Protein 3AJ1 (pdb70)

Radius of gyration: 32.39 Å; Cα contacts (8 Å, |Δi|>4): 2130; chains: 8; bounding box: 97×93×86 Å

Foldseek 3Di:
DPDDCLQVLLVVLVVVCVPPHDPVLLVVLLVLLLCLPVFADADLAQVVLQVRVQVVCVVVVQFHWHWDCDPDVQKIKIKGPRGQFRAQDDVRGRCSNVSSVLNNCQSSVVVYPWDDGSPDDDWDDVVCVVVVNDPRITMMHIHDHSD/DPPPPPDDCLQVLLVVLVVVCVPPHDPVLLVVLLVVLLCLPPFAPAAQAQVVLQVRVQVVCVVVVQFHWHWDDDVVVAKIKIKGARGQFRAQDDVRGRCSNVSSVQNNCLSSVANHNPDHAADGRDWDPVVCVVVVHDPRITMIHHDDDDD/DPDDCLVVLLVVLVVVCVPPHDPVLLVVLLVLLLCLVVAADQDPDQVRLQVRVQVVCVVVVQFHWDWDDPVVVQKIKIKGPRGDFRAQDDVRGRPSNVSSNQNNCQPSQCPHVNVPAADHGDWDSPCCVVPVDDPRITIIHGDDDDD/DPDDCLQVLLVVLVVCCVVPNDPVLLVVLLVLLQCLVVPADQDQALVVLQVRVQVVCVVVVQFHWDWDQDPVLSKIKIKGPRGDFRAQDDVRGRCSNVSSNLNNCQNSVVNNVQADGSPGDDWDDCCVPVVVDDPRITIIHGHPGHD/DDDDDDDDCLQVLLVVLVVCCVVDPPVVLLVVLLVVLLCLPVFADADPDQVVLQVRVQVRCVVVVQFHWHWACDDVAQKIKIKGPRGDFRAQDDVRGRCSNVSSVQNNCQSSVVVHAPPPAADGGDWDPCVCVVDDDDPRITIIHGDHYDD/DPDDCLQVLLVVLVVVCVPPNDPVLLVVLLVLLLCLVVPADADPDQVRLQVRVQVRCVVVVQFHWDWDDDDPLFKIKIKGPRGQFRAQDDVRGRCSNVSSVQNNCQSSCCPHVVVPAQDHGDWDNVVCPVVDHDPRITMMGHDHDDD/DPDDCLVVLLVVLVVVPVPDPPVVLLVVLLVVLLCLPVAADAAQAPVVLQVRVQVVCVVVVQAHWDWDDDVVVAKIKIKGARGQFRAQDDVRGRCSNVSSVQNNVLSRPCRHNPRDDHDGRDWPVVVCVVVVHDPRMTMIHDDDDDD/DDPDDDDDCLVVQLVVLVVVCVVDNDVVLLVVLLVVLLCLVVFADQDDDQVVLQVRVQVRCVVVVQFHWHWDQDVVVRKIKIKGARGQFRAQDDVRGRCSNVSSVQNNVQSSVVVHQPPDADDHGDWDPCVCPVVVDDPRMTMIHGDDPDD

Structure (mmCIF, N/CA/C/O backbone):
data_3AJ1
#
_entry.id   3AJ1
#
_cell.length_a   77.700
_cell.length_b   77.700
_cell.length_c   213.924
_cell.angle_alpha   90.00
_cell.angle_beta   90.00
_cell.angle_gamma   120.00
#
_symmetry.space_group_name_H-M   'P 32'
#
loop_
_entity.id
_entity.type
_entity.pdbx_description
1 polymer 'Cellulose synthase operon protein D'
2 water water
#
loop_
_atom_site.group_PDB
_atom_site.id
_atom_site.type_symbol
_atom_site.label_atom_id
_atom_site.label_alt_id
_atom_site.label_comp_id
_atom_site.label_asym_id
_atom_site.label_entity_id
_atom_site.label_seq_id
_atom_site.pdbx_PDB_ins_code
_atom_site.Cartn_x
_atom_site.Cartn_y
_atom_site.Cartn_z
_atom_site.occupancy
_atom_site.B_iso_or_equiv
_atom_site.auth_seq_id
_atom_site.auth_comp_id
_atom_site.auth_asym_id
_atom_site.auth_atom_id
_atom_site.pdbx_PDB_model_num
ATOM 1 N N . LYS A 1 17 ? 10.937 39.941 104.231 1.00 69.41 6 LYS A N 1
ATOM 2 C CA . LYS A 1 17 ? 10.007 39.152 105.094 1.00 68.88 6 LYS A CA 1
ATOM 3 C C . LYS A 1 17 ? 9.478 39.946 106.280 1.00 67.87 6 LYS A C 1
ATOM 4 O O . LYS A 1 17 ? 8.384 39.660 106.784 1.00 68.22 6 LYS A O 1
ATOM 10 N N . LYS A 1 18 ? 10.239 40.941 106.728 1.00 66.05 7 LYS A N 1
ATOM 11 C CA . LYS A 1 18 ? 9.793 41.735 107.865 1.00 64.26 7 LYS A CA 1
ATOM 12 C C . LYS A 1 18 ? 8.747 42.798 107.505 1.00 62.37 7 LYS A C 1
ATOM 13 O O . LYS A 1 18 ? 7.703 42.859 108.159 1.00 62.51 7 LYS A O 1
ATOM 19 N N . PRO A 1 19 ? 9.016 43.650 106.491 1.00 60.50 8 PRO A N 1
ATOM 20 C CA . PRO A 1 19 ? 7.941 44.578 106.126 1.00 58.82 8 PRO A CA 1
ATOM 21 C C . PRO A 1 19 ? 6.696 43.827 105.713 1.00 57.44 8 PRO A C 1
ATOM 22 O O . PRO A 1 19 ? 6.783 42.808 105.043 1.00 56.85 8 PRO A O 1
ATOM 26 N N . ASP A 1 20 ? 5.546 44.317 106.142 1.00 56.59 9 ASP A N 1
ATOM 27 C CA . ASP A 1 20 ? 4.282 43.766 105.704 1.00 56.32 9 ASP A CA 1
ATOM 28 C C . ASP A 1 20 ? 3.644 44.744 104.703 1.00 55.50 9 ASP A C 1
ATOM 29 O O . ASP A 1 20 ? 3.674 45.961 104.907 1.00 55.16 9 ASP A O 1
ATOM 34 N N . PHE A 1 21 ? 3.088 44.216 103.615 1.00 54.37 10 PHE A N 1
ATOM 35 C CA . PHE A 1 21 ? 2.489 45.078 102.600 1.00 52.83 10 PHE A CA 1
ATOM 36 C C . PHE A 1 21 ? 0.966 44.967 102.491 1.00 53.10 10 PHE A C 1
ATOM 37 O O . PHE A 1 21 ? 0.358 45.637 101.659 1.00 53.11 10 PHE A O 1
ATOM 45 N N . THR A 1 22 ? 0.358 44.152 103.352 1.00 53.45 11 THR A N 1
ATOM 46 C CA . THR A 1 22 ? -1.086 43.887 103.305 1.00 53.83 11 THR A CA 1
ATOM 47 C C . THR A 1 22 ? -1.916 45.164 103.409 1.00 53.70 11 THR A C 1
ATOM 48 O O . THR A 1 22 ? -2.863 45.359 102.631 1.00 53.86 11 THR A O 1
ATOM 52 N N . LEU A 1 23 ? -1.551 46.022 104.362 1.00 53.03 12 LEU A N 1
ATOM 53 C CA . LEU A 1 23 ? -2.265 47.272 104.622 1.00 52.54 12 LEU A CA 1
ATOM 54 C C . LEU A 1 23 ? -2.051 48.239 103.476 1.00 51.50 12 LEU A C 1
ATOM 55 O O . LEU A 1 23 ? -2.983 48.917 103.048 1.00 51.22 12 LEU A O 1
ATOM 60 N N . PHE A 1 24 ? -0.815 48.309 102.995 1.00 50.97 13 PHE A N 1
ATOM 61 C CA . PHE A 1 24 ? -0.499 49.096 101.808 1.00 50.53 13 PHE A CA 1
ATOM 62 C C . PHE A 1 24 ? -1.354 48.662 100.612 1.00 49.99 13 PHE A C 1
ATOM 63 O O . PHE A 1 24 ? -2.028 49.480 100.008 1.00 49.74 13 PHE A O 1
ATOM 71 N N . LEU A 1 25 ? -1.359 47.368 100.309 1.00 49.53 14 LEU A N 1
ATOM 72 C CA . LEU A 1 25 ? -2.135 46.851 99.187 1.00 49.12 14 LEU A CA 1
ATOM 73 C C . LEU A 1 25 ? -3.620 47.102 99.370 1.00 49.16 14 LEU A C 1
ATOM 74 O O . LEU A 1 25 ? -4.336 47.391 98.408 1.00 49.70 14 LEU A O 1
ATOM 79 N N . GLN A 1 26 ? -4.080 47.025 100.610 1.00 48.87 15 GLN A N 1
ATOM 80 C CA . GLN A 1 26 ? -5.481 47.255 100.893 1.00 48.72 15 GLN A CA 1
ATOM 81 C C . GLN A 1 26 ? -5.885 48.643 100.488 1.00 48.61 15 GLN A C 1
ATOM 82 O O . GLN A 1 26 ? -6.908 48.827 99.840 1.00 48.26 15 GLN A O 1
ATOM 88 N N . THR A 1 27 ? -5.072 49.624 100.847 1.00 49.05 16 THR A N 1
ATOM 89 C CA . THR A 1 27 ? -5.442 50.994 100.557 1.00 49.76 16 THR A CA 1
ATOM 90 C C . THR A 1 27 ? -5.036 51.346 99.130 1.00 49.70 16 THR A C 1
ATOM 91 O O . THR A 1 27 ? -5.638 52.222 98.519 1.00 49.93 16 THR A O 1
ATOM 95 N N . LEU A 1 28 ? -4.020 50.663 98.601 1.00 50.10 17 LEU A N 1
ATOM 96 C CA . LEU A 1 28 ? -3.662 50.822 97.194 1.00 49.93 17 LEU A CA 1
ATOM 97 C C . LEU A 1 28 ? -4.824 50.323 96.319 1.00 49.86 17 LEU A C 1
ATOM 98 O O . LEU A 1 28 ? -5.263 51.019 95.405 1.00 49.27 17 LEU A O 1
ATOM 103 N N . SER A 1 29 ? -5.355 49.144 96.623 1.00 49.44 18 SER A N 1
ATOM 104 C CA . SER A 1 29 ? -6.492 48.656 95.847 1.00 49.61 18 SER A CA 1
ATOM 105 C C . SER A 1 29 ? -7.667 49.658 95.817 1.00 49.85 18 SER A C 1
ATOM 106 O O . SER A 1 29 ? -8.312 49.818 94.769 1.00 49.60 18 SER A O 1
ATOM 109 N N . TRP A 1 30 ? -7.936 50.337 96.937 1.00 49.94 19 TRP A N 1
ATOM 110 C CA . TRP A 1 30 ? -9.062 51.281 96.992 1.00 51.10 19 TRP A CA 1
ATOM 111 C C . TRP A 1 30 ? -8.798 52.535 96.177 1.00 50.95 19 TRP A C 1
ATOM 112 O O . TRP A 1 30 ? -9.677 53.020 95.467 1.00 50.22 19 TRP A O 1
ATOM 123 N N . GLU A 1 31 ? -7.586 53.061 96.297 1.00 51.70 20 GLU A N 1
ATOM 124 C CA . GLU A 1 31 ? -7.223 54.263 95.573 1.00 53.08 20 GLU A CA 1
ATOM 125 C C . GLU A 1 31 ? -7.211 54.044 94.052 1.00 53.22 20 GLU A C 1
ATOM 126 O O . GLU A 1 31 ? -7.746 54.874 93.306 1.00 52.93 20 GLU A O 1
ATOM 132 N N . ILE A 1 32 ? -6.625 52.928 93.607 1.00 53.26 21 ILE A N 1
ATOM 133 C CA . ILE A 1 32 ? -6.540 52.624 92.177 1.00 53.97 21 ILE A CA 1
ATOM 134 C C . ILE A 1 32 ? -7.939 52.429 91.581 1.00 54.40 21 ILE A C 1
ATOM 135 O O . ILE A 1 32 ? -8.237 52.985 90.510 1.00 53.85 21 ILE A O 1
ATOM 140 N N . ASP A 1 33 ? -8.782 51.655 92.280 1.00 54.62 22 ASP A N 1
ATOM 141 C CA . ASP A 1 33 ? -10.145 51.395 91.818 1.00 55.66 22 ASP A CA 1
ATOM 142 C C . ASP A 1 33 ? -10.908 52.683 91.599 1.00 56.05 22 ASP A C 1
ATOM 143 O O . ASP A 1 33 ? -11.624 52.824 90.603 1.00 56.75 22 ASP A O 1
ATOM 148 N N . ASP A 1 34 ? -10.744 53.623 92.519 1.00 56.18 23 ASP A N 1
ATOM 149 C CA . ASP A 1 34 ? -11.502 54.855 92.473 1.00 56.87 23 ASP A CA 1
ATOM 150 C C . ASP A 1 34 ? -11.048 55.815 91.372 1.00 56.27 23 ASP A C 1
ATOM 151 O O . ASP A 1 34 ? -11.852 56.572 90.857 1.00 56.45 23 ASP A O 1
ATOM 156 N N . GLN A 1 35 ? -9.765 55.798 91.027 1.00 55.75 24 GLN A N 1
ATOM 157 C CA . GLN A 1 35 ? -9.243 56.694 89.991 1.00 55.15 24 GLN A CA 1
ATOM 158 C C . GLN A 1 35 ? -9.483 56.205 88.560 1.00 54.14 24 GLN A C 1
ATOM 159 O O . GLN A 1 35 ? -9.734 57.017 87.677 1.00 54.50 24 GLN A O 1
ATOM 165 N N . VAL A 1 36 ? -9.420 54.889 88.344 1.00 52.41 25 VAL A N 1
ATOM 166 C CA . VAL A 1 36 ? -9.386 54.334 86.993 1.00 50.71 25 VAL A CA 1
ATOM 167 C C . VAL A 1 36 ? -10.462 53.320 86.654 1.00 49.94 25 VAL A C 1
ATOM 168 O O . VAL A 1 36 ? -10.636 52.976 85.486 1.00 50.06 25 VAL A O 1
ATOM 172 N N . GLY A 1 37 ? -11.175 52.821 87.650 1.00 49.06 26 GLY A N 1
ATOM 173 C CA . GLY A 1 37 ? -12.239 51.853 87.393 1.00 47.94 26 GLY A CA 1
ATOM 174 C C . GLY A 1 37 ? -11.785 50.415 87.205 1.00 47.75 26 GLY A C 1
ATOM 175 O O . GLY A 1 37 ? -10.615 50.136 86.904 1.00 47.24 26 GLY A O 1
ATOM 176 N N . ILE A 1 38 ? -12.733 49.498 87.368 1.00 47.99 27 ILE A N 1
ATOM 177 C CA . ILE A 1 38 ? -12.475 48.063 87.275 1.00 48.78 27 ILE A CA 1
ATOM 178 C C . ILE A 1 38 ? -11.650 47.656 86.043 1.00 49.21 27 ILE A C 1
ATOM 179 O O . ILE A 1 38 ? -10.703 46.862 86.162 1.00 49.47 27 ILE A O 1
ATOM 184 N N . GLU A 1 39 ? -11.982 48.220 84.876 1.00 49.30 28 GLU A N 1
ATOM 185 C CA . GLU A 1 39 ? -11.423 47.739 83.607 1.00 49.32 28 GLU A CA 1
ATOM 186 C C . GLU A 1 39 ? -9.939 48.079 83.427 1.00 48.10 28 GLU A C 1
ATOM 187 O O . GLU A 1 39 ? -9.128 47.193 83.198 1.00 47.79 28 GLU A O 1
ATOM 193 N N . VAL A 1 40 ? -9.576 49.347 83.551 1.00 47.35 29 VAL A N 1
ATOM 194 C CA . VAL A 1 40 ? -8.159 49.726 83.528 1.00 46.96 29 VAL A CA 1
ATOM 195 C C . VAL A 1 40 ? -7.343 48.963 84.586 1.00 46.98 29 VAL A C 1
ATOM 196 O O . VAL A 1 40 ? -6.251 48.466 84.303 1.00 47.33 29 VAL A O 1
ATOM 200 N N . ARG A 1 41 ? -7.904 48.839 85.789 1.00 46.96 30 ARG A N 1
ATOM 201 C CA . ARG A 1 41 ? -7.296 48.083 86.883 1.00 46.53 30 ARG A CA 1
ATOM 202 C C . ARG A 1 41 ? -7.002 46.628 86.532 1.00 45.90 30 ARG A C 1
ATOM 203 O O . ARG A 1 41 ? -5.905 46.139 86.789 1.00 45.16 30 ARG A O 1
ATOM 211 N N . ASN A 1 42 ? -7.973 45.926 85.960 1.00 45.98 31 ASN A N 1
ATOM 212 C CA . ASN A 1 42 ? -7.692 44.572 85.460 1.00 46.00 31 ASN A CA 1
ATOM 213 C C . ASN A 1 42 ? -6.553 44.477 84.435 1.00 45.77 31 ASN A C 1
ATOM 214 O O . ASN A 1 42 ? -5.713 43.580 84.512 1.00 45.81 31 ASN A O 1
ATOM 219 N N . GLU A 1 43 ? -6.494 45.435 83.522 1.00 45.91 32 GLU A N 1
ATOM 220 C CA . GLU A 1 43 ? -5.401 45.528 82.557 1.00 46.64 32 GLU A CA 1
ATOM 221 C C . GLU A 1 43 ? -4.047 45.856 83.201 1.00 45.88 32 GLU A C 1
ATOM 222 O O . GLU A 1 43 ? -3.046 45.240 82.879 1.00 45.07 32 GLU A O 1
ATOM 228 N N . LEU A 1 44 ? -4.012 46.821 84.113 1.00 45.94 33 LEU A N 1
ATOM 229 C CA . LEU A 1 44 ? -2.790 47.070 84.882 1.00 46.73 33 LEU A CA 1
ATOM 230 C C . LEU A 1 44 ? -2.307 45.795 85.609 1.00 46.83 33 LEU A C 1
ATOM 231 O O . LEU A 1 44 ? -1.129 45.416 85.520 1.00 46.81 33 LEU A O 1
ATOM 236 N N . LEU A 1 45 ? -3.234 45.119 86.284 1.00 46.49 34 LEU A N 1
ATOM 237 C CA . LEU A 1 45 ? -2.921 43.904 87.010 1.00 46.93 34 LEU A CA 1
ATOM 238 C C . LEU A 1 45 ? -2.424 42.740 86.151 1.00 47.48 34 LEU A C 1
ATOM 239 O O . LEU A 1 45 ? -1.545 41.973 86.587 1.00 47.63 34 LEU A O 1
ATOM 244 N N . ARG A 1 46 ? -2.972 42.605 84.940 1.00 47.65 35 ARG A N 1
ATOM 245 C CA . ARG A 1 46 ? -2.584 41.503 84.036 1.00 47.57 35 ARG A CA 1
ATOM 246 C C . ARG A 1 46 ? -1.175 41.721 83.542 1.00 47.16 35 ARG A C 1
ATOM 247 O O . ARG A 1 46 ? -0.370 40.791 83.466 1.00 47.20 35 ARG A O 1
ATOM 255 N N . GLU A 1 47 ? -0.894 42.979 83.248 1.00 46.84 36 GLU A N 1
ATOM 256 C CA . GLU A 1 47 ? 0.390 43.411 82.768 1.00 47.38 36 GLU A CA 1
ATOM 257 C C . GLU A 1 47 ? 1.442 43.237 83.859 1.00 46.42 36 GLU A C 1
ATOM 258 O O . GLU A 1 47 ? 2.572 42.852 83.569 1.00 46.86 36 GLU A O 1
ATOM 264 N N . VAL A 1 48 ? 1.069 43.483 85.116 1.00 45.42 37 VAL A N 1
ATOM 265 C CA . VAL A 1 48 ? 1.955 43.185 86.253 1.00 44.14 37 VAL A CA 1
ATOM 266 C C . VAL A 1 48 ? 2.252 41.656 86.361 1.00 43.92 37 VAL A C 1
ATOM 267 O O . VAL A 1 48 ? 3.395 41.248 86.596 1.00 43.40 37 VAL A O 1
ATOM 271 N N . GLY A 1 49 ? 1.231 40.821 86.179 1.00 43.54 38 GLY A N 1
ATOM 272 C CA . GLY A 1 49 ? 1.431 39.375 86.159 1.00 43.75 38 GLY A CA 1
ATOM 273 C C . GLY A 1 49 ? 2.423 38.914 85.094 1.00 44.11 38 GLY A C 1
ATOM 274 O O . GLY A 1 49 ? 3.282 38.036 85.344 1.00 43.53 38 GLY A O 1
ATOM 275 N N . ARG A 1 50 ? 2.313 39.514 83.906 1.00 44.32 39 ARG A N 1
ATOM 276 C CA . ARG A 1 50 ? 3.204 39.197 82.791 1.00 44.52 39 ARG A CA 1
ATOM 277 C C . ARG A 1 50 ? 4.606 39.651 83.128 1.00 45.03 39 ARG A C 1
ATOM 278 O O . ARG A 1 50 ? 5.572 38.961 82.813 1.00 45.35 39 ARG A O 1
ATOM 286 N N . GLY A 1 51 ? 4.724 40.798 83.792 1.00 45.04 40 GLY A N 1
ATOM 287 C CA . GLY A 1 51 ? 6.030 41.259 84.260 1.00 46.10 40 GLY A CA 1
ATOM 288 C C . GLY A 1 51 ? 6.654 40.356 85.322 1.00 46.87 40 GLY A C 1
ATOM 289 O O . GLY A 1 51 ? 7.851 40.073 85.290 1.00 47.56 40 GLY A O 1
ATOM 298 N N . GLY A 1 53 ? 6.149 37.290 85.482 1.00 48.55 42 GLY A N 1
ATOM 299 C CA . GLY A 1 53 ? 6.490 36.096 84.695 1.00 49.50 42 GLY A CA 1
ATOM 300 C C . GLY A 1 53 ? 7.789 36.176 83.895 1.00 50.16 42 GLY A C 1
ATOM 301 O O . GLY A 1 53 ? 8.280 35.158 83.415 1.00 50.85 42 GLY A O 1
ATOM 302 N N . THR A 1 54 ? 8.351 37.374 83.748 1.00 50.49 43 THR A N 1
ATOM 303 C CA . THR A 1 54 ? 9.629 37.543 83.059 1.00 51.23 43 THR A CA 1
ATOM 304 C C . THR A 1 54 ? 10.802 37.667 84.035 1.00 51.14 43 THR A C 1
ATOM 305 O O . THR A 1 54 ? 11.961 37.763 83.612 1.00 51.14 43 THR A O 1
ATOM 309 N N . ARG A 1 55 ? 10.486 37.678 85.333 1.00 50.94 44 ARG A N 1
ATOM 310 C CA . ARG A 1 55 ? 11.486 37.781 86.405 1.00 50.20 44 ARG A CA 1
ATOM 311 C C . ARG A 1 55 ? 11.699 36.460 87.150 1.00 50.30 44 ARG A C 1
ATOM 312 O O . ARG A 1 55 ? 12.820 36.173 87.560 1.00 50.11 44 ARG A O 1
ATOM 320 N N . ILE A 1 56 ? 10.627 35.680 87.339 1.00 50.56 45 ILE A N 1
ATOM 321 C CA . ILE A 1 56 ? 10.725 34.284 87.805 1.00 51.00 45 ILE A CA 1
ATOM 322 C C . ILE A 1 56 ? 10.011 33.333 86.826 1.00 51.51 45 ILE A C 1
ATOM 323 O O . ILE A 1 56 ? 8.859 33.565 86.439 1.00 51.16 45 ILE A O 1
ATOM 336 N N . PRO A 1 58 ? 9.512 29.009 85.066 1.00 53.91 47 PRO A N 1
ATOM 337 C CA . PRO A 1 58 ? 9.795 27.569 85.065 1.00 54.41 47 PRO A CA 1
ATOM 338 C C . PRO A 1 58 ? 10.833 27.229 83.991 1.00 55.41 47 PRO A C 1
ATOM 339 O O . PRO A 1 58 ? 11.023 28.024 83.067 1.00 55.43 47 PRO A O 1
ATOM 343 N N . PRO A 1 59 ? 11.509 26.066 84.102 1.00 56.53 48 PRO A N 1
ATOM 344 C CA . PRO A 1 59 ? 12.294 25.588 82.951 1.00 57.77 48 PRO A CA 1
ATOM 345 C C . PRO A 1 59 ? 11.338 25.096 81.850 1.00 59.09 48 PRO A C 1
ATOM 346 O O . PRO A 1 59 ? 10.123 25.044 82.091 1.00 59.11 48 PRO A O 1
ATOM 350 N N . PRO A 1 60 ? 11.857 24.736 80.654 1.00 60.67 49 PRO A N 1
ATOM 351 C CA . PRO A 1 60 ? 10.908 24.173 79.678 1.00 61.80 49 PRO A CA 1
ATOM 352 C C . PRO A 1 60 ? 10.514 22.742 80.037 1.00 62.91 49 PRO A C 1
ATOM 353 O O . PRO A 1 60 ? 11.377 21.883 80.142 1.00 63.35 49 PRO A O 1
ATOM 357 N N . CYS A 1 61 ? 9.220 22.504 80.231 1.00 64.52 50 CYS A N 1
ATOM 358 C CA . CYS A 1 61 ? 8.718 21.191 80.638 1.00 66.23 50 CYS A CA 1
ATOM 359 C C . CYS A 1 61 ? 8.010 20.451 79.512 1.00 67.06 50 CYS A C 1
ATOM 360 O O . CYS A 1 61 ? 7.276 21.054 78.721 1.00 67.10 50 CYS A O 1
ATOM 363 N N . GLN A 1 62 ? 8.232 19.135 79.475 1.00 68.06 51 GLN A N 1
ATOM 364 C CA . GLN A 1 62 ? 7.666 18.253 78.458 1.00 68.95 51 GLN A CA 1
ATOM 365 C C . GLN A 1 62 ? 6.175 18.029 78.697 1.00 68.60 51 GLN A C 1
ATOM 366 O O . GLN A 1 62 ? 5.394 17.992 77.751 1.00 69.15 51 GLN A O 1
ATOM 372 N N . THR A 1 63 ? 5.785 17.871 79.962 1.00 68.00 52 THR A N 1
ATOM 373 C CA . THR A 1 63 ? 4.409 17.510 80.289 1.00 66.85 52 THR A CA 1
ATOM 374 C C . THR A 1 63 ? 3.719 18.519 81.206 1.00 66.06 52 THR A C 1
ATOM 375 O O . THR A 1 63 ? 4.369 19.312 81.889 1.00 65.60 52 THR A O 1
ATOM 379 N N . VAL A 1 64 ? 2.391 18.474 81.203 1.00 65.08 53 VAL A N 1
ATOM 380 C CA . VAL A 1 64 ? 1.571 19.317 82.061 1.00 64.46 53 VAL A CA 1
ATOM 381 C C . VAL A 1 64 ? 1.771 18.959 83.543 1.00 63.54 53 VAL A C 1
ATOM 382 O O . VAL A 1 64 ? 1.870 19.846 84.379 1.00 63.49 53 VAL A O 1
ATOM 386 N N . ASP A 1 65 ? 1.862 17.666 83.842 1.00 62.47 54 ASP A N 1
ATOM 387 C CA . ASP A 1 65 ? 2.152 17.173 85.188 1.00 61.52 54 ASP A CA 1
ATOM 388 C C . ASP A 1 65 ? 3.458 17.759 85.767 1.00 60.30 54 ASP A C 1
ATOM 389 O O . ASP A 1 65 ? 3.493 18.181 86.925 1.00 59.84 54 ASP A O 1
ATOM 394 N N . LYS A 1 66 ? 4.514 17.787 84.952 1.00 58.62 55 LYS A N 1
ATOM 395 C CA . LYS A 1 66 ? 5.805 18.334 85.348 1.00 56.79 55 LYS A CA 1
ATOM 396 C C . LYS A 1 66 ? 5.749 19.861 85.419 1.00 55.66 55 LYS A C 1
ATOM 397 O O . LYS A 1 66 ? 6.443 20.473 86.226 1.00 55.00 55 LYS A O 1
ATOM 403 N N . LEU A 1 67 ? 4.940 20.481 84.567 1.00 54.55 56 LEU A N 1
ATOM 404 C CA . LEU A 1 67 ? 4.802 21.935 84.623 1.00 53.89 56 LEU A CA 1
ATOM 405 C C . LEU A 1 67 ? 4.062 22.309 85.910 1.00 53.48 56 LEU A C 1
ATOM 406 O O . LEU A 1 67 ? 4.418 23.279 86.565 1.00 53.13 56 LEU A O 1
ATOM 411 N N . GLN A 1 68 ? 3.051 21.524 86.267 1.00 53.15 57 GLN A N 1
ATOM 412 C CA . GLN A 1 68 ? 2.353 21.703 87.524 1.00 53.44 57 GLN A CA 1
ATOM 413 C C . GLN A 1 68 ? 3.327 21.794 88.708 1.00 53.91 57 GLN A C 1
ATOM 414 O O . GLN A 1 68 ? 3.280 22.765 89.472 1.00 54.57 57 GLN A O 1
ATOM 420 N N . ILE A 1 69 ? 4.212 20.807 88.837 1.00 53.63 58 ILE A N 1
ATOM 421 C CA . ILE A 1 69 ? 5.252 20.800 89.872 1.00 53.42 58 ILE A CA 1
ATOM 422 C C . ILE A 1 69 ? 6.153 22.045 89.835 1.00 53.55 58 ILE A C 1
ATOM 423 O O . ILE A 1 69 ? 6.453 22.638 90.888 1.00 53.91 58 ILE A O 1
ATOM 428 N N . GLU A 1 70 ? 6.590 22.440 88.639 1.00 52.73 59 GLU A N 1
ATOM 429 C CA . GLU A 1 70 ? 7.443 23.611 88.525 1.00 52.33 59 GLU A CA 1
ATOM 430 C C . GLU A 1 70 ? 6.716 24.898 88.956 1.00 51.39 59 GLU A C 1
ATOM 431 O O . GLU A 1 70 ? 7.284 25.728 89.658 1.00 51.05 59 GLU A O 1
ATOM 437 N N . LEU A 1 71 ? 5.456 25.035 88.558 1.00 50.33 60 LEU A N 1
ATOM 438 C CA . LEU A 1 71 ? 4.657 26.204 88.890 1.00 49.49 60 LEU A CA 1
ATOM 439 C C . LEU A 1 71 ? 4.398 26.291 90.412 1.00 49.02 60 LEU A C 1
ATOM 440 O O . LEU A 1 71 ? 4.498 27.361 91.000 1.00 48.76 60 LEU A O 1
ATOM 445 N N . ASN A 1 72 ? 4.119 25.166 91.055 1.00 48.11 61 ASN A N 1
ATOM 446 C CA . ASN A 1 72 ? 3.960 25.180 92.499 1.00 47.61 61 ASN A CA 1
ATOM 447 C C . ASN A 1 72 ? 5.223 25.524 93.290 1.00 47.40 61 ASN A C 1
ATOM 448 O O . ASN A 1 72 ? 5.138 26.125 94.354 1.00 47.59 61 ASN A O 1
ATOM 453 N N . ALA A 1 73 ? 6.391 25.203 92.752 1.00 47.17 62 ALA A N 1
ATOM 454 C CA . ALA A 1 73 ? 7.637 25.562 93.411 1.00 46.93 62 ALA A CA 1
ATOM 455 C C . ALA A 1 73 ? 7.875 27.064 93.330 1.00 47.14 62 ALA A C 1
ATOM 456 O O . ALA A 1 73 ? 8.315 27.680 94.313 1.00 47.75 62 ALA A O 1
ATOM 458 N N . LEU A 1 74 ? 7.581 27.638 92.165 1.00 46.80 63 LEU A N 1
ATOM 459 C CA . LEU A 1 74 ? 7.615 29.082 91.957 1.00 46.39 63 LEU A CA 1
ATOM 460 C C . LEU A 1 74 ? 6.650 29.801 92.887 1.00 46.56 63 LEU A C 1
ATOM 461 O O . LEU A 1 74 ? 6.995 30.839 93.457 1.00 46.93 63 LEU A O 1
ATOM 466 N N . LEU A 1 75 ? 5.447 29.264 93.046 1.00 46.35 64 LEU A N 1
ATOM 467 C CA . LEU A 1 75 ? 4.475 29.938 93.886 1.00 47.23 64 LEU A CA 1
ATOM 468 C C . LEU A 1 75 ? 4.849 29.834 95.381 1.00 48.40 64 LEU A C 1
ATOM 469 O O . LEU A 1 75 ? 4.521 30.723 96.174 1.00 48.56 64 LEU A O 1
ATOM 474 N N . ALA A 1 76 ? 5.550 28.758 95.744 1.00 48.99 65 ALA A N 1
ATOM 475 C CA . ALA A 1 76 ? 5.892 28.484 97.129 1.00 49.81 65 ALA A CA 1
ATOM 476 C C . ALA A 1 76 ? 6.936 29.493 97.564 1.00 50.24 65 ALA A C 1
ATOM 477 O O . ALA A 1 76 ? 6.973 29.918 98.711 1.00 50.06 65 ALA A O 1
ATOM 479 N N . LEU A 1 77 ? 7.761 29.889 96.606 1.00 50.78 66 LEU A N 1
ATOM 480 C CA . LEU A 1 77 ? 8.831 30.828 96.831 1.00 51.03 66 LEU A CA 1
ATOM 481 C C . LEU A 1 77 ? 8.282 32.197 97.302 1.00 50.88 66 LEU A C 1
ATOM 482 O O . LEU A 1 77 ? 8.885 32.849 98.164 1.00 51.46 66 LEU A O 1
ATOM 487 N N . ILE A 1 78 ? 7.126 32.602 96.762 1.00 49.86 67 ILE A N 1
ATOM 488 C CA . ILE A 1 78 ? 6.460 33.847 97.163 1.00 48.58 67 ILE A CA 1
ATOM 489 C C . ILE A 1 78 ? 5.209 33.674 98.051 1.00 48.28 67 ILE A C 1
ATOM 490 O O . ILE A 1 78 ? 4.615 34.658 98.483 1.00 48.45 67 ILE A O 1
ATOM 495 N N . GLY A 1 79 ? 4.799 32.443 98.314 1.00 47.43 68 GLY A N 1
ATOM 496 C CA . GLY A 1 79 ? 3.631 32.225 99.154 1.00 46.75 68 GLY A CA 1
ATOM 497 C C . GLY A 1 79 ? 2.312 32.616 98.509 1.00 46.70 68 GLY A C 1
ATOM 498 O O . GLY A 1 79 ? 1.430 33.143 99.181 1.00 46.44 68 GLY A O 1
ATOM 499 N N . TRP A 1 80 ? 2.144 32.333 97.218 1.00 46.54 69 TRP A N 1
ATOM 500 C CA . TRP A 1 80 ? 0.908 32.736 96.532 1.00 46.66 69 TRP A CA 1
ATOM 501 C C . TRP A 1 80 ? -0.115 31.627 96.339 1.00 46.83 69 TRP A C 1
ATOM 502 O O . TRP A 1 80 ? -1.090 31.804 95.607 1.00 47.43 69 TRP A O 1
ATOM 513 N N . GLY A 1 81 ? 0.088 30.502 97.010 1.00 46.51 70 GLY A N 1
ATOM 514 C CA . GLY A 1 81 ? -0.848 29.398 96.922 1.00 46.47 70 GLY A CA 1
ATOM 515 C C . GLY A 1 81 ? -0.347 28.234 96.095 1.00 46.88 70 GLY A C 1
ATOM 516 O O . GLY A 1 81 ? 0.856 28.045 95.917 1.00 45.77 70 GLY A O 1
ATOM 517 N N . THR A 1 82 ? -1.291 27.438 95.605 1.00 47.71 71 THR A N 1
ATOM 518 C CA . THR A 1 82 ? -0.979 26.224 94.861 1.00 48.96 71 THR A CA 1
ATOM 519 C C . THR A 1 82 ? -1.864 26.213 93.638 1.00 49.02 71 THR A C 1
ATOM 520 O O . THR A 1 82 ? -2.890 26.880 93.616 1.00 49.10 71 THR A O 1
ATOM 524 N N . VAL A 1 83 ? -1.459 25.476 92.615 1.00 49.51 72 VAL A N 1
ATOM 525 C CA . VAL A 1 83 ? -2.246 25.391 91.393 1.00 50.27 72 VAL A CA 1
ATOM 526 C C . VAL A 1 83 ? -2.304 23.949 90.932 1.00 51.12 72 VAL A C 1
ATOM 527 O O . VAL A 1 83 ? -1.338 23.195 91.113 1.00 50.68 72 VAL A O 1
ATOM 531 N N . THR A 1 84 ? -3.449 23.562 90.377 1.00 52.42 73 THR A N 1
ATOM 532 C CA . THR A 1 84 ? -3.521 22.338 89.587 1.00 54.30 73 THR A CA 1
ATOM 533 C C . THR A 1 84 ? -3.799 22.703 88.126 1.00 55.54 73 THR A C 1
ATOM 534 O O . THR A 1 84 ? -4.619 23.588 87.850 1.00 55.26 73 THR A O 1
ATOM 538 N N . LEU A 1 85 ? -3.093 22.028 87.213 1.00 57.46 74 LEU A N 1
ATOM 539 C CA . LEU A 1 85 ? -3.302 22.150 85.761 1.00 59.01 74 LEU A CA 1
ATOM 540 C C . LEU A 1 85 ? -4.020 20.913 85.214 1.00 60.64 74 LEU A C 1
ATOM 541 O O . LEU A 1 85 ? -3.756 19.785 85.635 1.00 60.90 74 LEU A O 1
ATOM 546 N N . GLU A 1 86 ? -4.938 21.136 84.281 1.00 62.84 75 GLU A N 1
ATOM 547 C CA . GLU A 1 86 ? -5.706 20.051 83.680 1.00 65.19 75 GLU A CA 1
ATOM 548 C C . GLU A 1 86 ? -5.906 20.310 82.188 1.00 66.13 75 GLU A C 1
ATOM 549 O O . GLU A 1 86 ? -6.562 21.275 81.780 1.00 65.83 75 GLU A O 1
ATOM 555 N N . LEU A 1 87 ? -5.309 19.448 81.380 1.00 67.97 76 LEU A N 1
ATOM 556 C CA . LEU A 1 87 ? -5.442 19.537 79.943 1.00 69.68 76 LEU A CA 1
ATOM 557 C C . LEU A 1 87 ? -6.749 18.855 79.618 1.00 71.19 76 LEU A C 1
ATOM 558 O O . LEU A 1 87 ? -6.874 17.637 79.760 1.00 71.10 76 LEU A O 1
ATOM 563 N N . LEU A 1 88 ? -7.738 19.668 79.248 1.00 73.23 77 LEU A N 1
ATOM 564 C CA . LEU A 1 88 ? -9.088 19.188 79.025 1.00 75.27 77 LEU A CA 1
ATOM 565 C C . LEU A 1 88 ? -9.075 18.310 77.787 1.00 76.53 77 LEU A C 1
ATOM 566 O O . LEU A 1 88 ? -8.703 18.772 76.699 1.00 76.74 77 LEU A O 1
ATOM 571 N N . SER A 1 89 ? -9.469 17.043 77.984 1.00 78.01 78 SER A N 1
ATOM 572 C CA . SER A 1 89 ? -9.275 15.954 77.012 1.00 79.07 78 SER A CA 1
ATOM 573 C C . SER A 1 89 ? -9.376 16.445 75.568 1.00 79.44 78 SER A C 1
ATOM 574 O O . SER A 1 89 ? -8.490 16.143 74.775 1.00 79.66 78 SER A O 1
ATOM 577 N N . GLU A 1 90 ? -10.447 17.186 75.246 1.00 79.77 79 GLU A N 1
ATOM 578 C CA . GLU A 1 90 ? -10.462 18.125 74.100 1.00 80.00 79 GLU A CA 1
ATOM 579 C C . GLU A 1 90 ? -11.571 19.198 74.093 1.00 79.54 79 GLU A C 1
ATOM 580 O O . GLU A 1 90 ? -12.664 18.985 73.552 1.00 79.79 79 GLU A O 1
ATOM 586 N N . ASP A 1 91 ? -11.271 20.329 74.730 1.00 78.73 80 ASP A N 1
ATOM 587 C CA . ASP A 1 91 ? -11.857 21.623 74.381 1.00 77.96 80 ASP A CA 1
ATOM 588 C C . ASP A 1 91 ? -10.738 22.383 73.664 1.00 76.69 80 ASP A C 1
ATOM 589 O O . ASP A 1 91 ? -10.917 23.514 73.219 1.00 76.58 80 ASP A O 1
ATOM 594 N N . GLN A 1 92 ? -9.583 21.722 73.565 1.00 75.33 81 GLN A N 1
ATOM 595 C CA . GLN A 1 92 ? -8.293 22.334 73.206 1.00 74.03 81 GLN A CA 1
ATOM 596 C C . GLN A 1 92 ? -7.873 23.415 74.226 1.00 72.29 81 GLN A C 1
ATOM 597 O O . GLN A 1 92 ? -7.237 24.417 73.879 1.00 71.95 81 GLN A O 1
ATOM 603 N N . SER A 1 93 ? -8.227 23.181 75.491 1.00 69.99 82 SER A N 1
ATOM 604 C CA . SER A 1 93 ? -8.013 24.157 76.544 1.00 67.79 82 SER A CA 1
ATOM 605 C C . SER A 1 93 ? -7.263 23.595 77.756 1.00 65.83 82 SER A C 1
ATOM 606 O O . SER A 1 93 ? -7.081 22.380 77.889 1.00 65.94 82 SER A O 1
ATOM 609 N N . LEU A 1 94 ? -6.809 24.486 78.628 1.00 63.11 83 LEU A N 1
ATOM 610 C CA . LEU A 1 94 ? -6.127 24.085 79.857 1.00 60.45 83 LEU A CA 1
ATOM 611 C C . LEU A 1 94 ? -6.848 24.707 81.053 1.00 59.21 83 LEU A C 1
ATOM 612 O O . LEU A 1 94 ? -6.962 25.936 81.131 1.00 58.57 83 LEU A O 1
ATOM 617 N N . ARG A 1 95 ? -7.370 23.866 81.951 1.00 57.44 84 ARG A N 1
ATOM 618 C CA . ARG A 1 95 ? -8.027 24.365 83.169 1.00 56.16 84 ARG A CA 1
ATOM 619 C C . ARG A 1 95 ? -7.012 24.634 84.294 1.00 54.58 84 ARG A C 1
ATOM 620 O O . ARG A 1 95 ? -6.264 23.740 84.708 1.00 53.97 84 ARG A O 1
ATOM 628 N N . ILE A 1 96 ? -6.986 25.883 84.756 1.00 52.65 85 ILE A N 1
ATOM 629 C CA . ILE A 1 96 ? -6.107 26.300 85.848 1.00 51.16 85 ILE A CA 1
ATOM 630 C C . ILE A 1 96 ? -6.941 26.604 87.098 1.00 49.69 85 ILE A C 1
ATOM 631 O O . ILE A 1 96 ? -7.800 27.488 87.085 1.00 48.52 85 ILE A O 1
ATOM 636 N N . VAL A 1 97 ? -6.702 25.830 88.154 1.00 48.43 86 VAL A N 1
ATOM 637 C CA . VAL A 1 97 ? -7.385 26.022 89.433 1.00 47.72 86 VAL A CA 1
ATOM 638 C C . VAL A 1 97 ? -6.318 26.426 90.425 1.00 47.37 86 VAL A C 1
ATOM 639 O O . VAL A 1 97 ? -5.417 25.650 90.746 1.00 47.11 86 VAL A O 1
ATOM 643 N N . HIS A 1 98 ? -6.404 27.669 90.863 1.00 47.12 87 HIS A N 1
ATOM 644 C CA . HIS A 1 98 ? -5.417 28.240 91.762 1.00 46.62 87 HIS A CA 1
ATOM 645 C C . HIS A 1 98 ? -6.026 28.411 93.142 1.00 46.93 87 HIS A C 1
ATOM 646 O O . HIS A 1 98 ? -7.028 29.115 93.313 1.00 46.26 87 HIS A O 1
ATOM 653 N N . GLU A 1 99 ? -5.403 27.792 94.127 1.00 47.27 88 GLU A N 1
ATOM 654 C CA . GLU A 1 99 ? -5.913 27.870 95.480 1.00 48.50 88 GLU A CA 1
ATOM 655 C C . GLU A 1 99 ? -5.147 28.848 96.354 1.00 47.73 88 GLU A C 1
ATOM 656 O O . GLU A 1 99 ? -3.929 28.990 96.243 1.00 47.45 88 GLU A O 1
ATOM 662 N N . ASN A 1 100 ? -5.888 29.537 97.214 1.00 47.47 89 ASN A N 1
ATOM 663 C CA . ASN A 1 100 ? -5.299 30.451 98.180 1.00 47.31 89 ASN A CA 1
ATOM 664 C C . ASN A 1 100 ? -4.609 31.624 97.542 1.00 47.03 89 ASN A C 1
ATOM 665 O O . ASN A 1 100 ? -3.457 31.891 97.856 1.00 47.14 89 ASN A O 1
ATOM 670 N N . LEU A 1 101 ? -5.303 32.310 96.638 1.00 46.99 90 LEU A N 1
ATOM 671 C CA . LEU A 1 101 ? -4.881 33.615 96.175 1.00 46.67 90 LEU A CA 1
ATOM 672 C C . LEU A 1 101 ? -4.769 34.533 97.405 1.00 47.46 90 LEU A C 1
ATOM 673 O O . LEU A 1 101 ? -5.696 34.575 98.216 1.00 47.61 90 LEU A O 1
ATOM 678 N N . PRO A 1 102 ? -3.640 35.254 97.563 1.00 47.96 91 PRO A N 1
ATOM 679 C CA . PRO A 1 102 ? -3.518 36.204 98.694 1.00 48.47 91 PRO A CA 1
ATOM 680 C C . PRO A 1 102 ? -4.654 37.235 98.713 1.00 48.96 91 PRO A C 1
ATOM 681 O O . PRO A 1 102 ? -5.000 37.794 97.666 1.00 49.76 91 PRO A O 1
ATOM 685 N N . GLN A 1 103 ? -5.253 37.449 99.882 1.00 49.12 92 GLN A N 1
ATOM 686 C CA . GLN A 1 103 ? -6.373 38.368 100.029 1.00 49.41 92 GLN A CA 1
ATOM 687 C C . GLN A 1 103 ? -5.874 39.746 100.413 1.00 49.68 92 GLN A C 1
ATOM 688 O O . GLN A 1 103 ? -4.946 39.879 101.215 1.00 50.25 92 GLN A O 1
ATOM 694 N N . VAL A 1 104 ? -6.491 40.771 99.830 1.00 49.73 93 VAL A N 1
ATOM 695 C CA . VAL A 1 104 ? -6.007 42.146 99.920 1.00 49.52 93 VAL A CA 1
ATOM 696 C C . VAL A 1 104 ? -7.167 43.045 100.320 1.00 49.42 93 VAL A C 1
ATOM 697 O O . VAL A 1 104 ? -7.428 44.073 99.684 1.00 49.99 93 VAL A O 1
ATOM 701 N N . GLY A 1 105 ? -7.874 42.665 101.372 1.00 48.74 94 GLY A N 1
ATOM 702 C CA . GLY A 1 105 ? -9.025 43.420 101.788 1.00 47.84 94 GLY A CA 1
ATOM 703 C C . GLY A 1 105 ? -10.160 42.974 100.911 1.00 47.68 94 GLY A C 1
ATOM 704 O O . GLY A 1 105 ? -10.104 41.904 100.312 1.00 47.67 94 GLY A O 1
ATOM 705 N N . SER A 1 106 ? -11.174 43.820 100.805 1.00 47.36 95 SER A N 1
ATOM 706 C CA . SER A 1 106 ? -12.461 43.404 100.268 1.00 46.56 95 SER A CA 1
ATOM 707 C C . SER A 1 106 ? -12.690 43.783 98.807 1.00 46.64 95 SER A C 1
ATOM 708 O O . SER A 1 106 ? -13.720 43.420 98.250 1.00 46.55 95 SER A O 1
ATOM 711 N N . ALA A 1 107 ? -11.764 44.530 98.200 1.00 46.43 96 ALA A N 1
ATOM 712 C CA . ALA A 1 107 ? -11.865 44.877 96.763 1.00 46.89 96 ALA A CA 1
ATOM 713 C C . ALA A 1 107 ? -11.853 43.631 95.844 1.00 46.65 96 ALA A C 1
ATOM 714 O O . ALA A 1 107 ? -11.470 42.540 96.272 1.00 46.08 96 ALA A O 1
ATOM 716 N N . GLY A 1 108 ? -12.289 43.800 94.598 1.00 46.97 97 GLY A N 1
ATOM 717 C CA . GLY A 1 108 ? -12.256 42.704 93.614 1.00 47.74 97 GLY A CA 1
ATOM 718 C C . GLY A 1 108 ? -13.614 42.090 93.363 1.00 48.20 97 GLY A C 1
ATOM 719 O O . GLY A 1 108 ? -14.586 42.425 94.027 1.00 48.85 97 GLY A O 1
ATOM 720 N N . GLU A 1 109 ? -13.698 41.198 92.390 1.00 48.89 98 GLU A N 1
ATOM 721 C CA . GLU A 1 109 ? -14.984 40.603 92.036 1.00 49.57 98 GLU A CA 1
ATOM 722 C C . GLU A 1 109 ? -14.783 39.129 91.859 1.00 49.42 98 GLU A C 1
ATOM 723 O O . GLU A 1 109 ? -14.161 38.714 90.899 1.00 51.03 98 GLU A O 1
ATOM 729 N N . PRO A 1 110 ? -15.258 38.325 92.815 1.00 49.06 99 PRO A N 1
ATOM 730 C CA . PRO A 1 110 ? -15.909 38.751 94.062 1.00 48.20 99 PRO A CA 1
ATOM 731 C C . PRO A 1 110 ? -14.919 39.353 95.054 1.00 47.19 99 PRO A C 1
ATOM 732 O O . PRO A 1 110 ? -13.694 39.232 94.873 1.00 46.82 99 PRO A O 1
ATOM 736 N N . SER A 1 111 ? -15.456 39.982 96.098 1.00 46.32 100 SER A N 1
ATOM 737 C CA . SER A 1 111 ? -14.649 40.632 97.152 1.00 45.20 100 SER A CA 1
ATOM 738 C C . SER A 1 111 ? -13.547 39.740 97.718 1.00 44.60 100 SER A C 1
ATOM 739 O O . SER A 1 111 ? -13.776 38.569 98.011 1.00 44.91 100 SER A O 1
ATOM 742 N N . GLY A 1 112 ? -12.348 40.293 97.839 1.00 44.24 101 GLY A N 1
ATOM 743 C CA . GLY A 1 112 ? -11.199 39.548 98.325 1.00 43.36 101 GLY A CA 1
ATOM 744 C C . GLY A 1 112 ? -10.290 39.046 97.225 1.00 43.70 101 GLY A C 1
ATOM 745 O O . GLY A 1 112 ? -9.180 38.574 97.499 1.00 44.41 101 GLY A O 1
ATOM 746 N N . THR A 1 113 ? -10.742 39.127 95.972 1.00 43.39 102 THR A N 1
ATOM 747 C CA . THR A 1 113 ? -9.962 38.583 94.846 1.00 42.61 102 THR A CA 1
ATOM 748 C C . THR A 1 113 ? -9.337 39.658 93.975 1.00 42.24 102 THR A C 1
ATOM 749 O O . THR A 1 113 ? -9.095 39.426 92.795 1.00 42.39 102 THR A O 1
ATOM 753 N N . TRP A 1 114 ? -9.069 40.826 94.548 1.00 41.34 103 TRP A N 1
ATOM 754 C CA . TRP A 1 114 ? -8.448 41.909 93.806 1.00 40.56 103 TRP A CA 1
ATOM 755 C C . TRP A 1 114 ? -7.244 41.488 92.972 1.00 41.12 103 TRP A C 1
ATOM 756 O O . TRP A 1 114 ? -7.067 41.978 91.860 1.00 40.69 103 TRP A O 1
ATOM 767 N N . LEU A 1 115 ? -6.404 40.612 93.521 1.00 41.70 104 LEU A N 1
ATOM 768 C CA . LEU A 1 115 ? -5.162 40.223 92.862 1.00 41.71 104 LEU A CA 1
ATOM 769 C C . LEU A 1 115 ? -5.376 39.169 91.768 1.00 41.54 104 LEU A C 1
ATOM 770 O O . LEU A 1 115 ? -4.417 38.745 91.134 1.00 41.76 104 LEU A O 1
ATOM 775 N N . ALA A 1 116 ? -6.612 38.747 91.546 1.00 41.29 105 ALA A N 1
ATOM 776 C CA . ALA A 1 116 ? -6.872 37.662 90.577 1.00 41.93 105 ALA A CA 1
ATOM 777 C C . ALA A 1 116 ? -6.392 37.912 89.100 1.00 42.00 105 ALA A C 1
ATOM 778 O O . ALA A 1 116 ? -5.819 37.024 88.496 1.00 40.96 105 ALA A O 1
ATOM 780 N N . PRO A 1 117 ? -6.583 39.136 88.547 1.00 42.65 106 PRO A N 1
ATOM 781 C CA . PRO A 1 117 ? -6.059 39.398 87.197 1.00 42.85 106 PRO A CA 1
ATOM 782 C C . PRO A 1 117 ? -4.531 39.282 87.033 1.00 43.26 106 PRO A C 1
ATOM 783 O O . PRO A 1 117 ? -4.062 39.090 85.894 1.00 43.63 106 PRO A O 1
ATOM 787 N N . VAL A 1 118 ? -3.766 39.420 88.128 1.00 42.86 107 VAL A N 1
ATOM 788 C CA . VAL A 1 118 ? -2.303 39.245 88.102 1.00 42.55 107 VAL A CA 1
ATOM 789 C C . VAL A 1 118 ? -1.976 37.819 87.689 1.00 43.36 107 VAL A C 1
ATOM 790 O O . VAL A 1 118 ? -1.084 37.574 86.878 1.00 43.24 107 VAL A O 1
ATOM 794 N N . LEU A 1 119 ? -2.711 36.885 88.282 1.00 44.50 108 LEU A N 1
ATOM 795 C CA . LEU A 1 119 ? -2.657 35.485 87.935 1.00 45.97 108 LEU A CA 1
ATOM 796 C C . LEU A 1 119 ? -2.899 35.206 86.437 1.00 46.96 108 LEU A C 1
ATOM 797 O O . LEU A 1 119 ? -2.194 34.390 85.835 1.00 47.61 108 LEU A O 1
ATOM 802 N N . GLU A 1 120 ? -3.871 35.892 85.841 1.00 47.50 109 GLU A N 1
ATOM 803 C CA . GLU A 1 120 ? -4.140 35.753 84.411 1.00 49.10 109 GLU A CA 1
ATOM 804 C C . GLU A 1 120 ? -2.894 36.037 83.584 1.00 48.63 109 GLU A C 1
ATOM 805 O O . GLU A 1 120 ? -2.590 35.298 82.655 1.00 48.89 109 GLU A O 1
ATOM 811 N N . GLY A 1 121 ? -2.171 37.092 83.949 1.00 48.07 110 GLY A N 1
ATOM 812 C CA . GLY A 1 121 ? -0.971 37.477 83.228 1.00 47.84 110 GLY A CA 1
ATOM 813 C C . GLY A 1 121 ? 0.214 36.629 83.604 1.00 47.94 110 GLY A C 1
ATOM 814 O O . GLY A 1 121 ? 1.140 36.430 82.816 1.00 48.12 110 GLY A O 1
ATOM 815 N N . LEU A 1 122 ? 0.196 36.128 84.827 1.00 48.10 111 LEU A N 1
ATOM 816 C CA . LEU A 1 122 ? 1.283 35.307 85.289 1.00 48.15 111 LEU A CA 1
ATOM 817 C C . LEU A 1 122 ? 1.260 33.953 84.577 1.00 47.61 111 LEU A C 1
ATOM 818 O O . LEU A 1 122 ? 2.288 33.516 84.077 1.00 47.37 111 LEU A O 1
ATOM 823 N N . TYR A 1 123 ? 0.099 33.310 84.522 1.00 47.55 112 TYR A N 1
ATOM 824 C CA . TYR A 1 123 ? -0.029 32.009 83.844 1.00 48.54 112 TYR A CA 1
ATOM 825 C C . TYR A 1 123 ? 0.025 32.090 82.321 1.00 49.23 112 TYR A C 1
ATOM 826 O O . TYR A 1 123 ? 0.388 31.116 81.664 1.00 49.40 112 TYR A O 1
ATOM 835 N N . GLY A 1 124 ? -0.367 33.241 81.779 1.00 50.07 113 GLY A N 1
ATOM 836 C CA . GLY A 1 124 ? -0.243 33.515 80.368 1.00 51.43 113 GLY A CA 1
ATOM 837 C C . GLY A 1 124 ? 1.224 33.540 80.005 1.00 52.77 113 GLY A C 1
ATOM 838 O O . GLY A 1 124 ? 1.618 32.983 78.981 1.00 52.99 113 GLY A O 1
ATOM 839 N N . ARG A 1 125 ? 2.039 34.168 80.853 1.00 53.50 114 ARG A N 1
ATOM 840 C CA . ARG A 1 125 ? 3.471 34.237 80.605 1.00 54.52 114 ARG A CA 1
ATOM 841 C C . ARG A 1 125 ? 4.137 32.904 80.880 1.00 55.47 114 ARG A C 1
ATOM 842 O O . ARG A 1 125 ? 4.924 32.436 80.072 1.00 56.41 114 ARG A O 1
ATOM 850 N N . TRP A 1 126 ? 3.818 32.289 82.011 1.00 56.24 115 TRP A N 1
ATOM 851 C CA . TRP A 1 126 ? 4.429 31.023 82.406 1.00 57.08 115 TRP A CA 1
ATOM 852 C C . TRP A 1 126 ? 4.124 29.859 81.449 1.00 58.08 115 TRP A C 1
ATOM 853 O O . TRP A 1 126 ? 5.003 29.090 81.091 1.00 58.22 115 TRP A O 1
ATOM 864 N N . VAL A 1 127 ? 2.868 29.728 81.056 1.00 59.67 116 VAL A N 1
ATOM 865 C CA . VAL A 1 127 ? 2.459 28.663 80.151 1.00 61.32 116 VAL A CA 1
ATOM 866 C C . VAL A 1 127 ? 2.945 28.913 78.712 1.00 63.07 116 VAL A C 1
ATOM 867 O O . VAL A 1 127 ? 3.479 28.005 78.083 1.00 63.42 116 VAL A O 1
ATOM 871 N N . THR A 1 128 ? 2.780 30.145 78.214 1.00 64.82 117 THR A N 1
ATOM 872 C CA . THR A 1 128 ? 3.191 30.504 76.853 1.00 66.66 117 THR A CA 1
ATOM 873 C C . THR A 1 128 ? 4.652 30.167 76.604 1.00 67.70 117 THR A C 1
ATOM 874 O O . THR A 1 128 ? 5.024 29.729 75.512 1.00 67.60 117 THR A O 1
ATOM 878 N N . SER A 1 129 ? 5.464 30.382 77.633 1.00 68.95 118 SER A N 1
ATOM 879 C CA . SER A 1 129 ? 6.884 30.085 77.592 1.00 70.18 118 SER A CA 1
ATOM 880 C C . SER A 1 129 ? 7.184 28.602 77.381 1.00 70.67 118 SER A C 1
ATOM 881 O O . SER A 1 129 ? 8.331 28.228 77.163 1.00 70.83 118 SER A O 1
ATOM 884 N N . GLN A 1 130 ? 6.153 27.767 77.461 1.00 71.55 119 GLN A N 1
ATOM 885 C CA . GLN A 1 130 ? 6.281 26.341 77.181 1.00 72.62 119 GLN A CA 1
ATOM 886 C C . GLN A 1 130 ? 5.741 26.063 75.790 1.00 73.47 119 GLN A C 1
ATOM 887 O O . GLN A 1 130 ? 4.983 26.869 75.233 1.00 73.74 119 GLN A O 1
ATOM 893 N N . ALA A 1 131 ? 6.119 24.921 75.225 1.00 74.26 120 ALA A N 1
ATOM 894 C CA . ALA A 1 131 ? 5.579 24.519 73.929 1.00 74.91 120 ALA A CA 1
ATOM 895 C C . ALA A 1 131 ? 4.080 24.236 74.083 1.00 75.09 120 ALA A C 1
ATOM 896 O O . ALA A 1 131 ? 3.695 23.300 74.814 1.00 75.51 120 ALA A O 1
ATOM 898 N N . GLY A 1 132 ? 3.241 25.068 73.448 1.00 74.85 121 GLY A N 1
ATOM 899 C CA . GLY A 1 132 ? 1.804 24.777 73.388 1.00 74.26 121 GLY A CA 1
ATOM 900 C C . GLY A 1 132 ? 0.757 25.873 73.540 1.00 73.95 121 GLY A C 1
ATOM 901 O O . GLY A 1 132 ? -0.437 25.564 73.518 1.00 73.97 121 GLY A O 1
ATOM 902 N N . ALA A 1 133 ? 1.172 27.137 73.700 1.00 73.58 122 ALA A N 1
ATOM 903 C CA . ALA A 1 133 ? 0.205 28.251 73.807 1.00 73.21 122 ALA A CA 1
ATOM 904 C C . ALA A 1 133 ? 0.340 29.327 72.703 1.00 72.93 122 ALA A C 1
ATOM 905 O O . ALA A 1 133 ? 1.289 29.309 71.914 1.00 73.01 122 ALA A O 1
ATOM 907 N N . PHE A 1 134 ? -0.614 30.257 72.656 1.00 72.36 123 PHE A N 1
ATOM 908 C CA . PHE A 1 134 ? -0.656 31.280 71.605 1.00 71.81 123 PHE A CA 1
ATOM 909 C C . PHE A 1 134 ? -0.211 32.673 72.069 1.00 71.04 123 PHE A C 1
ATOM 910 O O . PHE A 1 134 ? -0.377 33.652 71.349 1.00 71.22 123 PHE A O 1
ATOM 918 N N . GLY A 1 135 ? 0.356 32.767 73.266 1.00 70.12 124 GLY A N 1
ATOM 919 C CA . GLY A 1 135 ? 0.766 34.064 73.805 1.00 68.82 124 GLY A CA 1
ATOM 920 C C . GLY A 1 135 ? 0.105 34.379 75.131 1.00 67.91 124 GLY A C 1
ATOM 921 O O . GLY A 1 135 ? -0.849 33.711 75.539 1.00 68.02 124 GLY A O 1
ATOM 922 N N . ASP A 1 136 ? 0.618 35.394 75.814 1.00 66.93 125 ASP A N 1
ATOM 923 C CA . ASP A 1 136 ? 0.126 35.745 77.146 1.00 65.73 125 ASP A CA 1
ATOM 924 C C . ASP A 1 136 ? -1.098 36.658 77.092 1.00 65.04 125 ASP A C 1
ATOM 925 O O . ASP A 1 136 ? -1.435 37.310 78.078 1.00 65.25 125 ASP A O 1
ATOM 930 N N . TYR A 1 137 ? -1.772 36.683 75.938 1.00 64.44 126 TYR A N 1
ATOM 931 C CA . TYR A 1 137 ? -2.834 37.670 75.647 1.00 63.21 126 TYR A CA 1
ATOM 932 C C . TYR A 1 137 ? -4.161 37.392 76.339 1.00 62.41 126 TYR A C 1
ATOM 933 O O . TYR A 1 137 ? -4.740 38.289 76.931 1.00 61.68 126 TYR A O 1
ATOM 942 N N . VAL A 1 138 ? -4.641 36.154 76.241 1.00 61.81 127 VAL A N 1
ATOM 943 C CA . VAL A 1 138 ? -5.974 35.811 76.724 1.00 61.56 127 VAL A CA 1
ATOM 944 C C . VAL A 1 138 ? -5.972 34.603 77.669 1.00 61.42 127 VAL A C 1
ATOM 945 O O . VAL A 1 138 ? -5.806 33.446 77.246 1.00 61.77 127 VAL A O 1
ATOM 949 N N . VAL A 1 139 ? -6.131 34.889 78.954 1.00 61.03 128 VAL A N 1
ATOM 950 C CA . VAL A 1 139 ? -6.484 33.871 79.943 1.00 60.91 128 VAL A CA 1
ATOM 951 C C . VAL A 1 139 ? -7.788 34.367 80.550 1.00 61.24 128 VAL A C 1
ATOM 952 O O . VAL A 1 139 ? -7.816 35.409 81.196 1.00 61.51 128 VAL A O 1
ATOM 956 N N . THR A 1 140 ? -8.876 33.647 80.311 1.00 62.04 129 THR A N 1
ATOM 957 C CA . THR A 1 140 ? -10.157 34.055 80.870 1.00 63.45 129 THR A CA 1
ATOM 958 C C . THR A 1 140 ? -10.471 33.311 82.169 1.00 64.17 129 THR A C 1
ATOM 959 O O . THR A 1 140 ? -10.313 32.098 82.260 1.00 63.66 129 THR A O 1
ATOM 963 N N . ARG A 1 141 ? -10.880 34.051 83.187 1.00 66.10 130 ARG A N 1
ATOM 964 C CA . ARG A 1 141 ? -11.290 33.408 84.421 1.00 68.27 130 ARG A CA 1
ATOM 965 C C . ARG A 1 141 ? -12.761 33.073 84.319 1.00 69.85 130 ARG A C 1
ATOM 966 O O . ARG A 1 141 ? -13.544 33.832 83.753 1.00 69.78 130 ARG A O 1
ATOM 974 N N . ASP A 1 142 ? -13.110 31.898 84.820 1.00 72.42 131 ASP A N 1
ATOM 975 C CA . ASP A 1 142 ? -14.461 31.403 84.718 1.00 75.40 131 ASP A CA 1
ATOM 976 C C . ASP A 1 142 ? -15.251 31.896 85.904 1.00 77.04 131 ASP A C 1
ATOM 977 O O . ASP A 1 142 ? -14.897 31.624 87.053 1.00 77.73 131 ASP A O 1
ATOM 982 N N . VAL A 1 143 ? -16.315 32.637 85.620 1.00 79.17 132 VAL A N 1
ATOM 983 C CA . VAL A 1 143 ? -17.160 33.197 86.670 1.00 81.25 132 VAL A CA 1
ATOM 984 C C . VAL A 1 143 ? -18.226 32.181 87.091 1.00 82.60 132 VAL A C 1
ATOM 985 O O . VAL A 1 143 ? -18.316 31.829 88.264 1.00 82.94 132 VAL A O 1
ATOM 989 N N . ASP A 1 144 ? -19.000 31.695 86.121 1.00 84.47 133 ASP A N 1
ATOM 990 C CA . ASP A 1 144 ? -20.038 30.682 86.357 1.00 86.25 133 ASP A CA 1
ATOM 991 C C . ASP A 1 144 ? -19.528 29.383 86.996 1.00 87.17 133 ASP A C 1
ATOM 992 O O . ASP A 1 144 ? -20.252 28.739 87.766 1.00 87.55 133 ASP A O 1
ATOM 997 N N . ALA A 1 145 ? -18.290 29.006 86.679 1.00 88.27 134 ALA A N 1
ATOM 998 C CA . ALA A 1 145 ? -17.662 27.820 87.274 1.00 89.12 134 ALA A CA 1
ATOM 999 C C . ALA A 1 145 ? -17.432 28.010 88.768 1.00 89.68 134 ALA A C 1
ATOM 1000 O O . ALA A 1 145 ? -17.746 27.117 89.567 1.00 89.83 134 ALA A O 1
ATOM 1002 N N . GLU A 1 146 ? -16.889 29.178 89.130 1.00 90.25 135 GLU A N 1
ATOM 1003 C CA . GLU A 1 146 ? -16.673 29.554 90.531 1.00 90.75 135 GLU A CA 1
ATOM 1004 C C . GLU A 1 146 ? -17.977 29.523 91.335 1.00 90.90 135 GLU A C 1
ATOM 1005 O O . GLU A 1 146 ? -17.953 29.484 92.571 1.00 90.97 135 GLU A O 1
ATOM 1011 N N . ASP A 1 147 ? -19.108 29.510 90.624 1.00 91.02 136 ASP A N 1
ATOM 1012 C CA . ASP A 1 147 ? -20.419 29.343 91.255 1.00 91.09 136 ASP A CA 1
ATOM 1013 C C . ASP A 1 147 ? -21.145 28.046 90.862 1.00 90.63 136 ASP A C 1
ATOM 1014 O O . ASP A 1 147 ? -22.300 27.837 91.248 1.00 90.77 136 ASP A O 1
ATOM 1019 N N . LEU A 1 148 ? -20.472 27.181 90.103 1.00 89.97 137 LEU A N 1
ATOM 1020 C CA . LEU A 1 148 ? -21.006 25.841 89.832 1.00 89.24 137 LEU A CA 1
ATOM 1021 C C . LEU A 1 148 ? -20.551 24.869 90.920 1.00 88.32 137 LEU A C 1
ATOM 1022 O O . LEU A 1 148 ? -21.374 24.189 91.533 1.00 88.48 137 LEU A O 1
ATOM 1027 N N . ASN A 1 149 ? -19.240 24.814 91.149 1.00 87.07 138 ASN A N 1
ATOM 1028 C CA . ASN A 1 149 ? -18.663 24.007 92.221 1.00 85.74 138 ASN A CA 1
ATOM 1029 C C . ASN A 1 149 ? -19.031 24.503 93.618 1.00 84.24 138 ASN A C 1
ATOM 1030 O O . ASN A 1 149 ? -19.010 23.721 94.573 1.00 84.45 138 ASN A O 1
ATOM 1035 N N . ALA A 1 150 ? -19.390 25.786 93.724 1.00 82.12 139 ALA A N 1
ATOM 1036 C CA . ALA A 1 150 ? -19.378 26.519 95.000 1.00 79.82 139 ALA A CA 1
ATOM 1037 C C . ALA A 1 150 ? -17.934 26.498 95.502 1.00 77.97 139 ALA A C 1
ATOM 1038 O O . ALA A 1 150 ? -17.535 25.678 96.341 1.00 77.93 139 ALA A O 1
ATOM 1040 N N . VAL A 1 151 ? -17.157 27.402 94.918 1.00 75.33 140 VAL A N 1
ATOM 1041 C CA . VAL A 1 151 ? -15.710 27.461 95.054 1.00 72.40 140 VAL A CA 1
ATOM 1042 C C . VAL A 1 151 ? -15.375 28.431 96.184 1.00 69.94 140 VAL A C 1
ATOM 1043 O O . VAL A 1 151 ? -15.997 29.489 96.283 1.00 69.70 140 VAL A O 1
ATOM 1047 N N . PRO A 1 152 ? -14.409 28.070 97.054 1.00 67.53 141 PRO A N 1
ATOM 1048 C CA . PRO A 1 152 ? -14.008 29.024 98.100 1.00 65.39 141 PRO A CA 1
ATOM 1049 C C . PRO A 1 152 ? -13.607 30.370 97.502 1.00 63.22 141 PRO A C 1
ATOM 1050 O O . PRO A 1 152 ? -13.255 30.450 96.326 1.00 63.20 141 PRO A O 1
ATOM 1054 N N . ARG A 1 153 ? -13.657 31.409 98.324 1.00 60.66 142 ARG A N 1
ATOM 1055 C CA . ARG A 1 153 ? -13.430 32.788 97.906 1.00 57.99 142 ARG A CA 1
ATOM 1056 C C . ARG A 1 153 ? -12.091 33.039 97.195 1.00 56.04 142 ARG A C 1
ATOM 1057 O O . ARG A 1 153 ? -12.036 33.842 96.264 1.00 55.61 142 ARG A O 1
ATOM 1065 N N . GLN A 1 154 ? -11.034 32.361 97.642 1.00 53.25 143 GLN A N 1
ATOM 1066 C CA . GLN A 1 154 ? -9.694 32.577 97.127 1.00 51.08 143 GLN A CA 1
ATOM 1067 C C . GLN A 1 154 ? -9.229 31.514 96.119 1.00 50.60 143 GLN A C 1
ATOM 1068 O O . GLN A 1 154 ? -8.052 31.493 95.739 1.00 49.86 143 GLN A O 1
ATOM 1074 N N . THR A 1 155 ? -10.126 30.622 95.708 1.00 50.02 144 THR A N 1
ATOM 1075 C CA . THR A 1 155 ? -9.827 29.738 94.603 1.00 50.21 144 THR A CA 1
ATOM 1076 C C . THR A 1 155 ? -10.212 30.456 93.308 1.00 50.28 144 THR A C 1
ATOM 1077 O O . THR A 1 155 ? -11.345 30.889 93.150 1.00 50.57 144 THR A O 1
ATOM 1081 N N . ILE A 1 156 ? -9.237 30.602 92.410 1.00 50.03 145 ILE A N 1
ATOM 1082 C CA . ILE A 1 156 ? -9.426 31.263 91.124 1.00 49.47 145 ILE A CA 1
ATOM 1083 C C . ILE A 1 156 ? -9.340 30.218 90.011 1.00 49.41 145 ILE A C 1
ATOM 1084 O O . ILE A 1 156 ? -8.323 29.525 89.876 1.00 48.52 145 ILE A O 1
ATOM 1089 N N . ILE A 1 157 ? -10.423 30.092 89.243 1.00 49.62 146 ILE A N 1
ATOM 1090 C CA . ILE A 1 157 ? -10.457 29.168 88.111 1.00 50.20 146 ILE A CA 1
ATOM 1091 C C . ILE A 1 157 ? -10.358 29.892 86.782 1.00 50.32 146 ILE A C 1
ATOM 1092 O O . ILE A 1 157 ? -11.057 30.885 86.539 1.00 50.12 146 ILE A O 1
ATOM 1105 N N . TYR A 1 159 ? -9.143 29.459 82.308 1.00 53.78 148 TYR A N 1
ATOM 1106 C CA . TYR A 1 159 ? -9.065 28.657 81.102 1.00 56.25 148 TYR A CA 1
ATOM 1107 C C . TYR A 1 159 ? -8.167 29.329 80.077 1.00 58.22 148 TYR A C 1
ATOM 1108 O O . TYR A 1 159 ? -8.210 30.550 79.896 1.00 58.05 148 TYR A O 1
ATOM 1125 N N . ARG A 1 161 ? -6.915 28.717 75.971 1.00 66.78 150 ARG A N 1
ATOM 1126 C CA . ARG A 1 161 ? -6.823 28.000 74.703 1.00 68.48 150 ARG A CA 1
ATOM 1127 C C . ARG A 1 161 ? -5.381 27.528 74.550 1.00 68.78 150 ARG A C 1
ATOM 1128 O O . ARG A 1 161 ? -4.443 28.276 74.779 1.00 68.95 150 ARG A O 1
ATOM 1136 N N . VAL A 1 162 ? -5.227 26.266 74.195 1.00 69.66 151 VAL A N 1
ATOM 1137 C CA . VAL A 1 162 ? -3.916 25.616 74.077 1.00 71.05 151 VAL A CA 1
ATOM 1138 C C . VAL A 1 162 ? -3.777 24.973 72.677 1.00 72.38 151 VAL A C 1
ATOM 1139 O O . VAL A 1 162 ? -4.781 24.648 72.045 1.00 72.48 151 VAL A O 1
ATOM 1143 N N . ARG A 1 163 ? -2.549 24.818 72.189 1.00 74.30 152 ARG A N 1
ATOM 1144 C CA . ARG A 1 163 ? -2.310 24.251 70.853 1.00 76.38 152 ARG A CA 1
ATOM 1145 C C . ARG A 1 163 ? -2.687 22.774 70.778 1.00 77.79 152 ARG A C 1
ATOM 1146 O O . ARG A 1 163 ? -3.748 22.403 70.268 1.00 77.92 152 ARG A O 1
ATOM 1154 N N . SER A 1 164 ? -1.777 21.947 71.273 1.00 79.79 153 SER A N 1
ATOM 1155 C CA . SER A 1 164 ? -1.977 20.514 71.381 1.00 81.76 153 SER A CA 1
ATOM 1156 C C . SER A 1 164 ? -1.491 20.091 72.768 1.00 82.97 153 SER A C 1
ATOM 1157 O O . SER A 1 164 ? -0.907 20.896 73.509 1.00 83.15 153 SER A O 1
ATOM 1160 N N . SER A 1 165 ? -1.724 18.827 73.105 1.00 84.31 154 SER A N 1
ATOM 1161 C CA . SER A 1 165 ? -1.627 18.366 74.483 1.00 85.41 154 SER A CA 1
ATOM 1162 C C . SER A 1 165 ? -0.220 17.955 74.932 1.00 85.94 154 SER A C 1
ATOM 1163 O O . SER A 1 165 ? 0.446 17.147 74.282 1.00 86.17 154 SER A O 1
ATOM 1166 N N . ALA A 1 166 ? 0.220 18.526 76.050 1.00 86.55 155 ALA A N 1
ATOM 1167 C CA . ALA A 1 166 ? 1.440 18.086 76.725 1.00 87.23 155 ALA A CA 1
ATOM 1168 C C . ALA A 1 166 ? 1.115 17.057 77.822 1.00 87.57 155 ALA A C 1
ATOM 1169 O O . ALA A 1 166 ? 1.366 17.283 79.006 1.00 87.66 155 ALA A O 1
ATOM 1171 N N . THR A 1 167 ? 0.544 15.928 77.399 1.00 88.05 156 THR A N 1
ATOM 1172 C CA . THR A 1 167 ? 0.184 14.803 78.278 1.00 88.15 156 THR A CA 1
ATOM 1173 C C . THR A 1 167 ? -0.768 15.214 79.402 1.00 88.20 156 THR A C 1
ATOM 1174 O O . THR A 1 167 ? -1.950 14.864 79.389 1.00 88.26 156 THR A O 1
ATOM 1186 N N . THR B 1 13 ? 3.412 20.617 106.249 1.00 102.49 2 THR B N 1
ATOM 1187 C CA . THR B 1 13 ? 3.762 21.865 105.570 1.00 102.04 2 THR B CA 1
ATOM 1188 C C . THR B 1 13 ? 3.082 23.125 106.130 1.00 101.48 2 THR B C 1
ATOM 1189 O O . THR B 1 13 ? 1.864 23.139 106.359 1.00 101.58 2 THR B O 1
ATOM 1193 N N . ILE B 1 14 ? 3.888 24.170 106.353 1.00 100.50 3 ILE B N 1
ATOM 1194 C CA . ILE B 1 14 ? 3.370 25.530 106.486 1.00 99.43 3 ILE B CA 1
ATOM 1195 C C . ILE B 1 14 ? 2.902 25.934 105.090 1.00 98.48 3 ILE B C 1
ATOM 1196 O O . ILE B 1 14 ? 3.728 26.139 104.188 1.00 98.28 3 ILE B O 1
ATOM 1201 N N . PHE B 1 15 ? 1.588 26.030 104.896 1.00 97.22 4 PHE B N 1
ATOM 1202 C CA . PHE B 1 15 ? 1.068 26.605 103.657 1.00 95.93 4 PHE B CA 1
ATOM 1203 C C . PHE B 1 15 ? 1.354 28.108 103.761 1.00 94.51 4 PHE B C 1
ATOM 1204 O O . PHE B 1 15 ? 0.592 28.865 104.369 1.00 94.29 4 PHE B O 1
ATOM 1212 N N . GLU B 1 16 ? 2.501 28.504 103.199 1.00 92.77 5 GLU B N 1
ATOM 1213 C CA . GLU B 1 16 ? 3.155 29.786 103.513 1.00 90.76 5 GLU B CA 1
ATOM 1214 C C . GLU B 1 16 ? 2.178 30.959 103.632 1.00 89.22 5 GLU B C 1
ATOM 1215 O O . GLU B 1 16 ? 1.834 31.616 102.643 1.00 89.01 5 GLU B O 1
ATOM 1221 N N . LYS B 1 17 ? 1.710 31.174 104.864 1.00 87.13 6 LYS B N 1
ATOM 1222 C CA . LYS B 1 17 ? 0.948 32.366 105.217 1.00 84.73 6 LYS B CA 1
ATOM 1223 C C . LYS B 1 17 ? 1.948 33.497 105.476 1.00 82.52 6 LYS B C 1
ATOM 1224 O O . LYS B 1 17 ? 1.749 34.378 106.322 1.00 82.65 6 LYS B O 1
ATOM 1230 N N . LYS B 1 18 ? 3.057 33.428 104.755 1.00 79.35 7 LYS B N 1
ATOM 1231 C CA . LYS B 1 18 ? 3.803 34.617 104.434 1.00 76.47 7 LYS B CA 1
ATOM 1232 C C . LYS B 1 18 ? 3.712 34.725 102.919 1.00 73.19 7 LYS B C 1
ATOM 1233 O O . LYS B 1 18 ? 4.616 34.268 102.214 1.00 73.18 7 LYS B O 1
ATOM 1239 N N . PRO B 1 19 ? 2.586 35.267 102.409 1.00 69.82 8 PRO B N 1
ATOM 1240 C CA . PRO B 1 19 ? 2.632 35.735 101.034 1.00 67.25 8 PRO B CA 1
ATOM 1241 C C . PRO B 1 19 ? 3.622 36.885 100.973 1.00 64.79 8 PRO B C 1
ATOM 1242 O O . PRO B 1 19 ? 3.554 37.811 101.771 1.00 63.58 8 PRO B O 1
ATOM 1246 N N . ASP B 1 20 ? 4.561 36.779 100.051 1.00 62.66 9 ASP B N 1
ATOM 1247 C CA . ASP B 1 20 ? 5.528 37.816 99.792 1.00 61.04 9 ASP B CA 1
ATOM 1248 C C . ASP B 1 20 ? 4.985 38.715 98.683 1.00 59.24 9 ASP B C 1
ATOM 1249 O O . ASP B 1 20 ? 4.614 38.228 97.617 1.00 59.43 9 ASP B O 1
ATOM 1254 N N . PHE B 1 21 ? 4.909 40.018 98.942 1.00 57.42 10 PHE B N 1
ATOM 1255 C CA . PHE B 1 21 ? 4.468 40.990 97.941 1.00 55.19 10 PHE B CA 1
ATOM 1256 C C . PHE B 1 21 ? 5.606 41.808 97.362 1.00 54.16 10 PHE B C 1
ATOM 1257 O O . PHE B 1 21 ? 5.377 42.678 96.523 1.00 54.26 10 PHE B O 1
ATOM 1265 N N . THR B 1 22 ? 6.831 41.545 97.804 1.00 52.53 11 THR B N 1
ATOM 1266 C CA . THR B 1 22 ? 7.983 42.251 97.246 1.00 51.27 11 THR B CA 1
ATOM 1267 C C . THR B 1 22 ? 8.123 42.136 95.714 1.00 49.82 11 THR B C 1
ATOM 1268 O O . THR B 1 22 ? 8.323 43.147 95.066 1.00 49.66 11 THR B O 1
ATOM 1272 N N . LEU B 1 23 ? 8.032 40.934 95.140 1.00 48.87 12 LEU B N 1
ATOM 1273 C CA . LEU B 1 23 ? 8.176 40.789 93.675 1.00 48.89 12 LEU B CA 1
ATOM 1274 C C . LEU B 1 23 ? 7.037 41.490 92.925 1.00 48.39 12 LEU B C 1
ATOM 1275 O O . LEU B 1 23 ? 7.276 42.142 91.901 1.00 47.90 12 LEU B O 1
ATOM 1280 N N . PHE B 1 24 ? 5.819 41.378 93.468 1.00 47.50 13 PHE B N 1
ATOM 1281 C CA . PHE B 1 24 ? 4.660 42.003 92.871 1.00 46.62 13 PHE B CA 1
ATOM 1282 C C . PHE B 1 24 ? 4.844 43.527 92.855 1.00 47.23 13 PHE B C 1
ATOM 1283 O O . PHE B 1 24 ? 4.592 44.171 91.838 1.00 47.18 13 PHE B O 1
ATOM 1291 N N . LEU B 1 25 ? 5.312 44.088 93.971 1.00 47.26 14 LEU B N 1
ATOM 1292 C CA . LEU B 1 25 ? 5.551 45.523 94.095 1.00 47.47 14 LEU B CA 1
ATOM 1293 C C . LEU B 1 25 ? 6.710 46.044 93.227 1.00 47.21 14 LEU B C 1
ATOM 1294 O O . LEU B 1 25 ? 6.671 47.173 92.725 1.00 46.61 14 LEU B O 1
ATOM 1299 N N . GLN B 1 26 ? 7.750 45.233 93.069 1.00 47.27 15 GLN B N 1
ATOM 1300 C CA . GLN B 1 26 ? 8.834 45.576 92.152 1.00 47.61 15 GLN B CA 1
ATOM 1301 C C . GLN B 1 26 ? 8.320 45.790 90.728 1.00 47.76 15 GLN B C 1
ATOM 1302 O O . GLN B 1 26 ? 8.650 46.790 90.080 1.00 47.29 15 GLN B O 1
ATOM 1308 N N . THR B 1 27 ? 7.474 44.864 90.280 1.00 47.73 16 THR B N 1
ATOM 1309 C CA . THR B 1 27 ? 6.974 44.874 88.933 1.00 48.01 16 THR B CA 1
ATOM 1310 C C . THR B 1 27 ? 5.887 45.935 88.803 1.00 47.80 16 THR B C 1
ATOM 1311 O O . THR B 1 27 ? 5.857 46.666 87.799 1.00 47.75 16 THR B O 1
ATOM 1315 N N . LEU B 1 28 ? 5.022 46.058 89.817 1.00 47.63 17 LEU B N 1
ATOM 1316 C CA . LEU B 1 28 ? 4.047 47.158 89.828 1.00 47.40 17 LEU B CA 1
ATOM 1317 C C . LEU B 1 28 ? 4.757 48.502 89.685 1.00 47.57 17 LEU B C 1
ATOM 1318 O O . LEU B 1 28 ? 4.354 49.324 88.859 1.00 47.46 17 LEU B O 1
ATOM 1323 N N . SER B 1 29 ? 5.823 48.717 90.458 1.00 47.56 18 SER B N 1
ATOM 1324 C CA . SER B 1 29 ? 6.525 50.003 90.426 1.00 47.99 18 SER B CA 1
ATOM 1325 C C . SER B 1 29 ? 7.118 50.325 89.062 1.00 48.41 18 SER B C 1
ATOM 1326 O O . SER B 1 29 ? 7.007 51.454 88.606 1.00 48.37 18 SER B O 1
ATOM 1329 N N . TRP B 1 30 ? 7.773 49.341 88.441 1.00 49.38 19 TRP B N 1
ATOM 1330 C CA . TRP B 1 30 ? 8.296 49.475 87.081 1.00 50.30 19 TRP B CA 1
ATOM 1331 C C . TRP B 1 30 ? 7.175 49.783 86.071 1.00 50.88 19 TRP B C 1
ATOM 1332 O O . TRP B 1 30 ? 7.327 50.670 85.235 1.00 50.85 19 TRP B O 1
ATOM 1343 N N . GLU B 1 31 ? 6.046 49.087 86.213 1.00 51.27 20 GLU B N 1
ATOM 1344 C CA . GLU B 1 31 ? 4.892 49.223 85.334 1.00 52.43 20 GLU B CA 1
ATOM 1345 C C . GLU B 1 31 ? 4.206 50.595 85.382 1.00 53.48 20 GLU B C 1
ATOM 1346 O O . GLU B 1 31 ? 3.904 51.168 84.324 1.00 54.03 20 GLU B O 1
ATOM 1352 N N . ILE B 1 32 ? 3.977 51.128 86.587 1.00 54.26 21 ILE B N 1
ATOM 1353 C CA . ILE B 1 32 ? 3.377 52.465 86.762 1.00 54.67 21 ILE B CA 1
ATOM 1354 C C . ILE B 1 32 ? 4.311 53.577 86.254 1.00 55.44 21 ILE B C 1
ATOM 1355 O O . ILE B 1 32 ? 3.881 54.504 85.564 1.00 54.97 21 ILE B O 1
ATOM 1360 N N . ASP B 1 33 ? 5.589 53.475 86.595 1.00 56.65 22 ASP B N 1
ATOM 1361 C CA . ASP B 1 33 ? 6.576 54.450 86.140 1.00 58.15 22 ASP B CA 1
ATOM 1362 C C . ASP B 1 33 ? 6.679 54.523 84.609 1.00 59.22 22 ASP B C 1
ATOM 1363 O O . ASP B 1 33 ? 6.920 55.590 84.051 1.00 59.77 22 ASP B O 1
ATOM 1368 N N . ASP B 1 34 ? 6.453 53.393 83.943 1.00 60.44 23 ASP B N 1
ATOM 1369 C CA . ASP B 1 34 ? 6.398 53.345 82.487 1.00 61.46 23 ASP B CA 1
ATOM 1370 C C . ASP B 1 34 ? 5.169 54.030 81.899 1.00 61.01 23 ASP B C 1
ATOM 1371 O O . ASP B 1 34 ? 5.247 54.657 80.848 1.00 61.55 23 ASP B O 1
ATOM 1376 N N . GLN B 1 35 ? 4.043 53.911 82.585 1.00 60.21 24 GLN B N 1
ATOM 1377 C CA . GLN B 1 35 ? 2.776 54.408 82.080 1.00 59.65 24 GLN B CA 1
ATOM 1378 C C . GLN B 1 35 ? 2.444 55.879 82.374 1.00 59.56 24 GLN B C 1
ATOM 1379 O O . GLN B 1 35 ? 1.781 56.526 81.556 1.00 60.07 24 GLN B O 1
ATOM 1385 N N . VAL B 1 36 ? 2.871 56.407 83.525 1.00 58.82 25 VAL B N 1
ATOM 1386 C CA . VAL B 1 36 ? 2.413 57.740 83.963 1.00 57.81 25 VAL B CA 1
ATOM 1387 C C . VAL B 1 36 ? 3.481 58.719 84.441 1.00 57.47 25 VAL B C 1
ATOM 1388 O O . VAL B 1 36 ? 3.217 59.908 84.539 1.00 58.07 25 VAL B O 1
ATOM 1392 N N . GLY B 1 37 ? 4.675 58.251 84.763 1.00 57.19 26 GLY B N 1
ATOM 1393 C CA . GLY B 1 37 ? 5.716 59.193 85.183 1.00 57.20 26 GLY B CA 1
ATOM 1394 C C . GLY B 1 37 ? 5.687 59.633 86.647 1.00 57.08 26 GLY B C 1
ATOM 1395 O O . GLY B 1 37 ? 4.726 59.356 87.390 1.00 57.26 26 GLY B O 1
ATOM 1396 N N . ILE B 1 38 ? 6.739 60.355 87.032 1.00 56.51 27 ILE B N 1
ATOM 1397 C CA . ILE B 1 38 ? 7.091 60.592 88.427 1.00 55.85 27 ILE B CA 1
ATOM 1398 C C . ILE B 1 38 ? 6.049 61.387 89.219 1.00 55.51 27 ILE B C 1
ATOM 1399 O O . ILE B 1 38 ? 5.654 60.969 90.299 1.00 55.14 27 ILE B O 1
ATOM 1404 N N . GLU B 1 39 ? 5.596 62.510 88.676 1.00 55.19 28 GLU B N 1
ATOM 1405 C CA . GLU B 1 39 ? 4.707 63.398 89.411 1.00 55.15 28 GLU B CA 1
ATOM 1406 C C . GLU B 1 39 ? 3.397 62.737 89.784 1.00 53.96 28 GLU B C 1
ATOM 1407 O O . GLU B 1 39 ? 2.872 62.958 90.874 1.00 54.81 28 GLU B O 1
ATOM 1413 N N . VAL B 1 40 ? 2.874 61.928 88.879 1.00 52.38 29 VAL B N 1
ATOM 1414 C CA . VAL B 1 40 ? 1.562 61.331 89.048 1.00 50.70 29 VAL B CA 1
ATOM 1415 C C . VAL B 1 40 ? 1.660 60.079 89.916 1.00 49.77 29 VAL B C 1
ATOM 1416 O O . VAL B 1 40 ? 0.783 59.804 90.713 1.00 49.36 29 VAL B O 1
ATOM 1420 N N . ARG B 1 41 ? 2.743 59.333 89.753 1.00 49.13 30 ARG B N 1
ATOM 1421 C CA . ARG B 1 41 ? 3.064 58.239 90.649 1.00 48.06 30 ARG B CA 1
ATOM 1422 C C . ARG B 1 41 ? 3.139 58.733 92.086 1.00 48.05 30 ARG B C 1
ATOM 1423 O O . ARG B 1 41 ? 2.631 58.064 92.986 1.00 47.51 30 ARG B O 1
ATOM 1431 N N . ASN B 1 42 ? 3.793 59.883 92.281 1.00 47.91 31 ASN B N 1
ATOM 1432 C CA . ASN B 1 42 ? 3.973 60.473 93.596 1.00 47.94 31 ASN B CA 1
ATOM 1433 C C . ASN B 1 42 ? 2.660 60.945 94.212 1.00 48.61 31 ASN B C 1
ATOM 1434 O O . ASN B 1 42 ? 2.466 60.803 95.416 1.00 48.76 31 ASN B O 1
ATOM 1439 N N . GLU B 1 43 ? 1.746 61.482 93.406 1.00 48.89 32 GLU B N 1
ATOM 1440 C CA . GLU B 1 43 ? 0.484 61.914 93.987 1.00 49.22 32 GLU B CA 1
ATOM 1441 C C . GLU B 1 43 ? -0.340 60.731 94.408 1.00 48.22 32 GLU B C 1
ATOM 1442 O O . GLU B 1 43 ? -0.934 60.754 95.487 1.00 48.40 32 GLU B O 1
ATOM 1448 N N . LEU B 1 44 ? -0.379 59.708 93.558 1.00 46.93 33 LEU B N 1
ATOM 1449 C CA . LEU B 1 44 ? -1.105 58.482 93.856 1.00 46.01 33 LEU B CA 1
ATOM 1450 C C . LEU B 1 44 ? -0.601 57.898 95.185 1.00 45.53 33 LEU B C 1
ATOM 1451 O O . LEU B 1 44 ? -1.387 57.707 96.106 1.00 44.01 33 LEU B O 1
ATOM 1456 N N . LEU B 1 45 ? 0.715 57.673 95.272 1.00 44.95 34 LEU B N 1
ATOM 1457 C CA . LEU B 1 45 ? 1.360 57.183 96.484 1.00 45.09 34 LEU B CA 1
ATOM 1458 C C . LEU B 1 45 ? 1.088 58.031 97.752 1.00 45.72 34 LEU B C 1
ATOM 1459 O O . LEU B 1 45 ? 0.829 57.466 98.814 1.00 45.98 34 LEU B O 1
ATOM 1464 N N . ARG B 1 46 ? 1.117 59.362 97.643 1.00 46.14 35 ARG B N 1
ATOM 1465 C CA . ARG B 1 46 ? 0.728 60.233 98.765 1.00 47.04 35 ARG B CA 1
ATOM 1466 C C . ARG B 1 46 ? -0.690 59.958 99.213 1.00 47.99 35 ARG B C 1
ATOM 1467 O O . ARG B 1 46 ? -0.961 59.879 100.417 1.00 48.76 35 ARG B O 1
ATOM 1475 N N . GLU B 1 47 ? -1.582 59.815 98.239 1.00 48.72 36 GLU B N 1
ATOM 1476 C CA . GLU B 1 47 ? -2.987 59.503 98.473 1.00 49.71 36 GLU B CA 1
ATOM 1477 C C . GLU B 1 47 ? -3.170 58.167 99.186 1.00 49.12 36 GLU B C 1
ATOM 1478 O O . GLU B 1 47 ? -3.982 58.068 100.092 1.00 50.16 36 GLU B O 1
ATOM 1484 N N . VAL B 1 48 ? -2.428 57.147 98.764 1.00 48.59 37 VAL B N 1
ATOM 1485 C CA . VAL B 1 48 ? -2.433 55.835 99.402 1.00 47.97 37 VAL B CA 1
ATOM 1486 C C . VAL B 1 48 ? -1.954 55.943 100.866 1.00 48.36 37 VAL B C 1
ATOM 1487 O O . VAL B 1 48 ? -2.532 55.322 101.767 1.00 47.97 37 VAL B O 1
ATOM 1491 N N . GLY B 1 49 ? -0.901 56.729 101.082 1.00 48.27 38 GLY B N 1
ATOM 1492 C CA . GLY B 1 49 ? -0.431 57.052 102.416 1.00 49.28 38 GLY B CA 1
ATOM 1493 C C . GLY B 1 49 ? -1.499 57.693 103.286 1.00 50.20 38 GLY B C 1
ATOM 1494 O O . GLY B 1 49 ? -1.642 57.329 104.453 1.00 50.86 38 GLY B O 1
ATOM 1495 N N . ARG B 1 50 ? -2.237 58.655 102.735 1.00 50.51 39 ARG B N 1
ATOM 1496 C CA . ARG B 1 50 ? -3.324 59.293 103.466 1.00 51.34 39 ARG B CA 1
ATOM 1497 C C . ARG B 1 50 ? -4.328 58.228 103.868 1.00 51.08 39 ARG B C 1
ATOM 1498 O O . ARG B 1 50 ? -4.826 58.217 105.007 1.00 51.36 39 ARG B O 1
ATOM 1506 N N . GLY B 1 51 ? -4.604 57.331 102.922 1.00 50.26 40 GLY B N 1
ATOM 1507 C CA . GLY B 1 51 ? -5.529 56.238 103.126 1.00 49.36 40 GLY B CA 1
ATOM 1508 C C . GLY B 1 51 ? -5.086 55.352 104.272 1.00 48.97 40 GLY B C 1
ATOM 1509 O O . GLY B 1 51 ? -5.896 54.998 105.124 1.00 48.86 40 GLY B O 1
ATOM 1518 N N . GLY B 1 53 ? -3.302 56.101 106.708 1.00 49.76 42 GLY B N 1
ATOM 1519 C CA . GLY B 1 53 ? -3.472 56.938 107.883 1.00 50.77 42 GLY B CA 1
ATOM 1520 C C . GLY B 1 53 ? -4.905 57.102 108.380 1.00 50.88 42 GLY B C 1
ATOM 1521 O O . GLY B 1 53 ? -5.106 57.698 109.422 1.00 51.15 42 GLY B O 1
ATOM 1522 N N . THR B 1 54 ? -5.893 56.580 107.655 1.00 50.73 43 THR B N 1
ATOM 1523 C CA . THR B 1 54 ? -7.265 56.537 108.177 1.00 51.43 43 THR B CA 1
ATOM 1524 C C . THR B 1 54 ? -7.670 55.133 108.664 1.00 51.26 43 THR B C 1
ATOM 1525 O O . THR B 1 54 ? -8.823 54.916 109.019 1.00 51.41 43 THR B O 1
ATOM 1529 N N . ARG B 1 55 ? -6.724 54.196 108.670 1.00 50.88 44 ARG B N 1
ATOM 1530 C CA . ARG B 1 55 ? -6.986 52.826 109.083 1.00 50.91 44 ARG B CA 1
ATOM 1531 C C . ARG B 1 55 ? -6.226 52.456 110.348 1.00 50.71 44 ARG B C 1
ATOM 1532 O O . ARG B 1 55 ? -6.726 51.697 111.188 1.00 49.92 44 ARG B O 1
ATOM 1540 N N . ILE B 1 56 ? -4.990 52.942 110.438 1.00 50.53 45 ILE B N 1
ATOM 1541 C CA . ILE B 1 56 ? -4.193 52.827 111.644 1.00 50.83 45 ILE B CA 1
ATOM 1542 C C . ILE B 1 56 ? -3.784 54.221 112.065 1.00 51.28 45 ILE B C 1
ATOM 1543 O O . ILE B 1 56 ? -3.239 54.980 111.259 1.00 51.64 45 ILE B O 1
ATOM 1556 N N . PRO B 1 58 ? -2.608 56.987 115.578 1.00 51.45 47 PRO B N 1
ATOM 1557 C CA . PRO B 1 58 ? -2.145 57.159 116.945 1.00 51.84 47 PRO B CA 1
ATOM 1558 C C . PRO B 1 58 ? -3.264 57.766 117.805 1.00 52.18 47 PRO B C 1
ATOM 1559 O O . PRO B 1 58 ? -4.253 58.256 117.264 1.00 52.29 47 PRO B O 1
ATOM 1563 N N . PRO B 1 59 ? -3.129 57.718 119.137 1.00 52.66 48 PRO B N 1
ATOM 1564 C CA . PRO B 1 59 ? -4.064 58.503 119.941 1.00 53.52 48 PRO B CA 1
ATOM 1565 C C . PRO B 1 59 ? -3.639 59.983 119.957 1.00 54.48 48 PRO B C 1
ATOM 1566 O O . PRO B 1 59 ? -2.523 60.285 119.532 1.00 54.02 48 PRO B O 1
ATOM 1570 N N . PRO B 1 60 ? -4.494 60.887 120.487 1.00 55.47 49 PRO B N 1
ATOM 1571 C CA . PRO B 1 60 ? -4.122 62.297 120.700 1.00 56.54 49 PRO B CA 1
ATOM 1572 C C . PRO B 1 60 ? -2.945 62.447 121.672 1.00 57.60 49 PRO B C 1
ATOM 1573 O O . PRO B 1 60 ? -3.089 62.134 122.848 1.00 58.37 49 PRO B O 1
ATOM 1577 N N . CYS B 1 61 ? -1.792 62.922 121.204 1.00 58.53 50 CYS B N 1
ATOM 1578 C CA . CYS B 1 61 ? -0.618 62.997 122.086 1.00 59.06 50 CYS B CA 1
ATOM 1579 C C . CYS B 1 61 ? -0.370 64.422 122.532 1.00 59.22 50 CYS B C 1
ATOM 1580 O O . CYS B 1 61 ? -0.603 65.356 121.762 1.00 59.89 50 CYS B O 1
ATOM 1583 N N . GLN B 1 62 ? 0.104 64.605 123.762 1.00 58.92 51 GLN B N 1
ATOM 1584 C CA . GLN B 1 62 ? 0.332 65.970 124.244 1.00 58.89 51 GLN B CA 1
ATOM 1585 C C . GLN B 1 62 ? 1.658 66.537 123.776 1.00 57.78 51 GLN B C 1
ATOM 1586 O O . GLN B 1 62 ? 1.764 67.741 123.585 1.00 57.79 51 GLN B O 1
ATOM 1592 N N . THR B 1 63 ? 2.658 65.672 123.587 1.00 56.66 52 THR B N 1
ATOM 1593 C CA . THR B 1 63 ? 4.003 66.119 123.231 1.00 55.71 52 THR B CA 1
ATOM 1594 C C . THR B 1 63 ? 4.649 65.353 122.062 1.00 54.98 52 THR B C 1
ATOM 1595 O O . THR B 1 63 ? 4.349 64.183 121.825 1.00 54.96 52 THR B O 1
ATOM 1599 N N . VAL B 1 64 ? 5.567 66.017 121.364 1.00 53.84 53 VAL B N 1
ATOM 1600 C CA . VAL B 1 64 ? 6.324 65.406 120.268 1.00 52.99 53 VAL B CA 1
ATOM 1601 C C . VAL B 1 64 ? 6.959 64.058 120.645 1.00 52.28 53 VAL B C 1
ATOM 1602 O O . VAL B 1 64 ? 6.799 63.078 119.926 1.00 51.99 53 VAL B O 1
ATOM 1606 N N . ASP B 1 65 ? 7.663 64.009 121.771 1.00 51.92 54 ASP B N 1
ATOM 1607 C CA . ASP B 1 65 ? 8.256 62.756 122.256 1.00 51.38 54 ASP B CA 1
ATOM 1608 C C . ASP B 1 65 ? 7.262 61.617 122.498 1.00 50.14 54 ASP B C 1
ATOM 1609 O O . ASP B 1 65 ? 7.611 60.462 122.256 1.00 49.76 54 ASP B O 1
ATOM 1614 N N . LYS B 1 66 ? 6.045 61.922 122.967 1.00 48.64 55 LYS B N 1
ATOM 1615 C CA . LYS B 1 66 ? 5.027 60.876 123.129 1.00 47.90 55 LYS B CA 1
ATOM 1616 C C . LYS B 1 66 ? 4.481 60.424 121.778 1.00 47.06 55 LYS B C 1
ATOM 1617 O O . LYS B 1 66 ? 4.227 59.238 121.565 1.00 46.98 55 LYS B O 1
ATOM 1623 N N . LEU B 1 67 ? 4.276 61.383 120.882 1.00 46.05 56 LEU B N 1
ATOM 1624 C CA . LEU B 1 67 ? 3.868 61.094 119.521 1.00 45.00 56 LEU B CA 1
ATOM 1625 C C . LEU B 1 67 ? 4.867 60.158 118.799 1.00 44.71 56 LEU B C 1
ATOM 1626 O O . LEU B 1 67 ? 4.457 59.182 118.181 1.00 44.06 56 LEU B O 1
ATOM 1631 N N . GLN B 1 68 ? 6.159 60.469 118.898 1.00 44.43 57 GLN B N 1
ATOM 1632 C CA . GLN B 1 68 ? 7.238 59.625 118.375 1.00 44.53 57 GLN B CA 1
ATOM 1633 C C . GLN B 1 68 ? 7.110 58.147 118.810 1.00 44.94 57 GLN B C 1
ATOM 1634 O O . GLN B 1 68 ? 7.125 57.237 117.954 1.00 44.92 57 GLN B O 1
ATOM 1640 N N . ILE B 1 69 ? 6.988 57.905 120.125 1.00 44.65 58 ILE B N 1
ATOM 1641 C CA . ILE B 1 69 ? 6.685 56.553 120.625 1.00 43.66 58 ILE B CA 1
ATOM 1642 C C . ILE B 1 69 ? 5.423 55.959 119.986 1.00 44.01 58 ILE B C 1
ATOM 1643 O O . ILE B 1 69 ? 5.404 54.789 119.609 1.00 43.96 58 ILE B O 1
ATOM 1648 N N . GLU B 1 70 ? 4.358 56.742 119.888 1.00 44.45 59 GLU B N 1
ATOM 1649 C CA . GLU B 1 70 ? 3.127 56.199 119.330 1.00 45.12 59 GLU B CA 1
ATOM 1650 C C . GLU B 1 70 ? 3.263 55.852 117.824 1.00 44.95 59 GLU B C 1
ATOM 1651 O O . GLU B 1 70 ? 2.840 54.777 117.393 1.00 45.36 59 GLU B O 1
ATOM 1657 N N . LEU B 1 71 ? 3.910 56.721 117.050 1.00 44.06 60 LEU B N 1
ATOM 1658 C CA . LEU B 1 71 ? 4.173 56.450 115.639 1.00 43.49 60 LEU B CA 1
ATOM 1659 C C . LEU B 1 71 ? 5.009 55.177 115.438 1.00 43.49 60 LEU B C 1
ATOM 1660 O O . LEU B 1 71 ? 4.694 54.347 114.578 1.00 43.33 60 LEU B O 1
ATOM 1665 N N . ASN B 1 72 ? 6.045 55.016 116.251 1.00 43.22 61 ASN B N 1
ATOM 1666 C CA . ASN B 1 72 ? 6.921 53.871 116.129 1.00 43.41 61 ASN B CA 1
ATOM 1667 C C . ASN B 1 72 ? 6.232 52.556 116.443 1.00 43.35 61 ASN B C 1
ATOM 1668 O O . ASN B 1 72 ? 6.578 51.537 115.870 1.00 43.96 61 ASN B O 1
ATOM 1673 N N . ALA B 1 73 ? 5.229 52.582 117.305 1.00 43.47 62 ALA B N 1
ATOM 1674 C CA . ALA B 1 73 ? 4.506 51.362 117.645 1.00 44.21 62 ALA B CA 1
ATOM 1675 C C . ALA B 1 73 ? 3.638 50.944 116.470 1.00 44.28 62 ALA B C 1
ATOM 1676 O O . ALA B 1 73 ? 3.428 49.769 116.245 1.00 44.53 62 ALA B O 1
ATOM 1678 N N . LEU B 1 74 ? 3.147 51.937 115.740 1.00 44.84 63 LEU B N 1
ATOM 1679 C CA . LEU B 1 74 ? 2.379 51.763 114.510 1.00 45.21 63 LEU B CA 1
ATOM 1680 C C . LEU B 1 74 ? 3.200 51.217 113.334 1.00 45.29 63 LEU B C 1
ATOM 1681 O O . LEU B 1 74 ? 2.751 50.316 112.629 1.00 45.41 63 LEU B O 1
ATOM 1686 N N . LEU B 1 75 ? 4.391 51.763 113.123 1.00 45.14 64 LEU B N 1
ATOM 1687 C CA . LEU B 1 75 ? 5.317 51.202 112.150 1.00 45.39 64 LEU B CA 1
ATOM 1688 C C . LEU B 1 75 ? 5.768 49.806 112.520 1.00 46.55 64 LEU B C 1
ATOM 1689 O O . LEU B 1 75 ? 5.936 48.960 111.645 1.00 47.19 64 LEU B O 1
ATOM 1694 N N . ALA B 1 76 ? 5.958 49.552 113.815 1.00 47.94 65 ALA B N 1
ATOM 1695 C CA . ALA B 1 76 ? 6.443 48.247 114.275 1.00 48.64 65 ALA B CA 1
ATOM 1696 C C . ALA B 1 76 ? 5.395 47.219 113.942 1.00 49.22 65 ALA B C 1
ATOM 1697 O O . ALA B 1 76 ? 5.716 46.091 113.579 1.00 50.23 65 ALA B O 1
ATOM 1699 N N . LEU B 1 77 ? 4.139 47.639 114.047 1.00 49.47 66 LEU B N 1
ATOM 1700 C CA . LEU B 1 77 ? 2.983 46.795 113.783 1.00 49.90 66 LEU B CA 1
ATOM 1701 C C . LEU B 1 77 ? 2.966 46.278 112.319 1.00 49.70 66 LEU B C 1
ATOM 1702 O O . LEU B 1 77 ? 2.410 45.218 112.038 1.00 49.85 66 LEU B O 1
ATOM 1707 N N . ILE B 1 78 ? 3.588 47.023 111.401 1.00 49.22 67 ILE B N 1
ATOM 1708 C CA . ILE B 1 78 ? 3.599 46.667 109.975 1.00 48.81 67 ILE B CA 1
ATOM 1709 C C . ILE B 1 78 ? 5.020 46.477 109.412 1.00 48.53 67 ILE B C 1
ATOM 1710 O O . ILE B 1 78 ? 5.185 46.141 108.234 1.00 48.47 67 ILE B O 1
ATOM 1715 N N . GLY B 1 79 ? 6.025 46.734 110.250 1.00 47.98 68 GLY B N 1
ATOM 1716 C CA . GLY B 1 79 ? 7.428 46.528 109.909 1.00 47.83 68 GLY B CA 1
ATOM 1717 C C . GLY B 1 79 ? 8.005 47.531 108.931 1.00 47.99 68 GLY B C 1
ATOM 1718 O O . GLY B 1 79 ? 8.832 47.174 108.092 1.00 48.47 68 GLY B O 1
ATOM 1719 N N . TRP B 1 80 ? 7.596 48.791 109.050 1.00 47.68 69 TRP B N 1
ATOM 1720 C CA . TRP B 1 80 ? 7.937 49.810 108.061 1.00 47.36 69 TRP B CA 1
ATOM 1721 C C . TRP B 1 80 ? 9.017 50.781 108.517 1.00 47.13 69 TRP B C 1
ATOM 1722 O O . TRP B 1 80 ? 9.196 51.851 107.896 1.00 47.02 69 TRP B O 1
ATOM 1733 N N . GLY B 1 81 ? 9.738 50.404 109.578 1.00 46.31 70 GLY B N 1
ATOM 1734 C CA . GLY B 1 81 ? 10.880 51.177 110.054 1.00 46.38 70 GLY B CA 1
ATOM 1735 C C . GLY B 1 81 ? 10.675 51.946 111.350 1.00 46.73 70 GLY B C 1
ATOM 1736 O O . GLY B 1 81 ? 9.820 51.596 112.172 1.00 46.59 70 GLY B O 1
ATOM 1737 N N . THR B 1 82 ? 11.481 52.988 111.533 1.00 46.64 71 THR B N 1
ATOM 1738 C CA . THR B 1 82 ? 11.514 53.742 112.780 1.00 47.12 71 THR B CA 1
ATOM 1739 C C . THR B 1 82 ? 11.550 55.210 112.420 1.00 46.68 71 THR B C 1
ATOM 1740 O O . THR B 1 82 ? 12.041 55.560 111.352 1.00 46.58 71 THR B O 1
ATOM 1744 N N . VAL B 1 83 ? 11.022 56.065 113.291 1.00 46.06 72 VAL B N 1
ATOM 1745 C CA . VAL B 1 83 ? 10.935 57.491 112.996 1.00 45.88 72 VAL B CA 1
ATOM 1746 C C . VAL B 1 83 ? 11.440 58.334 114.175 1.00 46.46 72 VAL B C 1
ATOM 1747 O O . VAL B 1 83 ? 11.329 57.915 115.311 1.00 46.65 72 VAL B O 1
ATOM 1751 N N . THR B 1 84 ? 12.032 59.491 113.900 1.00 47.09 73 THR B N 1
ATOM 1752 C CA . THR B 1 84 ? 12.333 60.454 114.943 1.00 48.41 73 THR B CA 1
ATOM 1753 C C . THR B 1 84 ? 11.760 61.798 114.529 1.00 48.86 73 THR B C 1
ATOM 1754 O O . THR B 1 84 ? 11.753 62.141 113.340 1.00 49.69 73 THR B O 1
ATOM 1758 N N . LEU B 1 85 ? 11.285 62.556 115.507 1.00 48.85 74 LEU B N 1
ATOM 1759 C CA . LEU B 1 85 ? 10.690 63.850 115.251 1.00 49.39 74 LEU B CA 1
ATOM 1760 C C . LEU B 1 85 ? 11.474 64.892 116.015 1.00 50.33 74 LEU B C 1
ATOM 1761 O O . LEU B 1 85 ? 11.849 64.680 117.149 1.00 50.04 74 LEU B O 1
ATOM 1766 N N . GLU B 1 86 ? 11.750 66.013 115.378 1.00 52.35 75 GLU B N 1
ATOM 1767 C CA . GLU B 1 86 ? 12.458 67.078 116.033 1.00 54.43 75 GLU B CA 1
ATOM 1768 C C . GLU B 1 86 ? 11.825 68.398 115.679 1.00 55.76 75 GLU B C 1
ATOM 1769 O O . GLU B 1 86 ? 11.604 68.705 114.494 1.00 56.06 75 GLU B O 1
ATOM 1775 N N . LEU B 1 87 ? 11.539 69.173 116.722 1.00 57.14 76 LEU B N 1
ATOM 1776 C CA . LEU B 1 87 ? 11.046 70.528 116.580 1.00 58.58 76 LEU B CA 1
ATOM 1777 C C . LEU B 1 87 ? 12.178 71.460 116.197 1.00 59.44 76 LEU B C 1
ATOM 1778 O O . LEU B 1 87 ? 13.226 71.456 116.837 1.00 59.35 76 LEU B O 1
ATOM 1783 N N . LEU B 1 88 ? 11.971 72.232 115.132 1.00 61.05 77 LEU B N 1
ATOM 1784 C CA . LEU B 1 88 ? 12.871 73.332 114.786 1.00 62.70 77 LEU B CA 1
ATOM 1785 C C . LEU B 1 88 ? 12.053 74.632 114.766 1.00 64.13 77 LEU B C 1
ATOM 1786 O O . LEU B 1 88 ? 11.313 74.910 113.815 1.00 64.47 77 LEU B O 1
ATOM 1791 N N . SER B 1 89 ? 12.159 75.410 115.839 1.00 65.53 78 SER B N 1
ATOM 1792 C CA . SER B 1 89 ? 11.399 76.648 115.930 1.00 67.26 78 SER B CA 1
ATOM 1793 C C . SER B 1 89 ? 11.905 77.685 114.924 1.00 68.11 78 SER B C 1
ATOM 1794 O O . SER B 1 89 ? 11.112 78.318 114.223 1.00 68.54 78 SER B O 1
ATOM 1797 N N . GLU B 1 90 ? 13.224 77.823 114.838 1.00 69.16 79 GLU B N 1
ATOM 1798 C CA . GLU B 1 90 ? 13.860 78.776 113.931 1.00 70.22 79 GLU B CA 1
ATOM 1799 C C . GLU B 1 90 ? 13.406 78.591 112.481 1.00 70.08 79 GLU B C 1
ATOM 1800 O O . GLU B 1 90 ? 13.199 79.565 111.755 1.00 70.48 79 GLU B O 1
ATOM 1806 N N . ASP B 1 91 ? 13.244 77.332 112.082 1.00 69.84 80 ASP B N 1
ATOM 1807 C CA . ASP B 1 91 ? 12.862 76.962 110.726 1.00 69.32 80 ASP B CA 1
ATOM 1808 C C . ASP B 1 91 ? 11.345 76.895 110.566 1.00 68.49 80 ASP B C 1
ATOM 1809 O O . ASP B 1 91 ? 10.842 76.697 109.458 1.00 68.90 80 ASP B O 1
ATOM 1814 N N . GLN B 1 92 ? 10.622 77.068 111.674 1.00 67.12 81 GLN B N 1
ATOM 1815 C CA . GLN B 1 92 ? 9.167 76.881 111.706 1.00 65.48 81 GLN B CA 1
ATOM 1816 C C . GLN B 1 92 ? 8.783 75.539 111.067 1.00 63.82 81 GLN B C 1
ATOM 1817 O O . GLN B 1 92 ? 7.976 75.476 110.123 1.00 63.95 81 GLN B O 1
ATOM 1823 N N . SER B 1 93 ? 9.375 74.466 111.593 1.00 61.18 82 SER B N 1
ATOM 1824 C CA . SER B 1 93 ? 9.120 73.136 111.082 1.00 58.84 82 SER B CA 1
ATOM 1825 C C . SER B 1 93 ? 9.308 72.023 112.121 1.00 57.18 82 SER B C 1
ATOM 1826 O O . SER B 1 93 ? 9.927 72.221 113.174 1.00 57.18 82 SER B O 1
ATOM 1829 N N . LEU B 1 94 ? 8.741 70.860 111.806 1.00 54.61 83 LEU B N 1
ATOM 1830 C CA . LEU B 1 94 ? 9.023 69.620 112.499 1.00 52.57 83 LEU B CA 1
ATOM 1831 C C . LEU B 1 94 ? 9.801 68.738 111.516 1.00 51.59 83 LEU B C 1
ATOM 1832 O O . LEU B 1 94 ? 9.354 68.522 110.406 1.00 51.23 83 LEU B O 1
ATOM 1837 N N . ARG B 1 95 ? 10.983 68.269 111.899 1.00 50.64 84 ARG B N 1
ATOM 18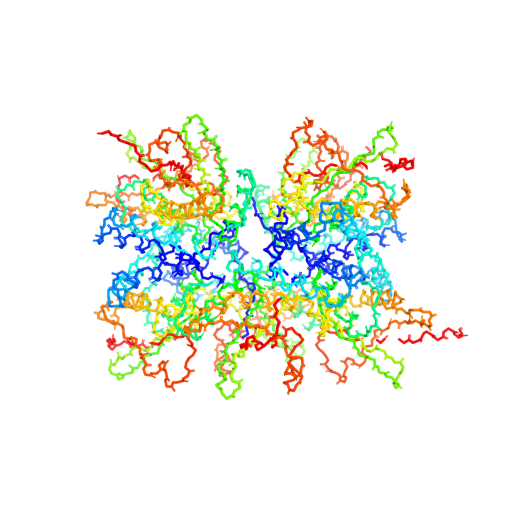38 C CA . ARG B 1 95 ? 11.760 67.415 111.008 1.00 49.82 84 ARG B CA 1
ATOM 1839 C C . ARG B 1 95 ? 11.406 65.987 111.308 1.00 48.68 84 ARG B C 1
ATOM 1840 O O . ARG B 1 95 ? 11.319 65.594 112.473 1.00 48.66 84 ARG B O 1
ATOM 1848 N N . ILE B 1 96 ? 11.166 65.226 110.243 1.00 47.29 85 ILE B N 1
ATOM 1849 C CA . ILE B 1 96 ? 10.810 63.825 110.340 1.00 45.81 85 ILE B CA 1
ATOM 1850 C C . ILE B 1 96 ? 11.890 63.021 109.627 1.00 45.62 85 ILE B C 1
ATOM 1851 O O . ILE B 1 96 ? 12.166 63.237 108.455 1.00 46.06 85 ILE B O 1
ATOM 1856 N N . VAL B 1 97 ? 12.551 62.139 110.362 1.00 45.00 86 VAL B N 1
ATOM 1857 C CA . VAL B 1 97 ? 13.614 61.305 109.800 1.00 44.09 86 VAL B CA 1
ATOM 1858 C C . VAL B 1 97 ? 13.134 59.887 109.930 1.00 44.07 86 VAL B C 1
ATOM 1859 O O . VAL B 1 97 ? 13.096 59.339 111.028 1.00 44.37 86 VAL B O 1
ATOM 1863 N N . HIS B 1 98 ? 12.728 59.303 108.814 1.00 43.78 87 HIS B N 1
ATOM 1864 C CA . HIS B 1 98 ? 12.221 57.966 108.826 1.00 43.46 87 HIS B CA 1
ATOM 1865 C C . HIS B 1 98 ? 13.333 57.031 108.378 1.00 44.40 87 HIS B C 1
ATOM 1866 O O . HIS B 1 98 ? 13.941 57.236 107.335 1.00 45.58 87 HIS B O 1
ATOM 1873 N N . GLU B 1 99 ? 13.593 55.996 109.161 1.00 44.97 88 GLU B N 1
ATOM 1874 C CA . GLU B 1 99 ? 14.629 55.031 108.829 1.00 45.72 88 GLU B CA 1
ATOM 1875 C C . GLU B 1 99 ? 14.089 53.659 108.430 1.00 44.92 88 GLU B C 1
ATOM 1876 O O . GLU B 1 99 ? 13.062 53.225 108.935 1.00 44.29 88 GLU B O 1
ATOM 1882 N N . ASN B 1 100 ? 14.804 52.984 107.524 1.00 44.78 89 ASN B N 1
ATOM 1883 C CA . ASN B 1 100 ? 14.399 51.680 107.001 1.00 44.67 89 ASN B CA 1
ATOM 1884 C C . ASN B 1 100 ? 13.021 51.672 106.353 1.00 44.24 89 ASN B C 1
ATOM 1885 O O . ASN B 1 100 ? 12.175 50.823 106.664 1.00 44.26 89 ASN B O 1
ATOM 1890 N N . LEU B 1 101 ? 12.800 52.639 105.466 1.00 43.86 90 LEU B N 1
ATOM 1891 C CA . LEU B 1 101 ? 11.723 52.556 104.493 1.00 44.11 90 LEU B CA 1
ATOM 1892 C C . LEU B 1 101 ? 11.896 51.233 103.733 1.00 43.79 90 LEU B C 1
ATOM 1893 O O . LEU B 1 101 ? 12.994 50.922 103.274 1.00 43.28 90 LEU B O 1
ATOM 1898 N N . PRO B 1 102 ? 10.821 50.433 103.629 1.00 44.07 91 PRO B N 1
ATOM 1899 C CA . PRO B 1 102 ? 10.899 49.218 102.836 1.00 44.91 91 PRO B CA 1
ATOM 1900 C C . PRO B 1 102 ? 11.286 49.557 101.393 1.00 45.67 91 PRO B C 1
ATOM 1901 O O . PRO B 1 102 ? 10.789 50.540 100.835 1.00 44.75 91 PRO B O 1
ATOM 1905 N N . GLN B 1 103 ? 12.203 48.755 100.849 1.00 46.96 92 GLN B N 1
ATOM 1906 C CA . GLN B 1 103 ? 12.755 48.902 99.508 1.00 48.35 92 GLN B CA 1
ATOM 1907 C C . GLN B 1 103 ? 11.996 47.954 98.604 1.00 49.43 92 GLN B C 1
ATOM 1908 O O . GLN B 1 103 ? 11.857 46.769 98.919 1.00 50.28 92 GLN B O 1
ATOM 1914 N N . VAL B 1 104 ? 11.511 48.467 97.479 1.00 50.25 93 VAL B N 1
ATOM 1915 C CA . VAL B 1 104 ? 10.804 47.633 96.508 1.00 50.91 93 VAL B CA 1
ATOM 1916 C C . VAL B 1 104 ? 11.543 47.584 95.167 1.00 50.46 93 VAL B C 1
ATOM 1917 O O . VAL B 1 104 ? 10.957 47.843 94.124 1.00 51.13 93 VAL B O 1
ATOM 1921 N N . GLY B 1 105 ? 12.825 47.264 95.174 1.00 49.78 94 GLY B N 1
ATOM 1922 C CA . GLY B 1 105 ? 13.569 47.270 93.924 1.00 48.83 94 GLY B CA 1
ATOM 1923 C C . GLY B 1 105 ? 14.076 48.664 93.656 1.00 48.14 94 GLY B C 1
ATOM 1924 O O . GLY B 1 105 ? 14.112 49.497 94.563 1.00 48.87 94 GLY B O 1
ATOM 1925 N N . SER B 1 106 ? 14.448 48.930 92.414 1.00 46.77 95 SER B N 1
ATOM 1926 C CA . SER B 1 106 ? 15.289 50.080 92.087 1.00 45.95 95 SER B CA 1
ATOM 1927 C C . SER B 1 106 ? 14.551 51.338 91.643 1.00 45.23 95 SER B C 1
ATOM 1928 O O . SER B 1 106 ? 15.173 52.380 91.414 1.00 45.27 95 SER B O 1
ATOM 1931 N N . ALA B 1 107 ? 13.233 51.257 91.506 1.00 44.76 96 ALA B N 1
ATOM 1932 C CA . ALA B 1 107 ? 12.460 52.442 91.188 1.00 44.65 96 ALA B CA 1
ATOM 1933 C C . ALA B 1 107 ? 12.600 53.499 92.295 1.00 45.19 96 ALA B C 1
ATOM 1934 O O . ALA B 1 107 ? 12.976 53.189 93.442 1.00 44.52 96 ALA B O 1
ATOM 1936 N N . GLY B 1 108 ? 12.296 54.746 91.935 1.00 45.81 97 GLY B N 1
ATOM 1937 C CA . GLY B 1 108 ? 12.228 55.849 92.888 1.00 46.37 97 GLY B CA 1
ATOM 1938 C C . GLY B 1 108 ? 13.450 56.707 92.751 1.00 47.00 97 GLY B C 1
ATOM 1939 O O . GLY B 1 108 ? 14.429 56.299 92.150 1.00 47.08 97 GLY B O 1
ATOM 1940 N N . GLU B 1 109 ? 13.395 57.909 93.300 1.00 48.19 98 GLU B N 1
ATOM 1941 C CA . GLU B 1 109 ? 14.549 58.802 93.276 1.00 49.43 98 GLU B CA 1
ATOM 1942 C C . GLU B 1 109 ? 14.861 59.266 94.710 1.00 48.42 98 GLU B C 1
ATOM 1943 O O . GLU B 1 109 ? 14.083 59.998 95.318 1.00 48.78 98 GLU B O 1
ATOM 1949 N N . PRO B 1 110 ? 15.999 58.830 95.256 1.00 47.49 99 PRO B N 1
ATOM 1950 C CA . PRO B 1 110 ? 16.985 57.933 94.653 1.00 46.75 99 PRO B CA 1
ATOM 1951 C C . PRO B 1 110 ? 16.470 56.494 94.587 1.00 45.73 99 PRO B C 1
ATOM 1952 O O . PRO B 1 110 ? 15.451 56.198 95.201 1.00 45.98 99 PRO B O 1
ATOM 1956 N N . SER B 1 111 ? 17.142 55.622 93.833 1.00 44.74 100 SER B N 1
ATOM 1957 C CA . SER B 1 111 ? 16.702 54.223 93.670 1.00 44.35 100 SER B CA 1
ATOM 1958 C C . SER B 1 111 ? 16.544 53.446 94.999 1.00 43.59 100 SER B C 1
ATOM 1959 O O . SER B 1 111 ? 17.389 53.528 95.899 1.00 42.70 100 SER B O 1
ATOM 1962 N N . GLY B 1 112 ? 15.466 52.686 95.105 1.00 42.90 101 GLY B N 1
ATOM 1963 C CA . GLY B 1 112 ? 15.134 52.020 96.356 1.00 43.51 101 GLY B CA 1
ATOM 1964 C C . GLY B 1 112 ? 14.057 52.742 97.155 1.00 43.72 101 GLY B C 1
ATOM 1965 O O . GLY B 1 112 ? 13.428 52.151 98.042 1.00 44.37 101 GLY B O 1
ATOM 1966 N N . THR B 1 113 ? 13.815 54.016 96.847 1.00 43.62 102 THR B N 1
ATOM 1967 C CA . THR B 1 113 ? 12.879 54.785 97.658 1.00 43.15 102 THR B CA 1
ATOM 1968 C C . THR B 1 113 ? 11.534 55.082 97.007 1.00 42.97 102 THR B C 1
ATOM 1969 O O . THR B 1 113 ? 10.930 56.095 97.300 1.00 43.19 102 THR B O 1
ATOM 1973 N N . TRP B 1 114 ? 11.049 54.181 96.160 1.00 42.96 103 TRP B N 1
ATOM 1974 C CA . TRP B 1 114 ? 9.745 54.317 95.499 1.00 42.58 103 TRP B CA 1
ATOM 1975 C C . TRP B 1 114 ? 8.575 54.576 96.474 1.00 42.57 103 TRP B C 1
ATOM 1976 O O . TRP B 1 114 ? 7.679 55.384 96.213 1.00 42.92 103 TRP B O 1
ATOM 1987 N N . LEU B 1 115 ? 8.582 53.877 97.596 1.00 42.39 104 LEU B N 1
ATOM 1988 C CA . LEU B 1 115 ? 7.522 54.011 98.612 1.00 42.16 104 LEU B CA 1
ATOM 1989 C C . LEU B 1 115 ? 7.544 55.326 99.435 1.00 41.90 104 LEU B C 1
ATOM 1990 O O . LEU B 1 115 ? 6.601 55.589 100.184 1.00 41.82 104 LEU B O 1
ATOM 1995 N N . ALA B 1 116 ? 8.592 56.133 99.294 1.00 41.46 105 ALA B N 1
ATOM 1996 C CA . ALA B 1 116 ? 8.743 57.360 100.086 1.00 42.55 105 ALA B CA 1
ATOM 1997 C C . ALA B 1 116 ? 7.532 58.320 100.107 1.00 43.25 105 ALA B C 1
ATOM 1998 O O . ALA B 1 116 ? 7.193 58.834 101.168 1.00 43.71 105 ALA B O 1
ATOM 2000 N N . PRO B 1 117 ? 6.891 58.585 98.943 1.00 43.84 106 PRO B N 1
ATOM 2001 C CA . PRO B 1 117 ? 5.729 59.476 98.984 1.00 43.78 106 PRO B CA 1
ATOM 2002 C C . PRO B 1 117 ? 4.583 58.978 99.859 1.00 43.91 106 PRO B C 1
ATOM 2003 O O . PRO B 1 117 ? 3.811 59.793 100.346 1.00 44.06 106 PRO B O 1
ATOM 2007 N N . VAL B 1 118 ? 4.453 57.662 100.030 1.00 44.27 107 VAL B N 1
ATOM 2008 C CA . VAL B 1 118 ? 3.467 57.091 100.968 1.00 44.29 107 VAL B CA 1
ATOM 2009 C C . VAL B 1 118 ? 3.638 57.684 102.375 1.00 44.45 107 VAL B C 1
ATOM 2010 O O . VAL B 1 118 ? 2.657 57.903 103.073 1.00 44.35 107 VAL B O 1
ATOM 2014 N N . LEU B 1 119 ? 4.884 57.950 102.770 1.00 44.70 108 LEU B N 1
ATOM 2015 C CA . LEU B 1 119 ? 5.175 58.537 104.086 1.00 44.89 108 LEU B CA 1
ATOM 2016 C C . LEU B 1 119 ? 4.663 59.960 104.217 1.00 45.92 108 LEU B C 1
ATOM 2017 O O . LEU B 1 119 ? 4.136 60.328 105.267 1.00 46.03 108 LEU B O 1
ATOM 2022 N N . GLU B 1 120 ? 4.773 60.744 103.141 1.00 46.67 109 GLU B N 1
ATOM 2023 C CA . GLU B 1 120 ? 4.321 62.129 103.140 1.00 47.67 109 GLU B CA 1
ATOM 2024 C C . GLU B 1 120 ? 2.848 62.180 103.450 1.00 47.81 109 GLU B C 1
ATOM 2025 O O . GLU B 1 120 ? 2.405 63.001 104.252 1.00 48.44 109 GLU B O 1
ATOM 2031 N N . GLY B 1 121 ? 2.099 61.272 102.832 1.00 47.92 110 GLY B N 1
ATOM 2032 C CA . GLY B 1 121 ? 0.676 61.161 103.044 1.00 47.61 110 GLY B CA 1
ATOM 2033 C C . GLY B 1 121 ? 0.374 60.621 104.421 1.00 47.71 110 GLY B C 1
ATOM 2034 O O . GLY B 1 121 ? -0.511 61.135 105.094 1.00 48.13 110 GLY B O 1
ATOM 2035 N N . LEU B 1 122 ? 1.119 59.599 104.847 1.00 47.52 111 LEU B N 1
ATOM 2036 C CA . LEU B 1 122 ? 0.915 58.976 106.158 1.00 47.38 111 LEU B CA 1
ATOM 2037 C C . LEU B 1 122 ? 1.221 59.921 107.333 1.00 47.74 111 LEU B C 1
ATOM 2038 O O . LEU B 1 122 ? 0.356 60.153 108.185 1.00 47.03 111 LEU B O 1
ATOM 2043 N N . TYR B 1 123 ? 2.443 60.458 107.355 1.00 47.66 112 TYR B N 1
ATOM 2044 C CA . TYR B 1 123 ? 2.843 61.439 108.342 1.00 47.87 112 TYR B CA 1
ATOM 2045 C C . TYR B 1 123 ? 1.982 62.678 108.250 1.00 48.71 112 TYR B C 1
ATOM 2046 O O . TYR B 1 123 ? 1.707 63.312 109.265 1.00 48.55 112 TYR B O 1
ATOM 2055 N N . GLY B 1 124 ? 1.537 63.009 107.039 1.00 49.61 113 GLY B N 1
ATOM 2056 C CA . GLY B 1 124 ? 0.550 64.065 106.844 1.00 50.74 113 GLY B CA 1
ATOM 2057 C C . GLY B 1 124 ? -0.746 63.795 107.593 1.00 51.41 113 GLY B C 1
ATOM 2058 O O . GLY B 1 124 ? -1.333 64.704 108.151 1.00 51.75 113 GLY B O 1
ATOM 2059 N N . ARG B 1 125 ? -1.191 62.546 107.617 1.00 52.31 114 ARG B N 1
ATOM 2060 C CA . ARG B 1 125 ? -2.401 62.182 108.362 1.00 53.43 114 ARG B CA 1
ATOM 2061 C C . ARG B 1 125 ? -2.124 62.036 109.886 1.00 53.63 114 ARG B C 1
ATOM 2062 O O . ARG B 1 125 ? -2.898 62.513 110.705 1.00 53.65 114 ARG B O 1
ATOM 2070 N N . TRP B 1 126 ? -0.988 61.446 110.246 1.00 53.91 115 TRP B N 1
ATOM 2071 C CA . TRP B 1 126 ? -0.638 61.148 111.639 1.00 54.13 115 TRP B CA 1
ATOM 2072 C C . TRP B 1 126 ? -0.141 62.280 112.528 1.00 56.65 115 TRP B C 1
ATOM 2073 O O . TRP B 1 126 ? -0.248 62.184 113.753 1.00 57.28 115 TRP B O 1
ATOM 2084 N N . VAL B 1 127 ? 0.445 63.315 111.942 1.00 59.25 116 VAL B N 1
ATOM 2085 C CA . VAL B 1 127 ? 1.030 64.398 112.726 1.00 61.79 116 VAL B CA 1
ATOM 2086 C C . VAL B 1 127 ? 0.072 65.593 112.869 1.00 63.80 116 VAL B C 1
ATOM 2087 O O . VAL B 1 127 ? 0.297 66.471 113.703 1.00 64.22 116 VAL B O 1
ATOM 2091 N N . THR B 1 128 ? -1.004 65.627 112.087 1.00 66.39 117 THR B N 1
ATOM 2092 C CA . THR B 1 128 ? -1.948 66.759 112.171 1.00 68.87 117 THR B CA 1
ATOM 2093 C C . THR B 1 128 ? -2.837 66.703 113.419 1.00 69.95 117 THR B C 1
ATOM 2094 O O . THR B 1 128 ? -3.519 65.702 113.666 1.00 69.90 117 THR B O 1
ATOM 2098 N N . SER B 1 129 ? -2.822 67.801 114.180 1.00 71.47 118 SER B N 1
ATOM 2099 C CA . SER B 1 129 ? -3.567 67.929 115.445 1.00 72.98 118 SER B CA 1
ATOM 2100 C C . SER B 1 129 ? -2.955 67.073 116.553 1.00 73.59 118 SER B C 1
ATOM 2101 O O . SER B 1 129 ? -3.653 66.543 117.423 1.00 74.00 118 SER B O 1
ATOM 2104 N N . GLN B 1 130 ? -1.635 66.963 116.506 1.00 74.14 119 GLN B N 1
ATOM 2105 C CA . GLN B 1 130 ? -0.888 66.231 117.492 1.00 74.75 119 GLN B CA 1
ATOM 2106 C C . GLN B 1 130 ? 0.028 67.198 118.220 1.00 75.28 119 GLN B C 1
ATOM 2107 O O . GLN B 1 130 ? 0.639 68.062 117.590 1.00 75.59 119 GLN B O 1
ATOM 2113 N N . ALA B 1 131 ? 0.103 67.058 119.546 1.00 75.81 120 ALA B N 1
ATOM 2114 C CA . ALA B 1 131 ? 0.995 67.858 120.399 1.00 76.14 120 ALA B CA 1
ATOM 2115 C C . ALA B 1 131 ? 0.655 69.355 120.417 1.00 76.47 120 ALA B C 1
ATOM 2116 O O . ALA B 1 131 ? 1.538 70.208 120.558 1.00 76.38 120 ALA B O 1
ATOM 2118 N N . GLY B 1 132 ? -0.630 69.668 120.297 1.00 76.82 121 GLY B N 1
ATOM 2119 C CA . GLY B 1 132 ? -1.072 71.059 120.286 1.00 77.65 121 GLY B CA 1
ATOM 2120 C C . GLY B 1 132 ? -0.581 71.805 119.056 1.00 78.01 121 GLY B C 1
ATOM 2121 O O . GLY B 1 132 ? -0.092 72.937 119.156 1.00 78.40 121 GLY B O 1
ATOM 2122 N N . ALA B 1 133 ? -0.689 71.151 117.901 1.00 77.83 122 ALA B N 1
ATOM 2123 C CA . ALA B 1 133 ? -0.416 71.771 116.615 1.00 77.56 122 ALA B CA 1
ATOM 2124 C C . ALA B 1 133 ? -1.746 71.869 115.875 1.00 77.36 122 ALA B C 1
ATOM 2125 O O . ALA B 1 133 ? -2.389 70.857 115.591 1.00 77.61 122 ALA B O 1
ATOM 2127 N N . PHE B 1 134 ? -2.161 73.091 115.572 1.00 76.77 123 PHE B N 1
ATOM 2128 C CA . PHE B 1 134 ? -3.499 73.313 115.049 1.00 76.18 123 PHE B CA 1
ATOM 2129 C C . PHE B 1 134 ? -3.409 74.146 113.769 1.00 75.48 123 PHE B C 1
ATOM 2130 O O . PHE B 1 134 ? -2.915 75.303 113.785 1.00 75.70 123 PHE B O 1
ATOM 2138 N N . GLY B 1 135 ? -3.856 73.542 112.656 1.00 74.47 124 GLY B N 1
ATOM 2139 C CA . GLY B 1 135 ? -3.830 74.256 111.376 1.00 73.19 124 GLY B CA 1
ATOM 2140 C C . GLY B 1 135 ? -3.659 73.388 110.140 1.00 72.29 124 GLY B C 1
ATOM 2141 O O . GLY B 1 135 ? -3.884 72.174 110.172 1.00 71.99 124 GLY B O 1
ATOM 2142 N N . ASP B 1 136 ? -3.260 74.027 109.041 1.00 71.49 125 ASP B N 1
ATOM 2143 C CA . ASP B 1 136 ? -3.115 73.340 107.758 1.00 70.55 125 ASP B CA 1
ATOM 2144 C C . ASP B 1 136 ? -1.650 73.092 107.386 1.00 69.28 125 ASP B C 1
ATOM 2145 O O . ASP B 1 136 ? -0.939 73.994 106.925 1.00 69.09 125 ASP B O 1
ATOM 2150 N N . TYR B 1 137 ? -1.212 71.855 107.589 1.00 67.59 126 TYR B N 1
ATOM 2151 C CA . TYR B 1 137 ? 0.191 71.514 107.427 1.00 65.90 126 TYR B CA 1
ATOM 2152 C C . TYR B 1 137 ? 0.408 70.517 106.303 1.00 65.00 126 TYR B C 1
ATOM 2153 O O . TYR B 1 137 ? -0.481 69.716 105.973 1.00 64.35 126 TYR B O 1
ATOM 2162 N N . VAL B 1 138 ? 1.607 70.584 105.725 1.00 63.94 127 VAL B N 1
ATOM 2163 C CA . VAL B 1 138 ? 2.030 69.670 104.676 1.00 63.02 127 VAL B CA 1
ATOM 2164 C C . VAL B 1 138 ? 3.334 69.019 105.097 1.00 62.12 127 VAL B C 1
ATOM 2165 O O . VAL B 1 138 ? 4.244 69.693 105.575 1.00 61.76 127 VAL B O 1
ATOM 2169 N N . VAL B 1 139 ? 3.418 67.704 104.923 1.00 61.21 128 VAL B N 1
ATOM 2170 C CA . VAL B 1 139 ? 4.683 66.992 105.071 1.00 60.28 128 VAL B CA 1
ATOM 2171 C C . VAL B 1 139 ? 5.312 66.885 103.688 1.00 60.40 128 VAL B C 1
ATOM 2172 O O . VAL B 1 139 ? 4.725 66.308 102.794 1.00 59.95 128 VAL B O 1
ATOM 2176 N N . THR B 1 140 ? 6.483 67.479 103.492 1.00 61.10 129 THR B N 1
ATOM 2177 C CA . THR B 1 140 ? 7.172 67.317 102.214 1.00 61.93 129 THR B CA 1
ATOM 2178 C C . THR B 1 140 ? 8.580 66.804 102.427 1.00 62.65 129 THR B C 1
ATOM 2179 O O . THR B 1 140 ? 9.191 67.048 103.459 1.00 62.84 129 THR B O 1
ATOM 2183 N N . ARG B 1 141 ? 9.063 66.084 101.426 1.00 63.78 130 ARG B N 1
ATOM 2184 C CA . ARG B 1 141 ? 10.349 65.423 101.433 1.00 65.07 130 ARG B CA 1
ATOM 2185 C C . ARG B 1 141 ? 11.414 66.415 100.991 1.00 67.18 130 ARG B C 1
ATOM 2186 O O . ARG B 1 141 ? 11.137 67.300 100.183 1.00 66.96 130 ARG B O 1
ATOM 2194 N N . ASP B 1 142 ? 12.625 66.265 101.519 1.00 70.01 131 ASP B N 1
ATOM 2195 C CA . ASP B 1 142 ? 13.715 67.183 101.221 1.00 73.24 131 ASP B CA 1
ATOM 2196 C C . ASP B 1 142 ? 14.929 66.412 100.719 1.00 74.96 131 ASP B C 1
ATOM 2197 O O . ASP B 1 142 ? 15.638 65.770 101.503 1.00 75.36 131 ASP B O 1
ATOM 2202 N N . VAL B 1 143 ? 15.171 66.490 99.413 1.00 77.11 132 VAL B N 1
ATOM 2203 C CA . VAL B 1 143 ? 16.261 65.740 98.778 1.00 79.08 132 VAL B CA 1
ATOM 2204 C C . VAL B 1 143 ? 17.662 66.356 98.985 1.00 80.20 132 VAL B C 1
ATOM 2205 O O . VAL B 1 143 ? 18.666 65.643 98.929 1.00 80.51 132 VAL B O 1
ATOM 2209 N N . ASP B 1 144 ? 17.729 67.660 99.243 1.00 81.87 133 ASP B N 1
ATOM 2210 C CA . ASP B 1 144 ? 19.000 68.286 99.639 1.00 83.58 133 ASP B CA 1
ATOM 2211 C C . ASP B 1 144 ? 19.397 67.934 101.081 1.00 84.33 133 ASP B C 1
ATOM 2212 O O . ASP B 1 144 ? 20.586 67.790 101.385 1.00 84.66 133 ASP B O 1
ATOM 2217 N N . ALA B 1 145 ? 18.399 67.807 101.956 1.00 85.19 134 ALA B N 1
ATOM 2218 C CA . ALA B 1 145 ? 18.625 67.466 103.362 1.00 85.80 134 ALA B CA 1
ATOM 2219 C C . ALA B 1 145 ? 19.212 66.068 103.508 1.00 86.17 134 ALA B C 1
ATOM 2220 O O . ALA B 1 145 ? 20.203 65.882 104.226 1.00 86.49 134 ALA B O 1
ATOM 2222 N N . GLU B 1 146 ? 18.602 65.095 102.823 1.00 86.44 135 GLU B N 1
ATOM 2223 C CA . GLU B 1 146 ? 19.133 63.731 102.756 1.00 86.66 135 GLU B CA 1
ATOM 2224 C C . GLU B 1 146 ? 20.603 63.707 102.303 1.00 86.88 135 GLU B C 1
ATOM 2225 O O . GLU B 1 146 ? 21.388 62.883 102.780 1.00 87.15 135 GLU B O 1
ATOM 2231 N N . ASP B 1 147 ? 20.972 64.636 101.415 1.00 86.95 136 ASP B N 1
ATOM 2232 C CA . ASP B 1 147 ? 22.317 64.675 100.811 1.00 86.87 136 ASP B CA 1
ATOM 2233 C C . ASP B 1 147 ? 23.463 65.197 101.686 1.00 86.48 136 ASP B C 1
ATOM 2234 O O . ASP B 1 147 ? 24.493 64.525 101.809 1.00 86.58 136 ASP B O 1
ATOM 2239 N N . LEU B 1 148 ? 23.299 66.382 102.278 1.00 85.79 137 LEU B N 1
ATOM 2240 C CA . LEU B 1 148 ? 24.358 66.964 103.125 1.00 85.08 137 LEU B CA 1
ATOM 2241 C C . LEU B 1 148 ? 24.593 66.124 104.386 1.00 84.00 137 LEU B C 1
ATOM 2242 O O . LEU B 1 148 ? 25.603 66.299 105.088 1.00 84.14 137 LEU B O 1
ATOM 2247 N N . ASN B 1 149 ? 23.653 65.218 104.661 1.00 82.37 138 ASN B N 1
ATOM 2248 C CA . ASN B 1 149 ? 23.793 64.271 105.754 1.00 80.72 138 ASN B CA 1
ATOM 2249 C C . ASN B 1 149 ? 24.657 63.077 105.368 1.00 79.02 138 ASN B C 1
ATOM 2250 O O . ASN B 1 149 ? 25.290 62.470 106.232 1.00 79.10 138 ASN B O 1
ATOM 2255 N N . ALA B 1 150 ? 24.700 62.768 104.068 1.00 76.75 139 ALA B N 1
ATOM 2256 C CA . ALA B 1 150 ? 25.113 61.442 103.570 1.00 74.23 139 ALA B CA 1
ATOM 2257 C C . ALA B 1 150 ? 24.232 60.384 104.240 1.00 72.27 139 ALA B C 1
ATOM 2258 O O . ALA B 1 150 ? 24.722 59.445 104.872 1.00 72.40 139 ALA B O 1
ATOM 2260 N N . VAL B 1 151 ? 22.922 60.570 104.110 1.00 69.25 140 VAL B N 1
ATOM 2261 C CA . VAL B 1 151 ? 21.946 59.693 104.735 1.00 66.49 140 VAL B CA 1
ATOM 2262 C C . VAL B 1 151 ? 21.897 58.349 103.982 1.00 63.97 140 VAL B C 1
ATOM 2263 O O . VAL B 1 151 ? 22.031 58.325 102.761 1.00 63.83 140 VAL B O 1
ATOM 2267 N N . PRO B 1 152 ? 21.735 57.229 104.712 1.00 61.45 141 PRO B N 1
ATOM 2268 C CA . PRO B 1 152 ? 21.597 55.912 104.077 1.00 59.32 141 PRO B CA 1
ATOM 2269 C C . PRO B 1 152 ? 20.465 55.881 103.058 1.00 57.27 141 PRO B C 1
ATOM 2270 O O . PRO B 1 152 ? 19.559 56.712 103.116 1.00 56.83 141 PRO B O 1
ATOM 2274 N N . ARG B 1 153 ? 20.502 54.912 102.150 1.00 54.87 142 ARG B N 1
ATOM 2275 C CA . ARG B 1 153 ? 19.583 54.898 101.030 1.00 52.73 142 ARG B CA 1
ATOM 2276 C C . ARG B 1 153 ? 18.107 54.883 101.442 1.00 50.76 142 ARG B C 1
ATOM 2277 O O . ARG B 1 153 ? 17.301 55.614 100.859 1.00 48.97 142 ARG B O 1
ATOM 2285 N N . GLN B 1 154 ? 17.778 54.058 102.449 1.00 49.11 143 GLN B N 1
ATOM 2286 C CA . GLN B 1 154 ? 16.396 53.859 102.898 1.00 47.39 143 GLN B CA 1
ATOM 2287 C C . GLN B 1 154 ? 15.984 54.800 104.044 1.00 46.51 143 GLN B C 1
ATOM 2288 O O . GLN B 1 154 ? 14.978 54.575 104.713 1.00 45.70 143 GLN B O 1
ATOM 2294 N N . THR B 1 155 ? 16.746 55.867 104.242 1.00 46.10 144 THR B N 1
ATOM 2295 C CA . THR B 1 155 ? 16.398 56.897 105.222 1.00 46.20 144 THR B CA 1
ATOM 2296 C C . THR B 1 155 ? 15.754 58.068 104.518 1.00 45.87 144 THR B C 1
ATOM 2297 O O . THR B 1 155 ? 16.306 58.604 103.577 1.00 46.44 144 THR B O 1
ATOM 2301 N N . ILE B 1 156 ? 14.573 58.457 104.962 1.00 45.60 145 ILE B N 1
ATOM 2302 C CA . ILE B 1 156 ? 13.818 59.497 104.277 1.00 44.95 145 ILE B CA 1
ATOM 2303 C C . ILE B 1 156 ? 13.618 60.659 105.230 1.00 45.67 145 ILE B C 1
ATOM 2304 O O . ILE B 1 156 ? 13.118 60.466 106.336 1.00 45.55 145 ILE B O 1
ATOM 2309 N N . ILE B 1 157 ? 14.030 61.850 104.799 1.00 46.28 146 ILE B N 1
ATOM 2310 C CA . ILE B 1 157 ? 13.906 63.072 105.576 1.00 46.99 146 ILE B CA 1
ATOM 2311 C C . ILE B 1 157 ? 12.793 63.943 105.041 1.00 47.67 146 ILE B C 1
ATOM 2312 O O . ILE B 1 157 ? 12.753 64.240 103.859 1.00 48.44 146 ILE B O 1
ATOM 2325 N N . TYR B 1 159 ? 10.019 67.459 106.033 1.00 51.97 148 TYR B N 1
ATOM 2326 C CA . TYR B 1 159 ? 9.710 68.599 106.873 1.00 53.63 148 TYR B CA 1
ATOM 2327 C C . TYR B 1 159 ? 8.231 68.858 106.838 1.00 55.47 148 TYR B C 1
ATOM 2328 O O . TYR B 1 159 ? 7.634 68.873 105.768 1.00 55.75 148 TYR B O 1
ATOM 2345 N N . ARG B 1 161 ? 5.583 71.625 107.407 1.00 63.33 150 ARG B N 1
ATOM 2346 C CA . ARG B 1 161 ? 5.463 73.064 107.404 1.00 64.82 150 ARG B CA 1
ATOM 2347 C C . ARG B 1 161 ? 4.017 73.459 107.190 1.00 65.98 150 ARG B C 1
ATOM 2348 O O . ARG B 1 161 ? 3.229 72.699 106.624 1.00 66.09 150 ARG B O 1
ATOM 2356 N N . VAL B 1 162 ? 3.679 74.659 107.644 1.00 67.38 151 VAL B N 1
ATOM 2357 C CA . VAL B 1 162 ? 2.406 75.276 107.307 1.00 69.41 151 VAL B CA 1
ATOM 2358 C C . VAL B 1 162 ? 2.236 75.295 105.777 1.00 71.29 151 VAL B C 1
ATOM 2359 O O . VAL B 1 162 ? 3.218 75.451 105.035 1.00 71.21 151 VAL B O 1
ATOM 2363 N N . ARG B 1 163 ? 1.006 75.096 105.312 1.00 73.82 152 ARG B N 1
ATOM 2364 C CA . ARG B 1 163 ? 0.734 75.053 103.877 1.00 76.67 152 ARG B CA 1
ATOM 2365 C C . ARG B 1 163 ? 0.924 76.425 103.244 1.00 78.32 152 ARG B C 1
ATOM 2366 O O . ARG B 1 163 ? 0.336 77.415 103.687 1.00 78.72 152 ARG B O 1
ATOM 2374 N N . SER B 1 164 ? 1.769 76.477 102.222 1.00 80.36 153 SER B N 1
ATOM 2375 C CA . SER B 1 164 ? 1.843 77.646 101.365 1.00 82.36 153 SER B CA 1
ATOM 2376 C C . SER B 1 164 ? 1.008 77.413 100.109 1.00 83.68 153 SER B C 1
ATOM 2377 O O . SER B 1 164 ? 0.174 78.251 99.763 1.00 84.11 153 SER B O 1
ATOM 2380 N N . SER B 1 165 ? 1.194 76.265 99.452 1.00 85.19 154 SER B N 1
ATOM 2381 C CA . SER B 1 165 ? 0.449 75.984 98.221 1.00 86.66 154 SER B CA 1
ATOM 2382 C C . SER B 1 165 ? -0.168 74.573 98.090 1.00 87.66 154 SER B C 1
ATOM 2383 O O . SER B 1 165 ? -1.322 74.436 97.667 1.00 87.84 154 SER B O 1
ATOM 2386 N N . ALA B 1 166 ? 0.588 73.539 98.464 1.00 88.79 155 ALA B N 1
ATOM 2387 C CA . ALA B 1 166 ? 0.259 72.146 98.097 1.00 89.64 155 ALA B CA 1
ATOM 2388 C C . ALA B 1 166 ? -0.907 71.476 98.849 1.00 90.30 155 ALA B C 1
ATOM 2389 O O . ALA B 1 166 ? -0.930 71.445 100.087 1.00 90.38 155 ALA B O 1
ATOM 2391 N N . THR B 1 167 ? -1.859 70.934 98.080 1.00 90.94 156 THR B N 1
ATOM 2392 C CA . THR B 1 167 ? -2.895 70.017 98.595 1.00 91.45 156 THR B CA 1
ATOM 2393 C C . THR B 1 167 ? -3.598 69.225 97.475 1.00 91.64 156 THR B C 1
ATOM 2394 O O . THR B 1 167 ? -4.202 69.791 96.556 1.00 91.94 156 THR B O 1
ATOM 2398 N N . LYS C 1 17 ? 11.082 35.898 121.220 1.00 69.78 6 LYS C N 1
ATOM 2399 C CA . LYS C 1 17 ? 11.915 37.007 121.791 1.00 69.73 6 LYS C CA 1
ATOM 2400 C C . LYS C 1 17 ? 11.099 38.301 121.947 1.00 68.63 6 LYS C C 1
ATOM 2401 O O . LYS C 1 17 ? 11.496 39.225 122.662 1.00 68.89 6 LYS C O 1
ATOM 2407 N N . LYS C 1 18 ? 9.952 38.334 121.274 1.00 67.31 7 LYS C N 1
ATOM 2408 C CA . LYS C 1 18 ? 8.917 39.347 121.462 1.00 65.82 7 LYS C CA 1
ATOM 2409 C C . LYS C 1 18 ? 8.231 39.098 122.822 1.00 64.01 7 LYS C C 1
ATOM 2410 O O . LYS C 1 18 ? 7.901 37.948 123.157 1.00 63.92 7 LYS C O 1
ATOM 2416 N N . PRO C 1 19 ? 8.031 40.167 123.619 1.00 62.07 8 PRO C N 1
ATOM 2417 C CA . PRO C 1 19 ? 7.395 40.047 124.934 1.00 60.34 8 PRO C CA 1
ATOM 2418 C C . PRO C 1 19 ? 6.016 39.384 124.921 1.00 59.05 8 PRO C C 1
ATOM 2419 O O . PRO C 1 19 ? 5.190 39.633 124.038 1.00 58.71 8 PRO C O 1
ATOM 2423 N N . ASP C 1 20 ? 5.810 38.538 125.922 1.00 57.57 9 ASP C N 1
ATOM 2424 C CA . ASP C 1 20 ? 4.615 37.738 126.141 1.00 56.50 9 ASP C CA 1
ATOM 2425 C C . ASP C 1 20 ? 3.818 38.406 127.283 1.00 54.94 9 ASP C C 1
ATOM 2426 O O . ASP C 1 20 ? 4.335 38.526 128.385 1.00 55.30 9 ASP C O 1
ATOM 2431 N N . PHE C 1 21 ? 2.586 38.845 127.028 1.00 53.78 10 PHE C N 1
ATOM 2432 C CA . PHE C 1 21 ? 1.772 39.511 128.060 1.00 52.63 10 PHE C CA 1
ATOM 2433 C C . PHE C 1 21 ? 0.700 38.625 128.703 1.00 52.22 10 PHE C C 1
ATOM 2434 O O . PHE C 1 21 ? -0.153 39.097 129.444 1.00 52.34 10 PHE C O 1
ATOM 2442 N N . THR C 1 22 ? 0.763 37.330 128.434 1.00 51.88 11 THR C N 1
ATOM 2443 C CA . THR C 1 22 ? -0.247 36.397 128.927 1.00 51.52 11 THR C CA 1
ATOM 2444 C C . THR C 1 22 ? -0.239 36.305 130.449 1.00 51.01 11 THR C C 1
ATOM 2445 O O . THR C 1 22 ? -1.293 36.352 131.084 1.00 50.38 11 THR C O 1
ATOM 2449 N N . LEU C 1 23 ? 0.956 36.197 131.021 1.00 50.48 12 LEU C N 1
ATOM 2450 C CA . LEU C 1 23 ? 1.104 36.145 132.460 1.00 49.86 12 LEU C CA 1
ATOM 2451 C C . LEU C 1 23 ? 0.698 37.452 133.141 1.00 49.40 12 LEU C C 1
ATOM 2452 O O . LEU C 1 23 ? -0.012 37.425 134.156 1.00 49.23 12 LEU C O 1
ATOM 2457 N N . PHE C 1 24 ? 1.120 38.589 132.588 1.00 48.34 13 PHE C N 1
ATOM 2458 C CA . PHE C 1 24 ? 0.702 39.881 133.119 1.00 47.87 13 PHE C CA 1
ATOM 2459 C C . PHE C 1 24 ? -0.822 40.082 133.074 1.00 48.07 13 PHE C C 1
ATOM 2460 O O . PHE C 1 24 ? -1.404 40.606 134.024 1.00 48.42 13 PHE C O 1
ATOM 2468 N N . LEU C 1 25 ? -1.469 39.668 131.987 1.00 47.26 14 LEU C N 1
ATOM 2469 C CA . LEU C 1 25 ? -2.914 39.818 131.886 1.00 46.77 14 LEU C CA 1
ATOM 2470 C C . LEU C 1 25 ? -3.676 38.816 132.757 1.00 46.35 14 LEU C C 1
ATOM 2471 O O . LEU C 1 25 ? -4.755 39.113 133.246 1.00 45.85 14 LEU C O 1
ATOM 2476 N N . GLN C 1 26 ? -3.124 37.627 132.946 1.00 46.06 15 GLN C N 1
ATOM 2477 C CA . GLN C 1 26 ? -3.738 36.676 133.863 1.00 46.54 15 GLN C CA 1
ATOM 2478 C C . GLN C 1 26 ? -3.828 37.263 135.271 1.00 46.51 15 GLN C C 1
ATOM 2479 O O . GLN C 1 26 ? -4.890 37.234 135.906 1.00 46.83 15 GLN C O 1
ATOM 2485 N N . THR C 1 27 ? -2.714 37.828 135.727 1.00 46.00 16 THR C N 1
ATOM 2486 C CA . THR C 1 27 ? -2.607 38.345 137.070 1.00 45.82 16 THR C CA 1
ATOM 2487 C C . THR C 1 27 ? -3.321 39.670 137.207 1.00 45.47 16 THR C C 1
ATOM 2488 O O . THR C 1 27 ? -4.003 39.875 138.206 1.00 44.66 16 THR C O 1
ATOM 2492 N N . LEU C 1 28 ? -3.211 40.546 136.201 1.00 45.31 17 LEU C N 1
ATOM 2493 C CA . LEU C 1 28 ? -4.007 41.786 136.182 1.00 45.61 17 LEU C CA 1
ATOM 2494 C C . LEU C 1 28 ? -5.502 41.525 136.267 1.00 45.90 17 LEU C C 1
A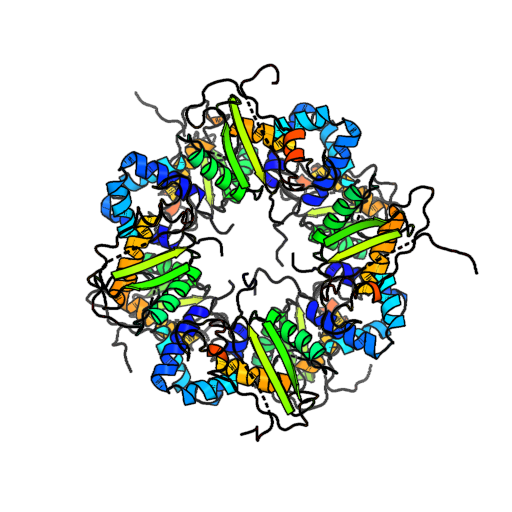TOM 2495 O O . LEU C 1 28 ? -6.205 42.227 136.993 1.00 46.35 17 LEU C O 1
ATOM 2500 N N . SER C 1 29 ? -5.988 40.527 135.528 1.00 46.21 18 SER C N 1
ATOM 2501 C CA . SER C 1 29 ? -7.409 40.223 135.503 1.00 47.27 18 SER C CA 1
ATOM 2502 C C . SER C 1 29 ? -7.945 39.735 136.862 1.00 47.89 18 SER C C 1
ATOM 2503 O O . SER C 1 29 ? -9.058 40.069 137.229 1.00 47.31 18 SER C O 1
ATOM 2506 N N . TRP C 1 30 ? -7.174 38.890 137.553 1.00 49.06 19 TRP C N 1
ATOM 2507 C CA . TRP C 1 30 ? -7.466 38.513 138.938 1.00 49.94 19 TRP C CA 1
ATOM 2508 C C . TRP C 1 30 ? -7.492 39.717 139.861 1.00 49.94 19 TRP C C 1
ATOM 2509 O O . TRP C 1 30 ? -8.442 39.895 140.599 1.00 50.12 19 TRP C O 1
ATOM 2520 N N . GLU C 1 31 ? -6.472 40.558 139.777 1.00 50.50 20 GLU C N 1
ATOM 2521 C CA . GLU C 1 31 ? -6.368 41.740 140.600 1.00 51.67 20 GLU C CA 1
ATOM 2522 C C . GLU C 1 31 ? -7.539 42.705 140.418 1.00 52.94 20 GLU C C 1
ATOM 2523 O O . GLU C 1 31 ? -8.146 43.140 141.413 1.00 53.31 20 GLU C O 1
ATOM 2529 N N . ILE C 1 32 ? -7.866 43.037 139.165 1.00 53.77 21 ILE C N 1
ATOM 2530 C CA . ILE C 1 32 ? -8.967 43.963 138.888 1.00 54.35 21 ILE C CA 1
ATOM 2531 C C . ILE C 1 32 ? -10.286 43.434 139.454 1.00 55.04 21 ILE C C 1
ATOM 2532 O O . ILE C 1 32 ? -11.037 44.183 140.073 1.00 54.48 21 ILE C O 1
ATOM 2537 N N . ASP C 1 33 ? -10.543 42.143 139.238 1.00 56.01 22 ASP C N 1
ATOM 2538 C CA . ASP C 1 33 ? -11.818 41.520 139.590 1.00 57.43 22 ASP C CA 1
ATOM 2539 C C . ASP C 1 33 ? -12.013 41.408 141.100 1.00 58.48 22 ASP C C 1
ATOM 2540 O O . ASP C 1 33 ? -13.139 41.277 141.568 1.00 58.97 22 ASP C O 1
ATOM 2545 N N . ASP C 1 34 ? -10.908 41.446 141.845 1.00 59.56 23 ASP C N 1
ATOM 2546 C CA . ASP C 1 34 ? -10.916 41.482 143.304 1.00 60.47 23 ASP C CA 1
ATOM 2547 C C . ASP C 1 34 ? -11.280 42.864 143.856 1.00 60.28 23 ASP C C 1
ATOM 2548 O O . ASP C 1 34 ? -11.988 42.966 144.858 1.00 60.79 23 ASP C O 1
ATOM 2553 N N . GLN C 1 35 ? -10.772 43.913 143.214 1.00 59.64 24 GLN C N 1
ATOM 2554 C CA . GLN C 1 35 ? -10.948 45.280 143.683 1.00 59.26 24 GLN C CA 1
ATOM 2555 C C . GLN C 1 35 ? -12.285 45.893 143.287 1.00 59.05 24 GLN C C 1
ATOM 2556 O O . GLN C 1 35 ? -12.917 46.565 144.102 1.00 59.37 24 GLN C O 1
ATOM 2562 N N . VAL C 1 36 ? -12.725 45.695 142.046 1.00 58.44 25 VAL C N 1
ATOM 2563 C CA . VAL C 1 36 ? -13.888 46.461 141.567 1.00 57.51 25 VAL C CA 1
ATOM 2564 C C . VAL C 1 36 ? -15.141 45.666 141.178 1.00 57.13 25 VAL C C 1
ATOM 2565 O O . VAL C 1 36 ? -16.214 46.239 141.074 1.00 57.00 25 VAL C O 1
ATOM 2569 N N . GLY C 1 37 ? -15.031 44.361 140.984 1.00 56.90 26 GLY C N 1
ATOM 2570 C CA . GLY C 1 37 ? -16.217 43.583 140.617 1.00 57.63 26 GLY C CA 1
ATOM 2571 C C . GLY C 1 37 ? -16.573 43.584 139.130 1.00 57.86 26 GLY C C 1
ATOM 2572 O O . GLY C 1 37 ? -16.128 44.438 138.359 1.00 57.90 26 GLY C O 1
ATOM 2573 N N . ILE C 1 38 ? -17.407 42.624 138.753 1.00 57.94 27 ILE C N 1
ATOM 2574 C CA . ILE C 1 38 ? -17.739 42.319 137.372 1.00 58.41 27 ILE C CA 1
ATOM 2575 C C . ILE C 1 38 ? -18.204 43.529 136.548 1.00 58.61 27 ILE C C 1
ATOM 2576 O O . ILE C 1 38 ? -17.634 43.813 135.492 1.00 58.61 27 ILE C O 1
ATOM 2581 N N . GLU C 1 39 ? -19.209 44.248 137.041 1.00 58.49 28 GLU C N 1
ATOM 2582 C CA . GLU C 1 39 ? -19.821 45.318 136.261 1.00 58.71 28 GLU C CA 1
ATOM 2583 C C . GLU C 1 39 ? -18.930 46.517 135.959 1.00 57.43 28 GLU C C 1
ATOM 2584 O O . GLU C 1 39 ? -19.089 47.150 134.920 1.00 58.03 28 GLU C O 1
ATOM 2590 N N . VAL C 1 40 ? -18.019 46.845 136.865 1.00 55.79 29 VAL C N 1
ATOM 2591 C CA . VAL C 1 40 ? -17.102 47.950 136.633 1.00 54.25 29 VAL C CA 1
ATOM 2592 C C . VAL C 1 40 ? -15.959 47.490 135.731 1.00 53.19 29 VAL C C 1
ATOM 2593 O O . VAL C 1 40 ? -15.481 48.243 134.899 1.00 53.41 29 VAL C O 1
ATOM 2597 N N . ARG C 1 41 ? -15.534 46.248 135.897 1.00 52.23 30 ARG C N 1
ATOM 2598 C CA . ARG C 1 41 ? -14.564 45.663 135.005 1.00 51.56 30 ARG C CA 1
ATOM 2599 C C . ARG C 1 41 ? -15.113 45.656 133.582 1.00 51.59 30 ARG C C 1
ATOM 2600 O O . ARG C 1 41 ? -14.425 46.077 132.666 1.00 51.00 30 ARG C O 1
ATOM 2608 N N . ASN C 1 42 ? -16.350 45.199 133.402 1.00 51.33 31 ASN C N 1
ATOM 2609 C CA . ASN C 1 42 ? -16.947 45.191 132.067 1.00 51.38 31 ASN C CA 1
ATOM 2610 C C . ASN C 1 42 ? -17.037 46.580 131.434 1.00 52.27 31 ASN C C 1
ATOM 2611 O O . ASN C 1 42 ? -16.801 46.723 130.224 1.00 52.13 31 ASN C O 1
ATOM 2616 N N . GLU C 1 43 ? -17.321 47.607 132.239 1.00 52.73 32 GLU C N 1
ATOM 2617 C CA . GLU C 1 43 ? -17.449 48.931 131.662 1.00 53.36 32 GLU C CA 1
ATOM 2618 C C . GLU C 1 43 ? -16.097 49.514 131.258 1.00 52.95 32 GLU C C 1
ATOM 2619 O O . GLU C 1 43 ? -16.009 50.225 130.252 1.00 52.57 32 GLU C O 1
ATOM 2625 N N . LEU C 1 44 ? -15.049 49.189 132.012 1.00 52.15 33 LEU C N 1
ATOM 2626 C CA . LEU C 1 44 ? -13.696 49.620 131.644 1.00 51.43 33 LEU C CA 1
ATOM 2627 C C . LEU C 1 44 ? -13.208 48.911 130.361 1.00 51.12 33 LEU C C 1
ATOM 2628 O O . LEU C 1 44 ? -12.681 49.560 129.458 1.00 50.64 33 LEU C O 1
ATOM 2633 N N . LEU C 1 45 ? -13.402 47.593 130.301 1.00 50.58 34 LEU C N 1
ATOM 2634 C CA . LEU C 1 45 ? -13.025 46.782 129.153 1.00 50.65 34 LEU C CA 1
ATOM 2635 C C . LEU C 1 45 ? -13.686 47.230 127.827 1.00 51.40 34 LEU C C 1
ATOM 2636 O O . LEU C 1 45 ? -13.009 47.240 126.786 1.00 51.47 34 LEU C O 1
ATOM 2641 N N . ARG C 1 46 ? -14.971 47.617 127.872 1.00 51.57 35 ARG C N 1
ATOM 2642 C CA . ARG C 1 46 ? -15.690 48.150 126.698 1.00 52.02 35 ARG C CA 1
ATOM 2643 C C . ARG C 1 46 ? -15.105 49.460 126.214 1.00 52.64 35 ARG C C 1
ATOM 2644 O O . ARG C 1 46 ? -14.981 49.685 124.999 1.00 53.11 35 ARG C O 1
ATOM 2652 N N . GLU C 1 47 ? -14.769 50.329 127.166 1.00 52.67 36 GLU C N 1
ATOM 2653 C CA . GLU C 1 47 ? -14.135 51.605 126.862 1.00 52.97 36 GLU C CA 1
ATOM 2654 C C . GLU C 1 47 ? -12.766 51.416 126.192 1.00 51.85 36 GLU C C 1
ATOM 2655 O O . GLU C 1 47 ? -12.417 52.149 125.277 1.00 52.52 36 GLU C O 1
ATOM 2661 N N . VAL C 1 48 ? -12.002 50.436 126.650 1.00 50.66 37 VAL C N 1
ATOM 2662 C CA . VAL C 1 48 ? -10.736 50.063 126.028 1.00 49.33 37 VAL C CA 1
ATOM 2663 C C . VAL C 1 48 ? -11.028 49.601 124.567 1.00 49.33 37 VAL C C 1
ATOM 2664 O O . VAL C 1 48 ? -10.346 50.011 123.619 1.00 48.47 37 VAL C O 1
ATOM 2668 N N . GLY C 1 49 ? -12.059 48.768 124.418 1.00 49.07 38 GLY C N 1
ATOM 2669 C CA . GLY C 1 49 ? -12.568 48.335 123.120 1.00 49.31 38 GLY C CA 1
ATOM 2670 C C . GLY C 1 49 ? -12.846 49.500 122.177 1.00 50.00 38 GLY C C 1
ATOM 2671 O O . GLY C 1 49 ? -12.389 49.473 121.035 1.00 49.78 38 GLY C O 1
ATOM 2672 N N . ARG C 1 50 ? -13.598 50.508 122.653 1.00 50.48 39 ARG C N 1
ATOM 2673 C CA . ARG C 1 50 ? -13.841 51.762 121.917 1.00 50.93 39 ARG C CA 1
ATOM 2674 C C . ARG C 1 50 ? -12.560 52.488 121.513 1.00 50.78 39 ARG C C 1
ATOM 2675 O O . ARG C 1 50 ? -12.493 53.089 120.435 1.00 51.48 39 ARG C O 1
ATOM 2683 N N . GLY C 1 51 ? -11.550 52.435 122.370 1.00 50.13 40 GLY C N 1
ATOM 2684 C CA . GLY C 1 51 ? -10.297 53.115 122.109 1.00 49.56 40 GLY C CA 1
ATOM 2685 C C . GLY C 1 51 ? -9.486 52.394 121.041 1.00 49.20 40 GLY C C 1
ATOM 2686 O O . GLY C 1 51 ? -8.911 53.030 120.157 1.00 48.68 40 GLY C O 1
ATOM 2695 N N . GLY C 1 53 ? -10.762 50.786 118.740 1.00 49.63 42 GLY C N 1
ATOM 2696 C CA . GLY C 1 53 ? -11.533 51.104 117.534 1.00 50.27 42 GLY C CA 1
ATOM 2697 C C . GLY C 1 53 ? -11.346 52.510 116.966 1.00 50.90 42 GLY C C 1
ATOM 2698 O O . GLY C 1 53 ? -11.802 52.793 115.861 1.00 51.34 42 GLY C O 1
ATOM 2699 N N . THR C 1 54 ? -10.698 53.401 117.717 1.00 50.79 43 THR C N 1
ATOM 2700 C CA . THR C 1 54 ? -10.288 54.690 117.158 1.00 50.79 43 THR C CA 1
ATOM 2701 C C . THR C 1 54 ? -8.826 54.630 116.700 1.00 50.76 43 THR C C 1
ATOM 2702 O O . THR C 1 54 ? -8.287 55.616 116.175 1.00 50.80 43 THR C O 1
ATOM 2706 N N . ARG C 1 55 ? -8.190 53.481 116.924 1.00 50.77 44 ARG C N 1
ATOM 2707 C CA . ARG C 1 55 ? -6.781 53.274 116.576 1.00 51.43 44 ARG C CA 1
ATOM 2708 C C . ARG C 1 55 ? -6.634 52.490 115.276 1.00 51.38 44 ARG C C 1
ATOM 2709 O O . ARG C 1 55 ? -5.795 52.819 114.459 1.00 51.21 44 ARG C O 1
ATOM 2717 N N . ILE C 1 56 ? -7.398 51.408 115.147 1.00 51.68 45 ILE C N 1
ATOM 2718 C CA . ILE C 1 56 ? -7.460 50.608 113.937 1.00 52.50 45 ILE C CA 1
ATOM 2719 C C . ILE C 1 56 ? -8.916 50.586 113.458 1.00 53.27 45 ILE C C 1
ATOM 2720 O O . ILE C 1 56 ? -9.836 50.357 114.251 1.00 53.30 45 ILE C O 1
ATOM 2733 N N . PRO C 1 58 ? -11.786 49.947 109.927 1.00 53.71 47 PRO C N 1
ATOM 2734 C CA . PRO C 1 58 ? -11.982 49.476 108.554 1.00 53.57 47 PRO C CA 1
ATOM 2735 C C . PRO C 1 58 ? -12.329 50.646 107.606 1.00 53.63 47 PRO C C 1
ATOM 2736 O O . PRO C 1 58 ? -12.646 51.736 108.076 1.00 53.37 47 PRO C O 1
ATOM 2740 N N . PRO C 1 59 ? -12.257 50.433 106.280 1.00 54.07 48 PRO C N 1
ATOM 2741 C CA . PRO C 1 59 ? -12.762 51.445 105.332 1.00 54.92 48 PRO C CA 1
ATOM 2742 C C . PRO C 1 59 ? -14.302 51.452 105.243 1.00 56.09 48 PRO C C 1
ATOM 2743 O O . PRO C 1 59 ? -14.943 50.617 105.877 1.00 55.79 48 PRO C O 1
ATOM 2747 N N . PRO C 1 60 ? -14.893 52.376 104.446 1.00 57.80 49 PRO C N 1
ATOM 2748 C CA . PRO C 1 60 ? -16.341 52.410 104.211 1.00 58.87 49 PRO C CA 1
ATOM 2749 C C . PRO C 1 60 ? -16.834 51.218 103.395 1.00 60.32 49 PRO C C 1
ATOM 2750 O O . PRO C 1 60 ? -16.699 51.217 102.172 1.00 61.40 49 PRO C O 1
ATOM 2754 N N . CYS C 1 61 ? -17.417 50.218 104.045 1.00 61.21 50 CYS C N 1
ATOM 2755 C CA . CYS C 1 61 ? -17.835 49.031 103.317 1.00 62.15 50 CYS C CA 1
ATOM 2756 C C . CYS C 1 61 ? -19.248 49.159 102.803 1.00 62.80 50 CYS C C 1
ATOM 2757 O O . CYS C 1 61 ? -20.132 49.684 103.473 1.00 63.51 50 CYS C O 1
ATOM 2760 N N . GLN C 1 62 ? -19.448 48.648 101.601 1.00 63.34 51 GLN C N 1
ATOM 2761 C CA . GLN C 1 62 ? -20.705 48.783 100.907 1.00 63.61 51 GLN C CA 1
ATOM 2762 C C . GLN C 1 62 ? -21.705 47.742 101.401 1.00 62.72 51 GLN C C 1
ATOM 2763 O O . GLN C 1 62 ? -22.899 48.002 101.442 1.00 62.95 51 GLN C O 1
ATOM 2769 N N . THR C 1 63 ? -21.199 46.579 101.808 1.00 61.84 52 THR C N 1
ATOM 2770 C CA . THR C 1 63 ? -22.023 45.437 102.215 1.00 60.60 52 THR C CA 1
ATOM 2771 C C . THR C 1 63 ? -21.430 44.709 103.425 1.00 59.73 52 THR C C 1
ATOM 2772 O O . THR C 1 63 ? -20.261 44.873 103.752 1.00 59.42 52 THR C O 1
ATOM 2776 N N . VAL C 1 64 ? -22.240 43.877 104.066 1.00 58.91 53 VAL C N 1
ATOM 2777 C CA . VAL C 1 64 ? -21.825 43.161 105.264 1.00 58.36 53 VAL C CA 1
ATOM 2778 C C . VAL C 1 64 ? -20.686 42.193 104.948 1.00 57.77 53 VAL C C 1
ATOM 2779 O O . VAL C 1 64 ? -19.711 42.110 105.686 1.00 57.66 53 VAL C O 1
ATOM 2783 N N . ASP C 1 65 ? -20.826 41.483 103.834 1.00 57.16 54 ASP C N 1
ATOM 2784 C CA . ASP C 1 65 ? -19.786 40.622 103.265 1.00 56.16 54 ASP C CA 1
ATOM 2785 C C . ASP C 1 65 ? -18.423 41.322 103.122 1.00 54.43 54 ASP C C 1
ATOM 2786 O O . ASP C 1 65 ? -17.403 40.773 103.513 1.00 53.89 54 ASP C O 1
ATOM 2791 N N . LYS C 1 66 ? -18.424 42.535 102.588 1.00 52.99 55 LYS C N 1
ATOM 2792 C CA . LYS C 1 66 ? -17.204 43.308 102.436 1.00 52.22 55 LYS C CA 1
ATOM 2793 C C . LYS C 1 66 ? -16.642 43.742 103.797 1.00 51.48 55 LYS C C 1
ATOM 2794 O O . LYS C 1 66 ? -15.427 43.721 104.012 1.00 51.35 55 LYS C O 1
ATOM 2800 N N . LEU C 1 67 ? -17.535 44.132 104.704 1.00 50.72 56 LEU C N 1
ATOM 2801 C CA . LEU C 1 67 ? -17.169 44.524 106.063 1.00 49.75 56 LEU C CA 1
ATOM 2802 C C . LEU C 1 67 ? -16.561 43.358 106.830 1.00 48.68 56 LEU C C 1
ATOM 2803 O O . LEU C 1 67 ? -15.533 43.504 107.488 1.00 48.56 56 LEU C O 1
ATOM 2808 N N . GLN C 1 68 ? -17.187 42.198 106.713 1.00 47.62 57 GLN C N 1
ATOM 2809 C CA . GLN C 1 68 ? -16.680 40.989 107.330 1.00 47.28 57 GLN C CA 1
ATOM 2810 C C . GLN C 1 68 ? -15.239 40.677 106.893 1.00 47.62 57 GLN C C 1
ATOM 2811 O O . GLN C 1 68 ? -14.397 40.302 107.729 1.00 47.85 57 GLN C O 1
ATOM 2817 N N . ILE C 1 69 ? -14.945 40.850 105.598 1.00 47.31 58 ILE C N 1
ATOM 2818 C CA . ILE C 1 69 ? -13.568 40.715 105.120 1.00 46.82 58 ILE C CA 1
ATOM 2819 C C . ILE C 1 69 ? -12.628 41.771 105.728 1.00 46.55 58 ILE C C 1
ATOM 2820 O O . ILE C 1 69 ? -11.500 41.455 106.111 1.00 46.76 58 ILE C O 1
ATOM 2825 N N . GLU C 1 70 ? -13.073 43.019 105.781 1.00 46.16 59 GLU C N 1
ATOM 2826 C CA . GLU C 1 70 ? -12.247 44.084 106.341 1.00 46.47 59 GLU C CA 1
ATOM 2827 C C . GLU C 1 70 ? -11.981 43.873 107.846 1.00 45.86 59 GLU C C 1
ATOM 2828 O O . GLU C 1 70 ? -10.846 43.976 108.301 1.00 46.06 59 GLU C O 1
ATOM 2834 N N . LEU C 1 71 ? -13.020 43.530 108.599 1.00 44.71 60 LEU C N 1
ATOM 2835 C CA . LEU C 1 71 ? -12.854 43.179 110.005 1.00 43.57 60 LEU C CA 1
ATOM 2836 C C . LEU C 1 71 ? -11.919 41.999 110.245 1.00 43.08 60 LEU C C 1
ATOM 2837 O O . LEU C 1 71 ? -11.073 42.061 111.121 1.00 43.59 60 LEU C O 1
ATOM 2842 N N . ASN C 1 72 ? -12.011 40.944 109.456 1.00 42.39 61 ASN C N 1
ATOM 2843 C CA . ASN C 1 72 ? -11.033 39.878 109.615 1.00 42.53 61 ASN C CA 1
ATOM 2844 C C . ASN C 1 72 ? -9.600 40.309 109.337 1.00 42.12 61 ASN C C 1
ATOM 2845 O O . ASN C 1 72 ? -8.665 39.752 109.912 1.00 41.81 61 ASN C O 1
ATOM 2850 N N . ALA C 1 73 ? -9.428 41.322 108.496 1.00 42.29 62 ALA C N 1
ATOM 2851 C CA . ALA C 1 73 ? -8.090 41.770 108.152 1.00 43.18 62 ALA C CA 1
ATOM 2852 C C . ALA C 1 73 ? -7.460 42.482 109.351 1.00 43.59 62 ALA C C 1
ATOM 2853 O O . ALA C 1 73 ? -6.297 42.270 109.656 1.00 43.25 62 ALA C O 1
ATOM 2855 N N . LEU C 1 74 ? -8.249 43.330 110.010 1.00 44.37 63 LEU C N 1
ATOM 2856 C CA . LEU C 1 74 ? -7.858 44.005 111.244 1.00 45.14 63 LEU C CA 1
ATOM 2857 C C . LEU C 1 74 ? -7.603 42.996 112.393 1.00 45.63 63 LEU C C 1
ATOM 2858 O O . LEU C 1 74 ? -6.610 43.100 113.109 1.00 45.91 63 LEU C O 1
ATOM 2863 N N . LEU C 1 75 ? -8.487 42.016 112.551 1.00 45.86 64 LEU C N 1
ATOM 2864 C CA . LEU C 1 75 ? -8.248 40.953 113.510 1.00 46.57 64 LEU C CA 1
ATOM 2865 C C . LEU C 1 75 ? -6.959 40.166 113.216 1.00 47.70 64 LEU C C 1
ATOM 2866 O O . LEU C 1 75 ? -6.235 39.798 114.152 1.00 47.94 64 LEU C O 1
ATOM 2871 N N . ALA C 1 76 ? -6.647 39.955 111.931 1.00 48.68 65 ALA C N 1
ATOM 2872 C CA . ALA C 1 76 ? -5.380 39.309 111.524 1.00 49.34 65 ALA C CA 1
ATOM 2873 C C . ALA C 1 76 ? -4.151 40.090 111.982 1.00 49.76 65 ALA C C 1
ATOM 2874 O O . ALA C 1 76 ? -3.160 39.500 112.373 1.00 50.16 65 ALA C O 1
ATOM 2876 N N . LEU C 1 77 ? -4.244 41.413 111.969 1.00 50.40 66 LEU C N 1
ATOM 2877 C CA . LEU C 1 77 ? -3.141 42.294 112.359 1.00 51.31 66 LEU C CA 1
ATOM 2878 C C . LEU C 1 77 ? -2.637 42.060 113.791 1.00 51.34 66 LEU C C 1
ATOM 2879 O O . LEU C 1 77 ? -1.446 42.200 114.070 1.00 51.34 66 LEU C O 1
ATOM 2884 N N . ILE C 1 78 ? -3.549 41.696 114.694 1.00 51.27 67 ILE C N 1
ATOM 2885 C CA . ILE C 1 78 ? -3.219 41.567 116.120 1.00 50.17 67 ILE C CA 1
ATOM 2886 C C . ILE C 1 78 ? -3.453 40.138 116.611 1.00 50.14 67 ILE C C 1
ATOM 2887 O O . ILE C 1 78 ? -3.243 39.839 117.793 1.00 51.06 67 ILE C O 1
ATOM 2892 N N . GLY C 1 79 ? -3.889 39.259 115.702 1.00 49.12 68 GLY C N 1
ATOM 2893 C CA . GLY C 1 79 ? -4.182 37.863 116.028 1.00 47.90 68 GLY C CA 1
ATOM 2894 C C . GLY C 1 79 ? -5.279 37.593 117.055 1.00 47.54 68 GLY C C 1
ATOM 2895 O O . GLY C 1 79 ? -5.155 36.667 117.865 1.00 47.35 68 GLY C O 1
ATOM 2896 N N . TRP C 1 80 ? -6.366 38.361 117.005 1.00 46.80 69 TRP C N 1
ATOM 2897 C CA . TRP C 1 80 ? -7.435 38.237 117.993 1.00 46.93 69 TRP C CA 1
ATOM 2898 C C . TRP C 1 80 ? -8.609 37.367 117.558 1.00 47.12 69 TRP C C 1
ATOM 2899 O O . TRP C 1 80 ? -9.639 37.294 118.251 1.00 47.06 69 TRP C O 1
ATOM 2910 N N . GLY C 1 81 ? -8.454 36.703 116.418 1.00 47.20 70 GLY C N 1
ATOM 2911 C CA . GLY C 1 81 ? -9.418 35.699 115.976 1.00 48.24 70 GLY C CA 1
ATOM 2912 C C . GLY C 1 81 ? -10.059 36.023 114.640 1.00 48.79 70 GLY C C 1
ATOM 2913 O O . GLY C 1 81 ? -9.485 36.745 113.820 1.00 48.82 70 GLY C O 1
ATOM 2914 N N . THR C 1 82 ? -11.241 35.465 114.426 1.00 49.28 71 THR C N 1
ATOM 2915 C CA . THR C 1 82 ? -11.952 35.574 113.160 1.00 50.42 71 THR C CA 1
ATOM 2916 C C . THR C 1 82 ? -13.408 35.889 113.460 1.00 50.99 71 THR C C 1
ATOM 2917 O O . THR C 1 82 ? -13.911 35.521 114.535 1.00 50.92 71 THR C O 1
ATOM 2921 N N . VAL C 1 83 ? -14.078 36.560 112.519 1.00 51.00 72 VAL C N 1
ATOM 2922 C CA . VAL C 1 83 ? -15.437 37.023 112.729 1.00 51.69 72 VAL C CA 1
ATOM 2923 C C . VAL C 1 83 ? -16.360 36.695 111.541 1.00 53.20 72 VAL C C 1
ATOM 2924 O O . VAL C 1 83 ? -15.930 36.713 110.399 1.00 53.03 72 VAL C O 1
ATOM 2928 N N . THR C 1 84 ? -17.605 36.324 111.828 1.00 55.25 73 THR C N 1
ATOM 2929 C CA . THR C 1 84 ? -18.629 36.236 110.809 1.00 57.69 73 THR C CA 1
ATOM 2930 C C . THR C 1 84 ? -19.788 37.113 111.218 1.00 59.60 73 THR C C 1
ATOM 2931 O O . THR C 1 84 ? -20.210 37.117 112.381 1.00 60.22 73 THR C O 1
ATOM 2935 N N . LEU C 1 85 ? -20.276 37.878 110.248 1.00 61.75 74 LEU C N 1
ATOM 2936 C CA . LEU C 1 85 ? -21.376 38.792 110.442 1.00 63.84 74 LEU C CA 1
ATOM 2937 C C . LEU C 1 85 ? -22.550 38.248 109.657 1.00 65.92 74 LEU C C 1
ATOM 2938 O O . LEU C 1 85 ? -22.368 37.650 108.603 1.00 66.27 74 LEU C O 1
ATOM 2943 N N . GLU C 1 86 ? -23.754 38.431 110.186 1.00 68.71 75 GLU C N 1
ATOM 2944 C CA . GLU C 1 86 ? -24.964 37.938 109.539 1.00 71.47 75 GLU C CA 1
ATOM 2945 C C . GLU C 1 86 ? -26.104 38.878 109.825 1.00 72.86 75 GLU C C 1
ATOM 2946 O O . GLU C 1 86 ? -26.417 39.151 110.983 1.00 73.24 75 GLU C O 1
ATOM 2952 N N . LEU C 1 87 ? -26.713 39.378 108.755 1.00 74.97 76 LEU C N 1
ATOM 2953 C CA . LEU C 1 87 ? -27.791 40.346 108.853 1.00 76.67 76 LEU C CA 1
ATOM 2954 C C . LEU C 1 87 ? -29.073 39.587 109.149 1.00 77.74 76 LEU C C 1
ATOM 2955 O O . LEU C 1 87 ? -29.517 38.755 108.354 1.00 78.02 76 LEU C O 1
ATOM 2960 N N . LEU C 1 88 ? -29.630 39.851 110.326 1.00 79.13 77 LEU C N 1
ATOM 2961 C CA . LEU C 1 88 ? -30.899 39.276 110.746 1.00 80.34 77 LEU C CA 1
ATOM 2962 C C . LEU C 1 88 ? -31.966 40.342 110.536 1.00 81.08 77 LEU C C 1
ATOM 2963 O O . LEU C 1 88 ? -32.342 41.059 111.472 1.00 81.20 77 LEU C O 1
ATOM 2968 N N . SER C 1 89 ? -32.430 40.450 109.291 1.00 82.05 78 SER C N 1
ATOM 2969 C CA . SER C 1 89 ? -33.313 41.541 108.870 1.00 83.01 78 SER C CA 1
ATOM 2970 C C . SER C 1 89 ? -34.691 41.462 109.532 1.00 83.38 78 SER C C 1
ATOM 2971 O O . SER C 1 89 ? -35.317 42.487 109.801 1.00 83.44 78 SER C O 1
ATOM 2974 N N . GLU C 1 90 ? -35.139 40.233 109.787 1.00 83.86 79 GLU C N 1
ATOM 2975 C CA . GLU C 1 90 ? -36.330 39.961 110.586 1.00 84.23 79 GLU C CA 1
ATOM 2976 C C . GLU C 1 90 ? -36.152 40.498 112.009 1.00 84.00 79 GLU C C 1
ATOM 2977 O O . GLU C 1 90 ? -36.993 41.249 112.509 1.00 84.19 79 GLU C O 1
ATOM 2983 N N . ASP C 1 91 ? -35.049 40.105 112.645 1.00 83.58 80 ASP C N 1
ATOM 2984 C CA . ASP C 1 91 ? -34.784 40.416 114.049 1.00 83.00 80 ASP C CA 1
ATOM 2985 C C . ASP C 1 91 ? -34.150 41.796 114.266 1.00 82.10 80 ASP C C 1
ATOM 2986 O O . ASP C 1 91 ? -33.594 42.066 115.333 1.00 82.15 80 ASP C O 1
ATOM 2991 N N . GLN C 1 92 ? -34.244 42.662 113.255 1.00 80.94 81 GLN C N 1
ATOM 2992 C CA . GLN C 1 92 ? -33.725 44.043 113.315 1.00 79.75 81 GLN C CA 1
ATOM 2993 C C . GLN C 1 92 ? -32.216 44.150 113.628 1.00 78.26 81 GLN C C 1
ATOM 2994 O O . GLN C 1 92 ? -31.743 45.202 114.076 1.00 78.26 81 GLN C O 1
ATOM 3000 N N . SER C 1 93 ? -31.461 43.083 113.373 1.00 76.07 82 SER C N 1
ATOM 3001 C CA . SER C 1 93 ? -30.112 43.000 113.914 1.00 74.24 82 SER C CA 1
ATOM 3002 C C . SER C 1 93 ? -29.002 42.446 112.994 1.00 72.60 82 SER C C 1
ATOM 3003 O O . SER C 1 93 ? -29.244 42.058 111.846 1.00 72.11 82 SER C O 1
ATOM 3006 N N . LEU C 1 94 ? -27.780 42.462 113.538 1.00 70.31 83 LEU C N 1
ATOM 3007 C CA . LEU C 1 94 ? -26.639 41.701 113.048 1.00 68.07 83 LEU C CA 1
ATOM 3008 C C . LEU C 1 94 ? -26.225 40.702 114.122 1.00 66.39 83 LEU C C 1
ATOM 3009 O O . LEU C 1 94 ? -26.039 41.075 115.276 1.00 66.18 83 LEU C O 1
ATOM 3014 N N . ARG C 1 95 ? -26.069 39.441 113.748 1.00 64.13 84 ARG C N 1
ATOM 3015 C CA . ARG C 1 95 ? -25.385 38.499 114.614 1.00 62.06 84 ARG C CA 1
ATOM 3016 C C . ARG C 1 95 ? -23.882 38.568 114.317 1.00 60.18 84 ARG C C 1
ATOM 3017 O O . ARG C 1 95 ? -23.447 38.332 113.184 1.00 59.84 84 ARG C O 1
ATOM 3025 N N . ILE C 1 96 ? -23.105 38.919 115.340 1.00 57.60 85 ILE C N 1
ATOM 3026 C CA . ILE C 1 96 ? -21.654 38.900 115.273 1.00 55.09 85 ILE C CA 1
ATOM 3027 C C . ILE C 1 96 ? -21.153 37.643 115.979 1.00 53.89 85 ILE C C 1
ATOM 3028 O O . ILE C 1 96 ? -21.410 37.466 117.147 1.00 54.16 85 ILE C O 1
ATOM 3033 N N . VAL C 1 97 ? -20.457 36.763 115.269 1.00 52.81 86 VAL C N 1
ATOM 3034 C CA . VAL C 1 97 ? -19.856 35.577 115.893 1.00 51.38 86 VAL C CA 1
ATOM 3035 C C . VAL C 1 97 ? -18.325 35.649 115.800 1.00 51.25 86 VAL C C 1
ATOM 3036 O O . VAL C 1 97 ? -17.730 35.473 114.726 1.00 50.63 86 VAL C O 1
ATOM 3040 N N . HIS C 1 98 ? -17.699 35.954 116.936 1.00 50.36 87 HIS C N 1
ATOM 3041 C CA . HIS C 1 98 ? -16.260 36.038 117.016 1.00 49.52 87 HIS C CA 1
ATOM 3042 C C . HIS C 1 98 ? -15.659 34.725 117.478 1.00 49.71 87 HIS C C 1
ATOM 3043 O O . HIS C 1 98 ? -15.787 34.359 118.631 1.00 50.41 87 HIS C O 1
ATOM 3050 N N . GLU C 1 99 ? -14.988 34.009 116.592 1.00 50.10 88 GLU C N 1
ATOM 3051 C CA . GLU C 1 99 ? -14.246 32.848 117.039 1.00 50.29 88 GLU C CA 1
ATOM 3052 C C . GLU C 1 99 ? -12.896 33.254 117.574 1.00 49.33 88 GLU C C 1
ATOM 3053 O O . GLU C 1 99 ? -12.323 34.253 117.134 1.00 49.01 88 GLU C O 1
ATOM 3059 N N . ASN C 1 100 ? -12.427 32.474 118.553 1.00 48.99 89 ASN C N 1
ATOM 3060 C CA . ASN C 1 100 ? -11.064 32.541 119.119 1.00 48.11 89 ASN C CA 1
ATOM 3061 C C . ASN C 1 100 ? -10.678 33.824 119.818 1.00 47.53 89 ASN C C 1
ATOM 3062 O O . ASN C 1 100 ? -9.597 34.374 119.577 1.00 46.93 89 ASN C O 1
ATOM 3067 N N . LEU C 1 101 ? -11.558 34.310 120.683 1.00 47.42 90 LEU C N 1
ATOM 3068 C CA . LEU C 1 101 ? -11.150 35.367 121.606 1.00 47.56 90 LEU C CA 1
ATOM 3069 C C . LEU C 1 101 ? -9.874 34.877 122.302 1.00 47.49 90 LEU C C 1
ATOM 3070 O O . LEU C 1 101 ? -9.815 33.735 122.764 1.00 46.68 90 LEU C O 1
ATOM 3075 N N . PRO C 1 102 ? -8.831 35.716 122.328 1.00 47.94 91 PRO C N 1
ATOM 3076 C CA . PRO C 1 102 ? -7.631 35.331 123.068 1.00 48.59 91 PRO C CA 1
ATOM 3077 C C . PRO C 1 102 ? -8.007 35.056 124.527 1.00 48.96 91 PRO C C 1
ATOM 3078 O O . PRO C 1 102 ? -8.836 35.777 125.096 1.00 49.07 91 PRO C O 1
ATOM 3082 N N . GLN C 1 103 ? -7.430 34.002 125.091 1.00 48.99 92 GLN C N 1
ATOM 3083 C CA . GLN C 1 103 ? -7.743 33.568 126.432 1.00 49.62 92 GLN C CA 1
ATOM 3084 C C . GLN C 1 103 ? -6.686 34.092 127.403 1.00 50.37 92 GLN C C 1
ATOM 3085 O O . GLN C 1 103 ? -5.497 33.902 127.200 1.00 50.52 92 GLN C O 1
ATOM 3091 N N . VAL C 1 104 ? -7.124 34.733 128.474 1.00 51.23 93 VAL C N 1
ATOM 3092 C CA . VAL C 1 104 ? -6.180 35.345 129.409 1.00 52.34 93 VAL C CA 1
ATOM 3093 C C . VAL C 1 104 ? -6.375 34.790 130.840 1.00 52.25 93 VAL C C 1
ATOM 3094 O O . VAL C 1 104 ? -6.612 35.541 131.779 1.00 52.51 93 VAL C O 1
ATOM 3098 N N . GLY C 1 105 ? -6.287 33.465 130.986 1.00 52.14 94 GLY C N 1
ATOM 3099 C CA . GLY C 1 105 ? -6.522 32.794 132.277 1.00 51.87 94 GLY C CA 1
ATOM 3100 C C . GLY C 1 105 ? -7.979 32.453 132.531 1.00 51.54 94 GLY C C 1
ATOM 3101 O O . GLY C 1 105 ? -8.791 32.497 131.622 1.00 52.52 94 GLY C O 1
ATOM 3102 N N . SER C 1 106 ? -8.328 32.134 133.772 1.00 50.91 95 SER C N 1
ATOM 3103 C CA . SER C 1 106 ? -9.672 31.636 134.073 1.00 49.90 95 SER C CA 1
ATOM 3104 C C . SER C 1 106 ? -10.717 32.682 134.451 1.00 48.92 95 SER C C 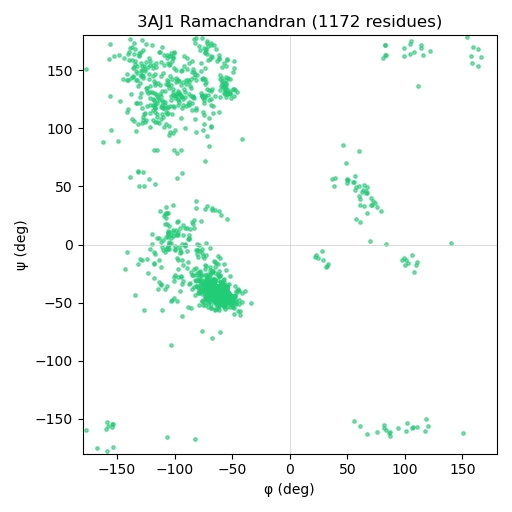1
ATOM 3105 O O . SER C 1 106 ? -11.856 32.326 134.727 1.00 49.00 95 SER C O 1
ATOM 3108 N N . ALA C 1 107 ? -10.351 33.957 134.483 1.00 48.06 96 ALA C N 1
ATOM 3109 C CA . ALA C 1 107 ? -11.335 34.992 134.771 1.00 47.87 96 ALA C CA 1
ATOM 3110 C C . ALA C 1 107 ? -12.348 35.137 133.633 1.00 48.17 96 ALA C C 1
ATOM 3111 O O . ALA C 1 107 ? -12.114 34.655 132.515 1.00 48.30 96 ALA C O 1
ATOM 3113 N N . GLY C 1 108 ? -13.476 35.778 133.932 1.00 48.08 97 GLY C N 1
ATOM 3114 C CA . GLY C 1 108 ? -14.504 36.067 132.946 1.00 49.03 97 GLY C CA 1
ATOM 3115 C C . GLY C 1 108 ? -15.729 35.203 133.153 1.00 49.68 97 GLY C C 1
ATOM 3116 O O . GLY C 1 108 ? -15.678 34.224 133.894 1.00 49.57 97 GLY C O 1
ATOM 3117 N N . GLU C 1 109 ? -16.837 35.576 132.515 1.00 50.36 98 GLU C N 1
ATOM 3118 C CA . GLU C 1 109 ? -18.061 34.760 132.547 1.00 51.37 98 GLU C CA 1
ATOM 3119 C C . GLU C 1 109 ? -18.513 34.458 131.123 1.00 51.23 98 GLU C C 1
ATOM 3120 O O . GLU C 1 109 ? -18.994 35.356 130.419 1.00 51.92 98 GLU C O 1
ATOM 3126 N N . PRO C 1 110 ? -18.341 33.208 130.677 1.00 51.02 99 PRO C N 1
ATOM 3127 C CA . PRO C 1 110 ? -17.703 32.098 131.400 1.00 50.61 99 PRO C CA 1
ATOM 3128 C C . PRO C 1 110 ? -16.171 32.182 131.502 1.00 49.78 99 PRO C C 1
ATOM 3129 O O . PRO C 1 110 ? -15.535 33.013 130.830 1.00 49.81 99 PRO C O 1
ATOM 3133 N N . SER C 1 111 ? -15.592 31.322 132.340 1.00 48.12 100 SER C N 1
ATOM 3134 C CA . SER C 1 111 ? -14.161 31.332 132.557 1.00 47.07 100 SER C CA 1
ATOM 3135 C C . SER C 1 111 ? -13.414 31.271 131.218 1.00 46.54 100 SER C C 1
ATOM 3136 O O . SER C 1 111 ? -13.685 30.409 130.381 1.00 45.63 100 SER C O 1
ATOM 3139 N N . GLY C 1 112 ? -12.467 32.188 131.035 1.00 46.16 101 GLY C N 1
ATOM 3140 C CA . GLY C 1 112 ? -11.632 32.227 129.833 1.00 45.38 101 GLY C CA 1
ATOM 3141 C C . GLY C 1 112 ? -11.930 33.418 128.942 1.00 44.63 101 GLY C C 1
ATOM 3142 O O . GLY C 1 112 ? -11.133 33.740 128.067 1.00 44.83 101 GLY C O 1
ATOM 3143 N N . THR C 1 113 ? -13.066 34.075 129.179 1.00 44.08 102 THR C N 1
ATOM 3144 C CA . THR C 1 113 ? -13.556 35.127 128.299 1.00 43.83 102 THR C CA 1
ATOM 3145 C C . THR C 1 113 ? -13.541 36.525 128.909 1.00 43.92 102 THR C C 1
ATOM 3146 O O . THR C 1 113 ? -14.364 37.370 128.542 1.00 43.42 102 THR C O 1
ATOM 3150 N N . TRP C 1 114 ? -12.608 36.764 129.832 1.00 43.85 103 TRP C N 1
ATOM 3151 C CA . TRP C 1 114 ? -12.355 38.095 130.374 1.00 43.89 103 TRP C CA 1
ATOM 3152 C C . TRP C 1 114 ? -12.283 39.215 129.325 1.00 44.18 103 TRP C C 1
ATOM 3153 O O . TRP C 1 114 ? -12.765 40.334 129.561 1.00 44.44 103 TRP C O 1
ATOM 3164 N N . LEU C 1 115 ? -11.667 38.930 128.176 1.00 44.25 104 LEU C N 1
ATOM 3165 C CA . LEU C 1 115 ? -11.509 39.950 127.122 1.00 44.36 104 LEU C CA 1
ATOM 3166 C C . LEU C 1 115 ? -12.785 40.226 126.310 1.00 44.09 104 LEU C C 1
ATOM 3167 O O . LEU C 1 115 ? -12.795 41.112 125.481 1.00 44.42 104 LEU C O 1
ATOM 3172 N N . ALA C 1 116 ? -13.859 39.496 126.570 1.00 44.50 105 ALA C N 1
ATOM 3173 C CA . ALA C 1 116 ? -15.096 39.614 125.761 1.00 45.36 105 ALA C CA 1
ATOM 3174 C C . ALA C 1 116 ? -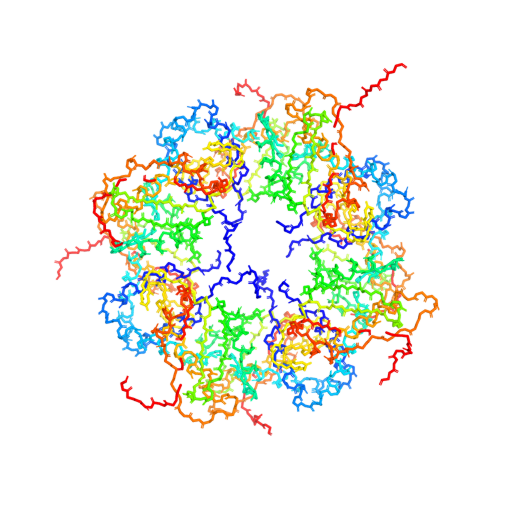15.734 41.011 125.703 1.00 46.08 105 ALA C C 1
ATOM 3175 O O . ALA C 1 116 ? -16.100 41.460 124.616 1.00 46.56 105 ALA C O 1
ATOM 3177 N N . PRO C 1 117 ? -15.854 41.721 126.853 1.00 46.50 106 PRO C N 1
ATOM 3178 C CA . PRO C 1 117 ? -16.458 43.053 126.739 1.00 46.34 106 PRO C CA 1
ATOM 3179 C C . PRO C 1 117 ? -15.624 44.028 125.918 1.00 46.46 106 PRO C C 1
ATOM 3180 O O . PRO C 1 117 ? -16.134 45.072 125.534 1.00 45.84 106 PRO C O 1
ATOM 3184 N N . VAL C 1 118 ? -14.351 43.693 125.676 1.00 47.46 107 VAL C N 1
ATOM 3185 C CA . VAL C 1 118 ? -13.463 44.480 124.806 1.00 48.26 107 VAL C CA 1
ATOM 3186 C C . VAL C 1 118 ? -14.025 44.420 123.375 1.00 49.36 107 VAL C C 1
ATOM 3187 O O . VAL C 1 118 ? -14.086 45.435 122.678 1.00 49.51 107 VAL C O 1
ATOM 3191 N N . LEU C 1 119 ? -14.459 43.223 122.974 1.00 50.14 108 LEU C N 1
ATOM 3192 C CA . LEU C 1 119 ? -15.068 42.982 121.678 1.00 51.06 108 LEU C CA 1
ATOM 3193 C C . LEU C 1 119 ? -16.312 43.813 121.501 1.00 52.00 108 LEU C C 1
ATOM 3194 O O . LEU C 1 119 ? -16.481 44.447 120.460 1.00 52.70 108 LEU C O 1
ATOM 3199 N N . GLU C 1 120 ? -17.177 43.797 122.515 1.00 53.05 109 GLU C N 1
ATOM 3200 C CA . GLU C 1 120 ? -18.369 44.643 122.563 1.00 54.08 109 GLU C CA 1
ATOM 3201 C C . GLU C 1 120 ? -18.063 46.112 122.291 1.00 54.01 109 GLU C C 1
ATOM 3202 O O . GLU C 1 120 ? -18.796 46.778 121.560 1.00 55.17 109 GLU C O 1
ATOM 3208 N N . GLY C 1 121 ? -16.990 46.620 122.879 1.00 53.32 110 GLY C N 1
ATOM 3209 C CA . GLY C 1 121 ? -16.612 47.996 122.657 1.00 52.62 110 GLY C CA 1
ATOM 3210 C C . GLY C 1 121 ? -16.013 48.199 121.282 1.00 51.99 110 GLY C C 1
ATOM 3211 O O . GLY C 1 121 ? -16.264 49.212 120.641 1.00 52.57 110 GLY C O 1
ATOM 3212 N N . LEU C 1 122 ? -15.220 47.229 120.835 1.00 51.22 111 LEU C N 1
ATOM 3213 C CA . LEU C 1 122 ? -14.545 47.289 119.542 1.00 50.00 111 LEU C CA 1
ATOM 3214 C C . LEU C 1 122 ? -15.526 47.160 118.357 1.00 49.85 111 LEU C C 1
ATOM 3215 O O . LEU C 1 122 ? -15.482 47.973 117.413 1.00 48.51 111 LEU C O 1
ATOM 3220 N N . TYR C 1 123 ? -16.397 46.147 118.411 1.00 49.39 112 TYR C N 1
ATOM 3221 C CA . TYR C 1 123 ? -17.435 45.988 117.384 1.00 50.13 112 TYR C CA 1
ATOM 3222 C C . TYR C 1 123 ? -18.390 47.163 117.373 1.00 51.32 112 TYR C C 1
ATOM 3223 O O . TYR C 1 123 ? -18.814 47.596 116.307 1.00 51.76 112 TYR C O 1
ATOM 3232 N N . GLY C 1 124 ? -18.682 47.705 118.559 1.00 52.33 113 GLY C N 1
ATOM 3233 C CA . GLY C 1 124 ? -19.533 48.866 118.697 1.00 53.36 113 GLY C CA 1
ATOM 3234 C C . GLY C 1 124 ? -19.044 49.974 117.802 1.00 54.47 113 GLY C C 1
ATOM 3235 O O . GLY C 1 124 ? -19.813 50.555 117.061 1.00 55.44 113 GLY C O 1
ATOM 3236 N N . ARG C 1 125 ? -17.749 50.240 117.866 1.00 55.04 114 ARG C N 1
ATOM 3237 C CA . ARG C 1 125 ? -17.104 51.257 117.063 1.00 55.78 114 ARG C CA 1
ATOM 3238 C C . ARG C 1 125 ? -16.974 50.810 115.587 1.00 55.74 114 ARG C C 1
ATOM 3239 O O . ARG C 1 125 ? -17.390 51.531 114.683 1.00 56.02 114 ARG C O 1
ATOM 3247 N N . TRP C 1 126 ? -16.424 49.620 115.350 1.00 55.34 115 TRP C N 1
ATOM 3248 C CA . TRP C 1 126 ? -16.175 49.132 113.984 1.00 54.88 115 TRP C CA 1
ATOM 3249 C C . TRP C 1 126 ? -17.412 49.081 113.085 1.00 56.68 115 TRP C C 1
ATOM 3250 O O . TRP C 1 126 ? -17.331 49.409 111.903 1.00 56.92 115 TRP C O 1
ATOM 3261 N N . VAL C 1 127 ? -18.545 48.684 113.663 1.00 58.62 116 VAL C N 1
ATOM 3262 C CA . VAL C 1 127 ? -19.769 48.421 112.917 1.00 60.57 116 VAL C CA 1
ATOM 3263 C C . VAL C 1 127 ? -20.677 49.655 112.831 1.00 62.20 116 VAL C C 1
ATOM 3264 O O . VAL C 1 127 ? -21.569 49.712 111.987 1.00 62.38 116 VAL C O 1
ATOM 3268 N N . THR C 1 128 ? -20.450 50.632 113.707 1.00 64.24 117 THR C N 1
ATOM 3269 C CA . THR C 1 128 ? -21.240 51.860 113.728 1.00 65.96 117 THR C CA 1
ATOM 3270 C C . THR C 1 128 ? -20.396 52.988 113.161 1.00 67.53 117 THR C C 1
ATOM 3271 O O . THR C 1 128 ? -20.597 54.159 113.499 1.00 67.86 117 THR C O 1
ATOM 3275 N N . SER C 1 129 ? -19.447 52.638 112.300 1.00 69.31 118 SER C N 1
ATOM 3276 C CA . SER C 1 129 ? -18.391 53.577 111.958 1.00 71.15 118 SER C CA 1
ATOM 3277 C C . SER C 1 129 ? -18.554 54.245 110.601 1.00 72.35 118 SER C C 1
ATOM 3278 O O . SER C 1 129 ? -18.445 55.464 110.498 1.00 73.00 118 SER C O 1
ATOM 3281 N N . GLN C 1 130 ? -18.818 53.463 109.564 1.00 73.51 119 GLN C N 1
ATOM 3282 C CA . GLN C 1 130 ? -18.817 54.018 108.212 1.00 74.52 119 GLN C CA 1
ATOM 3283 C C . GLN C 1 130 ? -20.248 54.230 107.727 1.00 75.00 119 GLN C C 1
ATOM 3284 O O . GLN C 1 130 ? -20.798 55.313 107.888 1.00 75.08 119 GLN C O 1
ATOM 3290 N N . ALA C 1 131 ? -20.852 53.192 107.158 1.00 75.84 120 ALA C N 1
ATOM 3291 C CA . ALA C 1 131 ? -22.267 53.243 106.786 1.00 76.66 120 ALA C CA 1
ATOM 3292 C C . ALA C 1 131 ? -23.147 52.969 108.000 1.00 77.09 120 ALA C C 1
ATOM 3293 O O . ALA C 1 131 ? -24.327 53.329 108.011 1.00 77.15 120 ALA C O 1
ATOM 3295 N N . GLY C 1 132 ? -22.562 52.337 109.018 1.00 77.81 121 GLY C N 1
ATOM 3296 C CA . GLY C 1 132 ? -23.265 52.034 110.267 1.00 78.94 121 GLY C CA 1
ATOM 3297 C C . GLY C 1 132 ? -23.599 53.249 111.125 1.00 79.71 121 GLY C C 1
ATOM 3298 O O . GLY C 1 132 ? -24.480 53.186 111.985 1.00 79.73 121 GLY C O 1
ATOM 3299 N N . ALA C 1 133 ? -22.902 54.357 110.880 1.00 80.57 122 ALA C N 1
ATOM 3300 C CA . ALA C 1 133 ? -23.044 55.584 111.672 1.00 81.67 122 ALA C CA 1
ATOM 3301 C C . ALA C 1 133 ? -24.438 56.226 111.558 1.00 82.48 122 ALA C C 1
ATOM 3302 O O . ALA C 1 133 ? -24.866 56.967 112.451 1.00 82.49 122 ALA C O 1
ATOM 3304 N N . PHE C 1 134 ? -25.129 55.941 110.453 1.00 83.48 123 PHE C N 1
ATOM 3305 C CA . PHE C 1 134 ? -26.537 56.291 110.301 1.00 84.48 123 PHE C CA 1
ATOM 3306 C C . PHE C 1 134 ? -27.375 55.175 110.930 1.00 85.09 123 PHE C C 1
ATOM 3307 O O . PHE C 1 134 ? -27.337 54.025 110.482 1.00 85.54 123 PHE C O 1
ATOM 3315 N N . GLY C 1 135 ? -28.109 55.518 111.985 1.00 85.68 124 GLY C N 1
ATOM 3316 C CA . GLY C 1 135 ? -28.754 54.529 112.853 1.00 86.27 124 GLY C CA 1
ATOM 3317 C C . GLY C 1 135 ? -28.087 54.536 114.218 1.00 86.66 124 GLY C C 1
ATOM 3318 O O . GLY C 1 135 ? -26.851 54.588 114.311 1.00 86.89 124 GLY C O 1
ATOM 3319 N N . ASP C 1 136 ? -28.894 54.497 115.279 1.00 86.83 125 ASP C N 1
ATOM 3320 C CA . ASP C 1 136 ? -28.360 54.555 116.645 1.00 86.99 125 ASP C CA 1
ATOM 3321 C C . ASP C 1 136 ? -28.165 53.149 117.209 1.00 86.63 125 ASP C C 1
ATOM 3322 O O . ASP C 1 136 ? -29.001 52.640 117.962 1.00 86.70 125 ASP C O 1
ATOM 3327 N N . TYR C 1 137 ? -27.047 52.533 116.835 1.00 86.16 126 TYR C N 1
ATOM 3328 C CA . TYR C 1 137 ? -26.816 51.121 117.110 1.00 85.63 126 TYR C CA 1
ATOM 3329 C C . TYR C 1 137 ? -26.145 50.882 118.452 1.00 84.84 126 TYR C C 1
ATOM 3330 O O . TYR C 1 137 ? -25.418 51.733 118.953 1.00 84.79 126 TYR C O 1
ATOM 3339 N N . VAL C 1 138 ? -26.430 49.720 119.030 1.00 84.01 127 VAL C N 1
ATOM 3340 C CA . VAL C 1 138 ? -25.732 49.219 120.210 1.00 83.14 127 VAL C CA 1
ATOM 3341 C C . VAL C 1 138 ? -25.248 47.797 119.924 1.00 82.53 127 VAL C C 1
ATOM 3342 O O . VAL C 1 138 ? -25.825 47.097 119.081 1.00 82.25 127 VAL C O 1
ATOM 3346 N N . VAL C 1 139 ? -24.182 47.379 120.609 1.00 81.74 128 VAL C N 1
ATOM 3347 C CA . VAL C 1 139 ? -23.670 46.016 120.468 1.00 80.77 128 VAL C CA 1
ATOM 3348 C C . VAL C 1 139 ? -23.588 45.352 121.837 1.00 80.25 128 VAL C C 1
ATOM 3349 O O . VAL C 1 139 ? -22.807 45.777 122.687 1.00 80.52 128 VAL C O 1
ATOM 3353 N N . THR C 1 140 ? -24.407 44.326 122.055 1.00 79.37 129 THR C N 1
ATOM 3354 C CA . THR C 1 140 ? -24.390 43.604 123.325 1.00 78.77 129 THR C CA 1
ATOM 3355 C C . THR C 1 140 ? -24.275 42.083 123.175 1.00 78.31 129 THR C C 1
ATOM 3356 O O . THR C 1 140 ? -24.812 41.485 122.244 1.00 77.94 129 THR C O 1
ATOM 3360 N N . ARG C 1 141 ? -23.576 41.480 124.131 1.00 77.88 130 ARG C N 1
ATOM 3361 C CA . ARG C 1 141 ? -23.203 40.078 124.107 1.00 77.61 130 ARG C CA 1
ATOM 3362 C C . ARG C 1 141 ? -24.330 39.164 124.558 1.00 78.78 130 ARG C C 1
ATOM 3363 O O . ARG C 1 141 ? -25.105 39.513 125.440 1.00 78.83 130 ARG C O 1
ATOM 3371 N N . ASP C 1 142 ? -24.407 37.983 123.958 1.00 80.42 131 ASP C N 1
ATOM 3372 C CA . ASP C 1 142 ? -25.407 37.002 124.343 1.00 82.24 131 ASP C CA 1
ATOM 3373 C C . ASP C 1 142 ? -24.817 35.930 125.263 1.00 83.15 131 ASP C C 1
ATOM 3374 O O . ASP C 1 142 ? -24.187 34.973 124.811 1.00 83.08 131 ASP C O 1
ATOM 3379 N N . VAL C 1 143 ? -25.035 36.113 126.562 1.00 84.72 132 VAL C N 1
ATOM 3380 C CA . VAL C 1 143 ? -24.542 35.190 127.596 1.00 86.23 132 VAL C CA 1
ATOM 3381 C C . VAL C 1 143 ? -25.499 34.028 127.903 1.00 87.26 132 VAL C C 1
ATOM 3382 O O . VAL C 1 143 ? -25.257 33.243 128.832 1.00 87.42 132 VAL C O 1
ATOM 3386 N N . ASP C 1 144 ? -26.582 33.933 127.128 1.00 88.57 133 ASP C N 1
ATOM 3387 C CA . ASP C 1 144 ? -27.479 32.782 127.180 1.00 89.78 133 ASP C CA 1
ATOM 3388 C C . ASP C 1 144 ? -27.309 31.936 125.921 1.00 90.44 133 ASP C C 1
ATOM 3389 O O . ASP C 1 144 ? -27.347 30.707 125.995 1.00 90.84 133 ASP C O 1
ATOM 3394 N N . ALA C 1 145 ? -27.112 32.590 124.774 1.00 91.03 134 ALA C N 1
ATOM 3395 C CA . ALA C 1 145 ? -26.802 31.885 123.523 1.00 91.60 134 ALA C CA 1
ATOM 3396 C C . ALA C 1 145 ? -25.524 31.043 123.643 1.00 91.94 134 ALA C C 1
ATOM 3397 O O . ALA C 1 145 ? -25.450 29.932 123.106 1.00 92.03 134 ALA C O 1
ATOM 3399 N N . GLU C 1 146 ? -24.534 31.577 124.362 1.00 92.28 135 GLU C N 1
ATOM 3400 C CA . GLU C 1 146 ? -23.275 30.869 124.621 1.00 92.55 135 GLU C CA 1
ATOM 3401 C C . GLU C 1 146 ? -23.451 29.568 125.424 1.00 92.42 135 GLU C C 1
ATOM 3402 O O . GLU C 1 146 ? -22.816 28.562 125.107 1.00 92.49 135 GLU C O 1
ATOM 3408 N N . ASP C 1 147 ? -24.315 29.579 126.442 1.00 92.41 136 ASP C N 1
ATOM 3409 C CA . ASP C 1 147 ? -24.611 28.347 127.199 1.00 92.24 136 ASP C CA 1
ATOM 3410 C C . ASP C 1 147 ? -25.666 27.490 126.495 1.00 91.78 136 ASP C C 1
ATOM 3411 O O . ASP C 1 147 ? -25.760 26.286 126.741 1.00 91.97 136 ASP C O 1
ATOM 3416 N N . LEU C 1 148 ? -26.448 28.127 125.623 1.00 90.95 137 LEU C N 1
ATOM 3417 C CA . LEU C 1 148 ? -27.520 27.467 124.893 1.00 90.06 137 LEU C CA 1
ATOM 3418 C C . LEU C 1 148 ? -26.909 26.637 123.768 1.00 89.16 137 LEU C C 1
ATOM 3419 O O . LEU C 1 148 ? -26.850 25.404 123.863 1.00 89.13 137 LEU C O 1
ATOM 3424 N N . ASN C 1 149 ? -26.459 27.318 122.707 1.00 87.89 138 ASN C N 1
ATOM 3425 C CA . ASN C 1 149 ? -25.598 26.704 121.698 1.00 86.51 138 ASN C CA 1
ATOM 3426 C C . ASN C 1 149 ? -24.321 26.241 122.393 1.00 85.25 138 ASN C C 1
ATOM 3427 O O . ASN C 1 149 ? -23.673 27.028 123.092 1.00 85.57 138 ASN C O 1
ATOM 3432 N N . ALA C 1 150 ? -23.963 24.972 122.232 1.00 83.23 139 ALA C N 1
ATOM 3433 C CA . ALA C 1 150 ? -22.697 24.495 122.772 1.00 81.16 139 ALA C CA 1
ATOM 3434 C C . ALA C 1 150 ? -21.563 25.033 121.897 1.00 79.44 139 ALA C C 1
ATOM 3435 O O . ALA C 1 150 ? -20.955 24.285 121.109 1.00 79.52 139 ALA C O 1
ATOM 3437 N N . VAL C 1 151 ? -21.307 26.338 122.013 1.00 76.77 140 VAL C N 1
ATOM 3438 C CA . VAL C 1 151 ? -20.214 26.955 121.266 1.00 74.23 140 VAL C CA 1
ATOM 3439 C C . VAL C 1 151 ? -18.914 26.763 122.029 1.00 71.90 140 VAL C C 1
ATOM 3440 O O . VAL C 1 151 ? -18.927 26.648 123.255 1.00 71.80 140 VAL C O 1
ATOM 3444 N N . PRO C 1 152 ? -17.784 26.703 121.304 1.00 69.51 141 PRO C N 1
ATOM 3445 C CA . PRO C 1 152 ? -16.509 26.661 121.994 1.00 67.26 141 PRO C CA 1
ATOM 3446 C C . PRO C 1 152 ? -16.376 27.855 122.939 1.00 65.10 141 PRO C C 1
ATOM 3447 O O . PRO C 1 152 ? -17.010 28.903 122.735 1.00 64.55 141 PRO C O 1
ATOM 3451 N N . ARG C 1 153 ? -15.566 27.659 123.973 1.00 62.48 142 ARG C N 1
ATOM 3452 C CA . ARG C 1 153 ? -15.356 28.616 125.043 1.00 59.94 142 ARG C CA 1
ATOM 3453 C C . ARG C 1 153 ? -14.964 30.021 124.581 1.00 57.92 142 ARG C C 1
ATOM 3454 O O . ARG C 1 153 ? -15.569 31.018 125.016 1.00 57.12 142 ARG C O 1
ATOM 3462 N N . GLN C 1 154 ? -13.979 30.101 123.684 1.00 55.59 143 GLN C N 1
ATOM 3463 C CA . GLN C 1 154 ? -13.509 31.394 123.167 1.00 53.64 143 GLN C CA 1
ATOM 3464 C C . GLN C 1 154 ? -14.329 32.001 122.007 1.00 52.45 143 GLN C C 1
ATOM 3465 O O . GLN C 1 154 ? -13.848 32.881 121.277 1.00 51.81 143 GLN C O 1
ATOM 3471 N N . THR C 1 155 ? -15.574 31.553 121.874 1.00 51.22 144 THR C N 1
ATOM 3472 C CA . THR C 1 155 ? -16.485 32.083 120.886 1.00 50.74 144 THR C CA 1
ATOM 3473 C C . THR C 1 155 ? -17.473 33.014 121.576 1.00 50.67 144 THR C C 1
ATOM 3474 O O . THR C 1 155 ? -18.153 32.624 122.518 1.00 50.97 144 THR C O 1
ATOM 3478 N N . ILE C 1 156 ? -17.544 34.247 121.092 1.00 50.26 145 ILE C N 1
ATOM 3479 C CA . ILE C 1 156 ? -18.418 35.245 121.653 1.00 50.14 145 ILE C CA 1
ATOM 3480 C C . ILE C 1 156 ? -19.470 35.600 120.617 1.00 50.78 145 ILE C C 1
ATOM 3481 O O . ILE C 1 156 ? -19.152 35.935 119.484 1.00 50.49 145 ILE C O 1
ATOM 3486 N N . ILE C 1 157 ? -20.729 35.494 121.009 1.00 51.89 146 ILE C N 1
ATOM 3487 C CA . ILE C 1 157 ? -21.837 35.876 120.145 1.00 53.12 146 ILE C CA 1
ATOM 3488 C C . ILE C 1 157 ? -22.371 37.227 120.597 1.00 53.87 146 ILE C C 1
ATOM 3489 O O . ILE C 1 157 ? -22.593 37.447 121.788 1.00 53.69 146 ILE C O 1
ATOM 3502 N N . TYR C 1 159 ? -24.909 40.882 119.375 1.00 59.84 148 TYR C N 1
ATOM 3503 C CA . TYR C 1 159 ? -25.926 41.418 118.488 1.00 62.00 148 TYR C CA 1
ATOM 3504 C C . TYR C 1 159 ? -25.816 42.917 118.430 1.00 64.33 148 TYR C C 1
ATOM 3505 O O . TYR C 1 159 ? -25.564 43.560 119.442 1.00 64.37 148 TYR C O 1
ATOM 3522 N N . ARG C 1 161 ? -28.184 46.005 117.573 1.00 74.23 150 ARG C N 1
ATOM 3523 C CA . ARG C 1 161 ? -29.580 46.436 117.435 1.00 75.93 150 ARG C CA 1
ATOM 3524 C C . ARG C 1 161 ? -29.630 47.953 117.569 1.00 76.83 150 ARG C C 1
ATOM 3525 O O . ARG C 1 161 ? -28.634 48.574 117.941 1.00 76.81 150 ARG C O 1
ATOM 3533 N N . VAL C 1 162 ? -30.782 48.552 117.270 1.00 78.16 151 VAL C N 1
ATOM 3534 C CA . VAL C 1 162 ? -31.013 49.978 117.594 1.00 79.87 151 VAL C CA 1
ATOM 3535 C C . VAL C 1 162 ? -31.315 50.150 119.086 1.00 81.22 151 VAL C C 1
ATOM 3536 O O . VAL C 1 162 ? -31.775 49.208 119.738 1.00 81.12 151 VAL C O 1
ATOM 3540 N N . ARG C 1 163 ? -31.060 51.347 119.614 1.00 83.19 152 ARG C N 1
ATOM 3541 C CA . ARG C 1 163 ? -31.212 51.625 121.053 1.00 85.51 152 ARG C CA 1
ATOM 3542 C C . ARG C 1 163 ? -32.612 51.448 121.670 1.00 86.92 152 ARG C C 1
ATOM 3543 O O . ARG C 1 163 ? -32.855 50.455 122.367 1.00 87.13 152 ARG C O 1
ATOM 3551 N N . SER C 1 164 ? -33.523 52.391 121.418 1.00 88.76 153 SER C N 1
ATOM 3552 C CA . SER C 1 164 ? -34.711 52.547 122.279 1.00 90.46 153 SER C CA 1
ATOM 3553 C C . SER C 1 164 ? -36.088 52.513 121.588 1.00 91.46 153 SER C C 1
ATOM 3554 O O . SER C 1 164 ? -36.232 52.922 120.429 1.00 91.59 153 SER C O 1
ATOM 3557 N N . SER C 1 165 ? -37.086 52.020 122.332 1.00 92.70 154 SER C N 1
ATOM 3558 C CA . SER C 1 165 ? -38.505 52.060 121.945 1.00 93.80 154 SER C CA 1
ATOM 3559 C C . SER C 1 165 ? -39.400 51.977 123.188 1.00 94.58 154 SER C C 1
ATOM 3560 O O . SER C 1 165 ? -39.246 51.062 124.005 1.00 94.72 154 SER C O 1
ATOM 3563 N N . ALA C 1 166 ? -40.331 52.925 123.323 1.00 95.45 155 ALA C N 1
ATOM 3564 C CA . ALA C 1 166 ? -41.228 52.975 124.487 1.00 96.19 155 ALA C CA 1
ATOM 3565 C C . ALA C 1 166 ? -42.580 53.661 124.214 1.00 96.63 155 ALA C C 1
ATOM 3566 O O . ALA C 1 166 ? -42.897 54.007 123.074 1.00 96.74 155 ALA C O 1
ATOM 3568 N N . THR C 1 167 ? -43.370 53.834 125.276 1.00 97.09 156 THR C N 1
ATOM 3569 C CA . THR C 1 167 ? -44.670 54.512 125.212 1.00 97.37 156 THR C CA 1
ATOM 3570 C C . THR C 1 167 ? -44.917 55.361 126.465 1.00 97.52 156 THR C C 1
ATOM 3571 O O . THR C 1 167 ? -44.905 54.863 127.594 1.00 97.60 156 THR C O 1
ATOM 3576 N N . LYS D 1 17 ? -1.484 35.341 114.268 1.00 71.49 6 LYS D N 1
ATOM 3577 C CA . LYS D 1 17 ? -2.494 34.343 114.765 1.00 71.39 6 LYS D CA 1
ATOM 3578 C C . LYS D 1 17 ? -2.296 33.976 116.249 1.00 70.46 6 LYS D C 1
ATOM 3579 O O . LYS D 1 17 ? -3.276 33.739 116.968 1.00 70.74 6 LYS D O 1
ATOM 3585 N N . LYS D 1 18 ? -1.038 33.932 116.702 1.00 68.95 7 LYS D N 1
ATOM 3586 C CA . LYS D 1 18 ? -0.736 34.028 118.139 1.00 67.10 7 LYS D CA 1
ATOM 3587 C C . LYS D 1 18 ? -1.037 35.482 118.560 1.00 64.90 7 LYS D C 1
ATOM 3588 O O . LYS D 1 18 ? -0.497 36.407 117.952 1.00 64.68 7 LYS D O 1
ATOM 3594 N N . PRO D 1 19 ? -1.904 35.682 119.583 1.00 62.71 8 PRO D N 1
ATOM 3595 C CA . PRO D 1 19 ? -2.410 37.021 119.924 1.00 60.81 8 PRO D CA 1
ATOM 3596 C C . PRO D 1 19 ? -1.335 38.040 120.286 1.00 59.01 8 PRO D C 1
ATOM 3597 O O . PRO D 1 19 ? -0.365 37.708 120.955 1.00 58.90 8 PRO D O 1
ATOM 3601 N N . ASP D 1 20 ? -1.523 39.271 119.828 1.00 57.26 9 ASP D N 1
ATOM 3602 C CA . ASP D 1 20 ? -0.679 40.391 120.206 1.00 56.07 9 ASP D CA 1
ATOM 3603 C C . ASP D 1 20 ? -1.480 41.297 121.143 1.00 54.34 9 ASP D C 1
ATOM 3604 O O . ASP D 1 20 ? -2.661 41.540 120.905 1.00 53.71 9 ASP D O 1
ATOM 3609 N N . PHE D 1 21 ? -0.842 41.795 122.199 1.00 52.95 10 PHE D N 1
ATOM 3610 C CA . PHE D 1 21 ? -1.552 42.550 123.240 1.00 51.10 10 PHE D CA 1
ATOM 3611 C C . PHE D 1 21 ? -1.078 43.976 123.385 1.00 50.88 10 PHE D C 1
ATOM 3612 O O . PHE D 1 21 ? -1.660 44.763 124.122 1.00 50.99 10 PHE D O 1
ATOM 3620 N N . THR D 1 22 ? -0.023 44.304 122.659 1.00 50.53 11 THR D N 1
ATOM 3621 C CA . THR D 1 22 ? 0.511 45.651 122.601 1.00 50.40 11 THR D CA 1
ATOM 3622 C C . THR D 1 22 ? -0.574 46.715 122.484 1.00 50.01 11 THR D C 1
ATOM 3623 O O . THR D 1 22 ? -0.699 47.589 123.358 1.00 49.56 11 THR D O 1
ATOM 3627 N N . LEU D 1 23 ? -1.352 46.640 121.409 1.00 49.43 12 LEU D N 1
ATOM 3628 C CA . LEU D 1 23 ? -2.362 47.648 121.125 1.00 49.40 12 LEU D CA 1
ATOM 3629 C C . LEU D 1 23 ? -3.396 47.714 122.256 1.00 49.03 12 LEU D C 1
ATOM 3630 O O . LEU D 1 23 ? -3.771 48.801 122.701 1.00 49.02 12 LEU D O 1
ATOM 3635 N N . PHE D 1 24 ? -3.823 46.544 122.725 1.00 48.60 13 PHE D N 1
ATOM 3636 C CA . PHE D 1 24 ? -4.723 46.455 123.848 1.00 48.46 13 PHE D CA 1
ATOM 3637 C C . PHE D 1 24 ? -4.158 47.138 125.108 1.00 48.20 13 PHE D C 1
ATOM 3638 O O . PHE D 1 24 ? -4.855 47.893 125.776 1.00 47.65 13 PHE D O 1
ATOM 3646 N N . LEU D 1 25 ? -2.893 46.876 125.409 1.00 48.20 14 LEU D N 1
ATOM 3647 C CA . LEU D 1 25 ? -2.220 47.475 126.561 1.00 48.03 14 LEU D CA 1
ATOM 3648 C C . LEU D 1 25 ? -1.988 48.949 126.345 1.00 48.21 14 LEU D C 1
ATOM 3649 O O . LEU D 1 25 ? -1.949 49.725 127.288 1.00 48.29 14 LEU D O 1
ATOM 3654 N N . GLN D 1 26 ? -1.854 49.351 125.091 1.00 48.80 15 GLN D N 1
ATOM 3655 C CA . GLN D 1 26 ? -1.714 50.772 124.804 1.00 49.00 15 GLN D CA 1
ATOM 3656 C C . GLN D 1 26 ? -2.984 51.515 125.167 1.00 49.00 15 GLN D C 1
ATOM 3657 O O . GLN D 1 26 ? -2.926 52.532 125.858 1.00 49.24 15 GLN D O 1
ATOM 3663 N N . THR D 1 27 ? -4.125 50.997 124.721 1.00 48.73 16 THR D N 1
ATOM 3664 C CA . THR D 1 27 ? -5.392 51.639 125.025 1.00 49.40 16 THR D CA 1
ATOM 3665 C C . THR D 1 27 ? -5.818 51.516 126.488 1.00 48.82 16 THR D C 1
ATOM 3666 O O . THR D 1 27 ? -6.424 52.436 127.023 1.00 48.95 16 THR D O 1
ATOM 3670 N N . LEU D 1 28 ? -5.480 50.390 127.113 1.00 48.77 17 LEU D N 1
ATOM 3671 C CA . LEU D 1 28 ? -5.747 50.131 128.533 1.00 48.84 17 LEU D CA 1
ATOM 3672 C C . LEU D 1 28 ? -4.951 51.034 129.453 1.00 48.86 17 LEU D C 1
ATOM 3673 O O . LEU D 1 28 ? -5.497 51.551 130.431 1.00 48.18 17 LEU D O 1
ATOM 3678 N N . SER D 1 29 ? -3.673 51.239 129.131 1.00 48.64 18 SER D N 1
ATOM 3679 C CA . SER D 1 29 ? -2.855 52.170 129.891 1.00 49.19 18 SER D CA 1
ATOM 3680 C C . SER D 1 29 ? -3.445 53.576 129.889 1.00 49.72 18 SER D C 1
ATOM 3681 O O . SER D 1 29 ? -3.447 54.247 130.923 1.00 49.62 18 SER D O 1
ATOM 3684 N N . TRP D 1 30 ? -3.956 54.018 128.740 1.00 50.39 19 TRP D N 1
ATOM 3685 C CA . TRP D 1 30 ? -4.512 55.364 128.637 1.00 50.99 19 TRP D CA 1
ATOM 3686 C C . TRP D 1 30 ? -5.803 55.500 129.437 1.00 51.33 19 TRP D C 1
ATOM 3687 O O . TRP D 1 30 ? -5.991 56.485 130.144 1.00 51.18 19 TRP D O 1
ATOM 3698 N N . GLU D 1 31 ? -6.679 54.508 129.339 1.00 52.12 20 GLU D N 1
ATOM 3699 C CA . GLU D 1 31 ? -7.964 54.553 130.034 1.00 53.82 20 GLU D CA 1
ATOM 3700 C C . GLU D 1 31 ? -7.812 54.497 131.566 1.00 54.37 20 GLU D C 1
ATOM 3701 O O . GLU D 1 31 ? -8.451 55.266 132.262 1.00 54.78 20 GLU D O 1
ATOM 3707 N N . ILE D 1 32 ? -6.967 53.595 132.071 1.00 54.90 21 ILE D N 1
ATOM 3708 C CA . ILE D 1 32 ? -6.658 53.507 133.498 1.00 55.46 21 ILE D CA 1
ATOM 3709 C C . ILE D 1 32 ? -6.111 54.827 134.066 1.00 56.18 21 ILE D C 1
ATOM 3710 O O . ILE D 1 32 ? -6.645 55.343 135.053 1.00 55.68 21 ILE D O 1
ATOM 3715 N N . ASP D 1 33 ? -5.063 55.366 133.440 1.00 57.18 22 ASP D N 1
ATOM 3716 C CA . ASP D 1 33 ? -4.479 56.647 133.849 1.00 58.57 22 ASP D CA 1
ATOM 3717 C C . ASP D 1 33 ? -5.572 57.723 133.952 1.00 59.55 22 ASP D C 1
ATOM 3718 O O . ASP D 1 33 ? -5.691 58.412 134.977 1.00 60.24 22 ASP D O 1
ATOM 3723 N N . ASP D 1 34 ? -6.371 57.838 132.891 1.00 60.25 23 ASP D N 1
ATOM 3724 C CA . ASP D 1 34 ? -7.490 58.772 132.817 1.00 60.85 23 ASP D CA 1
ATOM 3725 C C . ASP D 1 34 ? -8.477 58.565 133.976 1.00 60.42 23 ASP D C 1
ATOM 3726 O O . ASP D 1 34 ? -8.907 59.539 134.598 1.00 60.74 23 ASP D O 1
ATOM 3731 N N . GLN D 1 35 ? -8.799 57.305 134.276 1.00 59.69 24 GLN D N 1
ATOM 3732 C CA . GLN D 1 35 ? -9.776 56.954 135.321 1.00 59.63 24 GLN D CA 1
ATOM 3733 C C . GLN D 1 35 ? -9.298 57.030 136.784 1.00 58.95 24 GLN D C 1
ATOM 3734 O O . GLN D 1 35 ? -10.095 57.354 137.668 1.00 59.03 24 GLN D O 1
ATOM 3740 N N . VAL D 1 36 ? -8.032 56.709 137.053 1.00 57.85 25 VAL D N 1
ATOM 3741 C CA . VAL D 1 36 ? -7.593 56.573 138.446 1.00 56.82 25 VAL D CA 1
ATOM 3742 C C . VAL D 1 36 ? -6.340 57.358 138.835 1.00 56.87 25 VAL D C 1
ATOM 3743 O O . VAL D 1 36 ? -6.053 57.519 140.030 1.00 57.41 25 VAL D O 1
ATOM 3747 N N . GLY D 1 37 ? -5.606 57.865 137.852 1.00 56.00 26 GLY D N 1
ATOM 3748 C CA . GLY D 1 37 ? -4.419 58.661 138.150 1.00 55.16 26 GLY D CA 1
ATOM 3749 C C . GLY D 1 37 ? -3.167 57.853 138.434 1.00 54.95 26 GLY D C 1
ATOM 3750 O O . GLY D 1 37 ? -3.213 56.663 138.732 1.00 54.76 26 GLY D O 1
ATOM 3751 N N . ILE D 1 38 ? -2.037 58.531 138.358 1.00 55.12 27 ILE D N 1
ATOM 3752 C CA . ILE D 1 38 ? -0.717 57.916 138.484 1.00 55.28 27 ILE D CA 1
ATOM 3753 C C . ILE D 1 38 ? -0.527 57.063 139.744 1.00 54.76 27 ILE D C 1
ATOM 3754 O O . ILE D 1 38 ? 0.054 55.967 139.679 1.00 54.63 27 ILE D O 1
ATOM 3759 N N . GLU D 1 39 ? -1.038 57.561 140.870 1.00 54.51 28 GLU D N 1
ATOM 3760 C CA . GLU D 1 39 ? -0.806 56.957 142.187 1.00 54.28 28 GLU D CA 1
ATOM 3761 C C . GLU D 1 39 ? -1.494 55.614 142.338 1.00 52.61 28 GLU D C 1
ATOM 3762 O O . GLU D 1 39 ? -0.863 54.639 142.731 1.00 52.31 28 GLU D O 1
ATOM 3768 N N . VAL D 1 40 ? -2.786 55.571 142.034 1.00 51.24 29 VAL D N 1
ATOM 3769 C CA . VAL D 1 40 ? -3.517 54.313 142.058 1.00 50.19 29 VAL D CA 1
ATOM 3770 C C . VAL D 1 40 ? -2.951 53.314 141.050 1.00 49.38 29 VAL D C 1
ATOM 3771 O O . VAL D 1 40 ? -2.673 52.160 141.427 1.00 48.89 29 VAL D O 1
ATOM 3775 N N . ARG D 1 41 ? -2.765 53.768 139.799 1.00 48.19 30 ARG D N 1
ATOM 3776 C CA . ARG D 1 41 ? -2.147 52.965 138.725 1.00 47.40 30 ARG D CA 1
ATOM 3777 C C . ARG D 1 41 ? -0.853 52.282 139.147 1.00 46.92 30 ARG D C 1
ATOM 3778 O O . ARG D 1 41 ? -0.671 51.091 138.908 1.00 45.98 30 ARG D O 1
ATOM 3786 N N . ASN D 1 42 ? 0.053 53.055 139.746 1.00 47.30 31 ASN D N 1
ATOM 3787 C CA . ASN D 1 42 ? 1.305 52.504 140.266 1.00 47.87 31 ASN D CA 1
ATOM 3788 C C . ASN D 1 42 ? 1.129 51.406 141.296 1.00 47.96 31 ASN D C 1
ATOM 3789 O O . ASN D 1 42 ? 1.876 50.425 141.263 1.00 47.91 31 ASN D O 1
ATOM 3794 N N . GLU D 1 43 ? 0.135 51.558 142.178 1.00 48.48 32 GLU D N 1
ATOM 3795 C CA . GLU D 1 43 ? -0.205 50.535 143.178 1.00 49.39 32 GLU D CA 1
ATOM 3796 C C . GLU D 1 43 ? -0.814 49.293 142.571 1.00 48.55 32 GLU D C 1
ATOM 3797 O O . GLU D 1 43 ? -0.457 48.187 142.935 1.00 48.94 32 GLU D O 1
ATOM 3803 N N . LEU D 1 44 ? -1.741 49.465 141.639 1.00 48.44 33 LEU D N 1
ATOM 3804 C CA . LEU D 1 44 ? -2.308 48.325 140.919 1.00 47.80 33 LEU D CA 1
ATOM 3805 C C . LEU D 1 44 ? -1.197 47.484 140.269 1.00 47.22 33 LEU D C 1
ATOM 3806 O O . LEU D 1 44 ? -1.151 46.259 140.440 1.00 47.52 33 LEU D O 1
ATOM 3811 N N . LEU D 1 45 ? -0.266 48.156 139.598 1.00 46.00 34 LEU D N 1
ATOM 3812 C CA . LEU D 1 45 ? 0.803 47.481 138.853 1.00 45.47 34 LEU D CA 1
ATOM 3813 C C . LEU D 1 45 ? 1.890 46.782 139.699 1.00 45.56 34 LEU D C 1
ATOM 3814 O O . LEU D 1 45 ? 2.351 45.677 139.343 1.00 45.13 34 LEU D O 1
ATOM 3819 N N . ARG D 1 46 ? 2.300 47.417 140.804 1.00 45.83 35 ARG D N 1
ATOM 3820 C CA . ARG D 1 46 ? 3.106 46.728 141.837 1.00 45.94 35 ARG D CA 1
ATOM 3821 C C . ARG D 1 46 ? 2.368 45.486 142.338 1.00 46.17 35 ARG D C 1
ATOM 3822 O O . ARG D 1 46 ? 2.942 44.410 142.406 1.00 46.27 35 ARG D O 1
ATOM 3830 N N . GLU D 1 47 ? 1.084 45.621 142.654 1.00 46.78 36 GLU D N 1
ATOM 3831 C CA . GLU D 1 47 ? 0.313 44.461 143.081 1.00 47.66 36 GLU D CA 1
ATOM 3832 C C . GLU D 1 47 ? 0.274 43.376 142.028 1.00 47.08 36 GLU D C 1
ATOM 3833 O O . GLU D 1 47 ? 0.326 42.199 142.367 1.00 47.79 36 GLU D O 1
ATOM 3839 N N . VAL D 1 48 ? 0.185 43.760 140.751 1.00 46.45 37 VAL D N 1
ATOM 3840 C CA . VAL D 1 48 ? 0.273 42.783 139.639 1.00 44.96 37 VAL D CA 1
ATOM 3841 C C . VAL D 1 48 ? 1.668 42.133 139.562 1.00 44.29 37 VAL D C 1
ATOM 3842 O O . VAL D 1 48 ? 1.776 40.926 139.386 1.00 44.73 37 VAL D O 1
ATOM 3846 N N . GLY D 1 49 ? 2.723 42.931 139.718 1.00 43.70 38 GLY D N 1
ATOM 3847 C CA . GLY D 1 49 ? 4.083 42.414 139.825 1.00 42.76 38 GLY D CA 1
ATOM 3848 C C . GLY D 1 49 ? 4.249 41.357 140.913 1.00 42.55 38 GLY D C 1
ATOM 3849 O O . GLY D 1 49 ? 4.884 40.304 140.692 1.00 41.70 38 GLY D O 1
ATOM 3850 N N . ARG D 1 50 ? 3.666 41.622 142.080 1.00 42.48 39 ARG D N 1
ATOM 3851 C CA . ARG D 1 50 ? 3.740 40.680 143.204 1.00 42.93 39 ARG D CA 1
ATOM 3852 C C . ARG D 1 50 ? 3.010 39.391 142.902 1.00 43.09 39 ARG D C 1
ATOM 3853 O O . ARG D 1 50 ? 3.525 38.316 143.192 1.00 43.25 39 ARG D O 1
ATOM 3861 N N . GLY D 1 51 ? 1.826 39.506 142.300 1.00 43.39 40 GLY D N 1
ATOM 3862 C CA . GLY D 1 51 ? 1.057 38.355 141.849 1.00 44.40 40 GLY D CA 1
ATOM 3863 C C . GLY D 1 51 ? 1.781 37.528 140.803 1.00 45.43 40 GLY D C 1
ATOM 3864 O O . GLY D 1 51 ? 1.771 36.282 140.857 1.00 45.64 40 GLY D O 1
ATOM 3873 N N . GLY D 1 53 ? 4.967 37.216 140.507 1.00 47.13 42 GLY D N 1
ATOM 3874 C CA . GLY D 1 53 ? 6.068 36.545 141.213 1.00 47.59 42 GLY D CA 1
ATOM 3875 C C . GLY D 1 53 ? 5.646 35.359 142.062 1.00 48.21 42 GLY D C 1
ATOM 3876 O O . GLY D 1 53 ? 6.489 34.626 142.561 1.00 48.48 42 GLY D O 1
ATOM 3877 N N . THR D 1 54 ? 4.341 35.171 142.234 1.00 49.10 43 THR D N 1
ATOM 3878 C CA . THR D 1 54 ? 3.809 33.995 142.922 1.00 50.09 43 THR D CA 1
ATOM 3879 C C . THR D 1 54 ? 3.351 32.921 141.917 1.00 50.93 43 THR D C 1
ATOM 3880 O O . THR D 1 54 ? 3.062 31.788 142.293 1.00 51.71 43 THR D O 1
ATOM 3884 N N . ARG D 1 55 ? 3.269 33.260 140.637 1.00 51.44 44 ARG D N 1
ATOM 3885 C CA . ARG D 1 55 ? 2.976 32.226 139.644 1.00 51.81 44 ARG D CA 1
ATOM 3886 C C . ARG D 1 55 ? 4.256 31.661 139.057 1.00 51.71 44 ARG D C 1
ATOM 3887 O O . ARG D 1 55 ? 4.312 30.467 138.758 1.00 51.78 44 ARG D O 1
ATOM 3895 N N . ILE D 1 56 ? 5.279 32.515 138.924 1.00 51.76 45 ILE D N 1
ATOM 3896 C CA . ILE D 1 56 ? 6.618 32.101 138.467 1.00 51.94 45 ILE D CA 1
ATOM 3897 C C . ILE D 1 56 ? 7.762 32.579 139.399 1.00 52.30 45 ILE D C 1
ATOM 3898 O O . ILE D 1 56 ? 7.810 33.739 139.793 1.00 51.60 45 ILE D O 1
ATOM 3911 N N . PRO D 1 58 ? 11.993 31.968 141.260 1.00 52.69 47 PRO D N 1
ATOM 3912 C CA . PRO D 1 58 ? 13.310 31.349 141.302 1.00 53.24 47 PRO D CA 1
ATOM 3913 C C . PRO D 1 58 ? 13.389 30.254 142.382 1.00 54.24 47 PRO D C 1
ATOM 3914 O O . PRO D 1 58 ? 12.583 30.248 143.322 1.00 54.00 47 PRO D O 1
ATOM 3918 N N . PRO D 1 59 ? 14.338 29.317 142.256 1.00 55.39 48 PRO D N 1
ATOM 3919 C CA . PRO D 1 59 ? 14.569 28.494 143.458 1.00 56.86 48 PRO D CA 1
ATOM 3920 C C . PRO D 1 59 ? 15.292 29.313 144.565 1.00 58.50 48 PRO D C 1
ATOM 3921 O O . PRO D 1 59 ? 15.644 30.481 144.343 1.00 58.30 48 PRO D O 1
ATOM 3925 N N . PRO D 1 60 ? 15.488 28.718 145.760 1.00 60.39 49 PRO D N 1
ATOM 3926 C CA . PRO D 1 60 ? 16.335 29.300 146.824 1.00 61.34 49 PRO D CA 1
ATOM 3927 C C . PRO D 1 60 ? 17.832 29.330 146.483 1.00 62.70 49 PRO D C 1
ATOM 3928 O O . PRO D 1 60 ? 18.519 28.304 146.602 1.00 63.31 49 PRO D O 1
ATOM 3932 N N . CYS D 1 61 ? 18.335 30.503 146.094 1.00 63.73 50 CYS D N 1
ATOM 3933 C CA . CYS D 1 61 ? 19.736 30.666 145.691 1.00 64.44 50 CYS D CA 1
ATOM 3934 C C . CYS D 1 61 ? 20.662 31.100 146.812 1.00 64.95 50 CYS D C 1
ATOM 3935 O O . CYS D 1 61 ? 20.265 31.839 147.718 1.00 65.12 50 CYS D O 1
ATOM 3938 N N . GLN D 1 62 ? 21.917 30.674 146.706 1.00 65.50 51 GLN D N 1
ATOM 3939 C CA . GLN D 1 62 ? 22.936 30.990 147.697 1.00 66.00 51 GLN D CA 1
ATOM 3940 C C . GLN D 1 62 ? 23.609 32.338 147.458 1.00 65.60 51 GLN D C 1
ATOM 3941 O O . GLN D 1 62 ? 23.914 33.055 148.408 1.00 66.27 51 GLN D O 1
ATOM 3947 N N . THR D 1 63 ? 23.856 32.685 146.198 1.00 64.91 52 THR D N 1
ATOM 3948 C CA . THR D 1 63 ? 24.532 33.944 145.885 1.00 63.77 52 THR D CA 1
ATOM 3949 C C . THR D 1 63 ? 23.706 34.854 144.983 1.00 62.90 52 THR D C 1
ATOM 3950 O O . THR D 1 63 ? 22.847 34.408 144.236 1.00 62.95 52 THR D O 1
ATOM 3954 N N . VAL D 1 64 ? 23.979 36.146 145.080 1.00 62.30 53 VAL D N 1
ATOM 3955 C CA . VAL D 1 64 ? 23.372 37.172 144.242 1.00 61.25 53 VAL D CA 1
ATOM 3956 C C . VAL D 1 64 ? 23.648 36.898 142.763 1.00 60.57 53 VAL D C 1
ATOM 3957 O O . VAL D 1 64 ? 22.758 37.086 141.921 1.00 60.32 53 VAL D O 1
ATOM 3961 N N . ASP D 1 65 ? 24.867 36.437 142.464 1.00 59.47 54 ASP D N 1
ATOM 3962 C CA . ASP D 1 65 ? 25.228 36.010 141.120 1.00 58.59 54 ASP D CA 1
ATOM 3963 C C . ASP D 1 65 ? 24.318 34.886 140.620 1.00 57.60 54 ASP D C 1
ATOM 3964 O O . ASP D 1 65 ? 23.838 34.923 139.479 1.00 57.21 54 ASP D O 1
ATOM 3969 N N . LYS D 1 66 ? 24.089 33.893 141.475 1.00 56.20 55 LYS D N 1
ATOM 3970 C CA . LYS D 1 66 ? 23.234 32.778 141.123 1.00 55.32 55 LYS D CA 1
ATOM 3971 C C . LYS D 1 66 ? 21.791 33.243 140.962 1.00 54.56 55 LYS D C 1
ATOM 3972 O O . LYS D 1 66 ? 21.061 32.745 140.104 1.00 54.44 55 LYS D O 1
ATOM 3978 N N . LEU D 1 67 ? 21.383 34.213 141.769 1.00 53.65 56 LEU D N 1
ATOM 3979 C CA . LEU D 1 67 ? 20.031 34.732 141.671 1.00 53.24 56 LEU D CA 1
ATOM 3980 C C . LEU D 1 67 ? 19.836 35.450 140.320 1.00 53.15 56 LEU D C 1
ATOM 3981 O O . LEU D 1 67 ? 18.840 35.232 139.635 1.00 52.75 56 LEU D O 1
ATOM 3986 N N . GLN D 1 68 ? 20.803 36.286 139.952 1.00 53.08 57 GLN D N 1
ATOM 3987 C CA . GLN D 1 68 ? 20.827 36.958 138.659 1.00 53.64 57 GLN D CA 1
ATOM 3988 C C . GLN D 1 68 ? 20.552 35.998 137.486 1.00 53.49 57 GLN D C 1
ATOM 3989 O O . GLN D 1 68 ? 19.760 36.310 136.589 1.00 53.46 57 GLN D O 1
ATOM 3995 N N . ILE D 1 69 ? 21.188 34.828 137.522 1.00 53.04 58 ILE D N 1
ATOM 3996 C CA . ILE D 1 69 ? 21.004 33.824 136.496 1.00 52.64 58 ILE D CA 1
ATOM 3997 C C . ILE D 1 69 ? 19.610 33.228 136.563 1.00 52.97 58 ILE D C 1
ATOM 3998 O O . ILE D 1 69 ? 18.975 33.024 135.527 1.00 53.48 58 ILE D O 1
ATOM 4003 N N . GLU D 1 70 ? 19.125 32.945 137.769 1.00 52.83 59 GLU D N 1
ATOM 4004 C CA . GLU D 1 70 ? 17.804 32.350 137.913 1.00 52.49 59 GLU D CA 1
ATOM 4005 C C . GLU D 1 70 ? 16.713 33.282 137.397 1.00 51.95 59 GLU D C 1
ATOM 4006 O O . GLU D 1 70 ? 15.761 32.834 136.757 1.00 52.60 59 GLU D O 1
ATOM 4012 N N . LEU D 1 71 ? 16.883 34.574 137.648 1.00 51.32 60 LEU D N 1
ATOM 4013 C CA . LEU D 1 71 ? 15.909 35.590 137.281 1.00 50.96 60 LEU D CA 1
ATOM 4014 C C . LEU D 1 71 ? 15.916 35.842 135.769 1.00 51.41 60 LEU D C 1
ATOM 4015 O O . LEU D 1 71 ? 14.850 35.930 135.145 1.00 51.48 60 LEU D O 1
ATOM 4020 N N . ASN D 1 72 ? 17.115 35.950 135.183 1.00 51.29 61 ASN D N 1
ATOM 4021 C CA . ASN D 1 72 ? 17.244 36.195 133.740 1.00 50.56 61 ASN D CA 1
ATOM 4022 C C . ASN D 1 72 ? 16.572 35.107 132.928 1.00 50.17 61 ASN D C 1
ATOM 4023 O O . ASN D 1 72 ? 16.021 35.393 131.867 1.00 50.20 61 ASN D O 1
ATOM 4028 N N . ALA D 1 73 ? 16.581 33.886 133.467 1.00 49.69 62 ALA D N 1
ATOM 4029 C CA . ALA D 1 73 ? 15.940 32.719 132.856 1.00 49.81 62 ALA D CA 1
ATOM 4030 C C . ALA D 1 73 ? 14.406 32.800 132.935 1.00 50.39 62 ALA D C 1
ATOM 4031 O O . ALA D 1 73 ? 13.682 32.334 132.033 1.00 51.17 62 ALA D O 1
ATOM 4033 N N . LEU D 1 74 ? 13.916 33.380 134.028 1.00 50.09 63 LEU D N 1
ATOM 4034 C CA . LEU D 1 74 ? 12.497 33.660 134.179 1.00 49.32 63 LEU D CA 1
ATOM 4035 C C . LEU D 1 74 ? 12.061 34.798 133.247 1.00 48.81 63 LEU D C 1
ATOM 4036 O O . LEU D 1 74 ? 11.000 34.723 132.623 1.00 48.41 63 LEU D O 1
ATOM 4041 N N . LEU D 1 75 ? 12.874 35.849 133.159 1.00 48.46 64 LEU D N 1
ATOM 4042 C CA . LEU D 1 75 ? 12.576 36.957 132.253 1.00 48.77 64 LEU D CA 1
ATOM 4043 C C . LEU D 1 75 ? 12.540 36.517 130.774 1.00 49.11 64 LEU D C 1
ATOM 4044 O O . LEU D 1 75 ? 11.704 36.987 130.016 1.00 48.89 64 LEU D O 1
ATOM 4049 N N . ALA D 1 76 ? 13.435 35.604 130.400 1.00 49.44 65 ALA D N 1
ATOM 4050 C CA . ALA D 1 76 ? 13.568 35.129 129.033 1.00 50.10 65 ALA D CA 1
ATOM 4051 C C . ALA D 1 76 ? 12.338 34.311 128.639 1.00 50.58 65 ALA D C 1
ATOM 4052 O O . ALA D 1 76 ? 11.797 34.445 127.520 1.00 50.59 65 ALA D O 1
ATOM 4054 N N . LEU D 1 77 ? 11.892 33.493 129.587 1.00 50.91 66 LEU D N 1
ATOM 4055 C CA . LEU D 1 77 ? 10.637 32.757 129.491 1.00 51.24 66 LEU D CA 1
ATOM 4056 C C . LEU D 1 77 ? 9.458 33.590 128.977 1.00 50.88 66 LEU D C 1
ATOM 4057 O O . LEU D 1 77 ? 8.662 33.089 128.196 1.00 51.68 66 LEU D O 1
ATOM 4062 N N . ILE D 1 78 ? 9.353 34.846 129.405 1.00 50.48 67 ILE D N 1
ATOM 4063 C CA . ILE D 1 78 ? 8.227 35.721 129.016 1.00 50.20 67 ILE D CA 1
ATOM 4064 C C . ILE D 1 78 ? 8.674 36.893 128.141 1.00 49.76 67 ILE D C 1
ATOM 4065 O O . ILE D 1 78 ? 7.880 37.767 127.824 1.00 49.74 67 ILE D O 1
ATOM 4070 N N . GLY D 1 79 ? 9.951 36.889 127.764 1.00 49.57 68 GLY D N 1
ATOM 4071 C CA . GLY D 1 79 ? 10.568 37.944 126.976 1.00 48.50 68 GLY D CA 1
ATOM 4072 C C . GLY D 1 79 ? 10.481 39.337 127.559 1.00 48.38 68 GLY D C 1
ATOM 4073 O O . GLY D 1 79 ? 10.152 40.265 126.840 1.00 49.13 68 GLY D O 1
ATOM 4074 N N . TRP D 1 80 ? 10.785 39.515 128.847 1.00 47.79 69 TRP D N 1
ATOM 4075 C CA . TRP D 1 80 ? 10.595 40.840 129.489 1.00 46.57 69 TRP D CA 1
ATOM 4076 C C . TRP D 1 80 ? 11.897 41.586 129.726 1.00 45.95 69 TRP D C 1
ATOM 4077 O O . TRP D 1 80 ? 11.896 42.618 130.382 1.00 45.58 69 TRP D O 1
ATOM 4088 N N . GLY D 1 81 ? 12.995 41.074 129.169 1.00 45.39 70 GLY D N 1
ATOM 4089 C CA . GLY D 1 81 ? 14.272 41.769 129.214 1.00 44.21 70 GLY D CA 1
ATOM 4090 C C . GLY D 1 81 ? 15.353 41.013 129.947 1.00 44.31 70 GLY D C 1
ATOM 4091 O O . GLY D 1 81 ? 15.379 39.774 129.953 1.00 43.80 70 GLY D O 1
ATOM 4092 N N . THR D 1 82 ? 16.273 41.765 130.545 1.00 44.44 71 THR D N 1
ATOM 4093 C CA . THR D 1 82 ? 17.368 41.187 131.307 1.00 45.62 71 THR D CA 1
ATOM 4094 C C . THR D 1 82 ? 17.686 42.074 132.502 1.00 45.76 71 THR D C 1
ATOM 4095 O O . THR D 1 82 ? 17.371 43.259 132.503 1.00 46.30 71 THR D O 1
ATOM 4099 N N . VAL D 1 83 ? 18.352 41.510 133.497 1.00 46.27 72 VAL D N 1
ATOM 4100 C CA . VAL D 1 83 ? 18.612 42.230 134.748 1.00 46.72 72 VAL D CA 1
ATOM 4101 C C . VAL D 1 83 ? 20.009 41.941 135.298 1.00 47.64 72 VAL D C 1
ATOM 4102 O O . VAL D 1 83 ? 20.502 40.820 135.184 1.00 47.28 72 VAL D O 1
ATOM 4106 N N . THR D 1 84 ? 20.652 42.962 135.855 1.00 49.42 73 THR D N 1
ATOM 4107 C CA . THR D 1 84 ? 21.865 42.760 136.639 1.00 52.10 73 THR D CA 1
ATOM 4108 C C . THR D 1 84 ? 21.572 43.142 138.092 1.00 53.04 73 THR D C 1
ATOM 4109 O O . THR D 1 84 ? 20.871 44.129 138.358 1.00 53.01 73 THR D O 1
ATOM 4113 N N . LEU D 1 85 ? 22.089 42.339 139.019 1.00 54.56 74 LEU D N 1
ATOM 4114 C CA . LEU D 1 85 ? 21.951 42.596 140.453 1.00 56.05 74 LEU D CA 1
ATOM 4115 C C . LEU D 1 85 ? 23.316 42.983 141.015 1.00 57.19 74 LEU D C 1
ATOM 4116 O O . LEU D 1 85 ? 24.274 42.239 140.879 1.00 57.25 74 LEU D O 1
ATOM 4121 N N . GLU D 1 86 ? 23.396 44.156 141.621 1.00 59.35 75 GLU D N 1
ATOM 4122 C CA . GLU D 1 86 ? 24.621 44.616 142.265 1.00 62.31 75 GLU D CA 1
ATOM 4123 C C . GLU D 1 86 ? 24.359 44.810 143.763 1.00 63.46 75 GLU D C 1
ATOM 4124 O O . GLU D 1 86 ? 23.446 45.534 144.155 1.00 62.93 75 GLU D O 1
ATOM 4130 N N . LEU D 1 87 ? 25.166 44.142 144.582 1.00 65.80 76 LEU D N 1
ATOM 4131 C CA . LEU D 1 87 ? 25.025 44.174 146.038 1.00 68.23 76 LEU D CA 1
ATOM 4132 C C . LEU D 1 87 ? 25.867 45.292 146.641 1.00 69.69 76 LEU D C 1
ATOM 4133 O O . LEU D 1 87 ? 27.079 45.154 146.785 1.00 70.33 76 LEU D O 1
ATOM 4138 N N . LEU D 1 88 ? 25.224 46.405 146.970 1.00 71.63 77 LEU D N 1
ATOM 4139 C CA . LEU D 1 88 ? 25.909 47.540 147.576 1.00 73.76 77 LEU D CA 1
ATOM 4140 C C . LEU D 1 88 ? 26.016 47.324 149.082 1.00 75.34 77 LEU D C 1
ATOM 4141 O O . LEU D 1 88 ? 25.014 47.061 149.753 1.00 75.94 77 LEU D O 1
ATOM 4146 N N . SER D 1 89 ? 27.235 47.422 149.607 1.00 77.16 78 SER D N 1
ATOM 4147 C CA . SER D 1 89 ? 27.500 47.125 151.032 1.00 78.80 78 SER D CA 1
ATOM 4148 C C . SER D 1 89 ? 26.978 48.217 152.002 1.00 79.67 78 SER D C 1
ATOM 4149 O O . SER D 1 89 ? 26.771 47.946 153.201 1.00 79.84 78 SER D O 1
ATOM 4152 N N . GLU D 1 90 ? 26.770 49.438 151.478 1.00 80.68 79 GLU D N 1
ATOM 4153 C CA . GLU D 1 90 ? 26.211 50.554 152.277 1.00 81.48 79 GLU D CA 1
ATOM 4154 C C . GLU D 1 90 ? 24.681 50.656 152.113 1.00 81.48 79 GLU D C 1
ATOM 4155 O O . GLU D 1 90 ? 24.160 50.717 150.973 1.00 81.93 79 GLU D O 1
ATOM 4161 N N . ASP D 1 91 ? 23.986 50.683 153.276 1.00 81.19 80 ASP D N 1
ATOM 4162 C CA . ASP D 1 91 ? 22.526 50.485 153.355 1.00 80.52 80 ASP D CA 1
ATOM 4163 C C . ASP D 1 91 ? 22.244 49.027 153.032 1.00 79.74 80 ASP D C 1
ATOM 4164 O O . ASP D 1 91 ? 21.081 48.590 152.986 1.00 80.31 80 ASP D O 1
ATOM 4169 N N . GLN D 1 92 ? 23.317 48.259 152.825 1.00 78.14 81 GLN D N 1
ATOM 4170 C CA . GLN D 1 92 ? 23.152 46.895 152.369 1.00 76.52 81 GLN D CA 1
ATOM 4171 C C . GLN D 1 92 ? 22.001 46.954 151.353 1.00 74.63 81 GLN D C 1
ATOM 4172 O O . GLN D 1 92 ? 20.948 46.311 151.506 1.00 74.79 81 GLN D O 1
ATOM 4178 N N . SER D 1 93 ? 22.220 47.804 150.341 1.00 71.95 82 SER D N 1
ATOM 4179 C CA . SER D 1 93 ? 21.277 47.993 149.260 1.00 68.78 82 SER D CA 1
ATOM 4180 C C . SER D 1 93 ? 21.539 46.990 148.166 1.00 66.10 82 SER D C 1
ATOM 4181 O O . SER D 1 93 ? 22.635 46.462 148.048 1.00 65.38 82 SER D O 1
ATOM 4184 N N . LEU D 1 94 ? 20.502 46.726 147.384 1.00 63.21 83 LEU D N 1
ATOM 4185 C CA . LEU D 1 94 ? 20.615 45.986 146.141 1.00 60.30 83 LEU D CA 1
ATOM 4186 C C . LEU D 1 94 ? 20.198 46.919 145.000 1.00 58.78 83 LEU D C 1
ATOM 4187 O O . LEU D 1 94 ? 19.085 47.441 145.009 1.00 58.10 83 LEU D O 1
ATOM 4192 N N . ARG D 1 95 ? 21.116 47.168 144.063 1.00 57.20 84 ARG D N 1
ATOM 4193 C CA . ARG D 1 95 ? 20.800 47.868 142.814 1.00 56.16 84 ARG D CA 1
ATOM 4194 C C . ARG D 1 95 ? 20.336 46.831 141.790 1.00 54.84 84 ARG D C 1
ATOM 4195 O O . ARG D 1 95 ? 20.980 45.783 141.604 1.00 54.24 84 ARG D O 1
ATOM 4203 N N . ILE D 1 96 ? 19.193 47.115 141.168 1.00 53.00 85 ILE D N 1
ATOM 4204 C CA . ILE D 1 96 ? 18.632 46.250 140.136 1.00 51.65 85 ILE D CA 1
ATOM 4205 C C . ILE D 1 96 ? 18.596 47.083 138.859 1.00 50.65 85 ILE D C 1
ATOM 4206 O O . ILE D 1 96 ? 17.990 48.148 138.812 1.00 50.44 85 ILE D O 1
ATOM 4211 N N . VAL D 1 97 ? 19.302 46.633 137.841 1.00 49.53 86 VAL D N 1
ATOM 4212 C CA . VAL D 1 97 ? 19.262 47.336 136.570 1.00 48.58 86 VAL D CA 1
ATOM 4213 C C . VAL D 1 97 ? 18.505 46.446 135.584 1.00 47.45 86 VAL D C 1
ATOM 4214 O O . VAL D 1 97 ? 18.982 45.383 135.209 1.00 46.08 86 VAL D O 1
ATOM 4218 N N . HIS D 1 98 ? 17.301 46.860 135.216 1.00 46.87 87 HIS D N 1
ATOM 4219 C CA . HIS D 1 98 ? 16.509 46.080 134.260 1.00 47.26 87 HIS D CA 1
ATOM 4220 C C . HIS D 1 98 ? 16.552 46.632 132.820 1.00 47.21 87 HIS D C 1
ATOM 4221 O O . HIS D 1 98 ? 16.104 47.749 132.576 1.00 46.42 87 HIS D O 1
ATOM 4228 N N . GLU D 1 99 ? 17.066 45.837 131.878 1.00 47.98 88 GLU D N 1
ATOM 4229 C CA . GLU D 1 99 ? 17.112 46.244 130.457 1.00 49.12 88 GLU D CA 1
ATOM 4230 C C . GLU D 1 99 ? 15.953 45.709 129.628 1.00 48.66 88 GLU D C 1
ATOM 4231 O O . GLU D 1 99 ? 15.530 44.573 129.790 1.00 48.49 88 GLU D O 1
ATOM 4237 N N . ASN D 1 100 ? 15.457 46.552 128.729 1.00 48.91 89 ASN D N 1
ATOM 4238 C CA . ASN D 1 100 ? 14.397 46.206 127.769 1.00 48.58 89 ASN D CA 1
ATOM 4239 C C . ASN D 1 100 ? 13.048 45.928 128.379 1.00 47.83 89 ASN D C 1
ATOM 4240 O O . ASN D 1 100 ? 12.386 44.962 128.012 1.00 48.05 89 ASN D O 1
ATOM 4245 N N . LEU D 1 101 ? 12.638 46.771 129.317 1.00 46.76 90 LEU D N 1
ATOM 4246 C CA . LEU D 1 101 ? 11.255 46.782 129.719 1.00 45.84 90 LEU D CA 1
ATOM 4247 C C . LEU D 1 101 ? 10.394 46.838 128.437 1.00 46.03 90 LEU D C 1
ATOM 4248 O O . LEU D 1 101 ? 10.617 47.694 127.572 1.00 45.73 90 LEU D O 1
ATOM 4253 N N . PRO D 1 102 ? 9.429 45.918 128.293 1.00 46.09 91 PRO D N 1
ATOM 4254 C CA . PRO D 1 102 ? 8.494 46.028 127.150 1.00 46.26 91 PRO D CA 1
ATOM 4255 C C . PRO D 1 102 ? 7.789 47.401 127.095 1.00 46.86 91 PRO D C 1
ATOM 4256 O O . PRO D 1 102 ? 7.495 48.001 128.132 1.00 46.36 91 PRO D O 1
ATOM 4260 N N . GLN D 1 103 ? 7.545 47.905 125.889 1.00 47.85 92 GLN D N 1
ATOM 4261 C CA . GLN D 1 103 ? 6.896 49.204 125.733 1.00 48.40 92 GLN D CA 1
ATOM 4262 C C . GLN D 1 103 ? 5.424 49.023 125.351 1.00 48.68 92 GLN D C 1
ATOM 4263 O O . GLN D 1 103 ? 5.078 48.151 124.537 1.00 49.21 92 GLN D O 1
ATOM 4269 N N . VAL D 1 104 ? 4.553 49.815 125.975 1.00 48.42 93 VAL D N 1
ATOM 4270 C CA . VAL D 1 104 ? 3.130 49.777 125.681 1.00 48.01 93 VAL D CA 1
ATOM 4271 C C . VAL D 1 104 ? 2.605 51.201 125.471 1.00 48.18 93 VAL D C 1
ATOM 4272 O O . VAL D 1 104 ? 1.746 51.716 126.220 1.00 48.90 93 VAL D O 1
ATOM 4276 N N . GLY D 1 105 ? 3.135 51.835 124.430 1.00 47.03 94 GLY D N 1
ATOM 4277 C CA . GLY D 1 105 ? 2.708 53.159 124.058 1.00 45.79 94 GLY D CA 1
ATOM 4278 C C . GLY D 1 105 ? 3.483 54.203 124.819 1.00 45.16 94 GLY D C 1
ATOM 4279 O O . GLY D 1 105 ? 4.557 53.934 125.356 1.00 44.03 94 GLY D O 1
ATOM 4280 N N . SER D 1 106 ? 2.927 55.403 124.861 1.00 44.89 95 SER D N 1
ATOM 4281 C CA . SER D 1 106 ? 3.675 56.542 125.357 1.00 44.96 95 SER D CA 1
ATOM 4282 C C . SER D 1 106 ? 3.461 56.839 126.842 1.00 45.32 95 SER D C 1
ATOM 4283 O O . SER D 1 106 ? 4.132 57.725 127.382 1.00 45.18 95 SER D O 1
ATOM 4286 N N . ALA D 1 107 ? 2.526 56.120 127.475 1.00 45.48 96 ALA D N 1
ATOM 4287 C CA . ALA D 1 107 ? 2.177 56.349 128.887 1.00 45.78 96 ALA D CA 1
ATOM 4288 C C . ALA D 1 107 ? 3.338 56.071 129.799 1.00 45.92 96 ALA D C 1
ATOM 4289 O O . ALA D 1 107 ? 4.271 55.337 129.438 1.00 45.12 96 ALA D O 1
ATOM 4291 N N . GLY D 1 108 ? 3.263 56.674 130.983 1.00 47.11 97 GLY D N 1
ATOM 4292 C CA . GLY D 1 108 ? 4.203 56.384 132.068 1.00 48.77 97 GLY D CA 1
ATOM 4293 C C . GLY D 1 108 ? 5.182 57.518 132.220 1.00 49.85 97 GLY D C 1
ATOM 4294 O O . GLY D 1 108 ? 5.170 58.482 131.440 1.00 50.90 97 GLY D O 1
ATOM 4295 N N . GLU D 1 109 ? 6.025 57.425 133.231 1.00 50.58 98 GLU D N 1
ATOM 4296 C CA . GLU D 1 109 ? 6.965 58.501 133.500 1.00 52.01 98 GLU D CA 1
ATOM 4297 C C . GLU D 1 109 ? 8.323 57.917 133.816 1.00 51.54 98 GLU D C 1
ATOM 4298 O O . GLU D 1 109 ? 8.503 57.307 134.858 1.00 52.53 98 GLU D O 1
ATOM 4304 N N . PRO D 1 110 ? 9.280 58.066 132.890 1.00 51.07 99 PRO D N 1
ATOM 4305 C CA . PRO D 1 110 ? 9.099 58.751 131.603 1.00 50.40 99 PRO D CA 1
ATOM 4306 C C . PRO D 1 110 ? 8.265 57.928 130.611 1.00 49.73 99 PRO D C 1
ATOM 4307 O O . PRO D 1 110 ? 8.065 56.728 130.814 1.00 49.40 99 PRO D O 1
ATOM 4311 N N . SER D 1 111 ? 7.792 58.585 129.553 1.00 49.35 100 SER D N 1
ATOM 4312 C CA . SER D 1 111 ? 6.968 57.959 128.521 1.00 48.65 100 SER D CA 1
ATOM 4313 C C . SER D 1 111 ? 7.593 56.663 128.043 1.00 47.79 100 SER D C 1
ATOM 4314 O O . SER D 1 111 ? 8.796 56.619 127.822 1.00 47.93 100 SER D O 1
ATOM 4317 N N . GLY D 1 112 ? 6.787 55.608 127.942 1.00 46.73 101 GLY D N 1
ATOM 4318 C CA . GLY D 1 112 ? 7.272 54.295 127.522 1.00 46.78 101 GLY D CA 1
ATOM 4319 C C . GLY D 1 112 ? 7.475 53.261 128.627 1.00 46.69 101 GLY D C 1
ATOM 4320 O O . GLY D 1 112 ? 7.591 52.042 128.362 1.00 46.45 101 GLY D O 1
ATOM 4321 N N . THR D 1 113 ? 7.511 53.747 129.867 1.00 46.04 102 THR D N 1
ATOM 4322 C CA . THR D 1 113 ? 7.844 52.912 131.013 1.00 45.45 102 THR D CA 1
ATOM 4323 C C . THR D 1 113 ? 6.650 52.658 131.896 1.00 44.98 102 THR D C 1
ATOM 4324 O O . THR D 1 113 ? 6.795 52.361 133.074 1.00 45.56 102 THR D O 1
ATOM 4328 N N . TRP D 1 114 ? 5.470 52.759 131.316 1.00 44.25 103 TRP D N 1
ATOM 4329 C CA . TRP D 1 114 ? 4.235 52.457 132.012 1.00 44.19 103 TRP D CA 1
ATOM 4330 C C . TRP D 1 114 ? 4.253 51.166 132.838 1.00 44.26 103 TRP D C 1
ATOM 4331 O O . TRP D 1 114 ? 3.654 51.114 133.903 1.00 44.42 103 TRP D O 1
ATOM 4342 N N . LEU D 1 115 ? 4.901 50.128 132.323 1.00 44.25 104 LEU D N 1
ATOM 4343 C CA . LEU D 1 115 ? 4.990 48.829 132.990 1.00 44.08 104 LEU D CA 1
ATOM 4344 C C . LEU D 1 115 ? 6.073 48.764 134.109 1.00 43.92 104 LEU D C 1
ATOM 4345 O O . LEU D 1 115 ? 6.200 47.741 134.805 1.00 42.94 104 LEU D O 1
ATOM 4350 N N . ALA D 1 116 ? 6.850 49.840 134.269 1.00 43.66 105 ALA D N 1
ATOM 4351 C CA . ALA D 1 116 ? 7.935 49.870 135.282 1.00 44.02 105 ALA D CA 1
ATOM 4352 C C . ALA D 1 116 ? 7.539 49.474 136.751 1.00 44.25 105 ALA D C 1
ATOM 4353 O O . ALA D 1 116 ? 8.264 48.716 137.387 1.00 44.22 105 ALA D O 1
ATOM 4355 N N . PRO D 1 117 ? 6.394 49.952 137.281 1.00 44.52 106 PRO D N 1
ATOM 4356 C CA . PRO D 1 117 ? 6.072 49.459 138.649 1.00 45.32 106 PRO D CA 1
ATOM 4357 C C . PRO D 1 117 ? 5.791 47.979 138.767 1.00 45.70 106 PRO D C 1
ATOM 4358 O O . PRO D 1 117 ? 5.843 47.450 139.883 1.00 46.57 106 PRO D O 1
ATOM 4362 N N . VAL D 1 118 ? 5.471 47.309 137.659 1.00 45.62 107 VAL D N 1
ATOM 4363 C CA . VAL D 1 118 ? 5.262 45.860 137.687 1.00 45.39 107 VAL D CA 1
ATOM 4364 C C . VAL D 1 118 ? 6.543 45.198 138.152 1.00 45.79 107 VAL D C 1
ATOM 4365 O O . VAL D 1 118 ? 6.509 44.215 138.911 1.00 46.09 107 VAL D O 1
ATOM 4369 N N . LEU D 1 119 ? 7.666 45.764 137.709 1.00 46.21 108 LEU D N 1
ATOM 4370 C CA . LEU D 1 119 ? 8.993 45.305 138.088 1.00 46.56 108 LEU D CA 1
ATOM 4371 C C . LEU D 1 119 ? 9.249 45.531 139.581 1.00 46.94 108 LEU D C 1
ATOM 4372 O O . LEU D 1 119 ? 9.826 44.676 140.238 1.00 46.96 108 LEU D O 1
ATOM 4377 N N . GLU D 1 120 ? 8.801 46.663 140.116 1.00 47.39 109 GLU D N 1
ATOM 4378 C CA . GLU D 1 120 ? 8.951 46.919 141.550 1.00 48.92 109 GLU D CA 1
ATOM 4379 C C . GLU D 1 120 ? 8.371 45.744 142.340 1.00 48.88 109 GLU D C 1
ATOM 4380 O O . GLU D 1 120 ? 9.000 45.239 143.255 1.00 48.99 109 GLU D O 1
ATOM 4386 N N . GLY D 1 121 ? 7.188 45.290 141.936 1.00 48.94 110 GLY D N 1
ATOM 4387 C CA . GLY D 1 121 ? 6.498 44.226 142.623 1.00 48.58 110 GLY D CA 1
ATOM 4388 C C . GLY D 1 121 ? 7.124 42.893 142.362 1.00 48.64 110 GLY D C 1
ATOM 4389 O O . GLY D 1 121 ? 7.270 42.074 143.269 1.00 49.02 110 GLY D O 1
ATOM 4390 N N . LEU D 1 122 ? 7.495 42.666 141.114 1.00 48.59 111 LEU D N 1
ATOM 4391 C CA . LEU D 1 122 ? 7.983 41.353 140.719 1.00 48.38 111 LEU D CA 1
ATOM 4392 C C . LEU D 1 122 ? 9.287 41.048 141.442 1.00 47.81 111 LEU D C 1
ATOM 4393 O O . LEU D 1 122 ? 9.427 39.985 142.053 1.00 47.83 111 LEU D O 1
ATOM 4398 N N . TYR D 1 123 ? 10.208 42.005 141.387 1.00 47.83 112 TYR D N 1
ATOM 4399 C CA . TYR D 1 123 ? 11.486 41.936 142.098 1.00 48.56 112 TYR D CA 1
ATOM 4400 C C . TYR D 1 123 ? 11.356 41.935 143.606 1.00 48.66 112 TYR D C 1
ATOM 4401 O O . TYR D 1 123 ? 12.084 41.224 144.274 1.00 48.52 112 TYR D O 1
ATOM 4410 N N . GLY D 1 124 ? 10.446 42.750 144.130 1.00 49.12 113 GLY D N 1
ATOM 4411 C CA . GLY D 1 124 ? 10.063 42.677 145.546 1.00 49.50 113 GLY D CA 1
ATOM 4412 C C . GLY D 1 124 ? 9.796 41.251 145.998 1.00 49.64 113 GLY D C 1
ATOM 4413 O O . GLY D 1 124 ? 10.346 40.802 147.005 1.00 49.54 113 GLY D O 1
ATOM 4414 N N . ARG D 1 125 ? 8.957 40.548 145.237 1.00 49.94 114 ARG D N 1
ATOM 4415 C CA . ARG D 1 125 ? 8.553 39.182 145.524 1.00 50.53 114 ARG D CA 1
ATOM 4416 C C . ARG D 1 125 ? 9.673 38.190 145.261 1.00 51.16 114 ARG D C 1
ATOM 4417 O O . ARG D 1 125 ? 9.928 37.312 146.070 1.00 50.89 114 ARG D O 1
ATOM 4425 N N . TRP D 1 126 ? 10.347 38.326 144.124 1.00 52.19 115 TRP D N 1
ATOM 4426 C CA . TRP D 1 126 ? 11.387 37.377 143.748 1.00 52.92 115 TRP D CA 1
ATOM 4427 C C . TRP D 1 126 ? 12.568 37.399 144.691 1.00 54.30 115 TRP D C 1
ATOM 4428 O O . TRP D 1 126 ? 13.099 36.347 145.060 1.00 54.68 115 TRP D O 1
ATOM 4439 N N . VAL D 1 127 ? 12.995 38.598 145.062 1.00 56.14 116 VAL D N 1
ATOM 4440 C CA . VAL D 1 127 ? 14.098 38.730 145.989 1.00 58.38 116 VAL D CA 1
ATOM 4441 C C . VAL D 1 127 ? 13.624 38.344 147.395 1.00 60.25 116 VAL D C 1
ATOM 4442 O O . VAL D 1 127 ? 14.259 37.530 148.055 1.00 60.43 116 VAL D O 1
ATOM 4446 N N . THR D 1 128 ? 12.475 38.843 147.835 1.00 62.51 117 THR D N 1
ATOM 4447 C CA . THR D 1 128 ? 12.020 38.462 149.174 1.00 64.89 117 THR D CA 1
ATOM 4448 C C . THR D 1 128 ? 11.919 36.948 149.398 1.00 66.11 117 THR D C 1
ATOM 4449 O O . THR D 1 128 ? 11.987 36.480 150.540 1.00 66.32 117 THR D O 1
ATOM 4453 N N . SER D 1 129 ? 11.793 36.193 148.306 1.00 67.64 118 SER D N 1
ATOM 4454 C CA . SER D 1 129 ? 11.750 34.729 148.366 1.00 69.24 118 SER D CA 1
ATOM 4455 C C . SER D 1 129 ? 13.155 34.165 148.601 1.00 69.76 118 SER D C 1
ATOM 4456 O O . SER D 1 129 ? 13.341 32.950 148.830 1.00 70.27 118 SER D O 1
ATOM 4459 N N . GLN D 1 130 ? 14.144 35.083 148.550 1.00 70.53 119 GLN D N 1
ATOM 4460 C CA . GLN D 1 130 ? 15.533 34.648 148.774 1.00 71.32 119 GLN D CA 1
ATOM 4461 C C . GLN D 1 130 ? 15.926 34.703 150.241 1.00 72.11 119 GLN D C 1
ATOM 4462 O O . GLN D 1 130 ? 16.891 34.042 150.654 1.00 72.59 119 GLN D O 1
ATOM 4468 N N . ALA D 1 131 ? 15.182 35.496 151.020 1.00 72.59 120 ALA D N 1
ATOM 4469 C CA . ALA D 1 131 ? 15.370 35.573 152.479 1.00 72.60 120 ALA D CA 1
ATOM 4470 C C . ALA D 1 131 ? 16.470 36.526 152.940 1.00 72.32 120 ALA D C 1
ATOM 4471 O O . ALA D 1 131 ? 16.705 36.661 154.145 1.00 72.59 120 ALA D O 1
ATOM 4473 N N . GLY D 1 132 ? 17.135 37.182 151.985 1.00 72.05 121 GLY D N 1
ATOM 4474 C CA . GLY D 1 132 ? 18.087 38.262 152.297 1.00 70.92 121 GLY D CA 1
ATOM 4475 C C . GLY D 1 132 ? 17.417 39.628 152.406 1.00 70.07 121 GLY D C 1
ATOM 4476 O O . GLY D 1 132 ? 18.081 40.642 152.593 1.00 70.00 121 GLY D O 1
ATOM 4477 N N . ALA D 1 133 ? 16.092 39.645 152.304 1.00 69.49 122 ALA D N 1
ATOM 4478 C CA . ALA D 1 133 ? 15.332 40.886 152.195 1.00 68.78 122 ALA D CA 1
ATOM 4479 C C . ALA D 1 133 ? 14.197 40.967 153.220 1.00 68.09 122 ALA D C 1
ATOM 4480 O O . ALA D 1 133 ? 13.959 40.015 153.964 1.00 67.84 122 ALA D O 1
ATOM 4482 N N . PHE D 1 134 ? 13.502 42.109 153.237 1.00 67.54 123 PHE D N 1
ATOM 4483 C CA . PHE D 1 134 ? 12.503 42.423 154.275 1.00 66.75 123 PHE D CA 1
ATOM 4484 C C . PHE D 1 134 ? 11.047 42.384 153.792 1.00 66.08 123 PHE D C 1
ATOM 4485 O O . PHE D 1 134 ? 10.171 42.933 154.453 1.00 66.43 123 PHE D O 1
ATOM 4493 N N . GLY D 1 135 ? 10.783 41.747 152.651 1.00 64.90 124 GLY D N 1
ATOM 4494 C CA . GLY D 1 135 ? 9.440 41.772 152.076 1.00 63.32 124 GLY D CA 1
ATOM 4495 C C . GLY D 1 135 ? 9.354 42.466 150.723 1.00 62.50 124 GLY D C 1
ATOM 4496 O O . GLY D 1 135 ? 10.240 43.226 150.322 1.00 62.10 124 GLY D O 1
ATOM 4497 N N . ASP D 1 136 ? 8.258 42.207 150.021 1.00 61.50 125 ASP D N 1
ATOM 4498 C CA . ASP D 1 136 ? 8.040 42.773 148.710 1.00 60.00 125 ASP D CA 1
ATOM 4499 C C . ASP D 1 136 ? 7.457 44.186 148.769 1.00 59.03 125 ASP D C 1
ATOM 4500 O O . ASP D 1 136 ? 6.981 44.701 147.758 1.00 59.04 125 ASP D O 1
ATOM 4505 N N . TYR D 1 137 ? 7.509 44.813 149.947 1.00 57.82 126 TYR D N 1
ATOM 4506 C CA . TYR D 1 137 ? 6.767 46.056 150.212 1.00 56.31 126 TYR D CA 1
ATOM 4507 C C . TYR D 1 137 ? 7.275 47.296 149.486 1.00 56.24 126 TYR D C 1
ATOM 4508 O O . TYR D 1 137 ? 6.474 48.075 148.947 1.00 56.18 126 TYR D O 1
ATOM 4517 N N . VAL D 1 138 ? 8.587 47.519 149.515 1.00 55.77 127 VAL D N 1
ATOM 4518 C CA . VAL D 1 138 ? 9.143 48.733 148.922 1.00 55.46 127 VAL D CA 1
ATOM 4519 C C . VAL D 1 138 ? 10.331 48.380 148.065 1.00 55.26 127 VAL D C 1
ATOM 4520 O O . VAL D 1 138 ? 11.279 47.758 148.529 1.00 55.13 127 VAL D O 1
ATOM 4524 N N . VAL D 1 139 ? 10.243 48.749 146.794 1.00 55.21 128 VAL D N 1
ATOM 4525 C CA . VAL D 1 139 ? 11.373 48.683 145.878 1.00 55.02 128 VAL D CA 1
ATOM 4526 C C . VAL D 1 139 ? 11.344 50.029 145.218 1.00 55.40 128 VAL D C 1
ATOM 4527 O O . VAL D 1 139 ? 10.323 50.396 144.643 1.00 55.52 128 VAL D O 1
ATOM 4531 N N . THR D 1 140 ? 12.436 50.778 145.330 1.00 56.16 129 THR D N 1
ATOM 4532 C CA . THR D 1 140 ? 12.438 52.179 144.909 1.00 57.57 129 THR D CA 1
ATOM 4533 C C . THR D 1 140 ? 12.973 52.393 143.510 1.00 58.46 129 THR D C 1
ATOM 4534 O O . THR D 1 140 ? 14.109 52.055 143.185 1.00 58.11 129 THR D O 1
ATOM 4538 N N . ARG D 1 141 ? 12.141 52.990 142.687 1.00 60.32 130 ARG D N 1
ATOM 4539 C CA . ARG D 1 141 ? 12.596 53.422 141.396 1.00 62.69 130 ARG D CA 1
ATOM 4540 C C . ARG D 1 141 ? 13.461 54.651 141.550 1.00 64.68 130 ARG D C 1
ATOM 4541 O O . ARG D 1 141 ? 13.045 55.649 142.137 1.00 64.48 130 ARG D O 1
ATOM 4549 N N . ASP D 1 142 ? 14.675 54.569 141.029 1.00 67.84 131 ASP D N 1
ATOM 4550 C CA . ASP D 1 142 ? 15.545 55.714 141.049 1.00 71.40 131 ASP D CA 1
ATOM 4551 C C . ASP D 1 142 ? 15.224 56.595 139.856 1.00 73.61 131 ASP D C 1
ATOM 4552 O O . ASP D 1 142 ? 15.206 56.128 138.720 1.00 74.19 131 ASP D O 1
ATOM 4557 N N . VAL D 1 143 ? 14.971 57.871 140.119 1.00 76.29 132 VAL D N 1
ATOM 4558 C CA . VAL D 1 143 ? 14.696 58.819 139.052 1.00 78.87 132 VAL D CA 1
ATOM 4559 C C . VAL D 1 143 ? 15.981 59.548 138.656 1.00 80.63 132 VAL D C 1
ATOM 4560 O O . VAL D 1 143 ? 16.244 59.761 137.466 1.00 81.03 132 VAL D O 1
ATOM 4564 N N . ASP D 1 144 ? 16.786 59.896 139.659 1.00 82.71 133 ASP D N 1
ATOM 4565 C CA . ASP D 1 144 ? 17.996 60.694 139.462 1.00 84.65 133 ASP D CA 1
ATOM 4566 C C . ASP D 1 144 ? 19.022 60.010 138.550 1.00 85.62 133 ASP D C 1
ATOM 4567 O O . ASP D 1 144 ? 19.429 60.578 137.531 1.00 85.93 133 ASP D O 1
ATOM 4572 N N . ALA D 1 145 ? 19.429 58.792 138.904 1.00 86.73 134 ALA D N 1
ATOM 4573 C CA . ALA D 1 145 ? 20.376 58.037 138.078 1.00 87.51 134 ALA D CA 1
ATOM 4574 C C . ALA D 1 145 ? 19.728 57.474 136.801 1.00 88.04 134 ALA D C 1
ATOM 4575 O O . ALA D 1 145 ? 20.432 57.005 135.900 1.00 88.32 134 ALA D O 1
ATOM 4577 N N . GLU D 1 146 ? 18.392 57.521 136.731 1.00 88.53 135 GLU D N 1
ATOM 4578 C CA . GLU D 1 146 ? 17.662 57.211 135.491 1.00 89.00 135 GLU D CA 1
ATOM 4579 C C . GLU D 1 146 ? 17.463 58.434 134.587 1.00 89.31 135 GLU D C 1
ATOM 4580 O O . GLU D 1 146 ? 16.763 58.344 133.570 1.00 89.34 135 GLU D O 1
ATOM 4586 N N . ASP D 1 147 ? 18.043 59.573 134.971 1.00 89.54 136 ASP D N 1
ATOM 4587 C CA . ASP D 1 147 ? 18.020 60.770 134.119 1.00 89.79 136 ASP D CA 1
ATOM 4588 C C . ASP D 1 147 ? 19.323 61.587 134.141 1.00 89.49 136 ASP D C 1
ATOM 4589 O O . ASP D 1 147 ? 19.466 62.542 133.373 1.00 89.78 136 ASP D O 1
ATOM 4594 N N . LEU D 1 148 ? 20.261 61.208 135.010 1.00 88.92 137 LEU D N 1
ATOM 4595 C CA . LEU D 1 148 ? 21.583 61.842 135.057 1.00 88.26 137 LEU D CA 1
ATOM 4596 C C . LEU D 1 148 ? 22.628 61.033 134.271 1.00 87.50 137 LEU D C 1
ATOM 4597 O O . LEU D 1 148 ? 23.593 61.599 133.743 1.00 87.51 137 LEU D O 1
ATOM 4602 N N . ASN D 1 149 ? 22.419 59.718 134.183 1.00 86.18 138 ASN D N 1
ATOM 4603 C CA . ASN D 1 149 ? 23.327 58.826 133.454 1.00 84.77 138 ASN D CA 1
ATOM 4604 C C . ASN D 1 149 ? 23.129 58.821 131.938 1.00 83.28 138 ASN D C 1
ATOM 4605 O O . ASN D 1 149 ? 23.969 58.282 131.207 1.00 83.40 138 ASN D O 1
ATOM 4610 N N . ALA D 1 150 ? 22.036 59.427 131.469 1.00 81.21 139 ALA D N 1
ATOM 4611 C CA . ALA D 1 150 ? 21.556 59.218 130.094 1.00 78.90 139 ALA D CA 1
ATOM 4612 C C . ALA D 1 150 ? 21.350 57.715 129.876 1.00 77.08 139 ALA D C 1
ATOM 4613 O O . ALA D 1 150 ? 21.912 57.111 128.957 1.00 77.12 139 ALA D O 1
ATOM 4615 N N . VAL D 1 151 ? 20.563 57.120 130.768 1.00 74.33 140 VAL D N 1
ATOM 4616 C CA . VAL D 1 151 ? 20.207 55.717 130.688 1.00 71.45 140 VAL D CA 1
ATOM 4617 C C . VAL D 1 151 ? 19.144 55.576 129.587 1.00 68.86 140 VAL D C 1
ATOM 4618 O O . VAL D 1 151 ? 18.310 56.469 129.428 1.00 68.43 140 VAL D O 1
ATOM 4622 N N . PRO D 1 152 ? 19.194 54.479 128.805 1.00 66.29 141 PRO D N 1
ATOM 4623 C CA . PRO D 1 152 ? 18.148 54.206 127.819 1.00 64.36 141 PRO D CA 1
ATOM 4624 C C . PRO D 1 152 ? 16.741 54.167 128.421 1.00 62.59 141 PRO D C 1
ATOM 4625 O O . PRO D 1 152 ? 16.546 53.642 129.519 1.00 62.21 141 PRO D O 1
ATOM 4629 N N . ARG D 1 153 ? 15.785 54.710 127.674 1.00 60.46 142 ARG D N 1
ATOM 4630 C CA . ARG D 1 153 ? 14.367 54.799 128.038 1.00 58.81 142 ARG D CA 1
ATOM 4631 C C . ARG D 1 153 ? 13.746 53.570 128.717 1.00 57.47 142 ARG D C 1
ATOM 4632 O O . ARG D 1 153 ? 13.063 53.696 129.735 1.00 57.11 142 ARG D O 1
ATOM 4640 N N . GLN D 1 154 ? 13.959 52.399 128.129 1.00 55.77 143 GLN D N 1
ATOM 4641 C CA . GLN D 1 154 ? 13.416 51.162 128.659 1.00 54.24 143 GLN D CA 1
ATOM 4642 C C . GLN D 1 154 ? 14.312 50.478 129.705 1.00 53.51 143 GLN D C 1
ATOM 4643 O O . GLN D 1 154 ? 14.039 49.341 130.084 1.00 52.58 143 GLN D O 1
ATOM 4649 N N . THR D 1 155 ? 15.381 51.154 130.144 1.00 52.93 144 THR D N 1
ATOM 4650 C CA . THR D 1 155 ? 16.219 50.655 131.250 1.00 52.66 144 THR D CA 1
ATOM 4651 C C . THR D 1 155 ? 15.661 51.219 132.558 1.00 51.94 144 THR D C 1
ATOM 4652 O O . THR D 1 155 ? 15.440 52.435 132.687 1.00 51.70 144 THR D O 1
ATOM 4656 N N . ILE D 1 156 ? 15.407 50.316 133.501 1.00 51.05 145 ILE D N 1
ATOM 4657 C CA . ILE D 1 156 ? 14.786 50.651 134.773 1.00 50.18 145 ILE D CA 1
ATOM 4658 C C . ILE D 1 156 ? 15.772 50.337 135.903 1.00 50.58 145 ILE D C 1
ATOM 4659 O O . ILE D 1 156 ? 16.173 49.186 136.078 1.00 50.04 145 ILE D O 1
ATOM 4664 N N . ILE D 1 157 ? 16.177 51.364 136.644 1.00 51.33 146 ILE D N 1
ATOM 4665 C CA . ILE D 1 157 ? 17.044 51.173 137.821 1.00 52.26 146 ILE D CA 1
ATOM 4666 C C . ILE D 1 157 ? 16.208 51.216 139.111 1.00 52.81 146 ILE D C 1
ATOM 4667 O O . ILE D 1 157 ? 15.408 52.125 139.309 1.00 52.46 146 ILE D O 1
ATOM 4680 N N . TYR D 1 159 ? 16.157 50.250 143.604 1.00 57.43 148 TYR D N 1
ATOM 4681 C CA . TYR D 1 159 ? 16.879 49.965 144.841 1.00 59.63 148 TYR D CA 1
ATOM 4682 C C . TYR D 1 159 ? 16.016 49.250 145.867 1.00 60.65 148 TYR D C 1
ATOM 4683 O O . TYR D 1 159 ? 14.802 49.446 145.939 1.00 60.70 148 TYR D O 1
ATOM 4700 N N . ARG D 1 161 ? 16.416 47.784 150.029 1.00 66.47 150 ARG D N 1
ATOM 4701 C CA . ARG D 1 161 ? 17.102 47.463 151.268 1.00 67.55 150 ARG D CA 1
ATOM 4702 C C . ARG D 1 161 ? 17.185 45.942 151.367 1.00 67.94 150 ARG D C 1
ATOM 4703 O O . ARG D 1 161 ? 16.205 45.243 151.114 1.00 68.07 150 ARG D O 1
ATOM 4711 N N . VAL D 1 162 ? 18.370 45.438 151.685 1.00 68.42 151 VAL D N 1
ATOM 4712 C CA . VAL D 1 162 ? 18.551 44.021 152.011 1.00 69.79 151 VAL D CA 1
ATOM 4713 C C . VAL D 1 162 ? 19.213 43.831 153.391 1.00 70.93 151 VAL D C 1
ATOM 4714 O O . VAL D 1 162 ? 19.612 44.803 154.035 1.00 70.52 151 VAL D O 1
ATOM 4718 N N . ARG D 1 163 ? 19.276 42.580 153.846 1.00 73.02 152 ARG D N 1
ATOM 4719 C CA . ARG D 1 163 ? 20.031 42.195 155.044 1.00 75.28 152 ARG D CA 1
ATOM 4720 C C . ARG D 1 163 ? 21.480 42.006 154.655 1.00 77.18 152 ARG D C 1
ATOM 4721 O O . ARG D 1 163 ? 21.827 42.091 153.475 1.00 77.92 152 ARG D O 1
ATOM 4729 N N . SER D 1 164 ? 22.325 41.711 155.644 1.00 79.62 153 SER D N 1
ATOM 4730 C CA . SER D 1 164 ? 23.719 41.310 155.357 1.00 81.73 153 SER D CA 1
ATOM 4731 C C . SER D 1 164 ? 23.751 39.912 154.703 1.00 83.22 153 SER D C 1
ATOM 4732 O O . SER D 1 164 ? 23.908 38.874 155.403 1.00 83.59 153 SER D O 1
ATOM 4735 N N . SER D 1 165 ? 23.561 39.911 153.352 1.00 84.71 154 SER D N 1
ATOM 4736 C CA . SER D 1 165 ? 23.655 38.666 152.560 1.00 85.88 154 SER D CA 1
ATOM 4737 C C . SER D 1 165 ? 24.778 38.795 151.529 1.00 86.57 154 SER D C 1
ATOM 4738 O O . SER D 1 165 ? 25.120 39.903 151.121 1.00 86.66 154 SER D O 1
ATOM 4741 N N . ALA D 1 166 ? 25.348 37.669 151.098 1.00 87.51 155 ALA D N 1
ATOM 4742 C CA . ALA D 1 166 ? 26.678 37.719 150.464 1.00 88.18 155 ALA D CA 1
ATOM 4743 C C . ALA D 1 166 ? 26.813 37.026 149.116 1.00 88.62 155 ALA D C 1
ATOM 4744 O O . ALA D 1 166 ? 26.205 35.978 148.878 1.00 89.03 155 ALA D O 1
ATOM 4746 N N . THR D 1 167 ? 27.647 37.634 148.262 1.00 88.85 156 THR D N 1
ATOM 4747 C CA . THR D 1 167 ? 28.145 37.077 146.987 1.00 88.74 156 THR D CA 1
ATOM 4748 C C . THR D 1 167 ? 27.085 37.077 145.880 1.00 88.93 156 THR D C 1
ATOM 4749 O O . THR D 1 167 ? 27.422 37.052 144.679 1.00 88.86 156 THR D O 1
ATOM 4753 N N . THR E 1 13 ? 26.327 41.457 120.623 1.00 100.64 2 THR E N 1
ATOM 4754 C CA . THR E 1 13 ? 26.313 40.518 119.449 1.00 100.64 2 THR E CA 1
ATOM 4755 C C . THR E 1 13 ? 25.641 39.184 119.809 1.00 100.46 2 THR E C 1
ATOM 4756 O O . THR E 1 13 ? 26.277 38.262 120.336 1.00 100.52 2 THR E O 1
ATOM 4760 N N . ILE E 1 14 ? 24.349 39.099 119.505 1.00 100.11 3 ILE E N 1
ATOM 4761 C CA . ILE E 1 14 ? 23.502 37.989 119.954 1.00 99.60 3 ILE E CA 1
ATOM 4762 C C . ILE E 1 14 ? 23.614 36.740 119.073 1.00 98.96 3 ILE E C 1
ATOM 4763 O O . ILE E 1 14 ? 23.831 36.830 117.862 1.00 99.02 3 ILE E O 1
ATOM 4768 N N . PHE E 1 15 ? 23.486 35.583 119.720 1.00 98.06 4 PHE E N 1
ATOM 4769 C CA . PHE E 1 15 ? 23.239 34.291 119.073 1.00 97.05 4 PHE E CA 1
ATOM 4770 C C . PHE E 1 15 ? 21.777 34.227 118.620 1.00 95.94 4 PHE E C 1
ATOM 4771 O O . PHE E 1 15 ? 20.885 34.728 119.315 1.00 95.99 4 PHE E O 1
ATOM 4779 N N . GLU E 1 16 ? 21.524 33.610 117.468 1.00 94.30 5 GLU E N 1
ATOM 4780 C CA . GLU E 1 16 ? 20.184 33.657 116.864 1.00 92.52 5 GLU E CA 1
ATOM 4781 C C . GLU E 1 16 ? 19.247 32.495 117.215 1.00 90.92 5 GLU E C 1
ATOM 4782 O O . GLU E 1 16 ? 18.181 32.714 117.804 1.00 90.81 5 GLU E O 1
ATOM 4788 N N . LYS E 1 17 ? 19.638 31.274 116.849 1.00 88.63 6 LYS E N 1
ATOM 4789 C CA . LYS E 1 17 ? 18.821 30.087 117.117 1.00 86.19 6 LYS E CA 1
ATOM 4790 C C . LYS E 1 17 ? 18.801 29.770 118.612 1.00 84.14 6 LYS E C 1
ATOM 4791 O O . LYS E 1 17 ? 19.851 29.771 119.262 1.00 84.28 6 LYS E O 1
ATOM 4797 N N . LYS E 1 18 ? 17.613 29.515 119.157 1.00 81.24 7 LYS E N 1
ATOM 4798 C CA . LYS E 1 18 ? 17.518 29.045 120.533 1.00 78.32 7 LYS E CA 1
ATOM 4799 C C . LYS E 1 18 ? 18.000 27.596 120.556 1.00 75.72 7 LYS E C 1
ATOM 4800 O O . LYS E 1 18 ? 17.717 26.845 119.618 1.00 75.55 7 LYS E O 1
ATOM 4806 N N . PRO E 1 19 ? 18.763 27.211 121.601 1.00 73.08 8 PRO E N 1
ATOM 4807 C CA . PRO E 1 19 ? 19.339 25.867 121.693 1.00 70.83 8 PRO E CA 1
ATOM 4808 C C . PRO E 1 19 ? 18.279 24.779 121.715 1.00 68.74 8 PRO E C 1
ATOM 4809 O O . PRO E 1 19 ? 17.224 24.963 122.315 1.00 68.35 8 PRO E O 1
ATOM 4813 N N . ASP E 1 20 ? 18.555 23.660 121.055 1.00 66.54 9 ASP E N 1
ATOM 4814 C CA . ASP E 1 20 ? 17.670 22.508 121.119 1.00 64.64 9 ASP E CA 1
ATOM 4815 C C . ASP E 1 20 ? 18.255 21.489 122.092 1.00 63.44 9 ASP E C 1
ATOM 4816 O O . ASP E 1 20 ? 19.447 21.175 122.025 1.00 63.26 9 ASP E O 1
ATOM 4821 N N . PHE E 1 21 ? 17.425 20.990 123.007 1.00 62.00 10 PHE E N 1
ATOM 4822 C CA . PHE E 1 21 ? 17.882 20.003 123.991 1.00 60.18 10 PHE E CA 1
ATOM 4823 C C . PHE E 1 21 ? 17.401 18.587 123.680 1.00 59.87 10 PHE E C 1
ATOM 4824 O O . PHE E 1 21 ? 17.800 17.642 124.356 1.00 59.60 10 PHE E O 1
ATOM 4832 N N . THR E 1 22 ? 16.585 18.448 122.632 1.00 59.25 11 THR E N 1
ATOM 4833 C CA . THR E 1 22 ? 16.064 17.149 122.188 1.00 58.83 11 THR E CA 1
ATOM 4834 C C . THR E 1 22 ? 17.115 16.042 122.187 1.00 58.08 11 THR E C 1
ATOM 4835 O O . THR E 1 22 ? 16.937 15.013 122.831 1.00 57.93 11 THR E O 1
ATOM 4839 N N . LEU E 1 23 ? 18.197 16.265 121.445 1.00 57.44 12 LEU E N 1
ATOM 4840 C CA . LEU E 1 23 ? 19.268 15.286 121.288 1.00 56.74 12 LEU E CA 1
ATOM 4841 C C . LEU E 1 23 ? 19.927 14.946 122.633 1.00 56.03 12 LEU E C 1
ATOM 4842 O O . LEU E 1 23 ? 20.123 13.777 122.954 1.00 55.50 12 LEU E O 1
ATOM 4847 N N . PHE E 1 24 ? 20.229 15.979 123.415 1.00 55.63 13 PHE E N 1
ATOM 4848 C CA . PHE E 1 24 ? 20.860 15.815 124.720 1.00 55.59 13 PHE E CA 1
ATOM 4849 C C . PHE E 1 24 ? 19.994 14.980 125.674 1.00 55.70 13 PHE E C 1
ATOM 4850 O O . PHE E 1 24 ? 20.512 14.133 126.404 1.00 55.43 13 PHE E O 1
ATOM 4858 N N . LEU E 1 25 ? 18.682 15.207 125.635 1.00 55.40 14 LEU E N 1
ATOM 4859 C CA . LEU E 1 25 ? 17.750 14.449 126.443 1.00 55.49 14 LEU E CA 1
ATOM 4860 C C . LEU E 1 25 ? 17.631 13.017 125.969 1.00 55.98 14 LEU E C 1
ATOM 4861 O O . LEU E 1 25 ? 17.419 12.110 126.784 1.00 56.06 14 LEU E O 1
ATOM 4866 N N . GLN E 1 26 ? 17.807 12.805 124.666 1.00 56.28 15 GLN E N 1
ATOM 4867 C CA . GLN E 1 26 ? 17.798 11.453 124.107 1.00 56.76 15 GLN E CA 1
ATOM 4868 C C . GLN E 1 26 ? 18.983 10.648 124.628 1.00 57.06 15 GLN E C 1
ATOM 4869 O O . GLN E 1 26 ? 18.841 9.473 124.959 1.00 56.98 15 GLN E O 1
ATOM 4875 N N . THR E 1 27 ? 20.151 11.279 124.718 1.00 57.63 16 THR E N 1
ATOM 4876 C CA . THR E 1 27 ? 21.325 10.567 125.216 1.00 58.39 16 THR E CA 1
ATOM 4877 C C . THR E 1 27 ? 21.316 10.452 126.732 1.00 58.21 16 THR E C 1
ATOM 4878 O O . THR E 1 27 ? 21.635 9.403 127.255 1.00 58.29 16 THR E O 1
ATOM 4882 N N . LEU E 1 28 ? 20.934 11.517 127.431 1.00 58.84 17 LEU E N 1
ATOM 4883 C CA . LEU E 1 28 ? 20.830 11.467 128.886 1.00 59.37 17 LEU E CA 1
ATOM 4884 C C . LEU E 1 28 ? 19.869 10.360 129.321 1.00 59.98 17 LEU E C 1
ATOM 4885 O O . LEU E 1 28 ? 20.163 9.620 130.261 1.00 59.37 17 LEU E O 1
ATOM 4890 N N . SER E 1 29 ? 18.744 10.225 128.615 1.00 60.69 18 SER E N 1
ATOM 4891 C CA . SER E 1 29 ? 17.730 9.247 129.000 1.00 61.64 18 SER E CA 1
ATOM 4892 C C . SER E 1 29 ? 18.209 7.812 128.825 1.00 62.33 18 SER E C 1
ATOM 4893 O O . SER E 1 29 ? 17.906 6.948 129.658 1.00 62.33 18 SER E O 1
ATOM 4896 N N . TRP E 1 30 ? 18.970 7.562 127.758 1.00 62.95 19 TRP E N 1
ATOM 4897 C CA . TRP E 1 30 ? 19.615 6.264 127.586 1.00 63.47 19 TRP E CA 1
ATOM 4898 C C . TRP E 1 30 ? 20.609 5.950 128.709 1.00 63.64 19 TRP E C 1
ATOM 4899 O O . TRP E 1 30 ? 20.534 4.892 129.315 1.00 63.69 19 TRP E O 1
ATOM 4910 N N . GLU E 1 31 ? 21.513 6.879 128.999 1.00 63.99 20 GLU E N 1
ATOM 4911 C CA . GLU E 1 31 ? 22.557 6.646 129.981 1.00 64.64 20 GLU E CA 1
ATOM 4912 C C . GLU E 1 31 ? 22.033 6.420 131.401 1.00 65.01 20 GLU E C 1
ATOM 4913 O O . GLU E 1 31 ? 22.524 5.535 132.099 1.00 65.17 20 GLU E O 1
ATOM 4919 N N . ILE E 1 32 ? 21.031 7.198 131.818 1.00 65.25 21 ILE E N 1
ATOM 4920 C CA . ILE E 1 32 ? 20.419 7.023 133.135 1.00 65.18 21 ILE E CA 1
ATOM 4921 C C . ILE E 1 32 ? 19.735 5.651 133.243 1.00 65.91 21 ILE E C 1
ATOM 4922 O O . ILE E 1 32 ? 19.987 4.900 134.190 1.00 65.63 21 ILE E O 1
ATOM 4927 N N . ASP E 1 33 ? 18.905 5.314 132.256 1.00 66.76 22 ASP E N 1
ATOM 4928 C CA . ASP E 1 33 ? 18.257 4.000 132.213 1.00 67.90 22 ASP E CA 1
ATOM 4929 C C . ASP E 1 33 ? 19.282 2.869 132.249 1.00 68.78 22 ASP E C 1
ATOM 4930 O O . ASP E 1 33 ? 19.065 1.854 132.908 1.00 69.15 22 ASP E O 1
ATOM 4935 N N . ASP E 1 34 ? 20.401 3.063 131.549 1.00 69.73 23 ASP E N 1
ATOM 4936 C CA . ASP E 1 34 ? 21.522 2.124 131.568 1.00 70.37 23 ASP E CA 1
ATOM 4937 C C . ASP E 1 34 ? 22.182 2.012 132.954 1.00 70.41 23 ASP E C 1
ATOM 4938 O O . ASP E 1 34 ? 22.610 0.935 133.349 1.00 70.38 23 ASP E O 1
ATOM 4943 N N . GLN E 1 35 ? 22.255 3.124 133.683 1.00 70.66 24 GLN E N 1
ATOM 4944 C CA . GLN E 1 35 ? 22.943 3.171 134.978 1.00 71.04 24 GLN E CA 1
ATOM 4945 C C . GLN E 1 35 ? 22.080 2.802 136.191 1.00 71.06 24 GLN E C 1
ATOM 4946 O O . GLN E 1 35 ? 22.579 2.234 137.169 1.00 71.14 24 GLN E O 1
ATOM 4952 N N . VAL E 1 36 ? 20.799 3.152 136.127 1.00 70.97 25 VAL E N 1
ATOM 4953 C CA . VAL E 1 36 ? 19.849 2.898 137.212 1.00 70.68 25 VAL E CA 1
ATOM 4954 C C . VAL E 1 36 ? 18.608 2.247 136.600 1.00 70.73 25 VAL E C 1
ATOM 4955 O O . VAL E 1 36 ? 18.418 2.308 135.399 1.00 71.08 25 VAL E O 1
ATOM 4959 N N . GLY E 1 37 ? 17.768 1.609 137.396 1.00 70.82 26 GLY E N 1
ATOM 4960 C CA . GLY E 1 37 ? 16.606 0.922 136.811 1.00 70.80 26 GLY E CA 1
ATOM 4961 C C . GLY E 1 37 ? 15.433 1.847 136.528 1.00 70.69 26 GLY E C 1
ATOM 4962 O O . GLY E 1 37 ? 15.456 3.026 136.906 1.00 70.85 26 GLY E O 1
ATOM 4963 N N . ILE E 1 38 ? 14.400 1.314 135.875 1.00 70.30 27 ILE E N 1
ATOM 4964 C CA . ILE E 1 38 ? 13.154 2.045 135.691 1.00 70.00 27 ILE E CA 1
ATOM 4965 C C . ILE E 1 38 ? 12.813 2.772 136.987 1.00 69.93 27 ILE E C 1
ATOM 4966 O O . ILE E 1 38 ? 12.437 3.948 136.967 1.00 70.32 27 ILE E O 1
ATOM 4971 N N . GLU E 1 39 ? 13.018 2.082 138.110 1.00 69.34 28 GLU E N 1
ATOM 4972 C CA . GLU E 1 39 ? 12.512 2.520 139.409 1.00 68.66 28 GLU E CA 1
ATOM 4973 C C . GLU E 1 39 ? 13.217 3.747 139.979 1.00 67.40 28 GLU E C 1
ATOM 4974 O O . GLU E 1 39 ? 12.553 4.694 140.385 1.00 67.38 28 GLU E O 1
ATOM 4980 N N . VAL E 1 40 ? 14.548 3.728 140.007 1.00 66.01 29 VAL E N 1
ATOM 4981 C CA . VAL E 1 40 ? 15.339 4.865 140.506 1.00 64.63 29 VAL E CA 1
ATOM 4982 C C . VAL E 1 40 ? 15.194 6.107 139.610 1.00 63.93 29 VAL E C 1
ATOM 4983 O O . VAL E 1 40 ? 15.143 7.244 140.099 1.00 63.50 29 VAL E O 1
ATOM 4987 N N . ARG E 1 41 ? 15.121 5.862 138.303 1.00 63.00 30 ARG E N 1
ATOM 4988 C CA . ARG E 1 41 ? 14.919 6.896 137.294 1.00 61.99 30 ARG E CA 1
ATOM 4989 C C . ARG E 1 41 ? 13.568 7.580 137.465 1.00 61.27 30 ARG E C 1
ATOM 4990 O O . ARG E 1 41 ? 13.473 8.804 137.369 1.00 60.59 30 ARG E O 1
ATOM 4998 N N . ASN E 1 42 ? 12.530 6.785 137.712 1.00 60.81 31 ASN E N 1
ATOM 4999 C CA . ASN E 1 42 ? 11.178 7.319 137.884 1.00 60.80 31 ASN E CA 1
ATOM 5000 C C . ASN E 1 42 ? 11.006 8.189 139.124 1.00 61.04 31 ASN E C 1
ATOM 5001 O O . ASN E 1 42 ? 10.311 9.203 139.077 1.00 61.02 31 ASN E O 1
ATOM 5006 N N . GLU E 1 43 ? 11.657 7.816 140.223 1.00 61.51 32 GLU E N 1
ATOM 5007 C CA . GLU E 1 43 ? 11.608 8.633 141.429 1.00 61.73 32 GLU E CA 1
ATOM 5008 C C . GLU E 1 43 ? 12.491 9.864 141.251 1.00 60.67 32 GLU E C 1
ATOM 5009 O O . GLU E 1 43 ? 12.255 10.895 141.869 1.00 60.68 32 GLU E O 1
ATOM 5015 N N . LEU E 1 44 ? 13.504 9.749 140.398 1.00 59.71 33 LEU E N 1
ATOM 5016 C CA . LEU E 1 44 ? 14.306 10.901 139.993 1.00 58.79 33 LEU E CA 1
ATOM 5017 C C . LEU E 1 44 ? 13.433 11.876 139.193 1.00 57.83 33 LEU E C 1
ATOM 5018 O O . LEU E 1 44 ? 13.437 13.074 139.448 1.00 57.15 33 LEU E O 1
ATOM 5023 N N . LEU E 1 45 ? 12.669 11.346 138.246 1.00 57.09 34 LEU E N 1
ATOM 5024 C CA . LEU E 1 45 ? 11.837 12.178 137.402 1.00 56.46 34 LEU E CA 1
ATOM 5025 C C . LEU E 1 45 ? 10.668 12.781 138.163 1.00 56.37 34 LEU E C 1
ATOM 5026 O O . LEU E 1 45 ? 10.287 13.912 137.882 1.00 56.26 34 LEU E O 1
ATOM 5031 N N . ARG E 1 46 ? 10.124 12.060 139.143 1.00 56.52 35 ARG E N 1
ATOM 5032 C CA . ARG E 1 46 ? 9.015 12.606 139.959 1.00 57.03 35 ARG E CA 1
ATOM 5033 C C . ARG E 1 46 ? 9.447 13.770 140.834 1.00 57.16 35 ARG E C 1
ATOM 5034 O O . ARG E 1 46 ? 8.660 14.678 141.087 1.00 57.17 35 ARG E O 1
ATOM 5042 N N . GLU E 1 47 ? 10.706 13.759 141.264 1.00 57.66 36 GLU E N 1
ATOM 5043 C CA . GLU E 1 47 ? 11.230 14.810 142.127 1.00 58.32 36 GLU E CA 1
ATOM 5044 C C . GLU E 1 47 ? 11.579 16.069 141.327 1.00 57.81 36 GLU E C 1
ATOM 5045 O O . GLU E 1 47 ? 11.480 17.186 141.839 1.00 57.90 36 GLU E O 1
ATOM 5051 N N . VAL E 1 48 ? 11.991 15.895 140.072 1.00 57.11 37 VAL E N 1
ATOM 5052 C CA . VAL E 1 48 ? 12.160 17.034 139.166 1.00 55.83 37 VAL E CA 1
ATOM 5053 C C . VAL E 1 48 ? 10.776 17.658 138.927 1.00 55.63 37 VAL E C 1
ATOM 5054 O O . VAL E 1 48 ? 10.600 18.865 139.062 1.00 55.25 37 VAL E O 1
ATOM 5058 N N . GLY E 1 49 ? 9.794 16.823 138.600 1.00 55.31 38 GLY E N 1
ATOM 5059 C CA . GLY E 1 49 ? 8.407 17.261 138.517 1.00 55.76 38 GLY E CA 1
ATOM 5060 C C . GLY E 1 49 ? 7.966 18.136 139.683 1.00 55.91 38 GLY E C 1
ATOM 5061 O O . GLY E 1 49 ? 7.540 19.264 139.479 1.00 55.56 38 GLY E O 1
ATOM 5062 N N . ARG E 1 50 ? 8.083 17.619 140.905 1.00 56.46 39 ARG E N 1
ATOM 5063 C CA . ARG E 1 50 ? 7.798 18.401 142.116 1.00 57.10 39 ARG E CA 1
ATOM 5064 C C . ARG E 1 50 ? 8.624 19.684 142.223 1.00 56.80 39 ARG E C 1
ATOM 5065 O O . ARG E 1 50 ? 8.122 20.697 142.713 1.00 57.10 39 ARG E O 1
ATOM 5073 N N . GLY E 1 51 ? 9.884 19.630 141.789 1.00 56.13 40 GLY E N 1
ATOM 5074 C CA . GLY E 1 51 ? 10.739 20.811 141.720 1.00 56.11 40 GLY E CA 1
ATOM 5075 C C . GLY E 1 51 ? 10.305 21.834 140.674 1.00 56.23 40 GLY E C 1
ATOM 5076 O O . GLY E 1 51 ? 10.421 23.031 140.892 1.00 56.48 40 GLY E O 1
ATOM 5085 N N . GLY E 1 53 ? 7.232 22.251 139.870 1.00 56.09 42 GLY E N 1
ATOM 5086 C CA . GLY E 1 53 ? 5.981 22.739 140.446 1.00 56.94 42 GLY E CA 1
ATOM 5087 C C . GLY E 1 53 ? 6.108 23.864 141.466 1.00 57.63 42 GLY E C 1
ATOM 5088 O O . GLY E 1 53 ? 5.118 24.554 141.736 1.00 58.08 42 GLY E O 1
ATOM 5089 N N . THR E 1 54 ? 7.309 24.049 142.026 1.00 57.90 43 THR E N 1
ATOM 5090 C CA . THR E 1 54 ? 7.581 25.108 143.006 1.00 58.58 43 THR E CA 1
ATOM 5091 C C . THR E 1 54 ? 8.073 26.385 142.314 1.00 58.62 43 THR E C 1
ATOM 5092 O O . THR E 1 54 ? 8.368 27.403 142.970 1.00 58.96 43 THR E O 1
ATOM 5096 N N . ARG E 1 55 ? 8.155 26.322 140.984 1.00 58.15 44 ARG E N 1
ATOM 5097 C CA . ARG E 1 55 ? 8.667 27.429 140.175 1.00 57.27 44 ARG E CA 1
ATOM 5098 C C . ARG E 1 55 ? 7.626 27.988 139.214 1.00 56.81 44 ARG E C 1
ATOM 5099 O O . ARG E 1 55 ? 7.699 29.153 138.831 1.00 56.22 44 ARG E O 1
ATOM 5107 N N . ILE E 1 56 ? 6.698 27.137 138.790 1.00 56.80 45 ILE E N 1
ATOM 5108 C CA . ILE E 1 56 ? 5.561 27.551 137.975 1.00 57.24 45 ILE E CA 1
ATOM 5109 C C . ILE E 1 56 ? 4.301 27.034 138.642 1.00 57.49 45 ILE E C 1
ATOM 5110 O O . ILE E 1 56 ? 4.182 25.840 138.936 1.00 57.25 45 ILE E O 1
ATOM 5123 N N . PRO E 1 58 ? -0.239 27.577 139.494 1.00 55.01 47 PRO E N 1
ATOM 5124 C CA . PRO E 1 58 ? -1.533 28.209 139.340 1.00 54.14 47 PRO E CA 1
ATOM 5125 C C . PRO E 1 58 ? -1.872 29.064 140.552 1.00 53.60 47 PRO E C 1
ATOM 5126 O O . PRO E 1 58 ? -1.377 28.801 141.653 1.00 53.65 47 PRO E O 1
ATOM 5130 N N . PRO E 1 59 ? -2.725 30.073 140.355 1.00 53.27 48 PRO E N 1
ATOM 5131 C CA . PRO E 1 59 ? -3.347 30.737 141.482 1.00 53.33 48 PRO E CA 1
ATOM 5132 C C . PRO E 1 59 ? -4.311 29.728 142.133 1.00 54.03 48 PRO E C 1
ATOM 5133 O O . PRO E 1 59 ? -4.508 28.637 141.578 1.00 53.93 48 PRO E O 1
ATOM 5137 N N . PRO E 1 60 ? -4.887 30.063 143.307 1.00 54.93 49 PRO E N 1
ATOM 5138 C CA . PRO E 1 60 ? -5.918 29.184 143.910 1.00 54.96 49 PRO E CA 1
ATOM 5139 C C . PRO E 1 60 ? -7.280 29.256 143.212 1.00 55.31 49 PRO E C 1
ATOM 5140 O O . PRO E 1 60 ? -7.978 30.274 143.328 1.00 55.94 49 PRO E O 1
ATOM 5144 N N . CYS E 1 61 ? -7.673 28.178 142.532 1.00 55.16 50 CYS E N 1
ATOM 5145 C CA . CYS E 1 61 ? -8.939 28.155 141.787 1.00 55.70 50 CYS E CA 1
ATOM 5146 C C . CYS E 1 61 ? -10.113 27.577 142.578 1.00 55.45 50 CYS E C 1
ATOM 5147 O O . CYS E 1 61 ? -9.946 26.696 143.411 1.00 54.94 50 CYS E O 1
ATOM 5150 N N . GLN E 1 62 ? -11.307 28.070 142.277 1.00 55.74 51 GLN E N 1
ATOM 5151 C CA . GLN E 1 62 ? -12.516 27.659 142.977 1.00 56.05 51 GLN E CA 1
ATOM 5152 C C . GLN E 1 62 ? -13.251 26.509 142.272 1.00 55.22 51 GLN E C 1
ATOM 5153 O O . GLN E 1 62 ? -14.154 25.930 142.847 1.00 55.05 51 GLN E O 1
ATOM 5159 N N . THR E 1 63 ? -12.899 26.198 141.022 1.00 54.59 52 THR E N 1
ATOM 5160 C CA . THR E 1 63 ? -13.471 25.015 140.355 1.00 53.75 52 THR E CA 1
ATOM 5161 C C . THR E 1 63 ? -12.446 24.256 139.538 1.00 52.57 52 THR E C 1
ATOM 5162 O O . THR E 1 63 ? -11.361 24.765 139.255 1.00 52.07 52 THR E O 1
ATOM 5166 N N . VAL E 1 64 ? -12.817 23.034 139.167 1.00 51.57 53 VAL E N 1
ATOM 5167 C CA . VAL E 1 64 ? -11.999 22.168 138.325 1.00 50.94 53 VAL E CA 1
ATOM 5168 C C . VAL E 1 64 ? -11.822 22.768 136.924 1.00 50.64 53 VAL E C 1
ATOM 5169 O O . VAL E 1 64 ? -10.718 22.775 136.381 1.00 50.15 53 VAL E O 1
ATOM 5173 N N . ASP E 1 65 ? -12.905 23.300 136.371 1.00 50.73 54 ASP E N 1
ATOM 5174 C CA . ASP E 1 65 ? -12.870 23.954 135.066 1.00 50.98 54 ASP E CA 1
ATOM 5175 C C . ASP E 1 65 ? -11.934 25.161 135.060 1.00 50.41 54 ASP E C 1
ATOM 5176 O O . ASP E 1 65 ? -11.153 25.349 134.115 1.00 50.94 54 ASP E O 1
ATOM 5181 N N . LYS E 1 66 ? -11.998 25.970 136.118 1.00 49.13 55 LYS E N 1
ATOM 5182 C CA . LYS E 1 66 ? -11.059 27.076 136.277 1.00 47.61 55 LYS E CA 1
ATOM 5183 C C . LYS E 1 66 ? -9.615 26.590 136.434 1.00 47.01 55 LYS E C 1
ATOM 5184 O O . LYS E 1 66 ? -8.696 27.201 135.915 1.00 46.85 55 LYS E O 1
ATOM 5190 N N . LEU E 1 67 ? -9.416 25.477 137.129 1.00 46.80 56 LEU E N 1
ATOM 5191 C CA . LEU E 1 67 ? -8.080 24.914 137.302 1.00 46.50 56 LEU E CA 1
ATOM 5192 C C . LEU E 1 67 ? -7.522 24.375 135.968 1.00 46.70 56 LEU E C 1
ATOM 5193 O O . LEU E 1 67 ? -6.347 24.553 135.663 1.00 46.93 56 LEU E O 1
ATOM 5198 N N . GLN E 1 68 ? -8.378 23.732 135.181 1.00 46.92 57 GLN E N 1
ATOM 5199 C CA . GLN E 1 68 ? -8.009 23.224 133.865 1.00 47.41 57 GLN E CA 1
ATOM 5200 C C . GLN E 1 68 ? -7.447 24.337 132.981 1.00 47.29 57 GLN E C 1
ATOM 5201 O O . GLN E 1 68 ? -6.378 24.182 132.383 1.00 47.37 57 GLN E O 1
ATOM 5207 N N . ILE E 1 69 ? -8.161 25.456 132.911 1.00 47.01 58 ILE E N 1
ATOM 5208 C CA . ILE E 1 69 ? -7.687 26.625 132.162 1.00 46.92 58 ILE E CA 1
ATOM 5209 C C . ILE E 1 69 ? -6.350 27.168 132.679 1.00 47.42 58 ILE E C 1
ATOM 5210 O O . ILE E 1 69 ? -5.478 27.517 131.860 1.00 47.53 58 ILE E O 1
ATOM 5215 N N . GLU E 1 70 ? -6.187 27.246 134.009 1.00 47.16 59 GLU E N 1
ATOM 5216 C CA . GLU E 1 70 ? -4.938 27.767 134.604 1.00 47.30 59 GLU E CA 1
ATOM 5217 C C . GLU E 1 70 ? -3.740 26.852 134.319 1.00 46.99 59 GLU E C 1
ATOM 5218 O O . GLU E 1 70 ? -2.635 27.333 134.056 1.00 46.53 59 GLU E O 1
ATOM 5224 N N . LEU E 1 71 ? -3.963 25.541 134.360 1.00 46.74 60 LEU E N 1
ATOM 5225 C CA . LEU E 1 71 ? -2.894 24.599 134.059 1.00 47.48 60 LEU E CA 1
ATOM 5226 C C . LEU E 1 71 ? -2.498 24.617 132.561 1.00 48.07 60 LEU E C 1
ATOM 5227 O O . LEU E 1 71 ? -1.320 24.658 132.228 1.00 48.42 60 LEU E O 1
ATOM 5232 N N . ASN E 1 72 ? -3.472 24.626 131.661 1.00 48.53 61 ASN E N 1
ATOM 5233 C CA . ASN E 1 72 ? -3.155 24.701 130.239 1.00 48.76 61 ASN E CA 1
ATOM 5234 C C . ASN E 1 72 ? -2.326 25.923 129.861 1.00 48.69 61 ASN E C 1
ATOM 5235 O O . ASN E 1 72 ? -1.508 25.859 128.946 1.00 49.38 61 ASN E O 1
ATOM 5240 N N . ALA E 1 73 ? -2.495 27.009 130.604 1.00 48.23 62 ALA E N 1
ATOM 5241 C CA . ALA E 1 73 ? -1.702 28.222 130.412 1.00 47.93 62 ALA E CA 1
ATOM 5242 C C . ALA E 1 73 ? -0.260 28.076 130.905 1.00 48.08 62 ALA E C 1
ATOM 5243 O O . ALA E 1 73 ? 0.668 28.583 130.283 1.00 48.56 62 ALA E O 1
ATOM 5245 N N . LEU E 1 74 ? -0.070 27.393 132.030 1.00 48.36 63 LEU E N 1
ATOM 5246 C CA . LEU E 1 74 ? 1.271 27.029 132.481 1.00 48.55 63 LEU E CA 1
ATOM 5247 C C . LEU E 1 74 ? 1.972 26.130 131.462 1.00 48.44 63 LEU E C 1
ATOM 5248 O O . LEU E 1 74 ? 3.093 26.412 131.033 1.00 48.17 63 LEU E O 1
ATOM 5253 N N . LEU E 1 75 ? 1.285 25.057 131.075 1.00 48.86 64 LEU E N 1
ATOM 5254 C CA . LEU E 1 75 ? 1.791 24.113 130.087 1.00 49.12 64 LEU E CA 1
ATOM 5255 C C . LEU E 1 75 ? 2.075 24.794 128.753 1.00 49.20 64 LEU E C 1
ATOM 5256 O O . LEU E 1 75 ? 3.009 24.411 128.052 1.00 48.75 64 LEU E O 1
ATOM 5261 N N . ALA E 1 76 ? 1.277 25.804 128.413 1.00 49.55 65 ALA E N 1
ATOM 5262 C CA . ALA E 1 76 ? 1.484 26.519 127.162 1.00 50.34 65 ALA E CA 1
ATOM 5263 C C . ALA E 1 76 ? 2.772 27.332 127.165 1.00 50.98 65 ALA E C 1
ATOM 5264 O O . ALA E 1 76 ? 3.406 27.457 126.113 1.00 51.72 65 ALA E O 1
ATOM 5266 N N . LEU E 1 77 ? 3.172 27.849 128.333 1.00 50.77 66 LEU E N 1
ATOM 5267 C CA . LEU E 1 77 ? 4.425 28.614 128.475 1.00 50.87 66 LEU E CA 1
ATOM 5268 C C . LEU E 1 77 ? 5.675 27.832 128.087 1.00 50.69 66 LEU E C 1
ATOM 5269 O O . LEU E 1 77 ? 6.625 28.384 127.514 1.00 50.96 66 LEU E O 1
ATOM 5274 N N . ILE E 1 78 ? 5.698 26.559 128.461 1.00 49.96 67 ILE E N 1
ATOM 5275 C CA . ILE E 1 78 ? 6.851 25.723 128.191 1.00 49.43 67 ILE E CA 1
ATOM 5276 C C . ILE E 1 78 ? 6.562 24.756 127.023 1.00 49.44 67 ILE E C 1
ATOM 5277 O O . ILE E 1 78 ? 7.413 23.951 126.658 1.00 49.35 67 ILE E O 1
ATOM 5282 N N . GLY E 1 79 ? 5.367 24.856 126.436 1.00 48.94 68 GLY E N 1
ATOM 5283 C CA . GLY E 1 79 ? 5.001 24.027 125.292 1.00 48.75 68 GLY E CA 1
ATOM 5284 C C . GLY E 1 79 ? 4.967 22.530 125.571 1.00 49.07 68 GLY E C 1
ATOM 5285 O O . GLY E 1 79 ? 5.469 21.734 124.765 1.00 48.82 68 GLY E O 1
ATOM 5286 N N . TRP E 1 80 ? 4.359 22.139 126.697 1.00 48.53 69 TRP E N 1
ATOM 5287 C CA . TRP E 1 80 ? 4.388 20.735 127.145 1.00 47.99 69 TRP E CA 1
ATOM 5288 C C . TRP E 1 80 ? 3.070 20.018 126.932 1.00 48.39 69 TRP E C 1
ATOM 5289 O O . TRP E 1 80 ? 2.866 18.927 127.462 1.00 49.21 69 TRP E O 1
ATOM 5300 N N . GLY E 1 81 ? 2.167 20.633 126.178 1.00 48.37 70 GLY E N 1
ATOM 5301 C CA . GLY E 1 81 ? 0.930 19.980 125.806 1.00 47.88 70 GLY E CA 1
ATOM 5302 C C . GLY E 1 81 ? -0.261 20.610 126.486 1.00 48.21 70 GLY E C 1
ATOM 5303 O O . GLY E 1 81 ? -0.207 21.778 126.884 1.00 47.90 70 GLY E O 1
ATOM 5304 N N . THR E 1 82 ? -1.329 19.820 126.601 1.00 48.24 71 THR E N 1
ATOM 5305 C CA . THR E 1 82 ? -2.606 20.233 127.148 1.00 49.40 71 THR E CA 1
ATOM 5306 C C . THR E 1 82 ? -3.154 19.162 128.080 1.00 50.01 71 THR E C 1
ATOM 5307 O O . THR E 1 82 ? -2.804 17.981 127.975 1.00 50.60 71 THR E O 1
ATOM 5311 N N . VAL E 1 83 ? -4.056 19.580 128.959 1.00 50.40 72 VAL E N 1
ATOM 5312 C CA . VAL E 1 83 ? -4.622 18.718 129.973 1.00 50.70 72 VAL E CA 1
ATOM 5313 C C . VAL E 1 83 ? -6.131 18.957 130.052 1.00 51.66 72 VAL E C 1
ATOM 5314 O O . VAL E 1 83 ? -6.607 20.086 129.843 1.00 51.51 72 VAL E O 1
ATOM 5318 N N . THR E 1 84 ? -6.868 17.885 130.320 1.00 52.50 73 THR E N 1
ATOM 5319 C CA . THR E 1 84 ? -8.259 17.977 130.714 1.00 54.14 73 THR E CA 1
ATOM 5320 C C . THR E 1 84 ? -8.415 17.304 132.081 1.00 54.85 73 THR E C 1
ATOM 5321 O O . THR E 1 84 ? -7.775 16.280 132.354 1.00 54.53 73 THR E O 1
ATOM 5325 N N . LEU E 1 85 ? -9.258 17.883 132.935 1.00 55.76 74 LEU E N 1
ATOM 5326 C CA . LEU E 1 85 ? -9.518 17.306 134.252 1.00 56.66 74 LEU E CA 1
ATOM 5327 C C . LEU E 1 85 ? -10.972 16.915 134.324 1.00 58.05 74 LEU E C 1
ATOM 5328 O O . LEU E 1 85 ? -11.835 17.636 133.822 1.00 57.62 74 LEU E O 1
ATOM 5333 N N . GLU E 1 86 ? -11.227 15.755 134.924 1.00 60.05 75 GLU E N 1
ATOM 5334 C CA . GLU E 1 86 ? -12.581 15.259 135.123 1.00 62.40 75 GLU E CA 1
ATOM 5335 C C . GLU E 1 86 ? -12.750 14.593 136.493 1.00 63.50 75 GLU E C 1
ATOM 5336 O O . GLU E 1 86 ? -12.099 13.591 136.815 1.00 62.69 75 GLU E O 1
ATOM 5342 N N . LEU E 1 87 ? -13.623 15.206 137.289 1.00 65.76 76 LEU E N 1
ATOM 5343 C CA . LEU E 1 87 ? -13.987 14.732 138.613 1.00 67.86 76 LEU E CA 1
ATOM 5344 C C . LEU E 1 87 ? -14.931 13.559 138.411 1.00 69.52 76 LEU E C 1
ATOM 5345 O O . LEU E 1 87 ? -15.902 13.661 137.654 1.00 69.94 76 LEU E O 1
ATOM 5350 N N . LEU E 1 88 ? -14.612 12.438 139.052 1.00 71.69 77 LEU E N 1
ATOM 5351 C CA . LEU E 1 88 ? -15.434 11.227 138.997 1.00 73.65 77 LEU E CA 1
ATOM 5352 C C . LEU E 1 88 ? -16.066 10.982 140.365 1.00 74.83 77 LEU E C 1
ATOM 5353 O O . LEU E 1 88 ? -15.360 10.801 141.354 1.00 75.06 77 LEU E O 1
ATOM 5358 N N . SER E 1 89 ? -17.393 10.998 140.424 1.00 76.54 78 SER E N 1
ATOM 5359 C CA . SER E 1 89 ? -18.096 10.928 141.711 1.00 78.16 78 SER E CA 1
ATOM 5360 C C . SER E 1 89 ? -18.180 9.525 142.294 1.00 79.25 78 SER E C 1
ATOM 5361 O O . SER E 1 89 ? -18.039 9.349 143.507 1.00 79.52 78 SER E O 1
ATOM 5364 N N . GLU E 1 90 ? -18.387 8.530 141.433 1.00 80.47 79 GLU E N 1
ATOM 5365 C CA . GLU E 1 90 ? -18.554 7.153 141.896 1.00 81.61 79 GLU E CA 1
ATOM 5366 C C . GLU E 1 90 ? -17.225 6.499 142.292 1.00 81.89 79 GLU E C 1
ATOM 5367 O O . GLU E 1 90 ? -17.161 5.744 143.265 1.00 82.18 79 GLU E O 1
ATOM 5373 N N . ASP E 1 91 ? -16.165 6.800 141.548 1.00 82.18 80 ASP E N 1
ATOM 5374 C CA . ASP E 1 91 ? -14.810 6.593 142.057 1.00 82.18 80 ASP E CA 1
ATOM 5375 C C . ASP E 1 91 ? -14.524 7.757 143.006 1.00 81.59 80 ASP E C 1
ATOM 5376 O O . ASP E 1 91 ? -15.279 8.727 143.043 1.00 81.89 80 ASP E O 1
ATOM 5381 N N . GLN E 1 92 ? -13.457 7.658 143.790 1.00 80.61 81 GLN E N 1
ATOM 5382 C CA . GLN E 1 92 ? -13.019 8.788 144.600 1.00 79.49 81 GLN E CA 1
ATOM 5383 C C . GLN E 1 92 ? -11.886 9.501 143.864 1.00 78.03 81 GLN E C 1
ATOM 5384 O O . GLN E 1 92 ? -10.774 9.644 144.391 1.00 78.32 81 GLN E O 1
ATOM 5390 N N . SER E 1 93 ? -12.146 9.951 142.639 1.00 75.50 82 SER E N 1
ATOM 5391 C CA . SER E 1 93 ? -11.022 10.410 141.835 1.00 73.05 82 SER E CA 1
ATOM 5392 C C . SER E 1 93 ? -11.263 11.539 140.830 1.00 70.87 82 SER E C 1
ATOM 5393 O O . SER E 1 93 ? -12.396 11.870 140.465 1.00 70.43 82 SER E O 1
ATOM 5396 N N . LEU E 1 94 ? -10.146 12.119 140.408 1.00 68.12 83 LEU E N 1
ATOM 5397 C CA . LEU E 1 94 ? -10.105 13.044 139.302 1.00 65.67 83 LEU E CA 1
ATOM 5398 C C . LEU E 1 94 ? -9.234 12.419 138.218 1.00 63.83 83 LEU E C 1
ATOM 5399 O O . LEU E 1 94 ? -8.052 12.146 138.444 1.00 63.16 83 LEU E O 1
ATOM 5404 N N . ARG E 1 95 ? -9.826 12.160 137.057 1.00 61.79 84 ARG E N 1
ATOM 5405 C CA . ARG E 1 95 ? -9.058 11.704 135.905 1.00 60.21 84 ARG E CA 1
ATOM 5406 C C . ARG E 1 95 ? -8.310 12.884 135.282 1.00 58.44 84 ARG E C 1
ATOM 5407 O O . ARG E 1 95 ? -8.896 13.934 135.028 1.00 58.00 84 ARG E O 1
ATOM 5415 N N . ILE E 1 96 ? -7.011 12.713 135.076 1.00 56.49 85 ILE E N 1
ATOM 5416 C CA . ILE E 1 96 ? -6.178 13.727 134.436 1.00 54.74 85 ILE E CA 1
ATOM 5417 C C . ILE E 1 96 ? -5.663 13.157 133.113 1.00 54.33 85 ILE E C 1
ATOM 5418 O O . ILE E 1 96 ? -4.828 12.242 133.100 1.00 53.83 85 ILE E O 1
ATOM 5423 N N . VAL E 1 97 ? -6.166 13.688 132.003 1.00 53.84 86 VAL E N 1
ATOM 5424 C CA . VAL E 1 97 ? -5.698 13.281 130.683 1.00 53.03 86 VAL E CA 1
ATOM 5425 C C . VAL E 1 97 ? -4.745 14.330 130.110 1.00 52.71 86 VAL E C 1
ATOM 5426 O O . VAL E 1 97 ? -5.145 15.450 129.816 1.00 52.77 86 VAL E O 1
ATOM 5430 N N . HIS E 1 98 ? -3.477 13.975 129.967 1.00 52.20 87 HIS E N 1
ATOM 5431 C CA . HIS E 1 98 ? -2.504 14.921 129.443 1.00 51.80 87 HIS E CA 1
ATOM 5432 C C . HIS E 1 98 ? -2.106 14.559 128.012 1.00 52.45 87 HIS E C 1
ATOM 5433 O O . HIS E 1 98 ? -1.517 13.501 127.764 1.00 52.39 87 HIS E O 1
ATOM 5440 N N . GLU E 1 99 ? -2.404 15.456 127.078 1.00 52.89 88 GLU E N 1
ATOM 5441 C CA . GLU E 1 99 ? -2.035 15.225 125.682 1.00 53.40 88 GLU E CA 1
ATOM 5442 C C . GLU E 1 99 ? -0.763 15.938 125.242 1.00 52.56 88 GLU E C 1
ATOM 5443 O O . GLU E 1 99 ? -0.468 17.054 125.676 1.00 52.26 88 GLU E O 1
ATOM 5449 N N . ASN E 1 100 ? -0.013 15.245 124.392 1.00 52.02 89 ASN E N 1
ATOM 5450 C CA . ASN E 1 100 ? 1.226 15.728 123.788 1.00 51.28 89 ASN E CA 1
ATOM 5451 C C . ASN E 1 100 ? 2.347 15.914 124.786 1.00 50.65 89 ASN E C 1
ATOM 5452 O O . ASN E 1 100 ? 2.999 16.953 124.812 1.00 50.75 89 ASN E O 1
ATOM 5457 N N . LEU E 1 101 ? 2.580 14.898 125.607 1.00 50.03 90 LEU E N 1
ATOM 5458 C CA . LEU E 1 101 ? 3.817 14.863 126.359 1.00 50.01 90 LEU E CA 1
ATOM 5459 C C . LEU E 1 101 ? 4.976 14.991 125.372 1.00 50.56 90 LEU E C 1
ATOM 5460 O O . LEU E 1 101 ? 5.011 14.259 124.395 1.00 51.03 90 LEU E O 1
ATOM 5465 N N . PRO E 1 102 ? 5.921 15.917 125.618 1.00 51.38 91 PRO E N 1
ATOM 5466 C CA . PRO E 1 102 ? 7.099 16.001 124.746 1.00 52.01 91 PRO E CA 1
ATOM 5467 C C . PRO E 1 102 ? 7.814 14.653 124.645 1.00 53.17 91 PRO E C 1
ATOM 5468 O O . PRO E 1 102 ? 8.037 13.982 125.665 1.00 53.12 91 PRO E O 1
ATOM 5472 N N . GLN E 1 103 ? 8.158 14.268 123.416 1.00 54.28 92 GLN E N 1
ATOM 5473 C CA . GLN E 1 103 ? 8.801 13.002 123.149 1.00 55.29 92 GLN E CA 1
ATOM 5474 C C . GLN E 1 103 ? 10.298 13.183 123.062 1.00 55.72 92 GLN E C 1
ATOM 5475 O O . GLN E 1 103 ? 10.808 14.042 122.325 1.00 56.20 92 GLN E O 1
ATOM 5481 N N . VAL E 1 104 ? 11.007 12.336 123.793 1.00 56.06 93 VAL E N 1
ATOM 5482 C CA . VAL E 1 104 ? 12.436 12.510 123.971 1.00 56.35 93 VAL E CA 1
ATOM 5483 C C . VAL E 1 104 ? 13.220 11.236 123.600 1.00 56.27 93 VAL E C 1
ATOM 5484 O O . VAL E 1 104 ? 14.064 10.753 124.353 1.00 56.85 93 VAL E O 1
ATOM 5488 N N . GLY E 1 105 ? 12.934 10.706 122.415 1.00 56.22 94 GLY E N 1
ATOM 5489 C CA . GLY E 1 105 ? 13.531 9.455 121.955 1.00 55.95 94 GLY E CA 1
ATOM 5490 C C . GLY E 1 105 ? 12.643 8.275 122.288 1.00 55.90 94 GLY E C 1
ATOM 5491 O O . GLY E 1 105 ? 11.432 8.432 122.507 1.00 56.14 94 GLY E O 1
ATOM 5492 N N . SER E 1 106 ? 13.239 7.092 122.355 1.00 55.59 95 SER E N 1
ATOM 5493 C CA . SER E 1 106 ? 12.455 5.872 122.528 1.00 55.51 95 SER E CA 1
ATOM 5494 C C . SER E 1 106 ? 12.528 5.270 123.933 1.00 55.59 95 SER E C 1
ATOM 5495 O O . SER E 1 106 ? 12.078 4.153 124.155 1.00 56.17 95 SER E O 1
ATOM 5498 N N . ALA E 1 107 ? 13.110 5.994 124.876 1.00 55.92 96 ALA E N 1
ATOM 5499 C CA . ALA E 1 107 ? 13.132 5.547 126.267 1.00 56.18 96 ALA E CA 1
ATOM 5500 C C . ALA E 1 107 ? 11.743 5.714 126.896 1.00 56.64 96 ALA E C 1
ATOM 5501 O O . ALA E 1 107 ? 10.964 6.572 126.457 1.00 56.32 96 ALA E O 1
ATOM 5503 N N . GLY E 1 108 ? 11.434 4.877 127.893 1.00 57.37 97 GLY E N 1
ATOM 5504 C CA . GLY E 1 108 ? 10.159 4.954 128.635 1.00 58.62 97 GLY E CA 1
ATOM 5505 C C . GLY E 1 108 ? 9.228 3.769 128.448 1.00 59.26 97 GLY E C 1
ATOM 5506 O O . GLY E 1 108 ? 9.475 2.915 127.611 1.00 60.02 97 GLY E O 1
ATOM 5507 N N . GLU E 1 109 ? 8.150 3.712 129.231 1.00 59.93 98 GLU E N 1
ATOM 5508 C CA . GLU E 1 109 ? 7.166 2.629 129.108 1.00 60.24 98 GLU E CA 1
ATOM 5509 C C . GLU E 1 109 ? 5.750 3.205 128.945 1.00 60.14 98 GLU E C 1
ATOM 5510 O O . GLU E 1 109 ? 5.202 3.769 129.895 1.00 60.47 98 GLU E O 1
ATOM 5516 N N . PRO E 1 110 ? 5.171 3.126 127.730 1.00 59.85 99 PRO E N 1
ATOM 5517 C CA . PRO E 1 110 ? 5.728 2.671 126.447 1.00 59.65 99 PRO E CA 1
ATOM 5518 C C . PRO E 1 110 ? 6.835 3.604 125.970 1.00 59.39 99 PRO E C 1
ATOM 5519 O O . PRO E 1 110 ? 7.027 4.665 126.575 1.00 59.28 99 PRO E O 1
ATOM 5523 N N . SER E 1 111 ? 7.544 3.211 124.903 1.00 59.18 100 SER E N 1
ATOM 5524 C CA . SER E 1 111 ? 8.641 4.010 124.324 1.00 58.85 100 SER E CA 1
ATOM 5525 C C . SER E 1 111 ? 8.175 5.411 123.930 1.00 58.46 100 SER E C 1
ATOM 5526 O O . SER E 1 111 ? 7.171 5.567 123.257 1.00 57.69 100 SER E O 1
ATOM 5529 N N . GLY E 1 112 ? 8.909 6.425 124.376 1.00 58.55 101 GLY E N 1
ATOM 5530 C CA . GLY E 1 112 ? 8.587 7.811 124.056 1.00 58.43 101 GLY E CA 1
ATOM 5531 C C . GLY E 1 112 ? 7.987 8.597 125.206 1.00 58.55 101 GLY E C 1
ATOM 5532 O O . GLY E 1 112 ? 7.831 9.827 125.109 1.00 58.34 101 GLY E O 1
ATOM 5533 N N . THR E 1 113 ? 7.650 7.889 126.289 1.00 58.26 102 THR E N 1
ATOM 5534 C CA . THR E 1 113 ? 6.985 8.486 127.449 1.00 58.01 102 THR E CA 1
ATOM 5535 C C . THR E 1 113 ? 7.918 8.592 128.650 1.00 57.54 102 THR E C 1
ATOM 5536 O O . THR E 1 113 ? 7.474 8.612 129.796 1.00 58.10 102 THR E O 1
ATOM 5540 N N . TRP E 1 114 ? 9.213 8.674 128.381 1.00 56.63 103 TRP E N 1
ATOM 5541 C CA . TRP E 1 114 ? 10.226 8.764 129.424 1.00 55.88 103 TRP E CA 1
ATOM 5542 C C . TRP E 1 114 ? 9.980 9.907 130.407 1.00 55.93 103 TRP E C 1
ATOM 5543 O O . TRP E 1 114 ? 10.260 9.767 131.590 1.00 56.87 103 TRP E O 1
ATOM 5554 N N . LEU E 1 115 ? 9.473 11.032 129.912 1.00 55.55 104 LEU E N 1
ATOM 5555 C CA . LEU E 1 115 ? 9.202 12.222 130.727 1.00 55.00 104 LEU E CA 1
ATOM 5556 C C . LEU E 1 115 ? 7.926 12.119 131.565 1.00 54.82 104 LEU E C 1
ATOM 5557 O O . LEU E 1 115 ? 7.630 13.025 132.353 1.00 54.71 104 LEU E O 1
ATOM 5562 N N . ALA E 1 116 ? 7.161 11.044 131.387 1.00 54.20 105 ALA E N 1
ATOM 5563 C CA . ALA E 1 116 ? 5.873 10.933 132.071 1.00 54.06 105 ALA E CA 1
ATOM 5564 C C . ALA E 1 116 ? 5.924 11.093 133.620 1.00 54.30 105 ALA E C 1
ATOM 5565 O O . ALA E 1 116 ? 5.082 11.787 134.181 1.00 54.38 105 ALA E O 1
ATOM 5567 N N . PRO E 1 117 ? 6.908 10.469 134.313 1.00 54.17 106 PRO E N 1
ATOM 5568 C CA . PRO E 1 117 ? 6.890 10.654 135.762 1.00 54.15 106 PRO E CA 1
ATOM 5569 C C . PRO E 1 117 ? 7.067 12.093 136.237 1.00 53.87 106 PRO E C 1
ATOM 5570 O O . PRO E 1 117 ? 6.616 12.416 137.332 1.00 54.28 106 PRO E O 1
ATOM 5574 N N . VAL E 1 118 ? 7.719 12.943 135.441 1.00 53.27 107 VAL E N 1
ATOM 5575 C CA . VAL E 1 118 ? 7.793 14.389 135.731 1.00 51.97 107 VAL E CA 1
ATOM 5576 C C . VAL E 1 118 ? 6.365 14.932 135.899 1.00 52.08 107 VAL E C 1
ATOM 5577 O O . VAL E 1 118 ? 6.107 15.783 136.742 1.00 51.88 107 VAL E O 1
ATOM 5581 N N . LEU E 1 119 ? 5.444 14.376 135.127 1.00 52.13 108 LEU E N 1
ATOM 5582 C CA . LEU E 1 119 ? 4.047 14.766 135.175 1.00 53.50 108 LEU E CA 1
ATOM 5583 C C . LEU E 1 119 ? 3.360 14.374 136.491 1.00 54.35 108 LEU E C 1
ATOM 5584 O O . LEU E 1 119 ?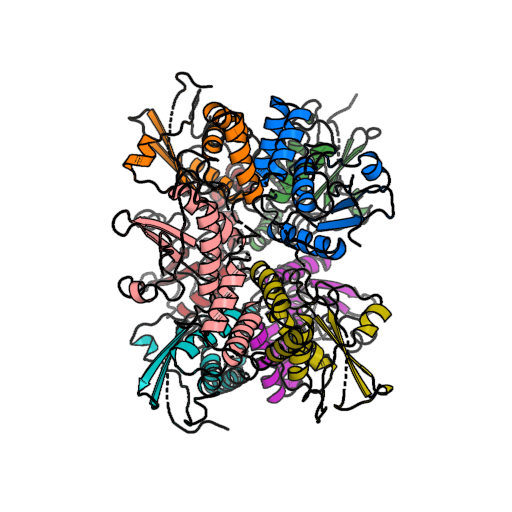 2.588 15.165 137.034 1.00 54.86 108 LEU E O 1
ATOM 5589 N N . GLU E 1 120 ? 3.637 13.168 136.993 1.00 54.98 109 GLU E N 1
ATOM 5590 C CA . GLU E 1 120 ? 3.089 12.724 138.279 1.00 55.59 109 GLU E CA 1
ATOM 5591 C C . GLU E 1 120 ? 3.518 13.743 139.324 1.00 55.46 109 GLU E C 1
ATOM 5592 O O . GLU E 1 120 ? 2.680 14.313 140.042 1.00 55.75 109 GLU E O 1
ATOM 5598 N N . GLY E 1 121 ? 4.824 14.006 139.365 1.00 54.77 110 GLY E N 1
ATOM 5599 C CA . GLY E 1 121 ? 5.375 14.996 140.266 1.00 54.16 110 GLY E CA 1
ATOM 5600 C C . GLY E 1 121 ? 4.747 16.359 140.062 1.00 53.90 110 GLY E C 1
ATOM 5601 O O . GLY E 1 121 ? 4.385 17.039 141.042 1.00 54.48 110 GLY E O 1
ATOM 5602 N N . LEU E 1 122 ? 4.602 16.760 138.794 1.00 52.65 111 LEU E N 1
ATOM 5603 C CA . LEU E 1 122 ? 4.171 18.116 138.482 1.00 51.22 111 LEU E CA 1
ATOM 5604 C C . LEU E 1 122 ? 2.737 18.288 138.915 1.00 50.65 111 LEU E C 1
ATOM 5605 O O . LEU E 1 122 ? 2.435 19.191 139.682 1.00 49.87 111 LEU E O 1
ATOM 5610 N N . TYR E 1 123 ? 1.855 17.414 138.442 1.00 50.86 112 TYR E N 1
ATOM 5611 C CA . TYR E 1 123 ? 0.455 17.476 138.848 1.00 51.47 112 TYR E CA 1
ATOM 5612 C C . TYR E 1 123 ? 0.227 17.226 140.343 1.00 51.96 112 TYR E C 1
ATOM 5613 O O . TYR E 1 123 ? -0.635 17.860 140.935 1.00 51.92 112 TYR E O 1
ATOM 5622 N N . GLY E 1 124 ? 1.007 16.328 140.946 1.00 52.59 113 GLY E N 1
ATOM 5623 C CA . GLY E 1 124 ? 1.035 16.187 142.398 1.00 53.21 113 GLY E CA 1
ATOM 5624 C C . GLY E 1 124 ? 1.194 17.517 143.127 1.00 53.85 113 GLY E C 1
ATOM 5625 O O . GLY E 1 124 ? 0.372 17.852 143.981 1.00 53.99 113 GLY E O 1
ATOM 5626 N N . ARG E 1 125 ? 2.235 18.282 142.793 1.00 54.02 114 ARG E N 1
ATOM 5627 C CA . ARG E 1 125 ? 2.447 19.583 143.432 1.00 55.05 114 ARG E CA 1
ATOM 5628 C C . ARG E 1 125 ? 1.294 20.559 143.183 1.00 55.07 114 ARG E C 1
ATOM 5629 O O . ARG E 1 125 ? 0.817 21.203 144.124 1.00 55.49 114 ARG E O 1
ATOM 5637 N N . TRP E 1 126 ? 0.851 20.667 141.933 1.00 54.54 115 TRP E N 1
ATOM 5638 C CA . TRP E 1 126 ? -0.163 21.655 141.559 1.00 54.31 115 TRP E CA 1
ATOM 5639 C C . TRP E 1 126 ? -1.491 21.389 142.242 1.00 54.72 115 TRP E C 1
ATOM 5640 O O . TRP E 1 126 ? -2.171 22.301 142.715 1.00 55.12 115 TRP E O 1
ATOM 5651 N N . VAL E 1 127 ? -1.835 20.115 142.277 1.00 54.98 116 VAL E N 1
ATOM 5652 C CA . VAL E 1 127 ? -3.100 19.618 142.768 1.00 55.36 116 VAL E CA 1
ATOM 5653 C C . VAL E 1 127 ? -3.201 19.677 144.319 1.00 55.69 116 VAL E C 1
ATOM 5654 O O . VAL E 1 127 ? -4.248 20.018 144.868 1.00 55.72 116 VAL E O 1
ATOM 5658 N N . THR E 1 128 ? -2.097 19.392 145.004 1.00 56.00 117 THR E N 1
ATOM 5659 C CA . THR E 1 128 ? -1.970 19.657 146.433 1.00 56.27 117 THR E CA 1
ATOM 5660 C C . THR E 1 128 ? -2.186 21.139 146.783 1.00 56.21 117 THR E C 1
ATOM 5661 O O . THR E 1 128 ? -2.731 21.446 147.845 1.00 56.84 117 THR E O 1
ATOM 5665 N N . SER E 1 129 ? -1.756 22.057 145.915 1.00 55.47 118 SER E N 1
ATOM 5666 C CA . SER E 1 129 ? -1.891 23.486 146.214 1.00 54.61 118 SER E CA 1
ATOM 5667 C C . SER E 1 129 ? -3.333 23.939 146.026 1.00 54.01 118 SER E C 1
ATOM 5668 O O . SER E 1 129 ? -3.715 25.031 146.418 1.00 53.98 118 SER E O 1
ATOM 5671 N N . GLN E 1 130 ? -4.130 23.054 145.444 1.00 53.53 119 GLN E N 1
ATOM 5672 C CA . GLN E 1 130 ? -5.480 23.349 145.017 1.00 53.10 119 GLN E CA 1
ATOM 5673 C C . GLN E 1 130 ? -6.542 22.704 145.897 1.00 52.59 119 GLN E C 1
ATOM 5674 O O . GLN E 1 130 ? -7.745 22.803 145.612 1.00 52.75 119 GLN E O 1
ATOM 5680 N N . ALA E 1 131 ? -6.087 22.099 146.988 1.00 52.10 120 ALA E N 1
ATOM 5681 C CA . ALA E 1 131 ? -6.815 21.062 147.709 1.00 51.94 120 ALA E CA 1
ATOM 5682 C C . ALA E 1 131 ? -7.663 21.515 148.924 1.00 51.73 120 ALA E C 1
ATOM 5683 O O . ALA E 1 131 ? -8.389 20.710 149.509 1.00 51.81 120 ALA E O 1
ATOM 5685 N N . GLY E 1 132 ? -7.557 22.778 149.313 1.00 51.38 121 GLY E N 1
ATOM 5686 C CA . GLY E 1 132 ? -8.287 23.284 150.467 1.00 51.77 121 GLY E CA 1
ATOM 5687 C C . GLY E 1 132 ? -7.836 22.703 151.795 1.00 51.99 121 GLY E C 1
ATOM 5688 O O . GLY E 1 132 ? -6.761 22.115 151.901 1.00 51.89 121 GLY E O 1
ATOM 5689 N N . ALA E 1 133 ? -8.685 22.853 152.807 1.00 52.59 122 ALA E N 1
ATOM 5690 C CA . ALA E 1 133 ? -8.378 22.404 154.162 1.00 53.09 122 ALA E CA 1
ATOM 5691 C C . ALA E 1 133 ? -8.553 20.906 154.301 1.00 53.57 122 ALA E C 1
ATOM 5692 O O . ALA E 1 133 ? -7.941 20.293 155.173 1.00 54.06 122 ALA E O 1
ATOM 5694 N N . PHE E 1 134 ? -9.357 20.312 153.423 1.00 54.12 123 PHE E N 1
ATOM 5695 C CA . PHE E 1 134 ? -9.766 18.923 153.603 1.00 54.84 123 PHE E CA 1
ATOM 5696 C C . PHE E 1 134 ? -9.015 17.881 152.753 1.00 56.01 123 PHE E C 1
ATOM 5697 O O . PHE E 1 134 ? -8.871 16.727 153.179 1.00 56.53 123 PHE E O 1
ATOM 5705 N N . GLY E 1 135 ? -8.521 18.282 151.579 1.00 57.02 124 GLY E N 1
ATOM 5706 C CA . GLY E 1 135 ? -7.886 17.352 150.645 1.00 57.61 124 GLY E CA 1
ATOM 5707 C C . GLY E 1 135 ? -6.490 16.881 151.001 1.00 58.39 124 GLY E C 1
ATOM 5708 O O . GLY E 1 135 ? -5.676 17.632 151.545 1.00 58.45 124 GLY E O 1
ATOM 5709 N N . ASP E 1 136 ? -6.228 15.612 150.704 1.00 59.53 125 ASP E N 1
ATOM 5710 C CA . ASP E 1 136 ? -4.901 15.010 150.858 1.00 60.77 125 ASP E CA 1
ATOM 5711 C C . ASP E 1 136 ? -4.785 13.946 149.779 1.00 60.78 125 ASP E C 1
ATOM 5712 O O . ASP E 1 136 ? -5.120 12.777 149.980 1.00 60.98 125 ASP E O 1
ATOM 5717 N N . TYR E 1 137 ? -4.302 14.384 148.625 1.00 60.91 126 TYR E N 1
ATOM 5718 C CA . TYR E 1 137 ? -4.379 13.603 147.403 1.00 60.63 126 TYR E CA 1
ATOM 5719 C C . TYR E 1 137 ? -3.013 13.068 146.951 1.00 60.36 126 TYR E C 1
ATOM 5720 O O . TYR E 1 137 ? -1.964 13.611 147.286 1.00 60.04 126 TYR E O 1
ATOM 5729 N N . VAL E 1 138 ? -3.051 11.969 146.212 1.00 60.37 127 VAL E N 1
ATOM 5730 C CA . VAL E 1 138 ? -1.910 11.506 145.444 1.00 60.17 127 VAL E CA 1
ATOM 5731 C C . VAL E 1 138 ? -2.332 11.415 143.980 1.00 60.06 127 VAL E C 1
ATOM 5732 O O . VAL E 1 138 ? -3.499 11.126 143.685 1.00 59.59 127 VAL E O 1
ATOM 5736 N N . VAL E 1 139 ? -1.403 11.688 143.068 1.00 59.97 128 VAL E N 1
ATOM 5737 C CA . VAL E 1 139 ? -1.681 11.431 141.656 1.00 60.55 128 VAL E CA 1
ATOM 5738 C C . VAL E 1 139 ? -0.734 10.351 141.167 1.00 61.15 128 VAL E C 1
ATOM 5739 O O . VAL E 1 139 ? 0.474 10.427 141.352 1.00 60.78 128 VAL E O 1
ATOM 5743 N N . THR E 1 140 ? -1.302 9.324 140.570 1.00 62.40 129 THR E N 1
ATOM 5744 C CA . THR E 1 140 ? -0.508 8.217 140.102 1.00 64.09 129 THR E CA 1
ATOM 5745 C C . THR E 1 140 ? -0.841 7.930 138.653 1.00 65.19 129 THR E C 1
ATOM 5746 O O . THR E 1 140 ? -1.983 8.094 138.209 1.00 64.68 129 THR E O 1
ATOM 5750 N N . ARG E 1 141 ? 0.178 7.507 137.920 1.00 67.09 130 ARG E N 1
ATOM 5751 C CA . ARG E 1 141 ? 0.007 7.107 136.541 1.00 69.04 130 ARG E CA 1
ATOM 5752 C C . ARG E 1 141 ? -0.693 5.764 136.475 1.00 70.85 130 ARG E C 1
ATOM 5753 O O . ARG E 1 141 ? -0.296 4.804 137.134 1.00 70.88 130 ARG E O 1
ATOM 5761 N N . ASP E 1 142 ? -1.747 5.727 135.674 1.00 73.44 131 ASP E N 1
ATOM 5762 C CA . ASP E 1 142 ? -2.453 4.506 135.364 1.00 76.15 131 ASP E CA 1
ATOM 5763 C C . ASP E 1 142 ? -2.024 4.038 133.976 1.00 77.71 131 ASP E C 1
ATOM 5764 O O . ASP E 1 142 ? -2.553 4.501 132.965 1.00 78.04 131 ASP E O 1
ATOM 5769 N N . VAL E 1 143 ? -1.058 3.123 133.942 1.00 79.65 132 VAL E N 1
ATOM 5770 C CA . VAL E 1 143 ? -0.549 2.570 132.684 1.00 81.55 132 VAL E CA 1
ATOM 5771 C C . VAL E 1 143 ? -1.564 1.644 132.006 1.00 82.76 132 VAL E C 1
ATOM 5772 O O . VAL E 1 143 ? -1.846 1.789 130.814 1.00 83.01 132 VAL E O 1
ATOM 5776 N N . ASP E 1 144 ? -2.140 0.718 132.769 1.00 84.46 133 ASP E N 1
ATOM 5777 C CA . ASP E 1 144 ? -3.034 -0.289 132.186 1.00 85.87 133 ASP E CA 1
ATOM 5778 C C . ASP E 1 144 ? -4.478 0.199 131.958 1.00 86.46 133 ASP E C 1
ATOM 5779 O O . ASP E 1 144 ? -5.438 -0.549 132.144 1.00 86.65 133 ASP E O 1
ATOM 5784 N N . ALA E 1 145 ? -4.606 1.463 131.558 1.00 87.34 134 ALA E N 1
ATOM 5785 C CA . ALA E 1 145 ? -5.859 2.022 131.038 1.00 88.08 134 ALA E CA 1
ATOM 5786 C C . ALA E 1 145 ? -5.533 2.996 129.918 1.00 88.54 134 ALA E C 1
ATOM 5787 O O . ALA E 1 145 ? -6.393 3.312 129.079 1.00 88.57 134 ALA E O 1
ATOM 5789 N N . GLU E 1 146 ? -4.283 3.475 129.923 1.00 89.16 135 GLU E N 1
ATOM 5790 C CA . GLU E 1 146 ? -3.679 4.041 128.723 1.00 89.50 135 GLU E CA 1
ATOM 5791 C C . GLU E 1 146 ? -3.717 2.941 127.658 1.00 89.81 135 GLU E C 1
ATOM 5792 O O . GLU E 1 146 ? -4.192 3.163 126.539 1.00 90.10 135 GLU E O 1
ATOM 5798 N N . ASP E 1 147 ? -3.256 1.745 128.036 1.00 89.97 136 ASP E N 1
ATOM 5799 C CA . ASP E 1 147 ? -3.253 0.586 127.142 1.00 89.99 136 ASP E CA 1
ATOM 5800 C C . ASP E 1 147 ? -4.439 -0.373 127.355 1.00 89.67 136 ASP E C 1
ATOM 5801 O O . ASP E 1 147 ? -4.431 -1.495 126.841 1.00 89.74 136 ASP E O 1
ATOM 5806 N N . LEU E 1 148 ? -5.455 0.054 128.106 1.00 89.25 137 LEU E N 1
ATOM 5807 C CA . LEU E 1 148 ? -6.702 -0.711 128.151 1.00 88.69 137 LEU E CA 1
ATOM 5808 C C . LEU E 1 148 ? -7.406 -0.497 126.819 1.00 87.93 137 LEU E C 1
ATOM 5809 O O . LEU E 1 148 ? -7.865 -1.461 126.186 1.00 88.02 137 LEU E O 1
ATOM 5814 N N . ASN E 1 149 ? -7.470 0.765 126.388 1.00 86.80 138 ASN E N 1
ATOM 5815 C CA . ASN E 1 149 ? -7.911 1.067 125.020 1.00 85.60 138 ASN E CA 1
ATOM 5816 C C . ASN E 1 149 ? -7.440 2.378 124.372 1.00 84.31 138 ASN E C 1
ATOM 5817 O O . ASN E 1 149 ? -7.964 3.466 124.646 1.00 84.23 138 ASN E O 1
ATOM 5822 N N . ALA E 1 150 ? -6.402 2.244 123.549 1.00 82.43 139 ALA E N 1
ATOM 5823 C CA . ALA E 1 150 ? -6.176 3.110 122.383 1.00 80.51 139 ALA E CA 1
ATOM 5824 C C . ALA E 1 150 ? -5.834 4.598 122.569 1.00 78.82 139 ALA E C 1
ATOM 5825 O O . ALA E 1 150 ? -6.117 5.405 121.671 1.00 78.82 139 ALA E O 1
ATOM 5827 N N . VAL E 1 151 ? -5.218 4.985 123.686 1.00 76.30 140 VAL E N 1
ATOM 5828 C CA . VAL E 1 151 ? -4.714 6.363 123.741 1.00 73.57 140 VAL E CA 1
ATOM 5829 C C . VAL E 1 151 ? -3.376 6.441 123.026 1.00 71.32 140 VAL E C 1
ATOM 5830 O O . VAL E 1 151 ? -2.584 5.502 123.099 1.00 71.06 140 VAL E O 1
ATOM 5834 N N . PRO E 1 152 ? -3.149 7.549 122.301 1.00 69.09 141 PRO E N 1
ATOM 5835 C CA . PRO E 1 152 ? -1.897 7.871 121.636 1.00 67.29 141 PRO E CA 1
ATOM 5836 C C . PRO E 1 152 ? -0.668 7.714 122.525 1.00 65.60 141 PRO E C 1
ATOM 5837 O O . PRO E 1 152 ? -0.742 7.871 123.747 1.00 65.02 141 PRO E O 1
ATOM 5841 N N . ARG E 1 153 ? 0.460 7.423 121.885 1.00 63.58 142 ARG E N 1
ATOM 5842 C CA . ARG E 1 153 ? 1.730 7.216 122.555 1.00 61.43 142 ARG E CA 1
ATOM 5843 C C . ARG E 1 153 ? 2.056 8.300 123.599 1.00 59.98 142 ARG E C 1
ATOM 5844 O O . ARG E 1 153 ? 2.508 7.981 124.693 1.00 59.48 142 ARG E O 1
ATOM 5852 N N . GLN E 1 154 ? 1.781 9.560 123.261 1.00 58.27 143 GLN E N 1
ATOM 5853 C CA . GLN E 1 154 ? 2.143 10.733 124.082 1.00 56.83 143 GLN E CA 1
ATOM 5854 C C . GLN E 1 154 ? 1.021 11.274 124.977 1.00 56.10 143 GLN E C 1
ATOM 5855 O O . GLN E 1 154 ? 1.133 12.370 125.536 1.00 55.68 143 GLN E O 1
ATOM 5861 N N . THR E 1 155 ? -0.070 10.527 125.063 1.00 55.34 144 THR E N 1
ATOM 5862 C CA . THR E 1 155 ? -1.173 10.841 125.944 1.00 54.69 144 THR E CA 1
ATOM 5863 C C . THR E 1 155 ? -0.941 10.076 127.235 1.00 54.84 144 THR E C 1
ATOM 5864 O O . THR E 1 155 ? -0.711 8.868 127.225 1.00 54.75 144 THR E O 1
ATOM 5868 N N . ILE E 1 156 ? -0.967 10.795 128.348 1.00 55.04 145 ILE E N 1
ATOM 5869 C CA . ILE E 1 156 ? -0.748 10.176 129.638 1.00 55.21 145 ILE E CA 1
ATOM 5870 C C . ILE E 1 156 ? -2.054 10.239 130.422 1.00 55.83 145 ILE E C 1
ATOM 5871 O O . ILE E 1 156 ? -2.691 11.289 130.483 1.00 55.67 145 ILE E O 1
ATOM 5876 N N . ILE E 1 157 ? -2.477 9.098 130.957 1.00 56.78 146 ILE E N 1
ATOM 5877 C CA . ILE E 1 157 ? -3.632 9.053 131.844 1.00 58.00 146 ILE E CA 1
ATOM 5878 C C . ILE E 1 157 ? -3.170 8.985 133.290 1.00 58.64 146 ILE E C 1
ATOM 5879 O O . ILE E 1 157 ? -2.429 8.080 133.675 1.00 58.43 146 ILE E O 1
ATOM 5892 N N . TYR E 1 159 ? -4.575 9.450 137.492 1.00 62.50 148 TYR E N 1
ATOM 5893 C CA . TYR E 1 159 ? -5.664 9.543 138.450 1.00 63.76 148 TYR E CA 1
ATOM 5894 C C . TYR E 1 159 ? -5.187 10.198 139.722 1.00 64.23 148 TYR E C 1
ATOM 5895 O O . TYR E 1 159 ? -4.128 9.858 140.245 1.00 64.14 148 TYR E O 1
ATOM 5912 N N . ARG E 1 161 ? -6.136 10.480 143.529 1.00 69.00 150 ARG E N 1
ATOM 5913 C CA . ARG E 1 161 ? -6.936 9.817 144.568 1.00 70.42 150 ARG E CA 1
ATOM 5914 C C . ARG E 1 161 ? -6.584 10.297 145.981 1.00 71.35 150 ARG E C 1
ATOM 5915 O O . ARG E 1 161 ? -5.511 10.849 146.207 1.00 71.05 150 ARG E O 1
ATOM 5923 N N . VAL E 1 162 ? -7.495 10.056 146.924 1.00 73.02 151 VAL E N 1
ATOM 5924 C CA . VAL E 1 162 ? -7.345 10.481 148.331 1.00 75.20 151 VAL E CA 1
ATOM 5925 C C . VAL E 1 162 ? -6.472 9.535 149.170 1.00 76.62 151 VAL E C 1
ATOM 5926 O O . VAL E 1 162 ? -6.968 8.522 149.655 1.00 77.06 151 VAL E O 1
ATOM 5930 N N . ARG E 1 163 ? -5.187 9.852 149.333 1.00 78.66 152 ARG E N 1
ATOM 5931 C CA . ARG E 1 163 ? -4.338 9.241 150.385 1.00 81.11 152 ARG E CA 1
ATOM 5932 C C . ARG E 1 163 ? -2.955 9.872 150.356 1.00 82.24 152 ARG E C 1
ATOM 5933 O O . ARG E 1 163 ? -2.499 10.294 149.295 1.00 82.48 152 ARG E O 1
ATOM 5941 N N . SER E 1 164 ? -2.294 9.914 151.515 1.00 83.72 153 SER E N 1
ATOM 5942 C CA . SER E 1 164 ? -1.093 10.742 151.735 1.00 85.20 153 SER E CA 1
ATOM 5943 C C . SER E 1 164 ? 0.016 10.566 150.693 1.00 86.36 153 SER E C 1
ATOM 5944 O O . SER E 1 164 ? 0.307 9.454 150.245 1.00 86.65 153 SER E O 1
ATOM 5947 N N . SER E 1 165 ? 0.654 11.684 150.366 1.00 87.73 154 SER E N 1
ATOM 5948 C CA . SER E 1 165 ? 1.473 11.833 149.161 1.00 89.08 154 SER E CA 1
ATOM 5949 C C . SER E 1 165 ? 2.773 11.009 149.056 1.00 90.11 154 SER E C 1
ATOM 5950 O O . SER E 1 165 ? 3.102 10.509 147.971 1.00 90.43 154 SER E O 1
ATOM 5953 N N . ALA E 1 166 ? 3.499 10.864 150.168 1.00 91.18 155 ALA E N 1
ATOM 5954 C CA . ALA E 1 166 ? 4.915 10.459 150.107 1.00 92.00 155 ALA E CA 1
ATOM 5955 C C . ALA E 1 166 ? 5.224 8.978 150.354 1.00 92.52 155 ALA E C 1
ATOM 5956 O O . ALA E 1 166 ? 4.507 8.295 151.096 1.00 92.77 155 ALA E O 1
ATOM 5958 N N . THR E 1 167 ? 6.306 8.520 149.709 1.00 92.96 156 THR E N 1
ATOM 5959 C CA . THR E 1 167 ? 6.914 7.174 149.833 1.00 93.28 156 THR E CA 1
ATOM 5960 C C . THR E 1 167 ? 7.388 6.676 148.458 1.00 93.41 156 THR E C 1
ATOM 5961 O O . THR E 1 167 ? 8.142 5.705 148.348 1.00 93.53 156 THR E O 1
ATOM 5965 N N . LYS F 1 17 ? 4.264 22.233 121.103 1.00 71.95 6 LYS F N 1
ATOM 5966 C CA . LYS F 1 17 ? 4.519 23.103 119.914 1.00 71.74 6 LYS F CA 1
ATOM 5967 C C . LYS F 1 17 ? 5.864 23.816 120.120 1.00 70.89 6 LYS F C 1
ATOM 5968 O O . LYS F 1 17 ? 5.938 24.954 120.608 1.00 71.16 6 LYS F O 1
ATOM 5974 N N . LYS F 1 18 ? 6.914 23.108 119.703 1.00 69.35 7 LYS F N 1
ATOM 5975 C CA . LYS F 1 18 ? 8.280 23.263 120.212 1.00 67.81 7 LYS F CA 1
ATOM 5976 C C . LYS F 1 18 ? 8.366 23.340 121.740 1.00 66.13 7 LYS F C 1
ATOM 5977 O O . LYS F 1 18 ? 8.345 24.431 122.319 1.00 65.87 7 LYS F O 1
ATOM 5983 N N . PRO F 1 19 ? 8.429 22.160 122.391 1.00 64.54 8 PRO F N 1
ATOM 5984 C CA . PRO F 1 19 ? 8.593 22.046 123.827 1.00 63.52 8 PRO F CA 1
ATOM 5985 C C . PRO F 1 19 ? 9.901 22.685 124.270 1.00 62.99 8 PRO F C 1
ATOM 5986 O O . PRO F 1 19 ? 10.954 22.463 123.655 1.00 62.90 8 PRO F O 1
ATOM 5990 N N . ASP F 1 20 ? 9.813 23.486 125.324 1.00 62.15 9 ASP F N 1
ATOM 5991 C CA . ASP F 1 20 ? 10.957 24.152 125.910 1.00 61.74 9 ASP F CA 1
ATOM 5992 C C . ASP F 1 20 ? 11.448 23.275 127.070 1.00 60.92 9 ASP F C 1
ATOM 5993 O O . ASP F 1 20 ? 10.649 22.850 127.899 1.00 60.97 9 ASP F O 1
ATOM 5998 N N . PHE F 1 21 ? 12.744 22.975 127.115 1.00 60.33 10 PHE F N 1
ATOM 5999 C CA . PHE F 1 21 ? 13.277 22.122 128.183 1.00 59.52 10 PHE F CA 1
ATOM 6000 C C . PHE F 1 21 ? 14.116 22.844 129.228 1.00 59.71 10 PHE F C 1
ATOM 6001 O O . PHE F 1 21 ? 14.542 22.222 130.203 1.00 59.65 10 PHE F O 1
ATOM 6009 N N . THR F 1 22 ? 14.355 24.142 129.029 1.00 59.60 11 THR F N 1
ATOM 6010 C CA . THR F 1 22 ? 15.199 24.920 129.946 1.00 59.96 11 THR F CA 1
ATOM 6011 C C . THR F 1 22 ? 14.806 24.724 131.433 1.00 59.63 11 THR F C 1
ATOM 6012 O O . THR F 1 22 ? 15.667 24.499 132.289 1.00 59.17 11 THR F O 1
ATOM 6016 N N . LEU F 1 23 ? 13.505 24.772 131.709 1.00 59.44 12 LEU F N 1
ATOM 6017 C CA . LEU F 1 23 ? 12.977 24.657 133.067 1.00 59.21 12 LEU F CA 1
ATOM 6018 C C . LEU F 1 23 ? 13.069 23.238 133.629 1.00 58.67 12 LEU F C 1
ATOM 6019 O O . LEU F 1 23 ? 13.286 23.057 134.824 1.00 58.47 12 LEU F O 1
ATOM 6024 N N . PHE F 1 24 ? 12.904 22.239 132.768 1.00 58.14 13 PHE F N 1
ATOM 6025 C CA . PHE F 1 24 ? 13.118 20.851 133.160 1.00 57.58 13 PHE F CA 1
ATOM 6026 C C . PHE F 1 24 ? 14.568 20.662 133.610 1.00 57.85 13 PHE F C 1
ATOM 6027 O O . PHE F 1 24 ? 14.825 20.137 134.698 1.00 58.08 13 PHE F O 1
ATOM 6035 N N . LEU F 1 25 ? 15.497 21.120 132.769 1.00 57.63 14 LEU F N 1
ATOM 6036 C CA . LEU F 1 25 ? 16.935 21.028 132.997 1.00 57.17 14 LEU F CA 1
ATOM 6037 C C . LEU F 1 25 ? 17.445 21.848 134.172 1.00 57.13 14 LEU F C 1
ATOM 6038 O O . LEU F 1 25 ? 18.388 21.439 134.839 1.00 57.68 14 LEU F O 1
ATOM 6043 N N . GLN F 1 26 ? 16.861 23.015 134.410 1.00 56.87 15 GLN F N 1
ATOM 6044 C CA . GLN F 1 26 ? 17.188 23.779 135.612 1.00 56.74 15 GLN F CA 1
ATOM 6045 C C . GLN F 1 26 ? 16.853 22.957 136.862 1.00 56.65 15 GLN F C 1
ATOM 6046 O O . GLN F 1 26 ? 17.641 22.865 137.797 1.00 56.80 15 GLN F O 1
ATOM 6052 N N . THR F 1 27 ? 15.673 22.361 136.864 1.00 56.46 16 THR F N 1
ATOM 6053 C CA . THR F 1 27 ? 15.213 21.628 138.018 1.00 56.58 16 THR F CA 1
ATOM 6054 C C . THR F 1 27 ? 15.953 20.301 138.148 1.00 56.38 16 THR F C 1
ATOM 6055 O O . THR F 1 27 ? 16.276 19.871 139.262 1.00 55.86 16 THR F O 1
ATOM 6059 N N . LEU F 1 28 ? 16.245 19.672 137.011 1.00 56.53 17 LEU F N 1
ATOM 6060 C CA . LEU F 1 28 ? 17.009 18.433 137.015 1.00 56.65 17 LEU F CA 1
ATOM 6061 C C . LEU F 1 28 ? 18.459 18.685 137.402 1.00 56.89 17 LEU F C 1
ATOM 6062 O O . LEU F 1 28 ? 19.085 17.831 138.027 1.00 56.60 17 LEU F O 1
ATOM 6067 N N . SER F 1 29 ? 18.996 19.849 137.044 1.00 57.52 18 SER F N 1
ATOM 6068 C CA . SER F 1 29 ? 20.367 20.167 137.432 1.00 58.49 18 SER F CA 1
ATOM 6069 C C . SER F 1 29 ? 20.486 20.207 138.962 1.00 59.07 18 SER F C 1
ATOM 6070 O O . SER F 1 29 ? 21.425 19.646 139.521 1.00 58.76 18 SER F O 1
ATOM 6073 N N . TRP F 1 30 ? 19.514 20.843 139.621 1.00 59.90 19 TRP F N 1
ATOM 6074 C CA . TRP F 1 30 ? 19.476 20.911 141.084 1.00 61.04 19 TRP F CA 1
ATOM 6075 C C . TRP F 1 30 ? 19.261 19.552 141.732 1.00 61.46 19 TRP F C 1
ATOM 6076 O O . TRP F 1 30 ? 19.963 19.209 142.672 1.00 61.49 19 TRP F O 1
ATOM 6087 N N . GLU F 1 31 ? 18.315 18.768 141.220 1.00 62.30 20 GLU F N 1
ATOM 6088 C CA . GLU F 1 31 ? 18.023 17.467 141.813 1.00 63.25 20 GLU F CA 1
ATOM 6089 C C . GLU F 1 31 ? 19.228 16.530 141.731 1.00 63.49 20 GLU F C 1
ATOM 6090 O O . GLU F 1 31 ? 19.562 15.872 142.718 1.00 63.61 20 GLU F O 1
ATOM 6096 N N . ILE F 1 32 ? 19.887 16.489 140.571 1.00 63.74 21 ILE F N 1
ATOM 6097 C CA . ILE F 1 32 ? 21.084 15.664 140.389 1.00 63.75 21 ILE F CA 1
ATOM 6098 C C . ILE F 1 32 ? 22.224 16.130 141.306 1.00 64.17 21 ILE F C 1
ATOM 6099 O O . ILE F 1 32 ? 22.836 15.313 141.989 1.00 64.05 21 ILE F O 1
ATOM 6104 N N . ASP F 1 33 ? 22.494 17.430 141.325 1.00 64.57 22 ASP F N 1
ATOM 6105 C CA . ASP F 1 33 ? 23.543 17.972 142.179 1.00 66.01 22 ASP F CA 1
ATOM 6106 C C . ASP F 1 33 ? 23.333 17.561 143.649 1.00 66.98 22 ASP F C 1
ATOM 6107 O O . ASP F 1 33 ? 24.231 16.984 144.275 1.00 67.21 22 ASP F O 1
ATOM 6112 N N . ASP F 1 34 ? 22.132 17.841 144.160 1.00 68.00 23 ASP F N 1
ATOM 6113 C CA . ASP F 1 34 ? 21.683 17.450 145.490 1.00 68.80 23 ASP F CA 1
ATOM 6114 C C . ASP F 1 34 ? 21.974 15.978 145.820 1.00 68.75 23 ASP F C 1
ATOM 6115 O O . ASP F 1 34 ? 22.552 15.674 146.862 1.00 68.98 23 ASP F O 1
ATOM 6120 N N . GLN F 1 35 ? 21.596 15.074 144.924 1.00 68.63 24 GLN F N 1
ATOM 6121 C CA . GLN F 1 35 ? 21.733 13.637 145.171 1.00 68.59 24 GLN F CA 1
ATOM 6122 C C . GLN F 1 35 ? 23.167 13.093 145.130 1.00 68.68 24 GLN F C 1
ATOM 6123 O O . GLN F 1 35 ? 23.553 12.330 146.011 1.00 68.93 24 GLN F O 1
ATOM 6129 N N . VAL F 1 36 ? 23.954 13.467 144.121 1.00 68.52 25 VAL F N 1
ATOM 6130 C CA . VAL F 1 36 ? 25.233 12.787 143.904 1.00 68.28 25 VAL F CA 1
ATOM 6131 C C . VAL F 1 36 ? 26.494 13.639 144.025 1.00 68.38 25 VAL F C 1
ATOM 6132 O O . VAL F 1 36 ? 27.586 13.100 144.172 1.00 68.66 25 VAL F O 1
ATOM 6136 N N . GLY F 1 37 ? 26.361 14.957 143.979 1.00 68.51 26 GLY F N 1
ATOM 6137 C CA . GLY F 1 37 ? 27.539 15.816 144.081 1.00 68.76 26 GLY F CA 1
ATOM 6138 C C . GLY F 1 37 ? 28.272 16.001 142.761 1.00 69.03 26 GLY F C 1
ATOM 6139 O O . GLY F 1 37 ? 27.985 15.323 141.775 1.00 69.16 26 GLY F O 1
ATOM 6140 N N . ILE F 1 38 ? 29.246 16.907 142.765 1.00 69.23 27 ILE F N 1
ATOM 6141 C CA . ILE F 1 38 ? 29.871 17.431 141.555 1.00 69.19 27 ILE F CA 1
ATOM 6142 C C . ILE F 1 38 ? 30.589 16.395 140.688 1.00 69.64 27 ILE F C 1
ATOM 6143 O O . ILE F 1 38 ? 30.365 16.349 139.479 1.00 70.32 27 ILE F O 1
ATOM 6148 N N . GLU F 1 39 ? 31.427 15.557 141.290 1.00 69.69 28 GLU F N 1
ATOM 6149 C CA . GLU F 1 39 ? 32.267 14.637 140.516 1.00 69.50 28 GLU F CA 1
ATOM 6150 C C . GLU F 1 39 ? 31.460 13.567 139.779 1.00 68.64 28 GLU F C 1
ATOM 6151 O O . GLU F 1 39 ? 31.797 13.203 138.651 1.00 68.82 28 GLU F O 1
ATOM 6157 N N . VAL F 1 40 ? 30.408 13.062 140.417 1.00 67.53 29 VAL F N 1
ATOM 6158 C CA . VAL F 1 40 ? 29.602 11.983 139.832 1.00 66.66 29 VAL F CA 1
ATOM 6159 C C . VAL F 1 40 ? 28.688 12.517 138.729 1.00 65.55 29 VAL F C 1
ATOM 6160 O O . VAL F 1 40 ? 28.563 11.895 137.675 1.00 65.98 29 VAL F O 1
ATOM 6164 N N . ARG F 1 41 ? 28.067 13.668 138.979 1.00 64.07 30 ARG F N 1
ATOM 6165 C CA . ARG F 1 41 ? 27.297 14.382 137.965 1.00 62.41 30 ARG F CA 1
ATOM 6166 C C . ARG F 1 41 ? 28.166 14.658 136.730 1.00 62.02 30 ARG F C 1
ATOM 6167 O O . ARG F 1 41 ? 27.756 14.352 135.611 1.00 61.81 30 ARG F O 1
ATOM 6175 N N . ASN F 1 42 ? 29.361 15.213 136.939 1.00 61.43 31 ASN F N 1
ATOM 6176 C CA . ASN F 1 42 ? 30.298 15.470 135.845 1.00 60.97 31 ASN F CA 1
ATOM 6177 C C . ASN F 1 42 ? 30.609 14.249 134.999 1.00 61.31 31 ASN F C 1
ATOM 6178 O O . ASN F 1 42 ? 30.609 14.344 133.772 1.00 61.46 31 ASN F O 1
ATOM 6183 N N . GLU F 1 43 ? 30.826 13.099 135.640 1.00 61.67 32 GLU F N 1
ATOM 6184 C CA . GLU F 1 43 ? 31.182 11.887 134.900 1.00 61.95 32 GLU F CA 1
ATOM 6185 C C . GLU F 1 43 ? 30.011 11.378 134.076 1.00 60.89 32 GLU F C 1
ATOM 6186 O O . GLU F 1 43 ? 30.211 10.907 132.961 1.00 61.26 32 GLU F O 1
ATOM 6192 N N . LEU F 1 44 ? 28.803 11.475 134.634 1.00 59.98 33 LEU F N 1
ATOM 6193 C CA . LEU F 1 44 ? 27.556 11.167 133.915 1.00 58.78 33 LEU F CA 1
ATOM 6194 C C . LEU F 1 44 ? 27.434 12.028 132.663 1.00 58.19 33 LEU F C 1
ATOM 6195 O O . LEU F 1 44 ? 27.139 11.527 131.587 1.00 57.75 33 LEU F O 1
ATOM 6200 N N . LEU F 1 45 ? 27.670 13.325 132.845 1.00 57.54 34 LEU F N 1
ATOM 6201 C CA . LEU F 1 45 ? 27.558 14.328 131.807 1.00 56.94 34 LEU F CA 1
ATOM 6202 C C . LEU F 1 45 ? 28.618 14.153 130.707 1.00 57.33 34 LEU F C 1
ATOM 6203 O O . LEU F 1 45 ? 28.346 14.436 129.530 1.00 57.14 34 LEU F O 1
ATOM 6208 N N . ARG F 1 46 ? 29.811 13.679 131.073 1.00 57.35 35 ARG F N 1
ATOM 6209 C CA . ARG F 1 46 ? 30.826 13.348 130.060 1.00 57.64 35 ARG F CA 1
ATOM 6210 C C . ARG F 1 46 ? 30.409 12.139 129.243 1.00 57.72 35 ARG F C 1
ATOM 6211 O O . ARG F 1 46 ? 30.683 12.075 128.047 1.00 58.03 35 ARG F O 1
ATOM 6219 N N . GLU F 1 47 ? 29.741 11.190 129.889 1.00 57.82 36 GLU F N 1
ATOM 6220 C CA . GLU F 1 47 ? 29.223 10.016 129.202 1.00 58.49 36 GLU F CA 1
ATOM 6221 C C . GLU F 1 47 ? 28.104 10.388 128.234 1.00 58.12 36 GLU F C 1
ATOM 6222 O O . GLU F 1 47 ? 28.025 9.840 127.136 1.00 58.28 36 GLU F O 1
ATOM 6228 N N . VAL F 1 48 ? 27.249 11.321 128.647 1.00 57.71 37 VAL F N 1
ATOM 6229 C CA . VAL F 1 48 ? 26.212 11.867 127.778 1.00 57.49 37 VAL F CA 1
ATOM 6230 C C . VAL F 1 48 ? 26.844 12.495 126.519 1.00 57.53 37 VAL F C 1
ATOM 6231 O O . VAL F 1 48 ? 26.412 12.228 125.404 1.00 57.07 37 VAL F O 1
ATOM 6235 N N . GLY F 1 49 ? 27.875 13.314 126.719 1.00 58.11 38 GLY F N 1
ATOM 6236 C CA . GLY F 1 49 ? 28.615 13.951 125.626 1.00 58.76 38 GLY F CA 1
ATOM 6237 C C . GLY F 1 49 ? 29.154 12.966 124.596 1.00 59.27 38 GLY F C 1
ATOM 6238 O O . GLY F 1 49 ? 29.026 13.193 123.389 1.00 59.51 38 GLY F O 1
ATOM 6239 N N . ARG F 1 50 ? 29.733 11.866 125.070 1.00 59.09 39 ARG F N 1
ATOM 6240 C CA . ARG F 1 50 ? 30.264 10.837 124.194 1.00 59.30 39 ARG F CA 1
ATOM 6241 C C . ARG F 1 50 ? 29.145 10.128 123.442 1.00 59.11 39 ARG F C 1
ATOM 6242 O O . ARG F 1 50 ? 29.323 9.703 122.294 1.00 59.36 39 ARG F O 1
ATOM 6250 N N . GLY F 1 51 ? 27.990 10.017 124.088 1.00 58.64 40 GLY F N 1
ATOM 6251 C CA . GLY F 1 51 ? 26.822 9.401 123.483 1.00 58.43 40 GLY F CA 1
ATOM 6252 C C . GLY F 1 51 ? 26.211 10.274 122.400 1.00 58.31 40 GLY F C 1
ATOM 6253 O O . GLY F 1 51 ? 25.758 9.768 121.375 1.00 58.04 40 GLY F O 1
ATOM 6262 N N . GLY F 1 53 ? 27.935 12.176 120.539 1.00 58.06 42 GLY F N 1
ATOM 6263 C CA . GLY F 1 53 ? 28.896 12.060 119.450 1.00 57.75 42 GLY F CA 1
ATOM 6264 C C . GLY F 1 53 ? 28.863 10.757 118.661 1.00 57.69 42 GLY F C 1
ATOM 6265 O O . GLY F 1 53 ? 29.504 10.669 117.623 1.00 57.70 42 GLY F O 1
ATOM 6266 N N . THR F 1 54 ? 28.139 9.747 119.148 1.00 57.75 43 THR F N 1
ATOM 6267 C CA . THR F 1 54 ? 27.929 8.505 118.385 1.00 58.34 43 THR F CA 1
ATOM 6268 C C . THR F 1 54 ? 26.656 8.624 117.556 1.00 58.63 43 THR F C 1
ATOM 6269 O O . THR F 1 54 ? 26.281 7.694 116.824 1.00 58.96 43 THR F O 1
ATOM 6273 N N . ARG F 1 55 ? 25.990 9.768 117.689 1.00 58.67 44 ARG F N 1
ATOM 6274 C CA . ARG F 1 55 ? 24.718 10.019 117.031 1.00 58.63 44 ARG F CA 1
ATOM 6275 C C . ARG F 1 55 ? 24.798 11.122 115.971 1.00 58.63 44 ARG F C 1
ATOM 6276 O O . ARG F 1 55 ? 24.072 11.073 114.989 1.00 58.63 44 ARG F O 1
ATOM 6284 N N . ILE F 1 56 ? 25.660 12.115 116.195 1.00 58.96 45 ILE F N 1
ATOM 6285 C CA . ILE F 1 56 ? 26.002 13.150 115.207 1.00 59.48 45 ILE F CA 1
ATOM 6286 C C . ILE F 1 56 ? 27.530 13.244 115.097 1.00 59.79 45 ILE F C 1
ATOM 6287 O O . ILE F 1 56 ? 28.218 13.342 116.114 1.00 59.91 45 ILE F O 1
ATOM 6300 N N . PRO F 1 58 ? 31.338 14.420 112.604 1.00 60.68 47 PRO F N 1
ATOM 6301 C CA . PRO F 1 58 ? 31.936 15.033 111.427 1.00 60.78 47 PRO F CA 1
ATOM 6302 C C . PRO F 1 58 ? 32.413 13.983 110.409 1.00 61.10 47 PRO F C 1
ATOM 6303 O O . PRO F 1 58 ? 32.517 12.801 110.746 1.00 60.62 47 PRO F O 1
ATOM 6307 N N . PRO F 1 59 ? 32.697 14.414 109.166 1.00 61.63 48 PRO F N 1
ATOM 6308 C CA . PRO F 1 59 ? 33.379 13.551 108.193 1.00 62.08 48 PRO F CA 1
ATOM 6309 C C . PRO F 1 59 ? 34.894 13.557 108.436 1.00 62.60 48 PRO F C 1
ATOM 6310 O O . PRO F 1 59 ? 35.367 14.269 109.321 1.00 62.09 48 PRO F O 1
ATOM 6314 N N . PRO F 1 60 ? 35.659 12.775 107.653 1.00 63.69 49 PRO F N 1
ATOM 6315 C CA . PRO F 1 60 ? 37.121 12.936 107.675 1.00 64.30 49 PRO F CA 1
ATOM 6316 C C . PRO F 1 60 ? 37.528 14.373 107.346 1.00 65.21 49 PRO F C 1
ATOM 6317 O O . PRO F 1 60 ? 36.962 14.980 106.446 1.00 65.56 49 PRO F O 1
ATOM 6321 N N . CYS F 1 61 ? 38.480 14.928 108.082 1.00 66.24 50 CYS F N 1
ATOM 6322 C CA . CYS F 1 61 ? 38.949 16.273 107.787 1.00 67.21 50 CYS F CA 1
ATOM 6323 C C . CYS F 1 61 ? 40.454 16.281 107.712 1.00 67.49 50 CYS F C 1
ATOM 6324 O O . CYS F 1 61 ? 41.133 15.925 108.674 1.00 67.76 50 CYS F O 1
ATOM 6327 N N . GLN F 1 62 ? 40.972 16.698 106.563 1.00 67.85 51 GLN F N 1
ATOM 6328 C CA . GLN F 1 62 ? 42.409 16.717 106.343 1.00 68.17 51 GLN F CA 1
ATOM 6329 C C . GLN F 1 62 ? 43.125 17.754 107.209 1.00 67.63 51 GLN F C 1
ATOM 6330 O O . GLN F 1 62 ? 44.321 17.621 107.472 1.00 67.91 51 GLN F O 1
ATOM 6336 N N . 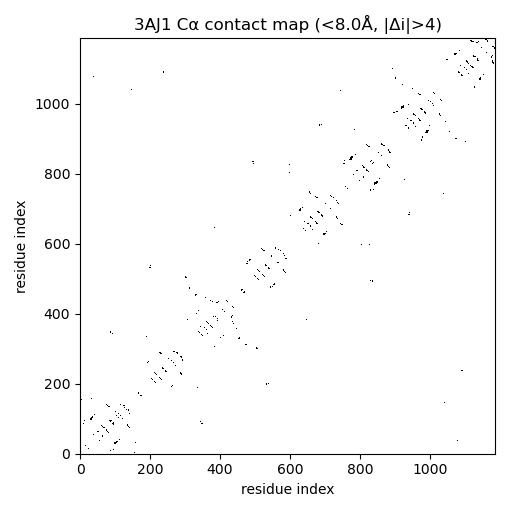THR F 1 63 ? 42.394 18.774 107.660 1.00 66.78 52 THR F N 1
ATOM 6337 C CA . THR F 1 63 ? 42.981 19.832 108.487 1.00 65.75 52 THR F CA 1
ATOM 6338 C C . THR F 1 63 ? 42.079 20.259 109.655 1.00 64.98 52 THR F C 1
ATOM 6339 O O . THR F 1 63 ? 40.899 19.896 109.733 1.00 63.96 52 THR F O 1
ATOM 6343 N N . VAL F 1 64 ? 42.660 21.052 110.549 1.00 64.24 53 VAL F N 1
ATOM 6344 C CA . VAL F 1 64 ? 41.963 21.551 111.724 1.00 63.58 53 VAL F CA 1
ATOM 6345 C C . VAL F 1 64 ? 40.890 22.540 111.277 1.00 62.88 53 VAL F C 1
ATOM 6346 O O . VAL F 1 64 ? 39.749 22.479 111.738 1.00 62.95 53 VAL F O 1
ATOM 6350 N N . ASP F 1 65 ? 41.263 23.414 110.348 1.00 61.78 54 ASP F N 1
ATOM 6351 C CA . ASP F 1 65 ? 40.349 24.373 109.750 1.00 60.64 54 ASP F CA 1
ATOM 6352 C C . ASP F 1 65 ? 39.137 23.740 109.062 1.00 59.32 54 ASP F C 1
ATOM 6353 O O . ASP F 1 65 ? 38.059 24.311 109.081 1.00 59.47 54 ASP F O 1
ATOM 6358 N N . LYS F 1 66 ? 39.306 22.579 108.443 1.00 57.63 55 LYS F N 1
ATOM 6359 C CA . LYS F 1 66 ? 38.161 21.869 107.887 1.00 56.21 55 LYS F CA 1
ATOM 6360 C C . LYS F 1 66 ? 37.301 21.248 108.987 1.00 54.93 55 LYS F C 1
ATOM 6361 O O . LYS F 1 66 ? 36.083 21.187 108.866 1.00 54.28 55 LYS F O 1
ATOM 6367 N N . LEU F 1 67 ? 37.942 20.787 110.054 1.00 54.28 56 LEU F N 1
ATOM 6368 C CA . LEU F 1 67 ? 37.234 20.184 111.173 1.00 53.48 56 LEU F CA 1
ATOM 6369 C C . LEU F 1 67 ? 36.366 21.233 111.877 1.00 52.52 56 LEU F C 1
ATOM 6370 O O . LEU F 1 67 ? 35.183 20.991 112.149 1.00 51.82 56 LEU F O 1
ATOM 6375 N N . GLN F 1 68 ? 36.962 22.397 112.130 1.00 51.37 57 GLN F N 1
ATOM 6376 C CA . GLN F 1 68 ? 36.280 23.529 112.748 1.00 50.72 57 GLN F CA 1
ATOM 6377 C C . GLN F 1 68 ? 34.967 23.905 112.043 1.00 50.32 57 GLN F C 1
ATOM 6378 O O . GLN F 1 68 ? 33.947 24.142 112.704 1.00 49.87 57 GLN F O 1
ATOM 6384 N N . ILE F 1 69 ? 35.003 23.960 110.713 1.00 49.45 58 ILE F N 1
ATOM 6385 C CA . ILE F 1 69 ? 33.810 24.210 109.904 1.00 48.83 58 ILE F CA 1
ATOM 6386 C C . ILE F 1 69 ? 32.748 23.124 110.074 1.00 48.47 58 ILE F C 1
ATOM 6387 O O . ILE F 1 69 ? 31.562 23.421 110.141 1.00 48.17 58 ILE F O 1
ATOM 6392 N N . GLU F 1 70 ? 33.178 21.872 110.124 1.00 48.30 59 GLU F N 1
ATOM 6393 C CA . GLU F 1 70 ? 32.252 20.757 110.175 1.00 48.86 59 GLU F CA 1
ATOM 6394 C C . GLU F 1 70 ? 31.615 20.690 111.557 1.00 48.58 59 GLU F C 1
ATOM 6395 O O . GLU F 1 70 ? 30.417 20.449 111.683 1.00 48.56 59 GLU F O 1
ATOM 6401 N N . LEU F 1 71 ? 32.432 20.947 112.575 1.00 48.21 60 LEU F N 1
ATOM 6402 C CA . LEU F 1 71 ? 32.005 20.989 113.966 1.00 47.98 60 LEU F CA 1
ATOM 6403 C C . LEU F 1 71 ? 31.022 22.108 114.245 1.00 48.10 60 LEU F C 1
ATOM 6404 O O . LEU F 1 71 ? 30.036 21.894 114.950 1.00 47.86 60 LEU F O 1
ATOM 6409 N N . ASN F 1 72 ? 31.279 23.292 113.688 1.00 48.11 61 ASN F N 1
ATOM 6410 C CA . ASN F 1 72 ? 30.322 24.375 113.778 1.00 48.11 61 ASN F CA 1
ATOM 6411 C C . ASN F 1 72 ? 29.018 24.074 113.054 1.00 48.66 61 ASN F C 1
ATOM 6412 O O . ASN F 1 72 ? 27.953 24.537 113.483 1.00 49.23 61 ASN F O 1
ATOM 6417 N N . ALA F 1 73 ? 29.073 23.280 111.988 1.00 48.77 62 ALA F N 1
ATOM 6418 C CA . ALA F 1 73 ? 27.846 22.913 111.289 1.00 49.17 62 ALA F CA 1
ATOM 6419 C C . ALA F 1 73 ? 26.945 22.002 112.155 1.00 49.73 62 ALA F C 1
ATOM 6420 O O . ALA F 1 73 ? 25.737 22.195 112.198 1.00 49.42 62 ALA F O 1
ATOM 6422 N N . LEU F 1 74 ? 27.548 21.014 112.829 1.00 50.51 63 LEU F N 1
ATOM 6423 C CA . LEU F 1 74 ? 26.848 20.120 113.763 1.00 50.96 63 LEU F CA 1
ATOM 6424 C C . LEU F 1 74 ? 26.269 20.855 114.985 1.00 51.64 63 LEU F C 1
ATOM 6425 O O . LEU F 1 74 ? 25.189 20.497 115.469 1.00 51.91 63 LEU F O 1
ATOM 6430 N N . LEU F 1 75 ? 26.984 21.873 115.469 1.00 51.62 64 LEU F N 1
ATOM 6431 C CA . LEU F 1 75 ? 26.543 22.676 116.597 1.00 52.06 64 LEU F CA 1
ATOM 6432 C C . LEU F 1 75 ? 25.368 23.584 116.234 1.00 53.26 64 LEU F C 1
ATOM 6433 O O . LEU F 1 75 ? 24.484 23.834 117.071 1.00 53.71 64 LEU F O 1
ATOM 6438 N N . ALA F 1 76 ? 25.368 24.082 114.995 1.00 53.51 65 ALA F N 1
ATOM 6439 C CA . ALA F 1 76 ? 24.306 24.949 114.492 1.00 53.63 65 ALA F CA 1
ATOM 6440 C C . ALA F 1 76 ? 23.035 24.148 114.320 1.00 53.92 65 ALA F C 1
ATOM 6441 O O . ALA F 1 76 ? 21.937 24.667 114.469 1.00 54.45 65 ALA F O 1
ATOM 6443 N N . LEU F 1 77 ? 23.186 22.872 113.998 1.00 54.14 66 LEU F N 1
ATOM 6444 C CA . LEU F 1 77 ? 22.049 21.976 113.854 1.00 54.54 66 LEU F CA 1
ATOM 6445 C C . LEU F 1 77 ? 21.246 21.860 115.159 1.00 54.68 66 LEU F C 1
ATOM 6446 O O . LEU F 1 77 ? 20.024 21.737 115.128 1.00 55.28 66 LEU F O 1
ATOM 6451 N N . ILE F 1 78 ? 21.934 21.906 116.299 1.00 54.34 67 ILE F N 1
ATOM 6452 C CA . ILE F 1 78 ? 21.273 21.808 117.592 1.00 54.10 67 ILE F CA 1
ATOM 6453 C C . ILE F 1 78 ? 21.237 23.119 118.376 1.00 54.26 67 ILE F C 1
ATOM 6454 O O . ILE F 1 78 ? 20.593 23.194 119.429 1.00 54.92 67 ILE F O 1
ATOM 6459 N N . GLY F 1 79 ? 21.918 24.150 117.875 1.00 53.84 68 GLY F N 1
ATOM 6460 C CA . GLY F 1 79 ? 21.885 25.471 118.504 1.00 53.41 68 GLY F CA 1
ATOM 6461 C C . GLY F 1 79 ? 22.781 25.627 119.725 1.00 53.57 68 GLY F C 1
ATOM 6462 O O . GLY F 1 79 ? 22.506 26.443 120.621 1.00 53.78 68 GLY F O 1
ATOM 6463 N N . TRP F 1 80 ? 23.877 24.877 119.759 1.00 53.17 69 TRP F N 1
ATOM 6464 C CA . TRP F 1 80 ? 24.745 24.876 120.930 1.00 52.95 69 TRP F CA 1
ATOM 6465 C C . TRP F 1 80 ? 25.969 25.774 120.862 1.00 53.08 69 TRP F C 1
ATOM 6466 O O . TRP F 1 80 ? 26.898 25.589 121.639 1.00 53.43 69 TRP F O 1
ATOM 6477 N N . GLY F 1 81 ? 25.968 26.759 119.972 1.00 53.14 70 GLY F N 1
ATOM 6478 C CA . GLY F 1 81 ? 27.038 27.759 119.963 1.00 53.94 70 GLY F CA 1
ATOM 6479 C C . GLY F 1 81 ? 28.095 27.544 118.903 1.00 54.59 70 GLY F C 1
ATOM 6480 O O . GLY F 1 81 ? 27.850 26.851 117.933 1.00 54.65 70 GLY F O 1
ATOM 6481 N N . THR F 1 82 ? 29.271 28.145 119.086 1.00 55.68 71 THR F N 1
ATOM 6482 C CA . THR F 1 82 ? 30.362 28.047 118.103 1.00 56.60 71 THR F CA 1
ATOM 6483 C C . THR F 1 82 ? 31.693 27.661 118.736 1.00 57.36 71 THR F C 1
ATOM 6484 O O . THR F 1 82 ? 31.877 27.779 119.947 1.00 57.17 71 THR F O 1
ATOM 6488 N N . VAL F 1 83 ? 32.623 27.221 117.896 1.00 58.31 72 VAL F N 1
ATOM 6489 C CA . VAL F 1 83 ? 33.923 26.756 118.354 1.00 59.59 72 VAL F CA 1
ATOM 6490 C C . VAL F 1 83 ? 35.044 27.196 117.421 1.00 61.21 72 VAL F C 1
ATOM 6491 O O . VAL F 1 83 ? 34.876 27.247 116.203 1.00 61.31 72 VAL F O 1
ATOM 6495 N N . THR F 1 84 ? 36.179 27.559 118.006 1.00 63.23 73 THR F N 1
ATOM 6496 C CA . THR F 1 84 ? 37.401 27.743 117.234 1.00 64.95 73 THR F CA 1
ATOM 6497 C C . THR F 1 84 ? 38.436 26.731 117.742 1.00 66.00 73 THR F C 1
ATOM 6498 O O . THR F 1 84 ? 38.614 26.574 118.956 1.00 65.92 73 THR F O 1
ATOM 6502 N N . LEU F 1 85 ? 39.051 26.000 116.810 1.00 67.42 74 LEU F N 1
ATOM 6503 C CA . LEU F 1 85 ? 40.091 25.026 117.132 1.00 68.96 74 LEU F CA 1
ATOM 6504 C C . LEU F 1 85 ? 41.451 25.609 116.783 1.00 70.50 74 LEU F C 1
ATOM 6505 O O . LEU F 1 85 ? 41.665 26.080 115.660 1.00 70.37 74 LEU F O 1
ATOM 6510 N N . GLU F 1 86 ? 42.368 25.583 117.745 1.00 72.56 75 GLU F N 1
ATOM 6511 C CA . GLU F 1 86 ? 43.741 25.981 117.470 1.00 74.74 75 GLU F CA 1
ATOM 6512 C C . GLU F 1 86 ? 44.737 24.871 117.773 1.00 75.64 75 GLU F C 1
ATOM 6513 O O . GLU F 1 86 ? 44.763 24.312 118.867 1.00 75.32 75 GLU F O 1
ATOM 6519 N N . LEU F 1 87 ? 45.541 24.557 116.762 1.00 77.43 76 LEU F N 1
ATOM 6520 C CA . LEU F 1 87 ? 46.627 23.591 116.868 1.00 78.84 76 LEU F CA 1
ATOM 6521 C C . LEU F 1 87 ? 47.850 24.308 117.426 1.00 79.84 76 LEU F C 1
ATOM 6522 O O . LEU F 1 87 ? 48.246 25.364 116.918 1.00 79.84 76 LEU F O 1
ATOM 6527 N N . LEU F 1 88 ? 48.428 23.745 118.485 1.00 81.32 77 LEU F N 1
ATOM 6528 C CA . LEU F 1 88 ? 49.566 24.366 119.172 1.00 82.76 77 LEU F CA 1
ATOM 6529 C C . LEU F 1 88 ? 50.885 23.703 118.797 1.00 83.75 77 LEU F C 1
ATOM 6530 O O . LEU F 1 88 ? 51.871 24.380 118.506 1.00 83.93 77 LEU F O 1
ATOM 6535 N N . SER F 1 89 ? 50.889 22.376 118.844 1.00 84.97 78 SER F N 1
ATOM 6536 C CA . SER F 1 89 ? 51.981 21.557 118.313 1.00 86.12 78 SER F CA 1
ATOM 6537 C C . SER F 1 89 ? 51.291 20.557 117.392 1.00 86.90 78 SER F C 1
ATOM 6538 O O . SER F 1 89 ? 50.173 20.082 117.704 1.00 87.07 78 SER F O 1
ATOM 6541 N N . GLU F 1 90 ? 51.947 20.229 116.273 1.00 87.71 79 GLU F N 1
ATOM 6542 C CA . GLU F 1 90 ? 51.269 19.489 115.192 1.00 88.58 79 GLU F CA 1
ATOM 6543 C C . GLU F 1 90 ? 50.434 18.267 115.617 1.00 88.75 79 GLU F C 1
ATOM 6544 O O . GLU F 1 90 ? 49.288 18.128 115.193 1.00 89.08 79 GLU F O 1
ATOM 6550 N N . ASP F 1 91 ? 50.995 17.394 116.451 1.00 88.86 80 ASP F N 1
ATOM 6551 C CA . ASP F 1 91 ? 50.252 16.221 116.935 1.00 88.72 80 ASP F CA 1
ATOM 6552 C C . ASP F 1 91 ? 49.976 16.291 118.437 1.00 88.05 80 ASP F C 1
ATOM 6553 O O . ASP F 1 91 ? 49.150 15.531 118.948 1.00 88.25 80 ASP F O 1
ATOM 6558 N N . GLN F 1 92 ? 50.666 17.213 119.129 1.00 87.00 81 GLN F N 1
ATOM 6559 C CA . GLN F 1 92 ? 50.626 17.284 120.600 1.00 85.68 81 GLN F CA 1
ATOM 6560 C C . GLN F 1 92 ? 49.363 17.886 121.242 1.00 84.32 81 GLN F C 1
ATOM 6561 O O . GLN F 1 92 ? 48.803 17.305 122.193 1.00 84.61 81 GLN F O 1
ATOM 6567 N N . SER F 1 93 ? 48.922 19.050 120.752 1.00 82.21 82 SER F N 1
ATOM 6568 C CA . SER F 1 93 ? 47.920 19.807 121.489 1.00 80.05 82 SER F CA 1
ATOM 6569 C C . SER F 1 93 ? 46.915 20.554 120.612 1.00 78.29 82 SER F C 1
ATOM 6570 O O . SER F 1 93 ? 47.257 21.068 119.536 1.00 78.27 82 SER F O 1
ATOM 6573 N N . LEU F 1 94 ? 45.663 20.579 121.083 1.00 75.72 83 LEU F N 1
ATOM 6574 C CA . LEU F 1 94 ? 44.605 21.379 120.474 1.00 73.14 83 LEU F CA 1
ATOM 6575 C C . LEU F 1 94 ? 43.938 22.187 121.558 1.00 71.41 83 LEU F C 1
ATOM 6576 O O . LEU F 1 94 ? 43.561 21.641 122.595 1.00 71.05 83 LEU F O 1
ATOM 6581 N N . ARG F 1 95 ? 43.783 23.482 121.329 1.00 69.22 84 ARG F N 1
ATOM 6582 C CA . ARG F 1 95 ? 42.916 24.250 122.188 1.00 67.38 84 ARG F CA 1
ATOM 6583 C C . ARG F 1 95 ? 41.547 24.443 121.556 1.00 65.64 84 ARG F C 1
ATOM 6584 O O . ARG F 1 95 ? 41.424 24.882 120.408 1.00 64.89 84 ARG F O 1
ATOM 6592 N N . ILE F 1 96 ? 40.530 24.100 122.342 1.00 63.62 85 ILE F N 1
ATOM 6593 C CA . ILE F 1 96 ? 39.141 24.188 121.944 1.00 61.65 85 ILE F CA 1
ATOM 6594 C C . ILE F 1 96 ? 38.471 25.300 122.762 1.00 60.72 85 ILE F C 1
ATOM 6595 O O . ILE F 1 96 ? 38.347 25.191 123.986 1.00 60.44 85 ILE F O 1
ATOM 6600 N N . VAL F 1 97 ? 38.090 26.380 122.076 1.00 59.27 86 VAL F N 1
ATOM 6601 C CA . VAL F 1 97 ? 37.388 27.513 122.686 1.00 58.43 86 VAL F CA 1
ATOM 6602 C C . VAL F 1 97 ? 35.917 27.466 122.255 1.00 57.75 86 VAL F C 1
ATOM 6603 O O . VAL F 1 97 ? 35.603 27.647 121.086 1.00 57.57 86 VAL F O 1
ATOM 6607 N N . HIS F 1 98 ? 35.020 27.214 123.197 1.00 56.93 87 HIS F N 1
ATOM 6608 C CA . HIS F 1 98 ? 33.613 27.075 122.860 1.00 56.03 87 HIS F CA 1
ATOM 6609 C C . HIS F 1 98 ? 32.795 28.267 123.337 1.00 56.29 87 HIS F C 1
ATOM 6610 O O . HIS F 1 98 ? 32.754 28.566 124.523 1.00 56.12 87 HIS F O 1
ATOM 6617 N N . GLU F 1 99 ? 32.154 28.943 122.390 1.00 56.62 88 GLU F N 1
ATOM 6618 C CA . GLU F 1 99 ? 31.300 30.090 122.681 1.00 57.06 88 GLU F CA 1
ATOM 6619 C C . GLU F 1 99 ? 29.834 29.704 122.752 1.00 56.36 88 GLU F C 1
ATOM 6620 O O . GLU F 1 99 ? 29.348 28.879 121.962 1.00 56.26 88 GLU F O 1
ATOM 6626 N N . ASN F 1 100 ? 29.143 30.323 123.706 1.00 55.71 89 ASN F N 1
ATOM 6627 C CA . ASN F 1 100 ? 27.706 30.186 123.885 1.00 54.71 89 ASN F CA 1
ATOM 6628 C C . ASN F 1 100 ? 27.241 28.764 124.168 1.00 54.04 89 ASN F C 1
ATOM 6629 O O . ASN F 1 100 ? 26.321 28.251 123.516 1.00 53.98 89 ASN F O 1
ATOM 6634 N N . LEU F 1 101 ? 27.885 28.122 125.140 1.00 53.42 90 LEU F N 1
ATOM 6635 C CA . LEU F 1 101 ? 27.314 26.932 125.770 1.00 53.07 90 LEU F CA 1
ATOM 6636 C C . LEU F 1 101 ? 25.925 27.308 126.286 1.00 52.89 90 LEU F C 1
ATOM 6637 O O . LEU F 1 101 ? 25.764 28.351 126.917 1.00 52.58 90 LEU F O 1
ATOM 6642 N N . PRO F 1 102 ? 24.912 26.480 126.002 1.00 53.13 91 PRO F N 1
ATOM 6643 C CA . PRO F 1 102 ? 23.583 26.756 126.531 1.00 53.77 91 PRO F CA 1
ATOM 6644 C C . PRO F 1 102 ? 23.598 26.889 128.053 1.00 54.52 91 PRO F C 1
ATOM 6645 O O . PRO F 1 102 ? 24.201 26.068 128.754 1.00 54.74 91 PRO F O 1
ATOM 6649 N N . GLN F 1 103 ? 22.965 27.943 128.548 1.00 55.26 92 GLN F N 1
ATOM 6650 C CA . GLN F 1 103 ? 22.836 28.130 129.974 1.00 56.20 92 GLN F CA 1
ATOM 6651 C C . GLN F 1 103 ? 21.585 27.423 130.448 1.00 56.31 92 GLN F C 1
ATOM 6652 O O . GLN F 1 103 ? 20.556 27.445 129.772 1.00 56.54 92 GLN F O 1
ATOM 6658 N N . VAL F 1 104 ? 21.678 26.807 131.616 1.00 56.46 93 VAL F N 1
ATOM 6659 C CA . VAL F 1 104 ? 20.597 25.978 132.133 1.00 56.93 93 VAL F CA 1
ATOM 6660 C C . VAL F 1 104 ? 20.396 26.211 133.643 1.00 56.81 93 VAL F C 1
ATOM 6661 O O . VAL F 1 104 ? 20.468 25.288 134.460 1.00 57.29 93 VAL F O 1
ATOM 6665 N N . GLY F 1 105 ? 20.133 27.469 133.990 1.00 56.17 94 GLY F N 1
ATOM 6666 C CA . GLY F 1 105 ? 20.053 27.883 135.383 1.00 55.85 94 GLY F CA 1
ATOM 6667 C C . GLY F 1 105 ? 21.419 28.194 135.968 1.00 55.37 94 GLY F C 1
ATOM 6668 O O . GLY F 1 105 ? 22.374 28.430 135.238 1.00 55.56 94 GLY F O 1
ATOM 6669 N N . SER F 1 106 ? 21.514 28.169 137.293 1.00 54.87 95 SER F N 1
ATOM 6670 C CA . SER F 1 106 ? 22.695 28.671 138.012 1.00 53.73 95 SER F CA 1
ATOM 6671 C C . SER F 1 106 ? 23.674 27.593 138.465 1.00 53.17 95 SER F C 1
ATOM 6672 O O . SER F 1 106 ? 24.701 27.895 139.060 1.00 52.95 95 SER F O 1
ATOM 6675 N N . ALA F 1 107 ? 23.349 26.341 138.186 1.00 53.19 96 ALA F N 1
ATOM 6676 C CA . ALA F 1 107 ? 24.195 25.214 138.535 1.00 53.32 96 ALA F CA 1
ATOM 6677 C C . ALA F 1 107 ? 25.486 25.220 137.736 1.00 53.63 96 ALA F C 1
ATOM 6678 O O . ALA F 1 107 ? 25.583 25.885 136.708 1.00 54.04 96 ALA F O 1
ATOM 6680 N N . GLY F 1 108 ? 26.479 24.485 138.227 1.00 54.05 97 GLY F N 1
ATOM 6681 C CA . GLY F 1 108 ? 27.732 24.278 137.517 1.00 54.01 97 GLY F CA 1
ATOM 6682 C C . GLY F 1 108 ? 28.784 25.219 138.047 1.00 54.69 97 GLY F C 1
ATOM 6683 O O . GLY F 1 108 ? 28.467 26.226 138.689 1.00 54.69 97 GLY F O 1
ATOM 6684 N N . GLU F 1 109 ? 30.038 24.893 137.757 1.00 54.85 98 GLU F N 1
ATOM 6685 C CA . GLU F 1 109 ? 31.184 25.627 138.272 1.00 54.91 98 GLU F CA 1
ATOM 6686 C C . GLU F 1 109 ? 31.962 26.207 137.092 1.00 54.48 98 GLU F C 1
ATOM 6687 O O . GLU F 1 109 ? 32.606 25.460 136.368 1.00 55.47 98 GLU F O 1
ATOM 6693 N N . PRO F 1 110 ? 31.898 27.526 136.858 1.00 53.91 99 PRO F N 1
ATOM 6694 C CA . PRO F 1 110 ? 31.151 28.600 137.490 1.00 53.51 99 PRO F CA 1
ATOM 6695 C C . PRO F 1 110 ? 29.676 28.527 137.118 1.00 53.08 99 PRO F C 1
ATOM 6696 O O . PRO F 1 110 ? 29.322 27.794 136.189 1.00 52.59 99 PRO F O 1
ATOM 6700 N N . SER F 1 111 ? 28.835 29.265 137.849 1.00 52.28 100 SER F N 1
ATOM 6701 C CA . SER F 1 111 ? 27.379 29.194 137.683 1.00 51.77 100 SER F CA 1
ATOM 6702 C C . SER F 1 111 ? 26.979 29.462 136.237 1.00 50.93 100 SER F C 1
ATOM 6703 O O . SER F 1 111 ? 27.536 30.358 135.615 1.00 50.06 100 SER F O 1
ATOM 6706 N N . GLY F 1 112 ? 26.039 28.672 135.714 1.00 50.35 101 GLY F N 1
ATOM 6707 C CA . GLY F 1 112 ? 25.598 28.801 134.315 1.00 50.35 101 GLY F CA 1
ATOM 6708 C C . GLY F 1 112 ? 26.271 27.822 133.351 1.00 50.74 101 GLY F C 1
ATOM 6709 O O . GLY F 1 112 ? 25.815 27.643 132.220 1.00 50.73 101 GLY F O 1
ATOM 6710 N N . THR F 1 113 ? 27.349 27.172 133.804 1.00 50.20 102 THR F N 1
ATOM 6711 C CA . THR F 1 113 ? 28.082 26.243 132.969 1.00 49.40 102 THR F CA 1
ATOM 6712 C C . THR F 1 113 ? 27.856 24.771 133.324 1.00 49.43 102 THR F C 1
ATOM 6713 O O . THR F 1 113 ? 28.707 23.938 133.043 1.00 49.22 102 THR F O 1
ATOM 6717 N N . TRP F 1 114 ? 26.703 24.441 133.899 1.00 49.39 103 TRP F N 1
ATOM 6718 C CA . TRP F 1 114 ? 26.372 23.048 134.219 1.00 49.56 103 TRP F CA 1
ATOM 6719 C C . TRP F 1 114 ? 26.624 22.072 133.070 1.00 50.68 103 TRP F C 1
ATOM 6720 O O . TRP F 1 114 ? 27.028 20.936 133.300 1.00 51.50 103 TRP F O 1
ATOM 6731 N N . LEU F 1 115 ? 26.382 22.506 131.836 1.00 51.41 104 LEU F N 1
ATOM 6732 C CA . LEU F 1 115 ? 26.474 21.616 130.674 1.00 51.88 104 LEU F CA 1
ATOM 6733 C C . LEU F 1 115 ? 27.908 21.418 130.165 1.00 51.76 104 LEU F C 1
ATOM 6734 O O . LEU F 1 115 ? 28.147 20.627 129.259 1.00 51.66 104 LEU F O 1
ATOM 6739 N N . ALA F 1 116 ? 28.859 22.134 130.748 1.00 52.23 105 ALA F N 1
ATOM 6740 C CA . ALA F 1 116 ? 30.242 22.104 130.263 1.00 52.38 105 ALA F CA 1
ATOM 6741 C C . ALA F 1 116 ? 30.839 20.686 130.071 1.00 52.94 105 ALA F C 1
ATOM 6742 O O . ALA F 1 116 ? 31.343 20.395 128.986 1.00 52.82 105 ALA F O 1
ATOM 6744 N N . PRO F 1 117 ? 30.755 19.791 131.095 1.00 53.39 106 PRO F N 1
ATOM 6745 C CA . PRO F 1 117 ? 31.262 18.407 130.944 1.00 53.58 106 PRO F CA 1
ATOM 6746 C C . PRO F 1 117 ? 30.754 17.650 129.713 1.00 53.70 106 PRO F C 1
ATOM 6747 O O . PRO F 1 117 ? 31.433 16.740 129.219 1.00 53.20 106 PRO F O 1
ATOM 6751 N N . VAL F 1 118 ? 29.562 18.009 129.237 1.00 54.30 107 VAL F N 1
ATOM 6752 C CA . VAL F 1 118 ? 29.001 17.404 128.025 1.00 54.50 107 VAL F CA 1
ATOM 6753 C C . VAL F 1 118 ? 29.935 17.717 126.848 1.00 55.45 107 VAL F C 1
ATOM 6754 O O . VAL F 1 118 ? 30.240 16.854 126.024 1.00 55.31 107 VAL F O 1
ATOM 6758 N N . LEU F 1 119 ? 30.412 18.954 126.818 1.00 56.31 108 LEU F N 1
ATOM 6759 C CA . LEU F 1 119 ? 31.319 19.408 125.801 1.00 57.35 108 LEU F CA 1
ATOM 6760 C C . LEU F 1 119 ? 32.643 18.673 125.886 1.00 58.53 108 LEU F C 1
ATOM 6761 O O . LEU F 1 119 ? 33.149 18.210 124.867 1.00 59.10 108 LEU F O 1
ATOM 6766 N N . GLU F 1 120 ? 33.199 18.550 127.094 1.00 59.44 109 GLU F N 1
ATOM 6767 C CA . GLU F 1 120 ? 34.360 17.683 127.309 1.00 60.03 109 GLU F CA 1
ATOM 6768 C C . GLU F 1 120 ? 34.176 16.342 126.607 1.00 59.50 109 GLU F C 1
ATOM 6769 O O . GLU F 1 120 ? 35.065 15.895 125.897 1.00 59.77 109 GLU F O 1
ATOM 6775 N N . GLY F 1 121 ? 33.007 15.731 126.797 1.00 59.06 110 GLY F N 1
ATOM 6776 C CA . GLY F 1 121 ? 32.682 14.416 126.239 1.00 58.18 110 GLY F CA 1
ATOM 6777 C C . GLY F 1 121 ? 32.358 14.397 124.755 1.00 57.65 110 GLY F C 1
ATOM 6778 O O . GLY F 1 121 ? 32.755 13.469 124.059 1.00 57.68 110 GLY F O 1
ATOM 6779 N N . LEU F 1 122 ? 31.634 15.416 124.278 1.00 57.29 111 LEU F N 1
ATOM 6780 C CA . LEU F 1 122 ? 31.298 15.577 122.849 1.00 56.47 111 LEU F CA 1
ATOM 6781 C C . LEU F 1 122 ? 32.543 15.825 122.003 1.00 56.30 111 LEU F C 1
ATOM 6782 O O . LEU F 1 122 ? 32.807 15.094 121.059 1.00 55.81 111 LEU F O 1
ATOM 6787 N N . TYR F 1 123 ? 33.306 16.854 122.352 1.00 56.54 112 TYR F N 1
ATOM 6788 C CA . TYR F 1 123 ? 34.567 17.127 121.672 1.00 57.05 112 TYR F CA 1
ATOM 6789 C C . TYR F 1 123 ? 35.553 15.964 121.789 1.00 57.79 112 TYR F C 1
ATOM 6790 O O . TYR F 1 123 ? 36.266 15.654 120.832 1.00 57.30 112 TYR F O 1
ATOM 6799 N N . GLY F 1 124 ? 35.571 15.321 122.955 1.00 58.49 113 GLY F N 1
ATOM 6800 C CA . GLY F 1 124 ? 36.351 14.106 123.159 1.00 59.74 113 GLY F CA 1
ATOM 6801 C C . GLY F 1 124 ? 36.106 13.070 122.079 1.00 60.60 113 GLY F C 1
ATOM 6802 O O . GLY F 1 124 ? 37.041 12.480 121.567 1.00 60.67 113 GLY F O 1
ATOM 6803 N N . ARG F 1 125 ? 34.840 12.869 121.730 1.00 61.64 114 ARG F N 1
ATOM 6804 C CA . ARG F 1 125 ? 34.439 11.942 120.676 1.00 62.95 114 ARG F CA 1
ATOM 6805 C C . ARG F 1 125 ? 34.609 12.526 119.251 1.00 63.01 114 ARG F C 1
ATOM 6806 O O . ARG F 1 125 ? 35.055 11.827 118.344 1.00 63.26 114 ARG F O 1
ATOM 6814 N N . TRP F 1 126 ? 34.245 13.795 119.062 1.00 62.91 115 TRP F N 1
ATOM 6815 C CA . TRP F 1 126 ? 34.400 14.476 117.768 1.00 62.60 115 TRP F CA 1
ATOM 6816 C C . TRP F 1 126 ? 35.835 14.606 117.255 1.00 63.55 115 TRP F C 1
ATOM 6817 O O . TRP F 1 126 ? 36.114 14.262 116.116 1.00 63.85 115 TRP F O 1
ATOM 6828 N N . VAL F 1 127 ? 36.729 15.130 118.089 1.00 64.60 116 VAL F N 1
ATOM 6829 C CA . VAL F 1 127 ? 38.111 15.371 117.686 1.00 65.84 116 VAL F CA 1
ATOM 6830 C C . VAL F 1 127 ? 38.956 14.080 117.715 1.00 67.16 116 VAL F C 1
ATOM 6831 O O . VAL F 1 127 ? 39.899 13.915 116.940 1.00 67.14 116 VAL F O 1
ATOM 6835 N N . THR F 1 128 ? 38.594 13.178 118.620 1.00 68.72 117 THR F N 1
ATOM 6836 C CA . THR F 1 128 ? 39.185 11.845 118.737 1.00 70.03 117 THR F CA 1
ATOM 6837 C C . THR F 1 128 ? 38.854 10.941 117.540 1.00 70.64 117 THR F C 1
ATOM 6838 O O . THR F 1 128 ? 39.583 9.994 117.259 1.00 71.07 117 THR F O 1
ATOM 6842 N N . SER F 1 129 ? 37.753 11.247 116.845 1.00 71.42 118 SER F N 1
ATOM 6843 C CA . SER F 1 129 ? 37.223 10.374 115.788 1.00 72.31 118 SER F CA 1
ATOM 6844 C C . SER F 1 129 ? 37.906 10.635 114.436 1.00 73.01 118 SER F C 1
ATOM 6845 O O . SER F 1 129 ? 38.445 11.776 114.187 1.00 73.87 118 SER F O 1
ATOM 6848 N N . GLN F 1 130 ? 37.833 9.572 113.545 1.00 73.53 119 GLN F N 1
ATOM 6849 C CA . GLN F 1 130 ? 38.601 9.706 112.273 1.00 74.24 119 GLN F CA 1
ATOM 6850 C C . GLN F 1 130 ? 40.052 9.985 112.615 1.00 74.45 119 GLN F C 1
ATOM 6851 O O . GLN F 1 130 ? 40.516 9.583 113.684 1.00 75.28 119 GLN F O 1
ATOM 6857 N N . ALA F 1 131 ? 40.768 10.685 111.733 1.00 74.59 120 ALA F N 1
ATOM 6858 C CA . ALA F 1 131 ? 42.116 11.152 112.078 1.00 74.83 120 ALA F CA 1
ATOM 6859 C C . ALA F 1 131 ? 42.052 11.809 113.463 1.00 75.14 120 ALA F C 1
ATOM 6860 O O . ALA F 1 131 ? 41.146 12.607 113.752 1.00 75.93 120 ALA F O 1
ATOM 6862 N N . GLY F 1 132 ? 42.981 11.454 114.338 1.00 74.89 121 GLY F N 1
ATOM 6863 C CA . GLY F 1 132 ? 42.807 11.819 115.755 1.00 74.35 121 GLY F CA 1
ATOM 6864 C C . GLY F 1 132 ? 42.519 10.574 116.572 1.00 73.98 121 GLY F C 1
ATOM 6865 O O . GLY F 1 132 ? 42.660 10.573 117.783 1.00 74.03 121 GLY F O 1
ATOM 6866 N N . ALA F 1 133 ? 42.122 9.504 115.895 1.00 73.96 122 ALA F N 1
ATOM 6867 C CA . ALA F 1 133 ? 41.981 8.196 116.524 1.00 74.18 122 ALA F CA 1
ATOM 6868 C C . ALA F 1 133 ? 43.341 7.607 116.901 1.00 74.50 122 ALA F C 1
ATOM 6869 O O . ALA F 1 133 ? 43.444 6.825 117.850 1.00 74.42 122 ALA F O 1
ATOM 6871 N N . PHE F 1 134 ? 44.380 8.017 116.173 1.00 74.94 123 PHE F N 1
ATOM 6872 C CA . PHE F 1 134 ? 45.715 7.430 116.296 1.00 75.43 123 PHE F CA 1
ATOM 6873 C C . PHE F 1 134 ? 46.627 8.078 117.339 1.00 75.99 123 PHE F C 1
ATOM 6874 O O . PHE F 1 134 ? 47.828 7.825 117.349 1.00 76.33 123 PHE F O 1
ATOM 6882 N N . GLY F 1 135 ? 46.066 8.890 118.227 1.00 76.54 124 GLY F N 1
ATOM 6883 C CA . GLY F 1 135 ? 46.891 9.646 119.156 1.00 76.97 124 GLY F CA 1
ATOM 6884 C C . GLY F 1 135 ? 46.786 9.253 120.613 1.00 77.31 124 GLY F C 1
ATOM 6885 O O . GLY F 1 135 ? 47.688 9.566 121.398 1.00 77.74 124 GLY F O 1
ATOM 6886 N N . ASP F 1 136 ? 45.702 8.562 120.974 1.00 77.41 125 ASP F N 1
ATOM 6887 C CA . ASP F 1 136 ? 45.347 8.341 122.380 1.00 77.73 125 ASP F CA 1
ATOM 6888 C C . ASP F 1 136 ? 45.201 9.690 123.103 1.00 77.76 125 ASP F C 1
ATOM 6889 O O . ASP F 1 136 ? 45.904 9.988 124.081 1.00 77.72 125 ASP F O 1
ATOM 6894 N N . TYR F 1 137 ? 44.287 10.506 122.586 1.00 77.63 126 TYR F N 1
ATOM 6895 C CA . TYR F 1 137 ? 44.078 11.849 123.098 1.00 77.46 126 TYR F CA 1
ATOM 6896 C C . TYR F 1 137 ? 43.013 11.898 124.180 1.00 77.01 126 TYR F C 1
ATOM 6897 O O . TYR F 1 137 ? 42.130 11.045 124.237 1.00 76.96 126 TYR F O 1
ATOM 6906 N N . VAL F 1 138 ? 43.124 12.896 125.048 1.00 76.67 127 VAL F N 1
ATOM 6907 C CA . VAL F 1 138 ? 42.108 13.174 126.055 1.00 76.31 127 VAL F CA 1
ATOM 6908 C C . VAL F 1 138 ? 41.772 14.661 126.029 1.00 75.93 127 VAL F C 1
ATOM 6909 O O . VAL F 1 138 ? 42.669 15.501 125.929 1.00 75.87 127 VAL F O 1
ATOM 6913 N N . VAL F 1 139 ? 40.485 14.985 126.103 1.00 75.50 128 VAL F N 1
ATOM 6914 C CA . VAL F 1 139 ? 40.066 16.386 126.161 1.00 75.20 128 VAL F CA 1
ATOM 6915 C C . VAL F 1 139 ? 39.713 16.756 127.596 1.00 75.26 128 VAL F C 1
ATOM 6916 O O . VAL F 1 139 ? 38.935 16.055 128.247 1.00 75.46 128 VAL F O 1
ATOM 6920 N N . THR F 1 140 ? 40.290 17.847 128.093 1.00 75.11 129 THR F N 1
ATOM 6921 C CA . THR F 1 140 ? 40.018 18.291 129.460 1.00 75.33 129 THR F CA 1
ATOM 6922 C C . THR F 1 140 ? 39.826 19.795 129.567 1.00 75.44 129 THR F C 1
ATOM 6923 O O . THR F 1 140 ? 40.494 20.569 128.890 1.00 74.81 129 THR F O 1
ATOM 6927 N N . ARG F 1 141 ? 38.901 20.185 130.438 1.00 76.36 130 ARG F N 1
ATOM 6928 C CA . ARG F 1 141 ? 38.542 21.581 130.665 1.00 77.47 130 ARG F CA 1
ATOM 6929 C C . ARG F 1 141 ? 39.587 22.334 131.486 1.00 78.68 130 ARG F C 1
ATOM 6930 O O . ARG F 1 141 ? 39.980 21.892 132.564 1.00 78.87 130 ARG F O 1
ATOM 6938 N N . ASP F 1 142 ? 40.034 23.472 130.967 1.00 80.35 131 ASP F N 1
ATOM 6939 C CA . ASP F 1 142 ? 40.906 24.353 131.720 1.00 82.25 131 ASP F CA 1
ATOM 6940 C C . ASP F 1 142 ? 40.018 25.326 132.469 1.00 83.56 131 ASP F C 1
ATOM 6941 O O . ASP F 1 142 ? 39.259 26.085 131.856 1.00 83.68 131 ASP F O 1
ATOM 6946 N N . VAL F 1 143 ? 40.103 25.297 133.795 1.00 85.25 132 VAL F N 1
ATOM 6947 C CA . VAL F 1 143 ? 39.192 26.090 134.611 1.00 86.91 132 VAL F CA 1
ATOM 6948 C C . VAL F 1 143 ? 39.739 27.475 134.979 1.00 87.95 132 VAL F C 1
ATOM 6949 O O . VAL F 1 143 ? 38.972 28.430 135.111 1.00 88.22 132 VAL F O 1
ATOM 6953 N N . ASP F 1 144 ? 41.058 27.594 135.117 1.00 89.36 133 ASP F N 1
ATOM 6954 C CA . ASP F 1 144 ? 41.659 28.909 135.359 1.00 90.56 133 ASP F CA 1
ATOM 6955 C C . ASP F 1 144 ? 42.409 29.499 134.162 1.00 91.15 133 ASP F C 1
ATOM 6956 O O . ASP F 1 144 ? 43.204 30.412 134.321 1.00 91.45 133 ASP F O 1
ATOM 6961 N N . ALA F 1 145 ? 42.144 28.976 132.967 1.00 91.88 134 ALA F N 1
ATOM 6962 C CA . ALA F 1 145 ? 42.516 29.671 131.730 1.00 92.38 134 ALA F CA 1
ATOM 6963 C C . ALA F 1 145 ? 41.319 30.490 131.253 1.00 92.70 134 ALA F C 1
ATOM 6964 O O . ALA F 1 145 ? 41.483 31.507 130.567 1.00 92.77 134 ALA F O 1
ATOM 6966 N N . GLU F 1 146 ? 40.123 30.025 131.627 1.00 93.02 135 GLU F N 1
ATOM 6967 C CA . GLU F 1 146 ? 38.866 30.748 131.419 1.00 93.21 135 GLU F CA 1
ATOM 6968 C C . GLU F 1 146 ? 38.843 32.093 132.162 1.00 93.50 135 GLU F C 1
ATOM 6969 O O . GLU F 1 146 ? 38.404 33.103 131.611 1.00 93.66 135 GLU F O 1
ATOM 6975 N N . ASP F 1 147 ? 39.321 32.113 133.406 1.00 93.63 136 ASP F N 1
ATOM 6976 C CA . ASP F 1 147 ? 39.240 33.330 134.220 1.00 93.72 136 ASP F CA 1
ATOM 6977 C C . ASP F 1 147 ? 40.496 34.208 134.171 1.00 93.26 136 ASP F C 1
ATOM 6978 O O . ASP F 1 147 ? 40.405 35.425 134.358 1.00 93.45 136 ASP F O 1
ATOM 6983 N N . LEU F 1 148 ? 41.656 33.593 133.929 1.00 92.58 137 LEU F N 1
ATOM 6984 C CA . LEU F 1 148 ? 42.902 34.344 133.745 1.00 91.80 137 LEU F CA 1
ATOM 6985 C C . LEU F 1 148 ? 42.781 35.281 132.551 1.00 91.05 137 LEU F C 1
ATOM 6986 O O . LEU F 1 148 ? 43.240 36.426 132.596 1.00 91.18 137 LEU F O 1
ATOM 6991 N N . ASN F 1 149 ? 42.142 34.782 131.494 1.00 89.91 138 ASN F N 1
ATOM 6992 C CA . ASN F 1 149 ? 41.896 35.552 130.280 1.00 88.51 138 ASN F CA 1
ATOM 6993 C C . ASN F 1 149 ? 40.528 36.254 130.311 1.00 87.03 138 ASN F C 1
ATOM 6994 O O . ASN F 1 149 ? 40.087 36.829 129.301 1.00 87.17 138 ASN F O 1
ATOM 6999 N N . ALA F 1 150 ? 39.873 36.201 131.480 1.00 84.94 139 ALA F N 1
ATOM 7000 C CA . ALA F 1 150 ? 38.569 36.849 131.722 1.00 82.69 139 ALA F CA 1
ATOM 7001 C C . ALA F 1 150 ? 37.530 36.535 130.646 1.00 80.92 139 ALA F C 1
ATOM 7002 O O . ALA F 1 150 ? 36.922 37.453 130.070 1.00 81.18 139 ALA F O 1
ATOM 7004 N N . VAL F 1 151 ? 37.332 35.234 130.385 1.00 78.23 140 VAL F N 1
ATOM 7005 C CA . VAL F 1 151 ? 36.414 34.821 129.325 1.00 75.64 140 VAL F CA 1
ATOM 7006 C C . VAL F 1 151 ? 34.953 34.932 129.767 1.00 73.40 140 VAL F C 1
ATOM 7007 O O . VAL F 1 151 ? 34.644 34.785 130.956 1.00 73.06 140 VAL F O 1
ATOM 7011 N N . PRO F 1 152 ? 34.050 35.201 128.803 1.00 71.13 141 PRO F N 1
ATOM 7012 C CA . PRO F 1 152 ? 32.613 35.165 129.065 1.00 69.04 141 PRO F CA 1
ATOM 7013 C C . PRO F 1 152 ? 32.166 33.892 129.783 1.00 66.76 141 PRO F C 1
ATOM 7014 O O . PRO F 1 152 ? 32.746 32.823 129.594 1.00 65.45 141 PRO F O 1
ATOM 7018 N N . ARG F 1 153 ? 31.126 34.046 130.596 1.00 64.73 142 ARG F N 1
ATOM 7019 C CA . ARG F 1 153 ? 30.531 32.975 131.385 1.00 63.02 142 ARG F CA 1
ATOM 7020 C C . ARG F 1 153 ? 30.241 31.674 130.611 1.00 61.55 142 ARG F C 1
ATOM 7021 O O . ARG F 1 153 ? 30.530 30.584 131.107 1.00 60.90 142 ARG F O 1
ATOM 7029 N N . GLN F 1 154 ? 29.679 31.790 129.406 1.00 59.91 143 GLN F N 1
ATOM 7030 C CA . GLN F 1 154 ? 29.316 30.610 128.618 1.00 58.38 143 GLN F CA 1
ATOM 7031 C C . GLN F 1 154 ? 30.391 30.189 127.607 1.00 58.01 143 GLN F C 1
ATOM 7032 O O . GLN F 1 154 ? 30.141 29.381 126.716 1.00 57.59 143 GLN F O 1
ATOM 7038 N N . THR F 1 155 ? 31.591 30.731 127.772 1.00 57.80 144 THR F N 1
ATOM 7039 C CA . THR F 1 155 ? 32.745 30.348 126.970 1.00 58.13 144 THR F CA 1
ATOM 7040 C C . THR F 1 155 ? 33.583 29.308 127.718 1.00 58.79 144 THR F C 1
ATOM 7041 O O . THR F 1 155 ? 33.997 29.520 128.855 1.00 59.50 144 THR F O 1
ATOM 7045 N N . ILE F 1 156 ? 33.812 28.177 127.068 1.00 59.25 145 ILE F N 1
ATOM 7046 C CA . ILE F 1 156 ? 34.467 27.027 127.674 1.00 59.61 145 ILE F CA 1
ATOM 7047 C C . ILE F 1 156 ? 35.784 26.757 126.943 1.00 60.30 145 ILE F C 1
ATOM 7048 O O . ILE F 1 156 ? 35.788 26.567 125.720 1.00 60.10 145 ILE F O 1
ATOM 7053 N N . ILE F 1 157 ? 36.888 26.764 127.695 1.00 61.09 146 ILE F N 1
ATOM 7054 C CA . ILE F 1 157 ? 38.226 26.509 127.161 1.00 62.00 146 ILE F CA 1
ATOM 7055 C C . ILE F 1 157 ? 38.657 25.108 127.544 1.00 62.73 146 ILE F C 1
ATOM 7056 O O . ILE F 1 157 ? 38.694 24.769 128.725 1.00 62.35 146 ILE F O 1
ATOM 7069 N N . TYR F 1 159 ? 41.412 21.671 126.311 1.00 69.23 148 TYR F N 1
ATOM 7070 C CA . TYR F 1 159 ? 42.594 21.251 125.586 1.00 71.14 148 TYR F CA 1
ATOM 7071 C C . TYR F 1 159 ? 42.516 19.771 125.287 1.00 72.85 148 TYR F C 1
ATOM 7072 O O . TYR F 1 159 ? 42.032 18.996 126.103 1.00 72.82 148 TYR F O 1
ATOM 7089 N N . ARG F 1 161 ? 45.007 16.699 124.650 1.00 80.41 150 ARG F N 1
ATOM 7090 C CA . ARG F 1 161 ? 46.385 16.231 124.822 1.00 81.92 150 ARG F CA 1
ATOM 7091 C C . ARG F 1 161 ? 46.402 14.704 124.880 1.00 83.17 150 ARG F C 1
ATOM 7092 O O . ARG F 1 161 ? 45.353 14.064 124.838 1.00 83.15 150 ARG F O 1
ATOM 7100 N N . VAL F 1 162 ? 47.597 14.133 125.004 1.00 84.85 151 VAL F N 1
ATOM 7101 C CA . VAL F 1 162 ? 47.783 12.685 125.130 1.00 86.81 151 VAL F CA 1
ATOM 7102 C C . VAL F 1 162 ? 47.666 12.191 126.588 1.00 88.40 151 VAL F C 1
ATOM 7103 O O . VAL F 1 162 ? 48.083 12.889 127.522 1.00 88.54 151 VAL F O 1
ATOM 7107 N N . ARG F 1 163 ? 47.054 11.007 126.741 1.00 90.25 152 ARG F N 1
ATOM 7108 C CA . ARG F 1 163 ? 46.960 10.194 127.976 1.00 92.30 152 ARG F CA 1
ATOM 7109 C C . ARG F 1 163 ? 45.848 9.151 127.780 1.00 93.30 152 ARG F C 1
ATOM 7110 O O . ARG F 1 163 ? 45.092 9.247 126.817 1.00 93.65 152 ARG F O 1
ATOM 7118 N N . SER F 1 164 ? 45.750 8.168 128.678 1.00 94.61 153 SER F N 1
ATOM 7119 C CA . SER F 1 164 ? 44.774 7.064 128.556 1.00 95.91 153 SER F CA 1
ATOM 7120 C C . SER F 1 164 ? 43.311 7.534 128.494 1.00 96.79 153 SER F C 1
ATOM 7121 O O . SER F 1 164 ? 42.929 8.483 129.185 1.00 96.94 153 SER F O 1
ATOM 7124 N N . SER F 1 165 ? 42.498 6.846 127.687 1.00 97.89 154 SER F N 1
ATOM 7125 C CA . SER F 1 165 ? 41.130 7.300 127.358 1.00 98.84 154 SER F CA 1
ATOM 7126 C C . SER F 1 165 ? 39.947 6.490 127.922 1.00 99.42 154 SER F C 1
ATOM 7127 O O . SER F 1 165 ? 39.081 7.060 128.604 1.00 99.61 154 SER F O 1
ATOM 7130 N N . ALA F 1 166 ? 39.902 5.188 127.626 1.00 99.88 155 ALA F N 1
ATOM 7131 C CA . ALA F 1 166 ? 38.672 4.396 127.799 1.00 100.41 155 ALA F CA 1
ATOM 7132 C C . ALA F 1 166 ? 38.470 3.744 129.179 1.00 100.79 155 ALA F C 1
ATOM 7133 O O . ALA F 1 166 ? 39.424 3.574 129.944 1.00 100.97 155 ALA F O 1
ATOM 7135 N N . THR F 1 167 ? 37.217 3.386 129.475 1.00 101.07 156 THR F N 1
ATOM 7136 C CA . THR F 1 167 ? 36.839 2.730 130.734 1.00 101.25 156 THR F CA 1
ATOM 7137 C C . THR F 1 167 ? 36.911 1.202 130.615 1.00 101.31 156 THR F C 1
ATOM 7138 O O . THR F 1 167 ? 36.044 0.473 131.114 1.00 101.17 156 THR F O 1
ATOM 7142 N N . LYS G 1 17 ? 15.897 34.471 104.711 1.00 69.44 6 LYS G N 1
ATOM 7143 C CA . LYS G 1 17 ? 17.030 34.902 105.591 1.00 69.53 6 LYS G CA 1
ATOM 7144 C C . LYS G 1 17 ? 18.087 33.801 105.670 1.00 68.81 6 LYS G C 1
ATOM 7145 O O . LYS G 1 17 ? 19.246 34.008 105.289 1.00 69.24 6 LYS G O 1
ATOM 7151 N N . LYS G 1 18 ? 17.676 32.641 106.181 1.00 67.38 7 LYS G N 1
ATOM 7152 C CA . LYS G 1 18 ? 18.453 31.416 106.063 1.00 65.78 7 LYS G CA 1
ATOM 7153 C C . LYS G 1 18 ? 18.346 30.910 104.626 1.00 63.94 7 LYS G C 1
ATOM 7154 O O . LYS G 1 18 ? 17.263 30.965 104.036 1.00 63.69 7 LYS G O 1
ATOM 7160 N N . PRO G 1 19 ? 19.471 30.441 104.048 1.00 62.39 8 PRO G N 1
ATOM 7161 C CA . PRO G 1 19 ? 19.507 30.052 102.620 1.00 61.07 8 PRO G CA 1
ATOM 7162 C C . PRO G 1 19 ? 18.501 28.971 102.241 1.00 59.89 8 PRO G C 1
ATOM 7163 O O . PRO G 1 19 ? 18.332 27.993 102.967 1.00 59.71 8 PRO G O 1
ATOM 7167 N N . ASP G 1 20 ? 17.819 29.176 101.121 1.00 58.53 9 ASP G N 1
ATOM 7168 C CA . ASP G 1 20 ? 16.973 28.161 100.545 1.00 57.83 9 ASP G CA 1
ATOM 7169 C C . ASP G 1 20 ? 17.769 27.553 99.385 1.00 57.06 9 ASP G C 1
ATOM 7170 O O . ASP G 1 20 ? 18.392 28.285 98.602 1.00 57.11 9 ASP G O 1
ATOM 7175 N N . PHE G 1 21 ? 17.781 26.221 99.309 1.00 55.90 10 PHE G N 1
ATOM 7176 C CA . PHE G 1 21 ? 18.490 25.500 98.262 1.00 54.51 10 PHE G CA 1
ATOM 7177 C C . PHE G 1 21 ? 17.538 24.820 97.283 1.00 54.73 10 PHE G C 1
ATOM 7178 O O . PHE G 1 21 ? 17.994 24.110 96.387 1.00 55.04 10 PHE G O 1
ATOM 7186 N N . THR G 1 22 ? 16.229 25.026 97.439 1.00 54.48 11 THR G N 1
ATOM 7187 C CA . THR G 1 22 ? 15.262 24.410 96.528 1.00 54.45 11 THR G CA 1
ATOM 7188 C C . THR G 1 22 ? 15.562 24.778 95.063 1.00 54.29 11 THR G C 1
ATOM 7189 O O . THR G 1 22 ? 15.662 23.903 94.203 1.00 54.23 11 THR G O 1
ATOM 7193 N N . LEU G 1 23 ? 15.742 26.063 94.786 1.00 53.77 12 LEU G N 1
ATOM 7194 C CA . LEU G 1 23 ? 16.107 26.486 93.443 1.00 53.56 12 LEU G CA 1
ATOM 7195 C C . LEU G 1 23 ? 17.446 25.897 92.946 1.00 53.40 12 LEU G C 1
ATOM 7196 O O . LEU G 1 23 ? 17.561 25.489 91.783 1.00 52.97 12 LEU G O 1
ATOM 7201 N N . PHE G 1 24 ? 18.452 25.844 93.817 1.00 53.05 13 PHE G N 1
ATOM 7202 C CA . PHE G 1 24 ? 19.728 25.270 93.419 1.00 52.83 13 PHE G CA 1
ATOM 7203 C C . PHE G 1 24 ? 19.596 23.777 93.071 1.00 53.33 13 PHE G C 1
ATOM 7204 O O . PHE G 1 24 ? 20.177 23.301 92.091 1.00 53.13 13 PHE G O 1
ATOM 7212 N N . LEU G 1 25 ? 18.813 23.063 93.877 1.00 53.50 14 LEU G N 1
ATOM 7213 C CA . LEU G 1 25 ? 18.577 21.634 93.708 1.00 53.38 14 LEU G CA 1
ATOM 7214 C C . LEU G 1 25 ? 17.703 21.277 92.508 1.00 53.34 14 LEU G C 1
ATOM 7215 O O . LEU G 1 25 ? 17.892 20.215 91.912 1.00 53.13 14 LEU G O 1
ATOM 7220 N N . GLN G 1 26 ? 16.737 22.141 92.183 1.00 53.36 15 GLN G N 1
ATOM 7221 C CA . GLN G 1 26 ? 15.923 21.993 90.978 1.00 53.57 15 GLN G CA 1
ATOM 7222 C C . GLN G 1 26 ? 16.814 22.108 89.731 1.00 53.58 15 GLN G C 1
ATOM 7223 O O . GLN G 1 26 ? 16.802 21.241 88.855 1.00 53.73 15 GLN G O 1
ATOM 7229 N N . THR G 1 27 ? 17.596 23.171 89.661 1.00 53.60 16 THR G N 1
ATOM 7230 C CA . THR G 1 27 ? 18.559 23.325 88.578 1.00 54.24 16 THR G CA 1
ATOM 7231 C C . THR G 1 27 ? 19.656 22.247 88.588 1.00 54.13 16 THR G C 1
ATOM 7232 O O . THR G 1 27 ? 20.091 21.802 87.530 1.00 54.61 16 THR G O 1
ATOM 7236 N N . LEU G 1 28 ? 20.098 21.822 89.768 1.00 54.17 17 LEU G N 1
ATOM 7237 C CA . LEU G 1 28 ? 21.144 20.800 89.857 1.00 53.64 17 LEU G CA 1
ATOM 7238 C C . LEU G 1 28 ? 20.656 19.459 89.352 1.00 54.01 17 LEU G C 1
ATOM 7239 O O . LEU G 1 28 ? 21.354 18.813 88.580 1.00 54.38 17 LEU G O 1
ATOM 7244 N N . SER G 1 29 ? 19.464 19.047 89.783 1.00 54.09 18 SER G N 1
ATOM 7245 C CA . SER G 1 29 ? 18.895 17.778 89.358 1.00 54.44 18 SER G CA 1
ATOM 7246 C C . SER G 1 29 ? 18.789 17.675 87.840 1.00 55.38 18 SER G C 1
ATOM 7247 O O . SER G 1 29 ? 19.138 16.647 87.273 1.00 55.59 18 SER G O 1
ATOM 7250 N N . TRP G 1 30 ? 18.319 18.745 87.200 1.00 56.15 19 TRP G N 1
ATOM 7251 C CA . TRP G 1 30 ? 18.241 18.837 85.750 1.00 57.11 19 TRP G CA 1
ATOM 7252 C C . TRP G 1 30 ? 19.602 18.694 85.072 1.00 57.83 19 TRP G C 1
ATOM 7253 O O . TRP G 1 30 ? 19.767 17.903 84.144 1.00 57.68 19 TRP G O 1
ATOM 7264 N N . GLU G 1 31 ? 20.578 19.455 85.546 1.00 58.85 20 GLU G N 1
ATOM 7265 C CA . GLU G 1 31 ? 21.904 19.448 84.950 1.00 60.47 20 GLU G CA 1
ATOM 7266 C C . GLU G 1 31 ? 22.560 18.069 85.069 1.00 61.39 20 GLU G C 1
ATOM 7267 O O . GLU G 1 31 ? 23.112 17.567 84.087 1.00 62.15 20 GLU G O 1
ATOM 7273 N N . ILE G 1 32 ? 22.463 17.446 86.249 1.00 62.10 21 ILE G N 1
ATOM 7274 C CA . ILE G 1 32 ? 22.952 16.080 86.448 1.00 62.46 21 ILE G CA 1
ATOM 7275 C C . ILE G 1 32 ? 22.161 15.072 85.599 1.00 63.51 21 ILE G C 1
ATOM 7276 O O . ILE G 1 32 ? 22.741 14.119 85.070 1.00 63.66 21 ILE G O 1
ATOM 7281 N N . ASP G 1 33 ? 20.859 15.297 85.439 1.00 64.46 22 ASP G N 1
ATOM 7282 C CA . ASP G 1 33 ? 20.031 14.393 84.638 1.00 65.80 22 ASP G CA 1
ATOM 7283 C C . ASP G 1 33 ? 20.370 14.394 83.152 1.00 67.01 22 ASP G C 1
ATOM 7284 O O . ASP G 1 33 ? 20.377 13.346 82.522 1.00 67.45 22 ASP G O 1
ATOM 7289 N N . ASP G 1 34 ? 20.671 15.571 82.614 1.00 68.49 23 ASP G N 1
ATOM 7290 C CA . ASP G 1 34 ? 20.993 15.749 81.204 1.00 69.67 23 ASP G CA 1
ATOM 7291 C C . ASP G 1 34 ? 22.365 15.161 80.809 1.00 69.91 23 ASP G C 1
ATOM 7292 O O . ASP G 1 34 ? 22.517 14.619 79.707 1.00 70.31 23 ASP G O 1
ATOM 7297 N N . GLN G 1 35 ? 23.345 15.260 81.703 1.00 69.82 24 GLN G N 1
ATOM 7298 C CA . GLN G 1 35 ? 24.706 14.781 81.430 1.00 69.92 24 GLN G CA 1
ATOM 7299 C C . GLN G 1 35 ? 24.929 13.267 81.598 1.00 70.02 24 GLN G C 1
ATOM 7300 O O . GLN G 1 35 ? 25.807 12.691 80.942 1.00 70.38 24 GLN G O 1
ATOM 7306 N N . VAL G 1 36 ? 24.181 12.639 82.505 1.00 69.75 25 VAL G N 1
ATOM 7307 C CA . VAL G 1 36 ? 24.400 11.232 82.858 1.00 69.32 25 VAL G CA 1
ATOM 7308 C C . VAL G 1 36 ? 23.067 10.498 82.912 1.00 69.25 25 VAL G C 1
ATOM 7309 O O . VAL G 1 36 ? 22.004 11.120 82.892 1.00 69.16 25 VAL G O 1
ATOM 7313 N N . GLY G 1 37 ? 23.114 9.175 82.980 1.00 69.27 26 GLY G N 1
ATOM 7314 C CA . GLY G 1 37 ? 21.883 8.393 82.976 1.00 69.55 26 GLY G CA 1
ATOM 7315 C C . GLY G 1 37 ? 20.987 8.643 84.185 1.00 69.56 26 GLY G C 1
ATOM 7316 O O . GLY G 1 37 ? 21.391 9.294 85.155 1.00 69.67 26 GLY G O 1
ATOM 7317 N N . ILE G 1 38 ? 19.759 8.141 84.099 1.00 69.36 27 ILE G N 1
ATOM 7318 C CA . ILE G 1 38 ? 18.905 7.961 85.262 1.00 69.33 27 ILE G CA 1
ATOM 7319 C C . ILE G 1 38 ? 19.620 7.088 86.316 1.00 69.38 27 ILE G C 1
ATOM 7320 O O . ILE G 1 38 ? 19.588 7.393 87.522 1.00 69.54 27 ILE G O 1
ATOM 7325 N N . GLU G 1 39 ? 20.291 6.031 85.853 1.00 68.63 28 GLU G N 1
ATOM 7326 C CA . GLU G 1 39 ? 20.883 5.047 86.753 1.00 67.91 28 GLU G CA 1
ATOM 7327 C C . GLU G 1 39 ? 22.152 5.535 87.438 1.00 66.66 28 GLU G C 1
ATOM 7328 O O . GLU G 1 39 ? 22.374 5.229 88.611 1.00 66.72 28 GLU G O 1
ATOM 7334 N N . VAL G 1 40 ? 22.978 6.290 86.716 1.00 65.13 29 VAL G N 1
ATOM 7335 C CA . VAL G 1 40 ? 24.218 6.837 87.281 1.00 63.50 29 VAL G CA 1
ATOM 7336 C C . VAL G 1 40 ? 23.904 7.908 88.326 1.00 62.47 29 VAL G C 1
ATOM 7337 O O . VAL G 1 40 ? 24.635 8.070 89.301 1.00 62.36 29 VAL G O 1
ATOM 7341 N N . ARG G 1 41 ? 22.810 8.629 88.113 1.00 61.17 30 ARG G N 1
ATOM 7342 C CA . ARG G 1 41 ? 22.344 9.618 89.068 1.00 59.71 30 ARG G CA 1
ATOM 7343 C C . ARG G 1 41 ? 21.795 8.934 90.317 1.00 59.61 30 ARG G C 1
ATOM 7344 O O . ARG G 1 41 ? 22.049 9.391 91.441 1.00 59.13 30 ARG G O 1
ATOM 7352 N N . ASN G 1 42 ? 21.046 7.850 90.115 1.00 59.10 31 ASN G N 1
ATOM 7353 C CA . ASN G 1 42 ? 20.525 7.094 91.235 1.00 59.11 31 ASN G CA 1
ATOM 7354 C C . ASN G 1 42 ? 21.598 6.449 92.115 1.00 59.26 31 ASN G C 1
ATOM 7355 O O . ASN G 1 42 ? 21.448 6.431 93.334 1.00 59.64 31 ASN G O 1
ATOM 7360 N N . GLU G 1 43 ? 22.692 5.969 91.526 1.00 59.31 32 GLU G N 1
ATOM 7361 C CA . GLU G 1 43 ? 23.776 5.425 92.346 1.00 59.45 32 GLU G CA 1
ATOM 7362 C C . GLU G 1 43 ? 24.524 6.505 93.095 1.00 58.60 32 GLU G C 1
ATOM 7363 O O . GLU G 1 43 ? 24.944 6.293 94.225 1.00 58.56 32 GLU G O 1
ATOM 7369 N N . LEU G 1 44 ? 24.683 7.661 92.459 1.00 57.95 33 LEU G N 1
ATOM 7370 C CA . LEU G 1 44 ? 25.251 8.833 93.115 1.00 57.29 33 LEU G CA 1
ATOM 7371 C C . LEU G 1 44 ? 24.452 9.227 94.375 1.00 56.72 33 LEU G C 1
ATOM 7372 O O . LEU G 1 44 ? 25.017 9.465 95.441 1.00 56.11 33 LEU G O 1
ATOM 7377 N N . LEU G 1 45 ? 23.136 9.293 94.224 1.00 55.99 34 LEU G N 1
ATOM 7378 C CA . LEU G 1 45 ? 22.272 9.695 95.304 1.00 55.45 34 LEU G CA 1
ATOM 7379 C C . LEU G 1 45 ? 22.298 8.697 96.467 1.00 55.72 34 LEU G C 1
ATOM 7380 O O . LEU G 1 45 ? 22.400 9.108 97.632 1.00 54.95 34 LEU G O 1
ATOM 7385 N N . ARG G 1 46 ? 22.248 7.401 96.138 1.00 56.02 35 ARG G N 1
ATOM 7386 C CA . ARG G 1 46 ? 22.366 6.314 97.128 1.00 56.67 35 ARG G CA 1
ATOM 7387 C C . ARG G 1 46 ? 23.613 6.439 97.989 1.00 57.02 35 ARG G C 1
ATOM 7388 O O . ARG G 1 46 ? 23.567 6.214 99.191 1.00 56.76 35 ARG G O 1
ATOM 7396 N N . GLU G 1 47 ? 24.716 6.813 97.355 1.00 58.05 36 GLU G N 1
ATOM 7397 C CA . GLU G 1 47 ? 25.978 7.025 98.033 1.00 59.53 36 GLU G CA 1
ATOM 7398 C C . GLU G 1 47 ? 25.937 8.253 98.951 1.00 59.59 36 GLU G C 1
ATOM 7399 O O . GLU G 1 47 ? 26.606 8.291 99.981 1.00 60.01 36 GLU G O 1
ATOM 7405 N N . VAL G 1 48 ? 25.158 9.259 98.561 1.00 59.85 37 VAL G N 1
ATOM 7406 C CA . VAL G 1 48 ? 24.951 10.447 99.385 1.00 59.81 37 VAL G CA 1
ATOM 7407 C C . VAL G 1 48 ? 24.122 10.060 100.630 1.00 59.63 37 VAL G C 1
ATOM 7408 O O . VAL G 1 48 ? 24.397 10.528 101.725 1.00 59.72 37 VAL G O 1
ATOM 7412 N N . GLY G 1 49 ? 23.155 9.163 100.451 1.00 59.18 38 GLY G N 1
ATOM 7413 C CA . GLY G 1 49 ? 22.372 8.610 101.548 1.00 58.71 38 GLY G CA 1
ATOM 7414 C C . GLY G 1 49 ? 23.215 7.879 102.575 1.00 58.85 38 GLY G C 1
ATOM 7415 O O . GLY G 1 49 ? 23.089 8.127 103.777 1.00 58.27 38 GLY G O 1
ATOM 7416 N N . ARG G 1 50 ? 24.066 6.965 102.106 1.00 59.08 39 ARG G N 1
ATOM 7417 C CA . ARG G 1 50 ? 25.039 6.303 102.968 1.00 59.06 39 ARG G CA 1
ATOM 7418 C C . ARG G 1 50 ? 25.884 7.351 103.651 1.00 58.32 39 ARG G C 1
ATOM 7419 O O . ARG G 1 50 ? 26.120 7.254 104.841 1.00 58.64 39 ARG G O 1
ATOM 7427 N N . GLY G 1 51 ? 26.313 8.365 102.901 1.00 57.51 40 GLY G N 1
ATOM 7428 C CA . GLY G 1 51 ? 27.064 9.482 103.459 1.00 56.86 40 GLY G CA 1
ATOM 7429 C C . GLY G 1 51 ? 26.349 10.161 104.614 1.00 56.62 40 GLY G C 1
ATOM 7430 O O . GLY G 1 51 ? 26.921 10.328 105.692 1.00 56.79 40 GLY G O 1
ATOM 7439 N N . GLY G 1 53 ? 24.131 8.951 106.430 1.00 55.01 42 GLY G N 1
ATOM 7440 C CA . GLY G 1 53 ? 24.040 7.951 107.494 1.00 54.59 42 GLY G CA 1
ATOM 7441 C C . GLY G 1 53 ? 25.259 7.845 108.396 1.00 54.45 42 GLY G C 1
ATOM 7442 O O . GLY G 1 53 ? 25.174 7.288 109.480 1.00 54.33 42 GLY G O 1
ATOM 7443 N N . THR G 1 54 ? 26.392 8.380 107.961 1.00 54.69 43 THR G N 1
ATOM 7444 C CA . THR G 1 54 ? 27.586 8.412 108.804 1.00 55.43 43 THR G CA 1
ATOM 7445 C C . THR G 1 54 ? 27.687 9.732 109.563 1.00 55.77 43 THR G C 1
ATOM 7446 O O . THR G 1 54 ? 28.639 9.953 110.313 1.00 56.07 43 THR G O 1
ATOM 7450 N N . ARG G 1 55 ? 26.710 10.611 109.364 1.00 56.18 44 ARG G N 1
ATOM 7451 C CA . ARG G 1 55 ? 26.738 11.926 110.000 1.00 56.64 44 ARG G CA 1
ATOM 7452 C C . ARG G 1 55 ? 25.661 12.108 111.054 1.00 57.10 44 ARG G C 1
ATOM 7453 O O . ARG G 1 55 ? 25.873 12.810 112.034 1.00 57.35 44 ARG G O 1
ATOM 7461 N N . ILE G 1 56 ? 24.501 11.498 110.838 1.00 57.79 45 ILE G N 1
ATOM 7462 C CA . ILE G 1 56 ? 23.497 11.361 111.893 1.00 58.58 45 ILE G CA 1
ATOM 7463 C C . ILE G 1 56 ? 22.936 9.938 111.933 1.00 59.05 45 ILE G C 1
ATOM 7464 O O . ILE G 1 56 ? 22.565 9.363 110.905 1.00 58.57 45 ILE G O 1
ATOM 7477 N N . PRO G 1 58 ? 20.896 6.670 114.505 1.00 60.35 47 PRO G N 1
ATOM 7478 C CA . PRO G 1 58 ? 20.165 6.296 115.710 1.00 60.71 47 PRO G CA 1
ATOM 7479 C C . PRO G 1 58 ? 21.063 5.530 116.705 1.00 61.56 47 PRO G C 1
ATOM 7480 O O . PRO G 1 58 ? 22.132 5.057 116.318 1.00 61.45 47 PRO G O 1
ATOM 7484 N N . PRO G 1 59 ? 20.643 5.420 117.984 1.00 62.49 48 PRO G N 1
ATOM 7485 C CA . PRO G 1 59 ? 21.298 4.462 118.886 1.00 63.46 48 PRO G CA 1
ATOM 7486 C C . PRO G 1 59 ? 20.915 3.037 118.468 1.00 64.85 48 PRO G C 1
ATOM 7487 O O . PRO G 1 59 ? 20.045 2.888 117.612 1.00 64.86 48 PRO G O 1
ATOM 7491 N N . PRO G 1 60 ? 21.552 1.997 119.052 1.00 66.44 49 PRO G N 1
ATOM 7492 C CA . PRO G 1 60 ? 21.122 0.603 118.804 1.00 67.55 49 PRO G CA 1
ATOM 7493 C C . PRO G 1 60 ? 19.828 0.217 119.536 1.00 68.62 49 PRO G C 1
ATOM 7494 O O . PRO G 1 60 ? 19.854 -0.046 120.743 1.00 69.13 49 PRO G O 1
ATOM 7498 N N . CYS G 1 61 ? 18.717 0.155 118.804 1.00 69.83 50 CYS G N 1
ATOM 7499 C CA . CYS G 1 61 ? 17.389 -0.030 119.406 1.00 71.08 50 CYS G CA 1
ATOM 7500 C C . CYS G 1 61 ? 16.981 -1.486 119.558 1.00 71.62 50 CYS G C 1
ATOM 7501 O O . CYS G 1 61 ? 17.188 -2.282 118.645 1.00 72.00 50 CYS G O 1
ATOM 7504 N N . GLN G 1 62 ? 16.374 -1.816 120.699 1.00 72.16 51 GLN G N 1
ATOM 7505 C CA . GLN G 1 62 ? 15.992 -3.201 121.012 1.00 72.85 51 GLN G CA 1
ATOM 7506 C C . GLN G 1 62 ? 14.883 -3.721 120.089 1.00 72.51 51 GLN G C 1
ATOM 7507 O O . GLN G 1 62 ? 14.994 -4.823 119.558 1.00 72.68 51 GLN G O 1
ATOM 7513 N N . THR G 1 63 ? 13.827 -2.927 119.900 1.00 72.23 52 THR G N 1
ATOM 7514 C CA . THR G 1 63 ? 12.713 -3.297 119.008 1.00 71.85 52 THR G CA 1
ATOM 7515 C C . THR G 1 63 ? 12.639 -2.431 117.747 1.00 71.11 52 THR G C 1
ATOM 7516 O O . THR G 1 63 ? 13.326 -1.417 117.641 1.00 71.24 52 THR G O 1
ATOM 7520 N N . VAL G 1 64 ? 11.797 -2.849 116.804 1.00 70.18 53 VAL G N 1
ATOM 7521 C CA . VAL G 1 64 ? 11.524 -2.110 115.574 1.00 69.41 53 VAL G CA 1
ATOM 7522 C C . VAL G 1 64 ? 10.699 -0.848 115.835 1.00 68.94 53 VAL G C 1
ATOM 7523 O O . VAL G 1 64 ? 10.766 0.118 115.068 1.00 68.96 53 VAL G O 1
ATOM 7527 N N . ASP G 1 65 ? 9.931 -0.865 116.921 1.00 68.27 54 ASP G N 1
ATOM 7528 C CA . ASP G 1 65 ? 9.092 0.261 117.301 1.00 67.66 54 ASP G CA 1
ATOM 7529 C C . ASP G 1 65 ? 9.920 1.363 117.938 1.00 66.92 54 ASP G C 1
ATOM 7530 O O . ASP G 1 65 ? 9.569 2.545 117.841 1.00 67.54 54 ASP G O 1
ATOM 7535 N N . LYS G 1 66 ? 11.018 0.982 118.587 1.00 65.23 55 LYS G N 1
ATOM 7536 C CA . LYS G 1 66 ? 11.950 1.955 119.130 1.00 63.50 55 LYS G CA 1
ATOM 7537 C C . LYS G 1 66 ? 12.818 2.558 118.029 1.00 62.34 55 LYS G C 1
ATOM 7538 O O . LYS G 1 66 ? 13.228 3.715 118.114 1.00 62.04 55 LYS G O 1
ATOM 7544 N N . LEU G 1 67 ? 13.096 1.774 116.992 1.00 61.06 56 LEU G N 1
ATOM 7545 C CA . LEU G 1 67 ? 13.864 2.266 115.855 1.00 59.20 56 LEU G CA 1
ATOM 7546 C C . LEU G 1 67 ? 13.066 3.335 115.117 1.00 58.36 56 LEU G C 1
ATOM 7547 O O . LEU G 1 67 ? 13.602 4.386 114.771 1.00 57.89 56 LEU G O 1
ATOM 7552 N N . GLN G 1 68 ? 11.781 3.070 114.914 1.00 57.52 57 GLN G N 1
ATOM 7553 C CA . GLN G 1 68 ? 10.888 4.004 114.234 1.00 57.10 57 GLN G CA 1
ATOM 7554 C C . GLN G 1 68 ? 10.810 5.375 114.912 1.00 57.07 57 GLN G C 1
ATOM 7555 O O . GLN G 1 68 ? 10.862 6.414 114.235 1.00 57.00 57 GLN G O 1
ATOM 7561 N N . ILE G 1 69 ? 10.683 5.378 116.239 1.00 56.55 58 ILE G N 1
ATOM 7562 C CA . ILE G 1 69 ? 10.725 6.625 116.991 1.00 56.22 58 ILE G CA 1
ATOM 7563 C C . ILE G 1 69 ? 12.056 7.345 116.805 1.00 55.41 58 ILE G C 1
ATOM 7564 O O . ILE G 1 69 ? 12.087 8.558 116.621 1.00 55.43 58 ILE G O 1
ATOM 7569 N N . GLU G 1 70 ? 13.153 6.600 116.854 1.00 54.84 59 GLU G N 1
ATOM 7570 C CA . GLU G 1 70 ? 14.484 7.208 116.775 1.00 54.19 59 GLU G CA 1
ATOM 7571 C C . GLU G 1 70 ? 14.783 7.775 115.383 1.00 53.37 59 GLU G C 1
ATOM 7572 O O . GLU G 1 70 ? 15.422 8.818 115.255 1.00 53.08 59 GLU G O 1
ATOM 7578 N N . LEU G 1 71 ? 14.267 7.101 114.358 1.00 52.87 60 LEU G N 1
ATOM 7579 C CA . LEU G 1 71 ? 14.446 7.501 112.969 1.00 52.07 60 LEU G CA 1
ATOM 7580 C C . LEU G 1 71 ? 13.659 8.756 112.632 1.00 52.08 60 LEU G C 1
ATOM 7581 O O . LEU G 1 71 ? 14.184 9.649 111.969 1.00 52.34 60 LEU G O 1
ATOM 7586 N N . ASN G 1 72 ? 12.416 8.826 113.108 1.00 51.98 61 ASN G N 1
ATOM 7587 C CA . ASN G 1 72 ? 11.591 10.039 113.001 1.00 51.63 61 ASN G CA 1
ATOM 7588 C C . ASN G 1 72 ? 12.188 11.279 113.691 1.00 51.32 61 ASN G C 1
ATOM 7589 O O . ASN G 1 72 ? 12.132 12.389 113.151 1.00 51.37 61 ASN G O 1
ATOM 7594 N N . ALA G 1 73 ? 12.808 11.081 114.848 1.00 50.98 62 ALA G N 1
ATOM 7595 C CA . ALA G 1 73 ? 13.561 12.148 115.513 1.00 50.55 62 ALA G CA 1
ATOM 7596 C C . ALA G 1 73 ? 14.672 12.732 114.637 1.00 50.65 62 ALA G C 1
ATOM 7597 O O . ALA G 1 73 ? 14.856 13.943 114.591 1.00 50.76 62 ALA G O 1
ATOM 7599 N N . LEU G 1 74 ? 15.421 11.862 113.961 1.00 51.16 63 LEU G N 1
ATOM 7600 C CA . LEU G 1 74 ? 16.490 12.273 113.041 1.00 50.85 63 LEU G CA 1
ATOM 7601 C C . LEU G 1 74 ? 15.923 12.925 111.795 1.00 51.18 63 LEU G C 1
ATOM 7602 O O . LEU G 1 74 ? 16.507 13.874 111.272 1.00 51.31 63 LEU G O 1
ATOM 7607 N N . LEU G 1 75 ? 14.790 12.417 111.313 1.00 51.45 64 LEU G N 1
ATOM 7608 C CA . LEU G 1 75 ? 14.107 13.059 110.193 1.00 52.30 64 LEU G CA 1
ATOM 7609 C C . LEU G 1 75 ? 13.592 14.460 110.550 1.00 53.13 64 LEU G C 1
ATOM 7610 O O . LEU G 1 75 ? 13.622 15.366 109.706 1.00 53.70 64 LEU G O 1
ATOM 7615 N N . ALA G 1 76 ? 13.131 14.636 111.792 1.00 53.51 65 ALA G N 1
ATOM 7616 C CA . ALA G 1 76 ? 12.592 15.924 112.239 1.00 53.90 65 ALA G CA 1
ATOM 7617 C C . ALA G 1 76 ? 13.704 16.966 112.379 1.00 54.28 65 ALA G C 1
ATOM 7618 O O . ALA G 1 76 ? 13.499 18.162 112.137 1.00 54.64 65 ALA G O 1
ATOM 7620 N N . LEU G 1 77 ? 14.889 16.495 112.745 1.00 54.46 66 LEU G N 1
ATOM 7621 C CA . LEU G 1 77 ? 16.073 17.334 112.862 1.00 55.06 66 LEU G CA 1
ATOM 7622 C C . LEU G 1 77 ? 16.408 18.049 111.531 1.00 55.12 66 LEU G C 1
ATOM 7623 O O . LEU G 1 77 ? 16.970 19.152 111.530 1.00 55.09 66 LEU G O 1
ATOM 7628 N N . ILE G 1 78 ? 16.064 17.409 110.409 1.00 54.92 67 ILE G N 1
ATOM 7629 C CA . ILE G 1 78 ? 16.364 17.941 109.078 1.00 54.66 67 ILE G CA 1
ATOM 7630 C C . ILE G 1 78 ? 15.122 18.250 108.247 1.00 54.67 67 ILE G C 1
ATOM 7631 O O . ILE G 1 78 ? 15.238 18.847 107.179 1.00 54.78 67 ILE G O 1
ATOM 7636 N N . GLY G 1 79 ? 13.946 17.853 108.740 1.00 54.44 68 GLY G N 1
ATOM 7637 C CA . GLY G 1 79 ? 12.673 18.155 108.080 1.00 54.45 68 GLY G CA 1
ATOM 7638 C C . GLY G 1 79 ? 12.363 17.312 106.842 1.00 54.90 68 GLY G C 1
ATOM 7639 O O . GLY G 1 79 ? 11.711 17.789 105.919 1.00 55.26 68 GLY G O 1
ATOM 7640 N N . TRP G 1 80 ? 12.811 16.055 106.823 1.00 54.53 69 TRP G N 1
ATOM 7641 C CA . TRP G 1 80 ? 12.675 15.208 105.638 1.00 54.15 69 TRP G CA 1
ATOM 7642 C C . TRP G 1 80 ? 11.467 14.263 105.681 1.00 54.44 69 TRP G C 1
ATOM 7643 O O . TRP G 1 80 ? 11.416 13.279 104.951 1.00 54.51 69 TRP G O 1
ATOM 7654 N N . GLY G 1 81 ? 10.486 14.576 106.520 1.00 54.51 70 GLY G N 1
ATOM 7655 C CA . GLY G 1 81 ? 9.266 13.792 106.583 1.00 54.86 70 GLY G CA 1
ATOM 7656 C C . GLY G 1 81 ? 9.222 12.836 107.760 1.00 55.74 70 GLY G C 1
ATOM 7657 O O . GLY G 1 81 ? 9.846 13.086 108.801 1.00 55.28 70 GLY G O 1
ATOM 7658 N N . THR G 1 82 ? 8.462 11.750 107.591 1.00 56.25 71 THR G N 1
ATOM 7659 C CA . THR G 1 82 ? 8.258 10.759 108.644 1.00 57.42 71 THR G CA 1
ATOM 7660 C C . THR G 1 82 ? 8.272 9.337 108.081 1.00 57.79 71 THR G C 1
ATOM 7661 O O . THR G 1 82 ? 8.049 9.125 106.889 1.00 58.16 71 THR G O 1
ATOM 7665 N N . VAL G 1 83 ? 8.527 8.364 108.947 1.00 58.08 72 VAL G N 1
ATOM 7666 C CA . VAL G 1 83 ? 8.653 6.975 108.520 1.00 58.49 72 VAL G CA 1
ATOM 7667 C C . VAL G 1 83 ? 7.866 6.018 109.426 1.00 58.85 72 VAL G C 1
ATOM 7668 O O . VAL G 1 83 ? 7.786 6.223 110.630 1.00 58.23 72 VAL G O 1
ATOM 7672 N N . THR G 1 84 ? 7.242 5.008 108.821 1.00 60.18 73 THR G N 1
ATOM 7673 C CA . THR G 1 84 ? 6.690 3.869 109.568 1.00 61.54 73 THR G CA 1
ATOM 7674 C C . THR G 1 84 ? 7.388 2.602 109.124 1.00 62.21 73 THR G C 1
ATOM 7675 O O . THR G 1 84 ? 7.665 2.428 107.937 1.00 62.52 73 THR G O 1
ATOM 7679 N N . LEU G 1 85 ? 7.655 1.725 110.091 1.00 63.36 74 LEU G N 1
ATOM 7680 C CA . LEU G 1 85 ? 8.349 0.468 109.872 1.00 64.21 74 LEU G CA 1
ATOM 7681 C C . LEU G 1 85 ? 7.425 -0.700 110.177 1.00 65.68 74 LEU G C 1
ATOM 7682 O O . LEU G 1 85 ? 6.905 -0.812 111.285 1.00 66.01 74 LEU G O 1
ATOM 7687 N N . GLU G 1 86 ? 7.203 -1.561 109.187 1.00 67.39 75 GLU G N 1
ATOM 7688 C CA . GLU G 1 86 ? 6.428 -2.778 109.410 1.00 68.98 75 GLU G CA 1
ATOM 7689 C C . GLU G 1 86 ? 7.211 -4.044 109.089 1.00 69.59 75 GLU G C 1
ATOM 7690 O O . GLU G 1 86 ? 7.662 -4.255 107.965 1.00 69.53 75 GLU G O 1
ATOM 7696 N N . LEU G 1 87 ? 7.359 -4.880 110.107 1.00 70.75 76 LEU G N 1
ATOM 7697 C CA . LEU G 1 87 ? 7.951 -6.197 109.963 1.00 71.64 76 LEU G CA 1
ATOM 7698 C C . LEU G 1 87 ? 6.938 -7.082 109.251 1.00 72.07 76 LEU G C 1
ATOM 7699 O O . LEU G 1 87 ? 5.786 -7.158 109.656 1.00 72.01 76 LEU G O 1
ATOM 7704 N N . LEU G 1 88 ? 7.366 -7.719 108.169 1.00 73.00 77 LEU G N 1
ATOM 7705 C CA . LEU G 1 88 ? 6.517 -8.636 107.414 1.00 73.98 77 LEU G CA 1
ATOM 7706 C C . LEU G 1 88 ? 7.139 -10.034 107.456 1.00 74.71 77 LEU G C 1
ATOM 7707 O O . LEU G 1 88 ? 7.827 -10.441 106.511 1.00 74.92 77 LEU G O 1
ATOM 7712 N N . SER G 1 89 ? 6.896 -10.754 108.554 1.00 75.61 78 SER G N 1
ATOM 7713 C CA . SER G 1 89 ? 7.551 -12.044 108.833 1.00 76.60 78 SER G CA 1
ATOM 7714 C C . SER G 1 89 ? 7.441 -13.056 107.689 1.00 77.07 78 SER G C 1
ATOM 7715 O O . SER G 1 89 ? 8.420 -13.713 107.324 1.00 77.01 78 SER G O 1
ATOM 7718 N N . GLU G 1 90 ? 6.236 -13.158 107.136 1.00 77.74 79 GLU G N 1
ATOM 7719 C CA . GLU G 1 90 ? 5.931 -14.069 106.044 1.00 78.43 79 GLU G CA 1
ATOM 7720 C C . GLU G 1 90 ? 6.826 -13.796 104.838 1.00 78.30 79 GLU G C 1
ATOM 7721 O O . GLU G 1 90 ? 7.480 -14.703 104.322 1.00 78.71 79 GLU G O 1
ATOM 7727 N N . ASP G 1 91 ? 6.862 -12.535 104.415 1.00 77.99 80 ASP G N 1
ATOM 7728 C CA . ASP G 1 91 ? 7.597 -12.110 103.225 1.00 77.58 80 ASP G CA 1
ATOM 7729 C C . ASP G 1 91 ? 9.100 -11.963 103.500 1.00 76.95 80 ASP G C 1
ATOM 7730 O O . ASP G 1 91 ? 9.879 -11.640 102.596 1.00 76.90 80 ASP G O 1
ATOM 7735 N N . GLN G 1 92 ? 9.500 -12.232 104.746 1.00 76.13 81 GLN G N 1
ATOM 7736 C CA . GLN G 1 92 ? 10.886 -12.044 105.199 1.00 75.11 81 GLN G CA 1
ATOM 7737 C C . GLN G 1 92 ? 11.413 -10.647 104.828 1.00 73.96 81 GLN G C 1
ATOM 7738 O O . GLN G 1 92 ? 12.434 -10.512 104.141 1.00 73.99 81 GLN G O 1
ATOM 7744 N N . SER G 1 93 ? 10.703 -9.613 105.275 1.00 72.17 82 SER G N 1
ATOM 7745 C CA . SER G 1 93 ? 11.098 -8.247 104.958 1.00 70.44 82 SER G CA 1
ATOM 7746 C C . SER G 1 93 ? 10.580 -7.200 105.943 1.00 69.10 82 SER G C 1
ATOM 7747 O O . SER G 1 93 ? 9.622 -7.425 106.676 1.00 68.82 82 SER G O 1
ATOM 7750 N N . LEU G 1 94 ? 11.245 -6.054 105.936 1.00 67.48 83 LEU G N 1
ATOM 7751 C CA . LEU G 1 94 ? 10.779 -4.868 106.621 1.00 66.11 83 LEU G CA 1
ATOM 7752 C C . LEU G 1 94 ? 10.299 -3.860 105.569 1.00 65.03 83 LEU G C 1
ATOM 7753 O O . LEU G 1 94 ? 11.089 -3.366 104.759 1.00 64.61 83 LEU G O 1
ATOM 7758 N N . ARG G 1 95 ? 8.997 -3.589 105.565 1.00 63.84 84 ARG G N 1
ATOM 7759 C CA . ARG G 1 95 ? 8.429 -2.564 104.697 1.00 63.05 84 ARG G CA 1
ATOM 7760 C C . ARG G 1 95 ? 8.738 -1.200 105.306 1.00 61.90 84 ARG G C 1
ATOM 7761 O O . ARG G 1 95 ? 8.524 -0.996 106.508 1.00 61.98 84 ARG G O 1
ATOM 7769 N N . ILE G 1 96 ? 9.262 -0.284 104.490 1.00 60.08 85 ILE G N 1
ATOM 7770 C CA . ILE G 1 96 ? 9.537 1.082 104.939 1.00 58.31 85 ILE G CA 1
ATOM 7771 C C . ILE G 1 96 ? 8.705 2.110 104.173 1.00 57.41 85 ILE G C 1
ATOM 7772 O O . ILE G 1 96 ? 8.878 2.282 102.961 1.00 57.08 85 ILE G O 1
ATOM 7777 N N . VAL G 1 97 ? 7.791 2.782 104.878 1.00 56.03 86 VAL G N 1
ATOM 7778 C CA . VAL G 1 97 ? 6.968 3.817 104.250 1.00 54.57 86 VAL G CA 1
ATOM 7779 C C . VAL G 1 97 ? 7.414 5.209 104.689 1.00 54.21 86 VAL G C 1
ATOM 7780 O O . VAL G 1 97 ? 7.276 5.599 105.847 1.00 54.27 86 VAL G O 1
ATOM 7784 N N . HIS G 1 98 ? 7.954 5.960 103.747 1.00 53.58 87 HIS G N 1
ATOM 7785 C CA . HIS G 1 98 ? 8.428 7.287 104.052 1.00 53.04 87 HIS G CA 1
ATOM 7786 C C . HIS G 1 98 ? 7.472 8.320 103.489 1.00 53.04 87 HIS G C 1
ATOM 7787 O O . HIS G 1 98 ? 7.291 8.400 102.281 1.00 52.80 87 HIS G O 1
ATOM 7794 N N . GLU G 1 99 ? 6.881 9.123 104.371 1.00 53.08 88 GLU G N 1
ATOM 7795 C CA . GLU G 1 99 ? 5.953 10.177 103.960 1.00 53.35 88 GLU G CA 1
ATOM 7796 C C . GLU G 1 99 ? 6.648 11.533 103.903 1.00 52.58 88 GLU G C 1
ATOM 7797 O O . GLU G 1 99 ? 7.475 11.843 104.757 1.00 52.22 88 GLU G O 1
ATOM 7803 N N . ASN G 1 100 ? 6.315 12.321 102.879 1.00 52.57 89 ASN G N 1
ATOM 7804 C CA . ASN G 1 100 ? 6.814 13.701 102.693 1.00 52.34 89 ASN G CA 1
ATOM 7805 C C . ASN G 1 100 ? 8.295 13.867 102.419 1.00 51.93 89 ASN G C 1
ATOM 7806 O O . ASN G 1 100 ? 8.952 14.724 103.019 1.00 51.79 89 ASN G O 1
ATOM 7811 N N . LEU G 1 101 ? 8.819 13.046 101.513 1.00 51.63 90 LEU G N 1
ATOM 7812 C CA . LEU G 1 101 ? 10.132 13.294 100.921 1.00 51.23 90 LEU G CA 1
ATOM 7813 C C . LEU G 1 101 ? 10.154 14.720 100.356 1.00 51.26 90 LEU G C 1
ATOM 7814 O O . LEU G 1 101 ? 9.231 15.116 99.655 1.00 51.30 90 LEU G O 1
ATOM 7819 N N . PRO G 1 102 ? 11.191 15.506 100.679 1.00 51.61 91 PRO G N 1
ATOM 7820 C CA . PRO G 1 102 ? 11.226 16.849 100.111 1.00 52.16 91 PRO G CA 1
ATOM 7821 C C . PRO G 1 102 ? 11.171 16.825 98.567 1.00 53.13 91 PRO G C 1
ATOM 7822 O O . PRO G 1 102 ? 11.855 16.019 97.916 1.00 52.80 91 PRO G O 1
ATOM 7826 N N . GLN G 1 103 ? 10.322 17.689 98.015 1.00 54.15 92 GLN G N 1
ATOM 7827 C CA . GLN G 1 103 ? 10.186 17.834 96.588 1.00 55.10 92 GLN G CA 1
ATOM 7828 C C . GLN G 1 103 ? 11.228 18.831 96.121 1.00 55.93 92 GLN G C 1
ATOM 7829 O O . GLN G 1 103 ? 11.439 19.872 96.757 1.00 56.29 92 GLN G O 1
ATOM 7835 N N . VAL G 1 104 ? 11.886 18.498 95.016 1.00 56.70 93 VAL G N 1
ATOM 7836 C CA . VAL G 1 104 ? 12.937 19.345 94.454 1.00 57.55 93 VAL G CA 1
ATOM 7837 C C . VAL G 1 104 ? 12.699 19.522 92.933 1.00 57.41 93 VAL G C 1
ATOM 7838 O O . VAL G 1 104 ? 13.488 19.088 92.084 1.00 58.05 93 VAL G O 1
ATOM 7842 N N . GLY G 1 105 ? 11.575 20.134 92.592 1.00 56.85 94 GLY G N 1
ATOM 7843 C CA . GLY G 1 105 ? 11.211 20.278 91.192 1.00 56.63 94 GLY G CA 1
ATOM 7844 C C . GLY G 1 105 ? 10.702 18.968 90.626 1.00 56.16 94 GLY G C 1
ATOM 7845 O O . GLY G 1 105 ? 10.338 18.057 91.372 1.00 55.79 94 GLY G O 1
ATOM 7846 N N . SER G 1 106 ? 10.700 18.862 89.303 1.00 55.76 95 SER G N 1
ATOM 7847 C CA . SER G 1 106 ? 9.952 17.787 88.658 1.00 55.80 95 SER G CA 1
ATOM 7848 C C . SER G 1 106 ? 10.789 16.613 88.142 1.00 55.50 95 SER G C 1
ATOM 7849 O O . SER G 1 106 ? 10.233 15.665 87.579 1.00 55.79 95 SER G O 1
ATOM 7852 N N . ALA G 1 107 ? 12.104 16.653 88.348 1.00 54.94 96 ALA G N 1
ATOM 7853 C CA . ALA G 1 107 ? 12.938 15.506 87.990 1.00 54.86 96 ALA G CA 1
ATOM 7854 C C . ALA G 1 107 ? 12.543 14.264 88.787 1.00 55.23 96 ALA G C 1
ATOM 7855 O O . ALA G 1 107 ? 11.869 14.367 89.821 1.00 54.68 96 ALA G O 1
ATOM 7857 N N . GLY G 1 108 ? 12.933 13.097 88.270 1.00 55.60 97 GLY G N 1
ATOM 7858 C CA . GLY G 1 108 ? 12.757 11.824 88.950 1.00 56.07 97 GLY G CA 1
ATOM 7859 C C . GLY G 1 108 ? 11.564 11.035 88.468 1.00 56.79 97 GLY G C 1
ATOM 7860 O O . GLY G 1 108 ? 10.717 11.546 87.752 1.00 56.63 97 GLY G O 1
ATOM 7861 N N . GLU G 1 109 ? 11.485 9.780 88.894 1.00 57.90 98 GLU G N 1
ATOM 7862 C CA . GLU G 1 109 ? 10.438 8.873 88.440 1.00 58.55 98 GLU G CA 1
ATOM 7863 C C . GLU G 1 109 ? 9.722 8.254 89.639 1.00 58.58 98 GLU G C 1
ATOM 7864 O O . GLU G 1 109 ? 10.328 7.470 90.374 1.00 59.20 98 GLU G O 1
ATOM 7870 N N . PRO G 1 110 ? 8.450 8.635 89.881 1.00 58.45 99 PRO G N 1
ATOM 7871 C CA . PRO G 1 110 ? 7.696 9.691 89.204 1.00 58.41 99 PRO G CA 1
ATOM 7872 C C . PRO G 1 110 ? 8.197 11.087 89.588 1.00 58.10 99 PRO G C 1
ATOM 7873 O O . PRO G 1 110 ? 8.922 11.231 90.572 1.00 58.17 99 PRO G O 1
ATOM 7877 N N . SER G 1 111 ? 7.814 12.095 88.807 1.00 57.47 100 SER G N 1
ATOM 7878 C CA . SER G 1 111 ? 8.262 13.465 89.015 1.00 56.93 100 SER G CA 1
ATOM 7879 C C . SER G 1 111 ? 8.048 13.969 90.436 1.00 56.23 100 SER G C 1
ATOM 7880 O O . SER G 1 111 ? 6.976 13.805 90.985 1.00 56.39 100 SER G O 1
ATOM 7883 N N . GLY G 1 112 ? 9.075 14.580 91.018 1.00 55.48 101 GLY G N 1
ATOM 7884 C CA . GLY G 1 112 ? 9.004 15.109 92.375 1.00 54.19 101 GLY G CA 1
ATOM 7885 C C . GLY G 1 112 ? 9.821 14.275 93.342 1.00 53.79 101 GLY G C 1
ATOM 7886 O O . GLY G 1 112 ? 10.262 14.760 94.386 1.00 53.89 101 GLY G O 1
ATOM 7887 N N . THR G 1 113 ? 10.040 13.016 92.985 1.00 53.14 102 THR G N 1
ATOM 7888 C CA . THR G 1 113 ? 10.745 12.086 93.851 1.00 52.18 102 THR G CA 1
ATOM 7889 C C . THR G 1 113 ? 12.197 11.869 93.461 1.00 51.84 102 THR G C 1
ATOM 7890 O O . THR G 1 113 ? 12.725 10.793 93.662 1.00 52.08 102 THR G O 1
ATOM 7894 N N . TRP G 1 114 ? 12.851 12.902 92.942 1.00 51.70 103 TRP G N 1
ATOM 7895 C CA . TRP G 1 114 ? 14.270 12.830 92.565 1.00 51.60 103 TRP G CA 1
ATOM 7896 C C . TRP G 1 114 ? 15.188 12.417 93.725 1.00 51.89 103 TRP G C 1
ATOM 7897 O O . TRP G 1 114 ? 16.194 11.731 93.519 1.00 51.74 103 TRP G O 1
ATOM 7908 N N . LEU G 1 115 ? 14.842 12.845 94.940 1.00 52.59 104 LEU G N 1
ATOM 7909 C CA . LEU G 1 115 ? 15.643 12.547 96.134 1.00 52.85 104 LEU G CA 1
ATOM 7910 C C . LEU G 1 115 ? 15.401 11.149 96.703 1.00 52.69 104 LEU G C 1
ATOM 7911 O O . LEU G 1 115 ? 16.108 10.734 97.604 1.00 52.70 104 LEU G O 1
ATOM 7916 N N . ALA G 1 116 ? 14.407 10.437 96.186 1.00 53.01 105 ALA G N 1
ATOM 7917 C CA . ALA G 1 116 ? 14.090 9.065 96.635 1.00 53.71 105 ALA G CA 1
ATOM 7918 C C . ALA G 1 116 ? 15.283 8.094 96.850 1.00 54.31 105 ALA G C 1
ATOM 7919 O O . ALA G 1 116 ? 15.385 7.481 97.920 1.00 54.39 105 ALA G O 1
ATOM 7921 N N . PRO G 1 117 ? 16.191 7.953 95.854 1.00 54.79 106 PRO G N 1
ATOM 7922 C CA . PRO G 1 117 ? 17.317 7.042 96.093 1.00 55.14 106 PRO G CA 1
ATOM 7923 C C . PRO G 1 117 ? 18.224 7.459 97.247 1.00 55.24 106 PRO G C 1
ATOM 7924 O O . PRO G 1 117 ? 18.992 6.630 97.736 1.00 55.73 106 PRO G O 1
ATOM 7928 N N . VAL G 1 118 ? 18.145 8.711 97.690 1.00 55.18 107 VAL G N 1
ATOM 7929 C CA . VAL G 1 118 ? 18.900 9.120 98.888 1.00 55.16 107 VAL G CA 1
ATOM 7930 C C . VAL G 1 118 ? 18.441 8.349 100.134 1.00 55.50 107 VAL G C 1
ATOM 7931 O O . VAL G 1 118 ? 19.237 8.089 101.027 1.00 55.60 107 VAL G O 1
ATOM 7935 N N . LEU G 1 119 ? 17.170 7.965 100.164 1.00 56.10 108 LEU G N 1
ATOM 7936 C CA . LEU G 1 119 ? 16.600 7.224 101.295 1.00 56.90 108 LEU G CA 1
ATOM 7937 C C . LEU G 1 119 ? 17.029 5.758 101.301 1.00 57.95 108 LEU G C 1
ATOM 7938 O O . LEU G 1 119 ? 17.189 5.151 102.368 1.00 58.18 108 LEU G O 1
ATOM 7943 N N . GLU G 1 120 ? 17.193 5.197 100.101 1.00 58.55 109 GLU G N 1
ATOM 7944 C CA . GLU G 1 120 ? 17.652 3.827 99.930 1.00 58.94 109 GLU G CA 1
ATOM 7945 C C . GLU G 1 120 ? 18.983 3.661 100.626 1.00 58.41 109 GLU G C 1
ATOM 7946 O O . GLU G 1 120 ? 19.141 2.772 101.461 1.00 58.93 109 GLU G O 1
ATOM 7952 N N . GLY G 1 121 ? 19.917 4.554 100.315 1.00 57.83 110 GLY G N 1
ATOM 7953 C CA . GLY G 1 121 ? 21.219 4.586 100.969 1.00 56.74 110 GLY G CA 1
ATOM 7954 C C . GLY G 1 121 ? 21.133 4.916 102.445 1.00 56.13 110 GLY G C 1
ATOM 7955 O O . GLY G 1 121 ? 21.762 4.255 103.269 1.00 56.49 110 GLY G O 1
ATOM 7956 N N . LEU G 1 122 ? 20.342 5.929 102.787 1.00 55.33 111 LEU G N 1
ATOM 7957 C CA . LEU G 1 122 ? 20.207 6.358 104.176 1.00 54.48 111 LEU G CA 1
ATOM 7958 C C . LEU G 1 122 ? 19.599 5.305 105.095 1.00 54.56 111 LEU G C 1
ATOM 7959 O O . LEU G 1 122 ? 20.193 4.956 106.116 1.00 53.93 111 LEU G O 1
ATOM 7964 N N . TYR G 1 123 ? 18.414 4.808 104.744 1.00 55.23 112 TYR G N 1
ATOM 7965 C CA . TYR G 1 123 ? 17.807 3.720 105.510 1.00 56.21 112 TYR G CA 1
ATOM 7966 C C . TYR G 1 123 ? 18.700 2.478 105.455 1.00 57.12 112 TYR G C 1
ATOM 7967 O O . TYR G 1 123 ? 18.695 1.669 106.377 1.00 57.29 112 TYR G O 1
ATOM 7976 N N . GLY G 1 124 ? 19.479 2.348 104.382 1.00 58.05 113 GLY G N 1
ATOM 7977 C CA . GLY G 1 124 ? 20.446 1.273 104.267 1.00 59.44 113 GLY G CA 1
ATOM 7978 C C . GLY G 1 124 ? 21.424 1.337 105.420 1.00 60.47 113 GLY G C 1
ATOM 7979 O O . GLY G 1 124 ? 21.639 0.343 106.103 1.00 61.10 113 GLY G O 1
ATOM 7980 N N . ARG G 1 125 ? 22.002 2.512 105.651 1.00 61.20 114 ARG G N 1
ATOM 7981 C CA . ARG G 1 125 ? 22.893 2.712 106.789 1.00 62.24 114 ARG G CA 1
ATOM 7982 C C . ARG G 1 125 ? 22.180 2.648 108.157 1.00 62.66 114 ARG G C 1
ATOM 7983 O O . ARG G 1 125 ? 22.747 2.136 109.119 1.00 62.62 114 ARG G O 1
ATOM 7991 N N . TRP G 1 126 ? 20.944 3.144 108.237 1.00 63.28 115 TRP G N 1
ATOM 7992 C CA . TRP G 1 126 ? 20.244 3.277 109.528 1.00 63.94 115 TRP G CA 1
ATOM 7993 C C . TRP G 1 126 ? 19.581 2.043 110.121 1.00 65.66 115 TRP G C 1
ATOM 7994 O O . TRP G 1 126 ? 19.349 2.001 111.330 1.00 65.77 115 TRP G O 1
ATOM 8005 N N . VAL G 1 127 ? 19.232 1.069 109.286 1.00 67.68 116 VAL G N 1
ATOM 8006 C CA . VAL G 1 127 ? 18.420 -0.063 109.747 1.00 69.98 116 VAL G CA 1
ATOM 8007 C C . VAL G 1 127 ? 19.211 -1.344 110.037 1.00 71.65 116 VAL G C 1
ATOM 8008 O O . VAL G 1 127 ? 18.844 -2.120 110.913 1.00 71.96 116 VAL G O 1
ATOM 8012 N N . THR G 1 128 ? 20.297 -1.557 109.306 1.00 74.03 117 THR G N 1
ATOM 8013 C CA . THR G 1 128 ? 20.929 -2.883 109.225 1.00 76.18 117 THR G CA 1
ATOM 8014 C C . THR G 1 128 ? 21.231 -3.610 110.559 1.00 77.33 117 THR G C 1
ATOM 8015 O O . THR G 1 128 ? 20.919 -4.802 110.691 1.00 77.64 117 THR G O 1
ATOM 8019 N N . SER G 1 129 ? 21.812 -2.903 111.532 1.00 78.41 118 SER G N 1
ATOM 8020 C CA . SER G 1 129 ? 22.243 -3.539 112.783 1.00 79.38 118 SER G CA 1
ATOM 8021 C C . SER G 1 129 ? 21.277 -3.394 113.967 1.00 79.93 118 SER G C 1
ATOM 8022 O O . SER G 1 129 ? 21.615 -3.775 115.096 1.00 80.33 118 SER G O 1
ATOM 8025 N N . GLN G 1 130 ? 20.082 -2.860 113.704 1.00 80.22 119 GLN G N 1
ATOM 8026 C CA . GLN G 1 130 ? 19.106 -2.562 114.755 1.00 80.32 119 GLN G CA 1
ATOM 8027 C C . GLN G 1 130 ? 18.149 -3.727 114.997 1.00 80.83 119 GLN G C 1
ATOM 8028 O O . GLN G 1 130 ? 18.016 -4.616 114.148 1.00 80.99 119 GLN G O 1
ATOM 8034 N N . ALA G 1 131 ? 17.485 -3.697 116.158 1.00 81.32 120 ALA G N 1
ATOM 8035 C CA . ALA G 1 131 ? 16.415 -4.644 116.546 1.00 81.78 120 ALA G CA 1
ATOM 8036 C C . ALA G 1 131 ? 16.819 -6.121 116.630 1.00 82.25 120 ALA G C 1
ATOM 8037 O O . ALA G 1 131 ? 15.961 -7.007 116.618 1.00 82.10 120 ALA G O 1
ATOM 8039 N N . GLY G 1 132 ? 18.121 -6.379 116.740 1.00 82.95 121 GLY G N 1
ATOM 8040 C CA . GLY G 1 132 ? 18.639 -7.748 116.770 1.00 83.84 121 GLY G CA 1
ATOM 8041 C C . GLY G 1 132 ? 18.527 -8.430 115.416 1.00 84.32 121 GLY G C 1
ATOM 8042 O O . GLY G 1 132 ? 18.295 -9.641 115.335 1.00 84.34 121 GLY G O 1
ATOM 8043 N N . ALA G 1 133 ? 18.680 -7.635 114.357 1.00 84.73 122 ALA G N 1
ATOM 8044 C CA . ALA G 1 133 ? 18.730 -8.137 112.987 1.00 85.09 122 ALA G CA 1
ATOM 8045 C C . ALA G 1 133 ? 20.179 -8.120 112.510 1.00 85.33 122 ALA G C 1
ATOM 8046 O O . ALA G 1 133 ? 20.679 -7.085 112.062 1.00 85.65 122 ALA G O 1
ATOM 8048 N N . PHE G 1 134 ? 20.855 -9.262 112.600 1.00 85.35 123 PHE G N 1
ATOM 8049 C CA . PHE G 1 134 ? 22.285 -9.304 112.298 1.00 85.45 123 PHE G CA 1
ATOM 8050 C C . PHE G 1 134 ? 22.616 -10.031 110.987 1.00 85.06 123 PHE G C 1
ATOM 8051 O O . PHE G 1 134 ? 22.643 -11.257 110.934 1.00 85.25 123 PHE G O 1
ATOM 8059 N N . GLY G 1 135 ? 22.875 -9.254 109.937 1.00 84.65 124 GLY G N 1
ATOM 8060 C CA . GLY G 1 135 ? 23.240 -9.793 108.623 1.00 83.88 124 GLY G CA 1
ATOM 8061 C C . GLY G 1 135 ? 23.555 -8.714 107.594 1.00 83.39 124 GLY G C 1
ATOM 8062 O O . GLY G 1 135 ? 23.854 -7.564 107.947 1.00 83.48 124 GLY G O 1
ATOM 8063 N N . ASP G 1 136 ? 23.486 -9.090 106.317 1.00 82.83 125 ASP G N 1
ATOM 8064 C CA . ASP G 1 136 ? 23.780 -8.168 105.217 1.00 82.26 125 ASP G CA 1
ATOM 8065 C C . ASP G 1 136 ? 22.533 -7.862 104.374 1.00 81.52 125 ASP G C 1
ATOM 8066 O O . ASP G 1 136 ? 22.101 -8.682 103.557 1.00 81.37 125 ASP G O 1
ATOM 8071 N N . TYR G 1 137 ? 21.973 -6.672 104.569 1.00 80.60 126 TYR G N 1
ATOM 8072 C CA . TYR G 1 137 ? 20.686 -6.327 103.966 1.00 79.82 126 TYR G CA 1
ATOM 8073 C C . TYR G 1 137 ? 20.756 -5.179 102.967 1.00 79.26 126 TYR G C 1
ATOM 8074 O O . TYR G 1 137 ? 21.663 -4.350 103.010 1.00 78.83 126 TYR G O 1
ATOM 8083 N N . VAL G 1 138 ? 19.788 -5.155 102.057 1.00 78.93 127 VAL G N 1
ATOM 8084 C CA . VAL G 1 138 ? 19.670 -4.077 101.078 1.00 78.66 127 VAL G CA 1
ATOM 8085 C C . VAL G 1 138 ? 18.293 -3.423 101.150 1.00 78.22 127 VAL G C 1
ATOM 8086 O O . VAL G 1 138 ? 17.267 -4.112 101.189 1.00 78.07 127 VAL G O 1
ATOM 8090 N N . VAL G 1 139 ? 18.281 -2.093 101.187 1.00 77.82 128 VAL G N 1
ATOM 8091 C CA . VAL G 1 139 ? 17.032 -1.339 101.118 1.00 77.52 128 VAL G CA 1
ATOM 8092 C C . VAL G 1 139 ? 16.757 -0.996 99.656 1.00 77.72 128 VAL G C 1
ATOM 8093 O O . VAL G 1 139 ? 17.574 -0.343 98.988 1.00 77.31 128 VAL G O 1
ATOM 8097 N N . THR G 1 140 ? 15.617 -1.473 99.160 1.00 77.99 129 THR G N 1
ATOM 8098 C CA . THR G 1 140 ? 15.245 -1.280 97.760 1.00 78.42 129 THR G CA 1
ATOM 8099 C C . THR G 1 140 ? 13.887 -0.589 97.602 1.00 78.76 129 THR G C 1
ATOM 8100 O O . THR G 1 140 ? 12.895 -0.985 98.219 1.00 78.19 129 THR G O 1
ATOM 8104 N N . ARG G 1 141 ? 13.858 0.447 96.769 1.00 79.62 130 ARG G N 1
ATOM 8105 C CA . ARG G 1 141 ? 12.609 1.123 96.435 1.00 80.65 130 ARG G CA 1
ATOM 8106 C C . ARG G 1 141 ? 11.706 0.181 95.633 1.00 81.60 130 ARG G C 1
ATOM 8107 O O . ARG G 1 141 ? 12.082 -0.288 94.555 1.00 81.48 130 ARG G O 1
ATOM 8115 N N . ASP G 1 142 ? 10.530 -0.116 96.183 1.00 82.98 131 ASP G N 1
ATOM 8116 C CA . ASP G 1 142 ? 9.542 -0.933 95.483 1.00 84.53 131 ASP G CA 1
ATOM 8117 C C . ASP G 1 142 ? 8.531 -0.014 94.829 1.00 85.32 131 ASP G C 1
ATOM 8118 O O . ASP G 1 142 ? 7.427 0.189 95.348 1.00 85.45 131 ASP G O 1
ATOM 8123 N N . VAL G 1 143 ? 8.932 0.546 93.689 1.00 86.46 132 VAL G N 1
ATOM 8124 C CA . VAL G 1 143 ? 8.112 1.490 92.928 1.00 87.57 132 VAL G CA 1
ATOM 8125 C C . VAL G 1 143 ? 6.726 0.930 92.597 1.00 88.30 132 VAL G C 1
ATOM 8126 O O . VAL G 1 143 ? 5.719 1.639 92.725 1.00 88.58 132 VAL G O 1
ATOM 8130 N N . ASP G 1 144 ? 6.675 -0.344 92.205 1.00 89.07 133 ASP G N 1
ATOM 8131 C CA . ASP G 1 144 ? 5.419 -0.968 91.784 1.00 89.92 133 ASP G CA 1
ATOM 8132 C C . ASP G 1 144 ? 4.372 -1.051 92.905 1.00 90.24 133 ASP G C 1
ATOM 8133 O O . ASP G 1 144 ? 3.184 -1.268 92.643 1.00 90.50 133 ASP G O 1
ATOM 8138 N N . ALA G 1 145 ? 4.821 -0.872 94.146 1.00 90.60 134 ALA G N 1
ATOM 8139 C CA . ALA G 1 145 ? 3.928 -0.851 95.300 1.00 90.74 134 ALA G CA 1
ATOM 8140 C C . ALA G 1 145 ? 3.350 0.543 95.522 1.00 90.89 134 ALA G C 1
ATOM 8141 O O . ALA G 1 145 ? 2.282 0.682 96.128 1.00 91.02 134 ALA G O 1
ATOM 8143 N N . GLU G 1 146 ? 4.055 1.562 95.021 1.00 90.96 135 GLU G N 1
ATOM 8144 C CA . GLU G 1 146 ? 3.634 2.966 95.144 1.00 90.97 135 GLU G CA 1
ATOM 8145 C C . GLU G 1 146 ? 2.377 3.306 94.321 1.00 91.12 135 GLU G C 1
ATOM 8146 O O . GLU G 1 146 ? 1.653 4.255 94.648 1.00 91.01 135 GLU G O 1
ATOM 8152 N N . ASP G 1 147 ? 2.130 2.538 93.259 1.00 91.22 136 ASP G N 1
ATOM 8153 C CA . ASP G 1 147 ? 0.895 2.668 92.469 1.00 91.28 136 ASP G CA 1
ATOM 8154 C C . ASP G 1 147 ? -0.168 1.635 92.881 1.00 90.90 136 ASP G C 1
ATOM 8155 O O . ASP G 1 147 ? -1.362 1.828 92.631 1.00 90.95 136 ASP G O 1
ATOM 8160 N N . LEU G 1 148 ? 0.277 0.552 93.519 1.00 90.43 137 LEU G N 1
ATOM 8161 C CA . LEU G 1 148 ? -0.611 -0.468 94.086 1.00 89.88 137 LEU G CA 1
ATOM 8162 C C . LEU G 1 148 ? -1.466 0.100 95.229 1.00 89.10 137 LEU G C 1
ATOM 8163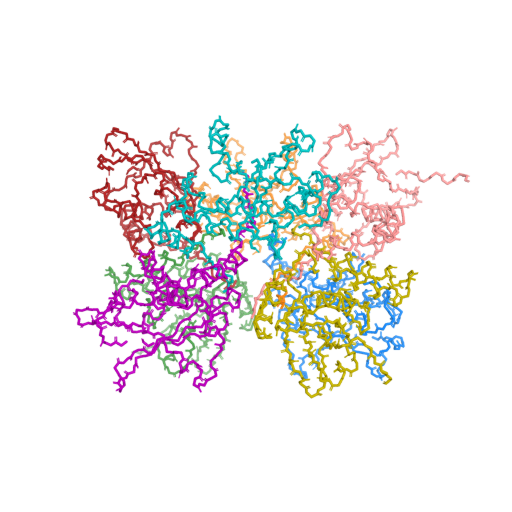 O O . LEU G 1 148 ? -2.604 -0.329 95.440 1.00 89.03 137 LEU G O 1
ATOM 8168 N N . ASN G 1 149 ? -0.909 1.071 95.954 1.00 88.06 138 ASN G N 1
ATOM 8169 C CA . ASN G 1 149 ? -1.534 1.608 97.164 1.00 86.85 138 ASN G CA 1
ATOM 8170 C C . ASN G 1 149 ? -2.164 2.996 97.015 1.00 85.57 138 ASN G C 1
ATOM 8171 O O . ASN G 1 149 ? -2.603 3.576 98.014 1.00 85.64 138 ASN G O 1
ATOM 8176 N N . ALA G 1 150 ? -2.208 3.515 95.783 1.00 83.77 139 ALA G N 1
ATOM 8177 C CA . ALA G 1 150 ? -2.681 4.884 95.490 1.00 81.92 139 ALA G CA 1
ATOM 8178 C C . ALA G 1 150 ? -1.988 5.911 96.393 1.00 80.48 139 ALA G C 1
ATOM 8179 O O . ALA G 1 150 ? -2.633 6.698 97.104 1.00 80.39 139 ALA G O 1
ATOM 8181 N N . VAL G 1 151 ? -0.660 5.874 96.337 1.00 78.39 140 VAL G N 1
ATOM 8182 C CA . VAL G 1 151 ? 0.225 6.583 97.252 1.00 76.17 140 VAL G CA 1
ATOM 8183 C C . VAL G 1 151 ? 0.572 7.981 96.726 1.00 74.44 140 VAL G C 1
ATOM 8184 O O . VAL G 1 151 ? 0.947 8.129 95.556 1.00 74.32 140 VAL G O 1
ATOM 8188 N N . PRO G 1 152 ? 0.433 9.017 97.586 1.00 72.61 141 PRO G N 1
ATOM 8189 C CA . PRO G 1 152 ? 0.802 10.386 97.213 1.00 70.84 141 PRO G CA 1
ATOM 8190 C C . PRO G 1 152 ? 2.188 10.470 96.585 1.00 69.11 141 PRO G C 1
ATOM 8191 O O . PRO G 1 152 ? 3.021 9.589 96.792 1.00 68.89 141 PRO G O 1
ATOM 8195 N N . ARG G 1 153 ? 2.420 11.533 95.826 1.00 67.14 142 ARG G N 1
ATOM 8196 C CA . ARG G 1 153 ? 3.634 11.687 95.050 1.00 65.53 142 ARG G CA 1
ATOM 8197 C C . ARG G 1 153 ? 4.898 11.650 95.915 1.00 63.98 142 ARG G C 1
ATOM 8198 O O . ARG G 1 153 ? 5.919 11.117 95.489 1.00 64.03 142 ARG G O 1
ATOM 8206 N N . GLN G 1 154 ? 4.824 12.187 97.132 1.00 61.69 143 GLN G N 1
ATOM 8207 C CA . GLN G 1 154 ? 6.006 12.268 97.986 1.00 59.51 143 GLN G CA 1
ATOM 8208 C C . GLN G 1 154 ? 6.141 11.141 99.028 1.00 58.37 143 GLN G C 1
ATOM 8209 O O . GLN G 1 154 ? 7.003 11.191 99.923 1.00 57.83 143 GLN G O 1
ATOM 8215 N N . THR G 1 155 ? 5.306 10.120 98.888 1.00 57.06 144 THR G N 1
ATOM 8216 C CA . THR G 1 155 ? 5.440 8.901 99.671 1.00 56.63 144 THR G CA 1
ATOM 8217 C C . THR G 1 155 ? 6.246 7.854 98.901 1.00 56.31 144 THR G C 1
ATOM 8218 O O . THR G 1 155 ? 5.950 7.558 97.749 1.00 55.81 144 THR G O 1
ATOM 8222 N N . ILE G 1 156 ? 7.277 7.319 99.556 1.00 56.34 145 ILE G N 1
ATOM 8223 C CA . ILE G 1 156 ? 8.168 6.327 98.967 1.00 56.30 145 ILE G CA 1
ATOM 8224 C C . ILE G 1 156 ? 8.155 5.055 99.782 1.00 56.88 145 ILE G C 1
ATOM 8225 O O . ILE G 1 156 ? 8.268 5.084 100.996 1.00 56.39 145 ILE G O 1
ATOM 8230 N N . ILE G 1 157 ? 7.993 3.941 99.080 1.00 58.45 146 ILE G N 1
ATOM 8231 C CA . ILE G 1 157 ? 7.902 2.623 99.688 1.00 59.82 146 ILE G CA 1
ATOM 8232 C C . ILE G 1 157 ? 9.166 1.844 99.372 1.00 60.56 146 ILE G C 1
ATOM 8233 O O . ILE G 1 157 ? 9.566 1.739 98.210 1.00 61.04 146 ILE G O 1
ATOM 8246 N N . TYR G 1 159 ? 11.628 -1.759 100.613 1.00 65.61 148 TYR G N 1
ATOM 8247 C CA . TYR G 1 159 ? 11.706 -3.029 101.329 1.00 67.46 148 TYR G CA 1
ATOM 8248 C C . TYR G 1 159 ? 13.138 -3.327 101.735 1.00 69.35 148 TYR G C 1
ATOM 8249 O O . TYR G 1 159 ? 14.056 -3.211 100.924 1.00 69.34 148 TYR G O 1
ATOM 8266 N N . ARG G 1 161 ? 15.541 -6.141 102.584 1.00 77.57 150 ARG G N 1
ATOM 8267 C CA . ARG G 1 161 ? 15.660 -7.576 102.351 1.00 79.07 150 ARG G CA 1
ATOM 8268 C C . ARG G 1 161 ? 17.095 -8.071 102.465 1.00 80.03 150 ARG G C 1
ATOM 8269 O O . ARG G 1 161 ? 18.043 -7.283 102.406 1.00 80.26 150 ARG G O 1
ATOM 8277 N N . VAL G 1 162 ? 17.231 -9.386 102.635 1.00 81.12 151 VAL G N 1
ATOM 8278 C CA . VAL G 1 162 ? 18.483 -10.107 102.384 1.00 82.48 151 VAL G CA 1
ATOM 8279 C C . VAL G 1 162 ? 18.906 -9.947 100.906 1.00 83.67 151 VAL G C 1
ATOM 8280 O O . VAL G 1 162 ? 18.059 -9.890 100.004 1.00 83.38 151 VAL G O 1
ATOM 8284 N N . ARG G 1 163 ? 20.217 -9.891 100.683 1.00 85.47 152 ARG G N 1
ATOM 8285 C CA . ARG G 1 163 ? 20.817 -9.403 99.425 1.00 87.42 152 ARG G CA 1
ATOM 8286 C C . ARG G 1 163 ? 20.315 -9.920 98.064 1.00 88.53 152 ARG G C 1
ATOM 8287 O O . ARG G 1 163 ? 19.865 -9.115 97.238 1.00 88.89 152 ARG G O 1
ATOM 8295 N N . SER G 1 164 ? 20.394 -11.231 97.816 1.00 89.87 153 SER G N 1
ATOM 8296 C CA . SER G 1 164 ? 20.217 -11.727 96.438 1.00 91.43 153 SER G CA 1
ATOM 8297 C C . SER G 1 164 ? 18.891 -12.433 96.131 1.00 92.68 153 SER G C 1
ATOM 8298 O O . SER G 1 164 ? 18.414 -13.253 96.922 1.00 92.92 153 SER G O 1
ATOM 8301 N N . SER G 1 165 ? 18.323 -12.126 94.960 1.00 93.98 154 SER G N 1
ATOM 8302 C CA . SER G 1 165 ? 17.016 -12.660 94.547 1.00 95.14 154 SER G CA 1
ATOM 8303 C C . SER G 1 165 ? 16.796 -12.675 93.021 1.00 95.81 154 SER G C 1
ATOM 8304 O O . SER G 1 165 ? 17.610 -12.145 92.255 1.00 95.90 154 SER G O 1
ATOM 8307 N N . ALA G 1 166 ? 15.686 -13.285 92.600 1.00 96.54 155 ALA G N 1
ATOM 8308 C CA . ALA G 1 166 ? 15.370 -13.480 91.181 1.00 97.17 155 ALA G CA 1
ATOM 8309 C C . ALA G 1 166 ? 14.241 -12.565 90.675 1.00 97.54 155 ALA G C 1
ATOM 8310 O O . ALA G 1 166 ? 13.863 -11.600 91.344 1.00 97.72 155 ALA G O 1
ATOM 8312 N N . THR G 1 167 ? 13.708 -12.889 89.496 1.00 97.97 156 THR G N 1
ATOM 8313 C CA . THR G 1 167 ? 12.759 -12.031 88.779 1.00 98.25 156 THR G CA 1
ATOM 8314 C C . THR G 1 167 ? 11.361 -12.051 89.405 1.00 98.32 156 THR G C 1
ATOM 8315 O O . THR G 1 167 ? 10.692 -11.015 89.493 1.00 98.23 156 THR G O 1
ATOM 8327 N N . THR H 1 13 ? 2.835 15.700 114.465 1.00 105.19 2 THR H N 1
ATOM 8328 C CA . THR H 1 13 ? 4.169 16.202 114.147 1.00 104.43 2 THR H CA 1
ATOM 8329 C C . THR H 1 13 ? 4.186 17.735 113.988 1.00 103.81 2 THR H C 1
ATOM 8330 O O . THR H 1 13 ? 3.137 18.389 114.019 1.00 103.78 2 THR H O 1
ATOM 8334 N N . ILE H 1 14 ? 5.385 18.287 113.816 1.00 102.88 3 ILE H N 1
ATOM 8335 C CA . ILE H 1 14 ? 5.626 19.726 113.938 1.00 101.94 3 ILE H CA 1
ATOM 8336 C C . ILE H 1 14 ? 4.977 20.555 112.820 1.00 100.92 3 ILE H C 1
ATOM 8337 O O . ILE H 1 14 ? 5.101 20.231 111.633 1.00 100.97 3 ILE H O 1
ATOM 8342 N N . PHE H 1 15 ? 4.288 21.622 113.236 1.00 99.43 4 PHE H N 1
ATOM 8343 C CA . PHE H 1 15 ? 3.573 22.556 112.354 1.00 97.87 4 PHE H CA 1
ATOM 8344 C C . PHE H 1 15 ? 4.481 23.432 111.478 1.00 96.51 4 PHE H C 1
ATOM 8345 O O . PHE H 1 15 ? 3.979 24.203 110.652 1.00 96.45 4 PHE H O 1
ATOM 8353 N N . GLU H 1 16 ? 5.801 23.300 111.640 1.00 94.54 5 GLU H N 1
ATOM 8354 C CA . GLU H 1 16 ? 6.740 24.303 111.130 1.00 92.51 5 GLU H CA 1
ATOM 8355 C C . GLU H 1 16 ? 7.931 23.800 110.283 1.00 90.58 5 GLU H C 1
ATOM 8356 O O . GLU H 1 16 ? 8.596 24.612 109.636 1.00 90.68 5 GLU H O 1
ATOM 8362 N N . LYS H 1 17 ? 8.206 22.495 110.257 1.00 87.80 6 LYS H N 1
ATOM 8363 C CA . LYS H 1 17 ? 9.427 22.029 109.569 1.00 85.02 6 LYS H CA 1
ATOM 8364 C C . LYS H 1 17 ? 9.416 22.005 108.030 1.00 82.83 6 LYS H C 1
ATOM 8365 O O . LYS H 1 17 ? 8.903 21.068 107.406 1.00 82.70 6 LYS H O 1
ATOM 8371 N N . LYS H 1 18 ? 9.995 23.047 107.437 1.00 79.82 7 LYS H N 1
ATOM 8372 C CA . LYS H 1 18 ? 10.417 23.005 106.038 1.00 76.95 7 LYS H CA 1
ATOM 8373 C C . LYS H 1 18 ? 11.799 22.330 105.968 1.00 74.31 7 LYS H C 1
ATOM 8374 O O . LYS H 1 18 ? 12.608 22.497 106.883 1.00 73.64 7 LYS H O 1
ATOM 8380 N N . PRO H 1 19 ? 12.057 21.545 104.894 1.00 71.88 8 PRO H N 1
ATOM 8381 C CA . PRO H 1 19 ? 13.290 20.743 104.765 1.00 69.68 8 PRO H CA 1
ATOM 8382 C C . PRO H 1 19 ? 14.579 21.558 104.797 1.00 67.61 8 PRO H C 1
ATOM 8383 O O . PRO H 1 19 ? 14.674 22.609 104.172 1.00 66.74 8 PRO H O 1
ATOM 8387 N N . ASP H 1 20 ? 15.562 21.058 105.530 1.00 65.76 9 ASP H N 1
ATOM 8388 C CA . ASP H 1 20 ? 16.907 21.617 105.494 1.00 64.65 9 ASP H CA 1
ATOM 8389 C C . ASP H 1 20 ? 17.774 20.793 104.521 1.00 63.08 9 ASP H C 1
ATOM 8390 O O . ASP H 1 20 ? 17.806 19.570 104.598 1.00 62.74 9 ASP H O 1
ATOM 8395 N N . PHE H 1 21 ? 18.476 21.445 103.606 1.00 61.84 10 PHE H N 1
ATOM 8396 C CA . PHE H 1 21 ? 19.327 20.690 102.684 1.00 60.60 10 PHE H CA 1
ATOM 8397 C C . PHE H 1 21 ? 20.826 20.776 102.987 1.00 60.12 10 PHE H C 1
ATOM 8398 O O . PHE H 1 21 ? 21.623 20.152 102.294 1.00 60.21 10 PHE H O 1
ATOM 8406 N N . THR H 1 22 ? 21.204 21.503 104.040 1.00 59.50 11 THR H N 1
ATOM 8407 C CA . THR H 1 22 ? 22.616 21.643 104.419 1.00 59.04 11 THR H CA 1
ATOM 8408 C C . THR H 1 22 ? 23.366 20.319 104.482 1.00 58.26 11 THR H C 1
ATOM 8409 O O . THR H 1 22 ? 24.465 20.204 103.948 1.00 58.02 11 THR H O 1
ATOM 8413 N N . LEU H 1 23 ? 22.763 19.333 105.143 1.00 57.55 12 LEU H N 1
ATOM 8414 C CA . LEU H 1 23 ? 23.394 18.041 105.395 1.00 57.14 12 LEU H CA 1
ATOM 8415 C C . LEU H 1 23 ? 23.494 17.216 104.113 1.00 56.77 12 LEU H C 1
ATOM 8416 O O . LEU H 1 23 ? 24.533 16.601 103.830 1.00 56.77 12 LEU H O 1
ATOM 8421 N N . PHE H 1 24 ? 22.413 17.220 103.338 1.00 56.00 13 PHE H N 1
ATOM 8422 C CA . PHE H 1 24 ? 22.431 16.661 102.002 1.00 55.43 13 PHE H CA 1
ATOM 8423 C C . PHE H 1 24 ? 23.560 17.268 101.147 1.00 54.90 13 PHE H C 1
ATOM 8424 O O . PHE H 1 24 ? 24.302 16.540 100.498 1.00 54.44 13 PHE H O 1
ATOM 8432 N N . LEU H 1 25 ? 23.707 18.590 101.195 1.00 54.41 14 LEU H N 1
ATOM 8433 C CA . LEU H 1 25 ? 24.710 19.300 100.394 1.00 54.13 14 LEU H CA 1
ATOM 8434 C C . LEU H 1 25 ? 26.160 19.137 100.833 1.00 54.34 14 LEU H C 1
ATOM 8435 O O . LEU H 1 25 ? 27.069 19.222 100.008 1.00 53.79 14 LEU H O 1
ATOM 8440 N N . GLN H 1 26 ? 26.382 18.942 102.129 1.00 54.70 15 GLN H N 1
ATOM 8441 C CA . GLN H 1 26 ? 27.726 18.665 102.625 1.00 55.44 15 GLN H CA 1
ATOM 8442 C C . GLN H 1 26 ? 28.172 17.293 102.110 1.00 55.42 15 GLN H C 1
ATOM 8443 O O . GLN H 1 26 ? 29.296 17.102 101.645 1.00 54.75 15 GLN H O 1
ATOM 8449 N N . THR H 1 27 ? 27.256 16.342 102.191 1.00 55.76 16 THR H N 1
ATOM 8450 C CA . THR H 1 27 ? 27.535 14.995 101.753 1.00 56.46 16 THR H CA 1
ATOM 8451 C C . THR H 1 27 ? 27.552 14.894 100.217 1.00 56.11 16 THR H C 1
ATOM 8452 O O . THR H 1 27 ? 28.339 14.139 99.662 1.00 55.99 16 THR H O 1
ATOM 8456 N N . LEU H 1 28 ? 26.726 15.679 99.532 1.00 56.23 17 LEU H N 1
ATOM 8457 C CA . LEU H 1 28 ? 26.808 15.737 98.064 1.00 56.41 17 LEU H CA 1
ATOM 8458 C C . LEU H 1 28 ? 28.129 16.321 97.577 1.00 56.87 17 LEU H C 1
ATOM 8459 O O . LEU H 1 28 ? 28.771 15.753 96.694 1.00 56.15 17 LEU H O 1
ATOM 8464 N N . SER H 1 29 ? 28.537 17.446 98.162 1.00 57.76 18 SER H N 1
ATOM 8465 C CA . SER H 1 29 ? 29.766 18.102 97.749 1.00 59.20 18 SER H CA 1
ATOM 8466 C C . SER H 1 29 ? 30.946 17.159 97.910 1.00 60.33 18 SER H C 1
ATOM 8467 O O . SER H 1 29 ? 31.879 17.173 97.113 1.00 60.04 18 SER H O 1
ATOM 8470 N N . TRP H 1 30 ? 30.872 16.334 98.951 1.00 62.14 19 TRP H N 1
ATOM 8471 C CA . TRP H 1 30 ? 31.891 15.355 99.271 1.00 63.67 19 TRP H CA 1
ATOM 8472 C C . TRP H 1 30 ? 31.984 14.227 98.251 1.00 64.54 19 TRP H C 1
ATOM 8473 O O . TRP H 1 30 ? 33.061 13.980 97.690 1.00 64.57 19 TRP H O 1
ATOM 8484 N N . GLU H 1 31 ? 30.859 13.560 98.002 1.00 65.44 20 GLU H N 1
ATOM 8485 C CA . GLU H 1 31 ? 30.811 12.493 97.013 1.00 66.61 20 GLU H CA 1
ATOM 8486 C C . GLU H 1 31 ? 31.215 12.949 95.613 1.00 67.21 20 GLU H C 1
ATOM 8487 O O . GLU H 1 31 ? 31.962 12.240 94.943 1.00 67.68 20 GLU H O 1
ATOM 8493 N N . ILE H 1 32 ? 30.744 14.123 95.181 1.00 67.71 21 ILE H N 1
ATOM 8494 C CA . ILE H 1 32 ? 31.080 14.655 93.847 1.00 68.07 21 ILE H CA 1
ATOM 8495 C C . ILE H 1 32 ? 32.583 14.951 93.722 1.00 68.86 21 ILE H C 1
ATOM 8496 O O . ILE H 1 32 ? 33.204 14.603 92.721 1.00 69.11 21 ILE H O 1
ATOM 8501 N N . ASP H 1 33 ? 33.159 15.576 94.745 1.00 69.78 22 ASP H N 1
ATOM 8502 C CA . ASP H 1 33 ? 34.601 15.820 94.801 1.00 70.74 22 ASP H CA 1
ATOM 8503 C C . ASP H 1 33 ? 35.406 14.516 94.698 1.00 71.55 22 ASP H C 1
ATOM 8504 O O . ASP H 1 33 ? 36.482 14.478 94.091 1.00 71.85 22 ASP H O 1
ATOM 8509 N N . ASP H 1 34 ? 34.868 13.451 95.291 1.00 72.29 23 ASP H N 1
ATOM 8510 C CA . ASP H 1 34 ? 35.519 12.151 95.304 1.00 73.12 23 ASP H CA 1
ATOM 8511 C C . ASP H 1 34 ? 35.492 11.453 93.927 1.00 73.17 23 ASP H C 1
ATOM 8512 O O . ASP H 1 34 ? 36.485 10.858 93.504 1.00 73.53 23 ASP H O 1
ATOM 8517 N N . GLN H 1 35 ? 34.364 11.546 93.228 1.00 73.08 24 GLN H N 1
ATOM 8518 C CA . GLN H 1 35 ? 34.177 10.856 91.946 1.00 73.06 24 GLN H CA 1
ATOM 8519 C C . GLN H 1 35 ? 34.817 11.549 90.746 1.00 72.70 24 GLN H C 1
ATOM 8520 O O . GLN H 1 35 ? 35.289 10.889 89.817 1.00 72.80 24 GLN H O 1
ATOM 8526 N N . VAL H 1 36 ? 34.783 12.878 90.755 1.00 72.11 25 VAL H N 1
ATOM 8527 C CA . VAL H 1 36 ? 35.372 13.692 89.698 1.00 71.40 25 VAL H CA 1
ATOM 8528 C C . VAL H 1 36 ? 36.234 14.693 90.430 1.00 70.97 25 VAL H C 1
ATOM 8529 O O . VAL H 1 36 ? 36.105 14.825 91.636 1.00 71.50 25 VAL H O 1
ATOM 8533 N N . GLY H 1 37 ? 37.122 15.390 89.738 1.00 70.42 26 GLY H N 1
ATOM 8534 C CA . GLY H 1 37 ? 38.026 16.314 90.428 1.00 69.41 26 GLY H CA 1
ATOM 8535 C C . GLY H 1 37 ? 37.397 17.657 90.714 1.00 68.80 26 GLY H C 1
ATOM 8536 O O . GLY H 1 37 ? 36.186 17.817 90.575 1.00 68.88 26 GLY H O 1
ATOM 8537 N N . ILE H 1 38 ? 38.236 18.620 91.099 1.00 68.21 27 ILE H N 1
ATOM 8538 C CA . ILE H 1 38 ? 37.836 20.011 91.321 1.00 67.54 27 ILE H CA 1
ATOM 8539 C C . ILE H 1 38 ? 37.225 20.662 90.077 1.00 67.18 27 ILE H C 1
ATOM 8540 O O . ILE H 1 38 ? 36.132 21.231 90.144 1.00 67.32 27 ILE H O 1
ATOM 8545 N N . GLU H 1 39 ? 37.930 20.571 88.950 1.00 66.68 28 GLU H N 1
ATOM 8546 C CA . GLU H 1 39 ? 37.568 21.310 87.732 1.00 65.98 28 GLU H CA 1
ATOM 8547 C C . GLU H 1 39 ? 36.296 20.804 87.037 1.00 64.45 28 GLU H C 1
ATOM 8548 O O . GLU H 1 39 ? 35.568 21.595 86.443 1.00 64.44 28 GLU H O 1
ATOM 8554 N N . VAL H 1 40 ? 36.030 19.500 87.107 1.00 62.68 29 VAL H N 1
ATOM 8555 C CA . VAL H 1 40 ? 34.763 18.946 86.596 1.00 61.17 29 VAL H CA 1
ATOM 8556 C C . VAL H 1 40 ? 33.592 19.343 87.523 1.00 59.99 29 VAL H C 1
ATOM 8557 O O . VAL H 1 40 ? 32.451 19.537 87.078 1.00 59.27 29 VAL H O 1
ATOM 8561 N N . ARG H 1 41 ? 33.901 19.471 88.811 1.00 58.32 30 ARG H N 1
ATOM 8562 C CA . ARG H 1 41 ? 32.947 19.958 89.782 1.00 56.64 30 ARG H CA 1
ATOM 8563 C C . ARG H 1 41 ? 32.636 21.426 89.508 1.00 55.96 30 ARG H C 1
ATOM 8564 O O . ARG H 1 41 ? 31.462 21.819 89.502 1.00 54.64 30 ARG H O 1
ATOM 8572 N N . ASN H 1 42 ? 33.686 22.222 89.281 1.00 55.19 31 ASN H N 1
ATOM 8573 C CA . ASN H 1 42 ? 33.507 23.653 89.062 1.00 54.92 31 ASN H CA 1
ATOM 8574 C C . ASN H 1 42 ? 32.745 23.986 87.800 1.00 55.01 31 ASN H C 1
ATOM 8575 O O . ASN H 1 42 ? 31.984 24.954 87.774 1.00 54.97 31 ASN H O 1
ATOM 8580 N N . GLU H 1 43 ? 32.928 23.171 86.767 1.00 55.53 32 GLU H N 1
ATOM 8581 C CA . GLU H 1 43 ? 32.239 23.387 85.511 1.00 56.13 32 GLU H CA 1
ATOM 8582 C C . GLU H 1 43 ? 30.781 22.965 85.609 1.00 55.38 32 GLU H C 1
ATOM 8583 O O . GLU H 1 43 ? 29.926 23.580 84.992 1.00 55.60 32 GLU H O 1
ATOM 8589 N N . LEU H 1 44 ? 30.508 21.920 86.389 1.00 54.71 33 LEU H N 1
ATOM 8590 C CA . LEU H 1 44 ? 29.133 21.507 86.707 1.00 54.27 33 LEU H CA 1
ATOM 8591 C C . LEU H 1 44 ? 28.359 22.652 87.380 1.00 53.52 33 LEU H C 1
ATOM 8592 O O . LEU H 1 44 ? 27.274 23.036 86.916 1.00 53.50 33 LEU H O 1
ATOM 8597 N N . LEU H 1 45 ? 28.955 23.210 88.437 1.00 52.32 34 LEU H N 1
ATOM 8598 C CA . LEU H 1 45 ? 28.335 24.226 89.273 1.00 51.41 34 LEU H CA 1
ATOM 8599 C C . LEU H 1 45 ? 28.229 25.559 88.560 1.00 51.87 34 LEU H C 1
ATOM 8600 O O . LEU H 1 45 ? 27.302 26.320 88.821 1.00 51.38 34 LEU H O 1
ATOM 8605 N N . ARG H 1 46 ? 29.166 25.842 87.654 1.00 52.73 35 ARG H N 1
ATOM 8606 C CA . ARG H 1 46 ? 29.013 26.981 86.736 1.00 53.21 35 ARG H CA 1
ATOM 8607 C C . ARG H 1 46 ? 27.764 26.819 85.883 1.00 53.00 35 ARG H C 1
ATOM 8608 O O . ARG H 1 46 ? 27.008 27.766 85.702 1.00 53.24 35 ARG H O 1
ATOM 8616 N N . GLU H 1 47 ? 27.536 25.609 85.391 1.00 52.88 36 GLU H N 1
ATOM 8617 C CA . GLU H 1 47 ? 26.419 25.347 84.500 1.00 53.31 36 GLU H CA 1
ATOM 8618 C C . GLU H 1 47 ? 25.107 25.435 85.279 1.00 52.92 36 GLU H C 1
ATOM 8619 O O . GLU H 1 47 ? 24.136 26.018 84.793 1.00 52.50 36 GLU H O 1
ATOM 8625 N N . VAL H 1 48 ? 25.101 24.885 86.502 1.00 52.77 37 VAL H N 1
ATOM 8626 C CA . VAL H 1 48 ? 23.955 24.996 87.419 1.00 51.78 37 VAL H CA 1
ATOM 8627 C C . VAL H 1 48 ? 23.636 26.468 87.685 1.00 52.14 37 VAL H C 1
ATOM 8628 O O . VAL H 1 48 ? 22.459 26.860 87.731 1.00 51.38 37 VAL H O 1
ATOM 8632 N N . GLY H 1 49 ? 24.687 27.277 87.844 1.00 52.31 38 GLY H N 1
ATOM 8633 C CA . GLY H 1 49 ? 24.545 28.731 88.004 1.00 53.08 38 GLY H CA 1
ATOM 8634 C C . GLY H 1 49 ? 23.890 29.401 86.801 1.00 53.49 38 GLY H C 1
ATOM 8635 O O . GLY H 1 49 ? 22.978 30.212 86.951 1.00 52.49 38 GLY H O 1
ATOM 8636 N N . ARG H 1 50 ? 24.347 29.043 85.602 1.00 54.36 39 ARG H N 1
ATOM 8637 C CA . ARG H 1 50 ? 23.747 29.562 84.373 1.00 55.29 39 ARG H CA 1
ATOM 8638 C C . ARG H 1 50 ? 22.270 29.187 84.275 1.00 54.79 39 ARG H C 1
ATOM 8639 O O . ARG H 1 50 ? 21.451 29.990 83.843 1.00 54.49 39 ARG H O 1
ATOM 8647 N N . GLY H 1 51 ? 21.943 27.975 84.711 1.00 54.92 40 GLY H N 1
ATOM 8648 C CA . GLY H 1 51 ? 20.565 27.492 84.742 1.00 55.44 40 GLY H CA 1
ATOM 8649 C C . GLY H 1 51 ? 19.673 28.217 85.736 1.00 55.72 40 GLY H C 1
ATOM 8650 O O . GLY H 1 51 ? 18.479 28.368 85.494 1.00 56.17 40 GLY H O 1
ATOM 8659 N N . GLY H 1 53 ? 20.183 31.315 86.513 1.00 55.49 42 GLY H N 1
ATOM 8660 C CA . GLY H 1 53 ? 20.072 32.608 85.860 1.00 55.26 42 GLY H CA 1
ATOM 8661 C C . GLY H 1 53 ? 18.963 32.665 84.826 1.00 55.74 42 GLY H C 1
ATOM 8662 O O . GLY H 1 53 ? 18.535 33.759 84.461 1.00 55.98 42 GLY H O 1
ATOM 8663 N N . THR H 1 54 ? 18.501 31.500 84.349 1.00 55.74 43 THR H N 1
ATOM 8664 C CA . THR H 1 54 ? 17.350 31.439 83.433 1.00 55.86 43 THR H CA 1
ATOM 8665 C C . THR H 1 54 ? 16.014 31.339 84.194 1.00 55.63 43 THR H C 1
ATOM 8666 O O . THR H 1 54 ? 14.945 31.553 83.620 1.00 55.73 43 THR H O 1
ATOM 8670 N N . ARG H 1 55 ? 16.060 31.013 85.480 1.00 55.07 44 ARG H N 1
ATOM 8671 C CA . ARG H 1 55 ? 14.812 30.894 86.229 1.00 54.84 44 ARG H CA 1
ATOM 8672 C C . ARG H 1 55 ? 14.453 32.111 87.073 1.00 54.52 44 ARG H C 1
ATOM 8673 O O . ARG H 1 55 ? 13.284 32.344 87.357 1.00 54.18 44 ARG H O 1
ATOM 8681 N N . ILE H 1 56 ? 15.459 32.871 87.485 1.00 54.70 45 ILE H N 1
ATOM 8682 C CA . ILE H 1 56 ? 15.242 34.092 88.251 1.00 54.97 45 ILE H CA 1
ATOM 8683 C C . ILE H 1 56 ? 16.094 35.179 87.650 1.00 55.01 45 ILE H C 1
ATOM 8684 O O . ILE H 1 56 ? 17.289 35.003 87.438 1.00 54.69 45 ILE H O 1
ATOM 8697 N N . PRO H 1 58 ? 16.738 39.697 86.704 1.00 53.53 47 PRO H N 1
ATOM 8698 C CA . PRO H 1 58 ? 16.476 41.115 86.868 1.00 52.65 47 PRO H CA 1
ATOM 8699 C C . PRO H 1 58 ? 15.815 41.752 85.643 1.00 52.01 47 PRO H C 1
ATOM 8700 O O . PRO H 1 58 ? 15.938 41.233 84.544 1.00 51.44 47 PRO H O 1
ATOM 8704 N N . PRO H 1 59 ? 15.113 42.882 85.839 1.00 51.97 48 PRO H N 1
ATOM 8705 C CA . PRO H 1 59 ? 14.604 43.668 84.710 1.00 52.28 48 PRO H CA 1
ATOM 8706 C C . PRO H 1 59 ? 15.792 44.293 83.962 1.00 52.79 48 PRO H C 1
ATOM 8707 O O . PRO H 1 59 ? 16.923 44.170 84.438 1.00 52.95 48 PRO H O 1
ATOM 8711 N N . PRO H 1 60 ? 15.558 44.954 82.804 1.00 53.68 49 PRO H N 1
ATOM 8712 C CA . PRO H 1 60 ? 16.689 45.686 82.184 1.00 53.99 49 PRO H CA 1
ATOM 8713 C C . PRO H 1 60 ? 17.002 46.993 82.912 1.00 54.06 49 PRO H C 1
ATOM 8714 O O . PRO H 1 60 ? 16.199 47.901 82.886 1.00 54.81 49 PRO H O 1
ATOM 8718 N N . CYS H 1 61 ? 18.174 47.093 83.534 1.00 54.57 50 CYS H N 1
ATOM 8719 C CA . CYS H 1 61 ? 18.526 48.247 84.385 1.00 54.69 50 CYS H CA 1
ATOM 8720 C C . CYS H 1 61 ? 19.368 49.322 83.727 1.00 54.68 50 CYS H C 1
ATOM 8721 O O . CYS H 1 61 ? 20.320 49.037 83.007 1.00 54.68 50 CYS H O 1
ATOM 8724 N N . GLN H 1 62 ? 19.041 50.564 84.068 1.00 54.81 51 GLN H N 1
ATOM 8725 C CA . GLN H 1 62 ? 19.652 51.744 83.491 1.00 55.17 51 GLN H CA 1
ATOM 8726 C C . GLN H 1 62 ? 21.092 51.925 83.969 1.00 54.47 51 GLN H C 1
ATOM 8727 O O . GLN H 1 62 ? 21.956 52.336 83.200 1.00 54.28 51 GLN H O 1
ATOM 8733 N N . THR H 1 63 ? 21.346 51.623 85.245 1.00 53.79 52 THR H N 1
ATOM 8734 C CA . THR H 1 63 ? 22.650 51.934 85.863 1.00 52.57 52 THR H CA 1
ATOM 8735 C C . THR H 1 63 ? 23.179 50.789 86.726 1.00 51.55 52 THR H C 1
ATOM 8736 O O . THR H 1 63 ? 22.458 49.827 86.987 1.00 51.25 52 THR H O 1
ATOM 8740 N N . VAL H 1 64 ? 24.439 50.899 87.145 1.00 50.72 53 VAL H N 1
ATOM 8741 C CA . VAL H 1 64 ? 25.103 49.902 88.006 1.00 50.55 53 VAL H CA 1
ATOM 8742 C C . VAL H 1 64 ? 24.474 49.776 89.414 1.00 50.00 53 VAL H C 1
ATOM 8743 O O . VAL H 1 64 ? 24.230 48.665 89.904 1.00 49.62 53 VAL H O 1
ATOM 8747 N N . ASP H 1 65 ? 24.206 50.931 90.018 1.00 49.69 54 ASP H N 1
ATOM 8748 C CA . ASP H 1 65 ? 23.444 51.086 91.258 1.00 49.58 54 ASP H CA 1
ATOM 8749 C C . ASP H 1 65 ? 22.058 50.436 91.236 1.00 49.16 54 ASP H C 1
ATOM 8750 O O . ASP H 1 65 ? 21.716 49.688 92.144 1.00 49.74 54 ASP H O 1
ATOM 8755 N N . LYS H 1 66 ? 21.264 50.708 90.205 1.00 48.48 55 LYS H N 1
ATOM 8756 C CA . LYS H 1 66 ? 19.970 50.058 90.050 1.00 47.27 55 LYS H CA 1
ATOM 8757 C C . LYS H 1 66 ? 20.078 48.563 89.873 1.00 46.49 55 LYS H C 1
ATOM 8758 O O . LYS H 1 66 ? 19.277 47.821 90.419 1.00 46.71 55 LYS H O 1
ATOM 8764 N N . LEU H 1 67 ? 21.076 48.114 89.121 1.00 45.86 56 LEU H N 1
ATOM 8765 C CA . LEU H 1 67 ? 21.304 46.685 88.934 1.00 44.77 56 LEU H CA 1
ATOM 8766 C C . LEU H 1 67 ? 21.720 46.011 90.251 1.00 45.03 56 LEU H C 1
ATOM 8767 O O . LEU H 1 67 ? 21.283 44.901 90.543 1.00 45.36 56 LEU H O 1
ATOM 8772 N N . GLN H 1 68 ? 22.560 46.680 91.040 1.00 44.86 57 GLN H N 1
ATOM 8773 C CA . GLN H 1 68 ? 22.982 46.151 92.343 1.00 45.05 57 GLN H CA 1
ATOM 8774 C C . GLN H 1 68 ? 21.762 45.928 93.242 1.00 44.62 57 GLN H C 1
ATOM 8775 O O . GLN H 1 68 ? 21.597 44.862 93.840 1.00 43.83 57 GLN H O 1
ATOM 8781 N N . ILE H 1 69 ? 20.874 46.914 93.279 1.00 44.79 58 ILE H N 1
ATOM 8782 C CA . ILE H 1 69 ? 19.629 46.783 94.046 1.00 45.01 58 ILE H CA 1
ATOM 8783 C C . ILE H 1 69 ? 18.769 45.627 93.571 1.00 45.76 58 ILE H C 1
ATOM 8784 O O . ILE H 1 69 ? 18.331 44.835 94.390 1.00 46.54 58 ILE H O 1
ATOM 8789 N N . GLU H 1 70 ? 18.534 45.521 92.259 1.00 46.48 59 GLU H N 1
ATOM 8790 C CA . GLU H 1 70 ? 17.777 44.392 91.667 1.00 46.61 59 GLU H CA 1
ATOM 8791 C C . GLU H 1 70 ? 18.373 43.016 91.968 1.00 46.21 59 GLU H C 1
ATOM 8792 O O . GLU H 1 70 ? 17.640 42.072 92.196 1.00 46.76 59 GLU H O 1
ATOM 8798 N N . LEU H 1 71 ? 19.695 42.893 91.956 1.00 45.92 60 LEU H N 1
ATOM 8799 C CA . LEU H 1 71 ? 20.342 41.610 92.234 1.00 45.62 60 LEU H CA 1
ATOM 8800 C C . LEU H 1 71 ? 20.237 41.238 93.718 1.00 45.84 60 LEU H C 1
ATOM 8801 O O . LEU H 1 71 ? 20.018 40.070 94.074 1.00 45.98 60 LEU H O 1
ATOM 8806 N N . ASN H 1 72 ? 20.359 42.240 94.578 1.00 45.52 61 ASN H N 1
ATOM 8807 C CA . ASN H 1 72 ? 20.097 42.033 95.995 1.00 45.16 61 ASN H CA 1
ATOM 8808 C C . ASN H 1 72 ? 18.681 41.569 96.312 1.00 45.16 61 ASN H C 1
ATOM 8809 O O . ASN H 1 72 ? 18.495 40.726 97.191 1.00 45.43 61 ASN H O 1
ATOM 8814 N N . ALA H 1 73 ? 17.709 42.055 95.545 1.00 45.43 62 ALA H N 1
ATOM 8815 C CA . ALA H 1 73 ? 16.313 41.622 95.664 1.00 45.58 62 ALA H CA 1
ATOM 8816 C C . ALA H 1 73 ? 16.139 40.152 95.281 1.00 45.69 62 ALA H C 1
ATOM 8817 O O . ALA H 1 73 ? 15.430 39.411 95.965 1.00 46.11 62 ALA H O 1
ATOM 8819 N N . LEU H 1 74 ? 16.795 39.736 94.196 1.00 45.65 63 LEU H N 1
ATOM 8820 C CA . LEU H 1 74 ? 16.822 38.326 93.776 1.00 45.33 63 LEU H CA 1
ATOM 8821 C C . LEU H 1 74 ? 17.533 37.418 94.811 1.00 45.38 63 LEU H C 1
ATOM 8822 O O . LEU H 1 74 ? 17.005 36.393 95.232 1.00 44.69 63 LEU H O 1
ATOM 8827 N N . LEU H 1 75 ? 18.738 37.802 95.214 1.00 45.76 64 LEU H N 1
ATOM 8828 C CA . LEU H 1 75 ? 19.459 37.084 96.256 1.00 46.40 64 LEU H CA 1
ATOM 8829 C C . LEU H 1 75 ? 18.670 36.995 97.580 1.00 47.08 64 LEU H C 1
ATOM 8830 O O . LEU H 1 75 ? 18.692 35.950 98.253 1.00 46.93 64 LEU H O 1
ATOM 8835 N N . ALA H 1 76 ? 17.945 38.058 97.933 1.00 47.41 65 ALA H N 1
ATOM 8836 C CA . ALA H 1 76 ? 17.135 38.027 99.155 1.00 48.40 65 ALA H CA 1
ATOM 8837 C C . ALA H 1 76 ? 15.964 37.045 99.069 1.00 49.26 65 ALA H C 1
ATOM 8838 O O . ALA H 1 76 ? 15.533 36.457 100.059 1.00 49.36 65 ALA H O 1
ATOM 8840 N N . LEU H 1 77 ? 15.464 36.845 97.866 1.00 50.07 66 LEU H N 1
ATOM 8841 C CA . LEU H 1 77 ? 14.397 35.904 97.650 1.00 50.63 66 LEU H CA 1
ATOM 8842 C C . LEU H 1 77 ? 14.795 34.501 98.071 1.00 50.57 66 LEU H C 1
ATOM 8843 O O . LEU H 1 77 ? 13.983 33.755 98.605 1.00 51.96 66 LEU H O 1
ATOM 8848 N N . ILE H 1 78 ? 16.046 34.134 97.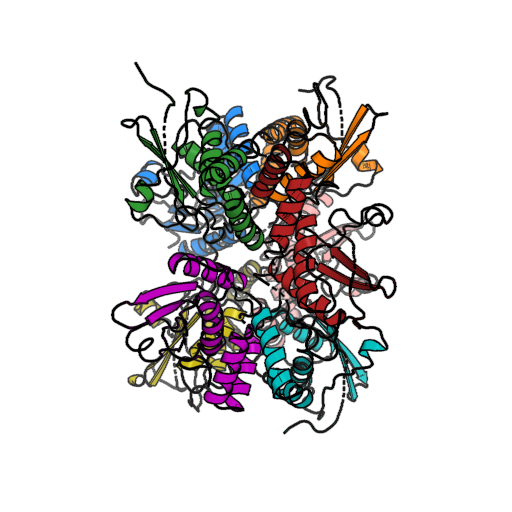844 1.00 50.43 67 ILE H N 1
ATOM 8849 C CA . ILE H 1 78 ? 16.498 32.772 98.152 1.00 50.02 67 ILE H CA 1
ATOM 8850 C C . ILE H 1 78 ? 17.499 32.676 99.330 1.00 49.73 67 ILE H C 1
ATOM 8851 O O . ILE H 1 78 ? 17.910 31.580 99.696 1.00 49.57 67 ILE H O 1
ATOM 8856 N N . GLY H 1 79 ? 17.879 33.822 99.904 1.00 49.39 68 GLY H N 1
ATOM 8857 C CA . GLY H 1 79 ? 18.780 33.873 101.066 1.00 49.24 68 GLY H CA 1
ATOM 8858 C C . GLY H 1 79 ? 20.257 33.587 100.823 1.00 49.14 68 GLY H C 1
ATOM 8859 O O . GLY H 1 79 ? 20.935 33.000 101.676 1.00 49.11 68 GLY H O 1
ATOM 8860 N N . TRP H 1 80 ? 20.772 34.014 99.673 1.00 48.84 69 TRP H N 1
ATOM 8861 C CA . TRP H 1 80 ? 22.113 33.612 99.239 1.00 48.16 69 TRP H CA 1
ATOM 8862 C C . TRP H 1 80 ? 23.139 34.708 99.432 1.00 48.50 69 TRP H C 1
ATOM 8863 O O . TRP H 1 80 ? 24.288 34.589 98.979 1.00 49.10 69 TRP H O 1
ATOM 8874 N N . GLY H 1 81 ? 22.736 35.779 100.104 1.00 48.41 70 GLY H N 1
ATOM 8875 C CA . GLY H 1 81 ? 23.681 36.803 100.476 1.00 48.65 70 GLY H CA 1
ATOM 8876 C C . GLY H 1 81 ? 23.391 38.142 99.850 1.00 49.33 70 GLY H C 1
ATOM 8877 O O . GLY H 1 81 ? 22.264 38.410 99.425 1.00 48.93 70 GLY H O 1
ATOM 8878 N N . THR H 1 82 ? 24.416 38.993 99.829 1.00 49.58 71 THR H N 1
ATOM 8879 C CA . THR H 1 82 ? 24.315 40.312 99.250 1.00 50.41 71 THR H CA 1
ATOM 8880 C C . THR H 1 82 ? 25.482 40.535 98.315 1.00 50.51 71 THR H C 1
ATOM 8881 O O . THR H 1 82 ? 26.483 39.802 98.358 1.00 51.26 71 THR H O 1
ATOM 8885 N N . VAL H 1 83 ? 25.373 41.556 97.475 1.00 50.11 72 VAL H N 1
ATOM 8886 C CA . VAL H 1 83 ? 26.434 41.830 96.522 1.00 49.60 72 VAL H CA 1
ATOM 8887 C C . VAL H 1 83 ? 26.634 43.330 96.395 1.00 49.80 72 VAL H C 1
ATOM 8888 O O . VAL H 1 83 ? 25.690 44.088 96.546 1.00 49.41 72 VAL H O 1
ATOM 8892 N N . THR H 1 84 ? 27.876 43.749 96.169 1.00 50.63 73 THR H N 1
ATOM 8893 C CA . THR H 1 84 ? 28.155 45.104 95.716 1.00 52.08 73 THR H CA 1
ATOM 8894 C C . THR H 1 84 ? 28.848 45.091 94.341 1.00 52.32 73 THR H C 1
ATOM 8895 O O . THR H 1 84 ? 29.640 44.204 94.035 1.00 51.43 73 THR H O 1
ATOM 8899 N N . LEU H 1 85 ? 28.531 46.081 93.518 1.00 53.69 74 LEU H N 1
ATOM 8900 C CA . LEU H 1 85 ? 29.112 46.182 92.177 1.00 55.34 74 LEU H CA 1
ATOM 8901 C C . LEU H 1 85 ? 29.881 47.477 92.044 1.00 56.66 74 LEU H C 1
ATOM 8902 O O . LEU H 1 85 ? 29.380 48.529 92.401 1.00 56.68 74 LEU H O 1
ATOM 8907 N N . GLU H 1 86 ? 31.106 47.403 91.549 1.00 58.90 75 GLU H N 1
ATOM 8908 C CA . GLU H 1 86 ? 31.853 48.620 91.270 1.00 61.66 75 GLU H CA 1
ATOM 8909 C C . GLU H 1 86 ? 32.452 48.611 89.866 1.00 62.72 75 GLU H C 1
ATOM 8910 O O . GLU H 1 86 ? 33.121 47.657 89.484 1.00 62.65 75 GLU H O 1
ATOM 8916 N N . LEU H 1 87 ? 32.169 49.661 89.097 1.00 64.86 76 LEU H N 1
ATOM 8917 C CA . LEU H 1 87 ? 32.801 49.862 87.791 1.00 67.05 76 LEU H CA 1
ATOM 8918 C C . LEU H 1 87 ? 34.168 50.488 87.991 1.00 68.32 76 LEU H C 1
ATOM 8919 O O . LEU H 1 87 ? 34.291 51.591 88.531 1.00 68.54 76 LEU H O 1
ATOM 8924 N N . LEU H 1 88 ? 35.189 49.749 87.574 1.00 70.26 77 LEU H N 1
ATOM 8925 C CA . LEU H 1 88 ? 36.577 50.184 87.612 1.00 72.15 77 LEU H CA 1
ATOM 8926 C C . LEU H 1 88 ? 36.954 50.530 86.180 1.00 73.44 77 LEU H C 1
ATOM 8927 O O . LEU H 1 88 ? 37.338 49.649 85.412 1.00 73.82 77 LEU H O 1
ATOM 8932 N N . SER H 1 89 ? 36.828 51.803 85.811 1.00 75.27 78 SER H N 1
ATOM 8933 C CA . SER H 1 89 ? 37.029 52.236 84.417 1.00 77.04 78 SER H CA 1
ATOM 8934 C C . SER H 1 89 ? 38.504 52.345 83.981 1.00 77.87 78 SER H C 1
ATOM 8935 O O . SER H 1 89 ? 38.822 53.012 82.997 1.00 78.19 78 SER H O 1
ATOM 8938 N N . GLU H 1 90 ? 39.387 51.666 84.714 1.00 78.92 79 GLU H N 1
ATOM 8939 C CA . GLU H 1 90 ? 40.837 51.742 84.508 1.00 79.69 79 GLU H CA 1
ATOM 8940 C C . GLU H 1 90 ? 41.424 50.355 84.258 1.00 79.57 79 GLU H C 1
ATOM 8941 O O . GLU H 1 90 ? 42.510 50.218 83.676 1.00 79.76 79 GLU H O 1
ATOM 8947 N N . ASP H 1 91 ? 40.710 49.341 84.747 1.00 79.34 80 ASP H N 1
ATOM 8948 C CA . ASP H 1 91 ? 41.003 47.936 84.486 1.00 78.76 80 ASP H CA 1
ATOM 8949 C C . ASP H 1 91 ? 39.961 47.439 83.493 1.00 77.85 80 ASP H C 1
ATOM 8950 O O . ASP H 1 91 ? 39.877 46.243 83.200 1.00 77.99 80 ASP H O 1
ATOM 8955 N N . GLN H 1 92 ? 39.179 48.389 82.972 1.00 76.69 81 GLN H N 1
ATOM 8956 C CA . GLN H 1 92 ? 37.970 48.117 82.182 1.00 75.30 81 GLN H CA 1
ATOM 8957 C C . GLN H 1 92 ? 37.203 46.925 82.760 1.00 73.56 81 GLN H C 1
ATOM 8958 O O . GLN H 1 92 ? 36.848 45.975 82.053 1.00 73.64 81 GLN H O 1
ATOM 8964 N N . SER H 1 93 ? 36.967 46.986 84.067 1.00 71.01 82 SER H N 1
ATOM 8965 C CA . SER H 1 93 ? 36.304 45.893 84.752 1.00 68.52 82 SER H CA 1
ATOM 8966 C C . SER H 1 93 ? 35.200 46.326 85.727 1.00 66.34 82 SER H C 1
ATOM 8967 O O . SER H 1 93 ? 35.082 47.492 86.106 1.00 65.88 82 SER H O 1
ATOM 8970 N N . LEU H 1 94 ? 34.385 45.352 86.097 1.00 63.63 83 LEU H N 1
ATOM 8971 C CA . LEU H 1 94 ? 33.379 45.504 87.123 1.00 61.15 83 LEU H CA 1
ATOM 8972 C C . LEU H 1 94 ? 33.727 44.507 88.225 1.00 59.24 83 LEU H C 1
ATOM 8973 O O . LEU H 1 94 ? 33.728 43.288 87.993 1.00 58.48 83 LEU H O 1
ATOM 8978 N N . ARG H 1 95 ? 34.057 45.018 89.408 1.00 57.11 84 ARG H N 1
ATOM 8979 C CA . ARG H 1 95 ? 34.324 44.138 90.551 1.00 55.57 84 ARG H CA 1
ATOM 8980 C C . ARG H 1 95 ? 33.021 43.726 91.231 1.00 53.61 84 ARG H C 1
ATOM 8981 O O . ARG H 1 95 ? 32.198 44.554 91.596 1.00 52.88 84 ARG H O 1
ATOM 8989 N N . ILE H 1 96 ? 32.836 42.427 91.371 1.00 51.98 85 ILE H N 1
ATOM 8990 C CA . ILE H 1 96 ? 31.655 41.909 92.014 1.00 50.82 85 ILE H CA 1
ATOM 8991 C C . ILE H 1 96 ? 32.082 41.328 93.355 1.00 50.36 85 ILE H C 1
ATOM 8992 O O . ILE H 1 96 ? 32.900 40.415 93.417 1.00 50.46 85 ILE H O 1
ATOM 8997 N N . VAL H 1 97 ? 31.563 41.894 94.432 1.00 49.89 86 VAL H N 1
ATOM 8998 C CA . VAL H 1 97 ? 31.873 41.384 95.763 1.00 49.41 86 VAL H CA 1
ATOM 8999 C C . VAL H 1 97 ? 30.628 40.769 96.368 1.00 48.89 86 VAL H C 1
ATOM 9000 O O . VAL H 1 97 ? 29.702 41.474 96.747 1.00 48.80 86 VAL H O 1
ATOM 9004 N N . HIS H 1 98 ? 30.615 39.447 96.447 1.00 48.68 87 HIS H N 1
ATOM 9005 C CA . HIS H 1 98 ? 29.491 38.737 97.013 1.00 49.25 87 HIS H CA 1
ATOM 9006 C C . HIS H 1 98 ? 29.792 38.400 98.470 1.00 49.93 87 HIS H C 1
ATOM 9007 O O . HIS H 1 98 ? 30.768 37.712 98.754 1.00 50.13 87 HIS H O 1
ATOM 9014 N N . GLU H 1 99 ? 28.961 38.895 99.384 1.00 50.43 88 GLU H N 1
ATOM 9015 C CA . GLU H 1 99 ? 29.087 38.540 100.794 1.00 51.39 88 GLU H CA 1
ATOM 9016 C C . GLU H 1 99 ? 28.073 37.471 101.160 1.00 51.13 88 GLU H C 1
ATOM 9017 O O . GLU H 1 99 ? 27.012 37.371 100.531 1.00 51.52 88 GLU H O 1
ATOM 9023 N N . ASN H 1 100 ? 28.430 36.676 102.167 1.00 50.68 89 ASN H N 1
ATOM 9024 C CA . ASN H 1 100 ? 27.589 35.639 102.764 1.00 50.49 89 ASN H CA 1
ATOM 9025 C C . ASN H 1 100 ? 27.140 34.528 101.825 1.00 50.13 89 ASN H C 1
ATOM 9026 O O . ASN H 1 100 ? 25.985 34.087 101.878 1.00 49.69 89 ASN H O 1
ATOM 9031 N N . LEU H 1 101 ? 28.055 34.066 100.972 1.00 49.99 90 LEU H N 1
ATOM 9032 C CA . LEU H 1 101 ? 27.828 32.828 100.233 1.00 49.80 90 LEU H CA 1
ATOM 9033 C C . LEU H 1 101 ? 27.418 31.711 101.213 1.00 50.20 90 LEU H C 1
ATOM 9034 O O . LEU H 1 101 ? 28.113 31.468 102.201 1.00 50.29 90 LEU H O 1
ATOM 9039 N N . PRO H 1 102 ? 26.271 31.052 100.961 1.00 50.55 91 PRO H N 1
ATOM 9040 C CA . PRO H 1 102 ? 25.869 29.962 101.853 1.00 51.04 91 PRO H CA 1
ATOM 9041 C C . PRO H 1 102 ? 26.969 28.914 101.967 1.00 51.63 91 PRO H C 1
ATOM 9042 O O . PRO H 1 102 ? 27.472 28.424 100.966 1.00 51.82 91 PRO H O 1
ATOM 9046 N N . GLN H 1 103 ? 27.356 28.602 103.194 1.00 52.64 92 GLN H N 1
ATOM 9047 C CA . GLN H 1 103 ? 28.394 27.623 103.446 1.00 53.30 92 GLN H CA 1
ATOM 9048 C C . GLN H 1 103 ? 27.788 26.237 103.485 1.00 53.74 92 GLN H C 1
ATOM 9049 O O . GLN H 1 103 ? 26.765 26.010 104.130 1.00 54.63 92 GLN H O 1
ATOM 9055 N N . VAL H 1 104 ? 28.440 25.302 102.811 1.00 54.22 93 VAL H N 1
ATOM 9056 C CA . VAL H 1 104 ? 27.911 23.952 102.664 1.00 54.54 93 VAL H CA 1
ATOM 9057 C C . VAL H 1 104 ? 28.962 22.896 103.089 1.00 54.05 93 VAL H C 1
ATOM 9058 O O . VAL H 1 104 ? 29.431 22.095 102.281 1.00 54.92 93 VAL H O 1
ATOM 9062 N N . GLY H 1 105 ? 29.353 22.922 104.359 1.00 52.89 94 GLY H N 1
ATOM 9063 C CA . GLY H 1 105 ? 30.441 22.061 104.831 1.00 51.92 94 GLY H CA 1
ATOM 9064 C C . GLY H 1 105 ? 31.815 22.638 104.541 1.00 51.46 94 GLY H C 1
ATOM 9065 O O . GLY H 1 105 ? 31.976 23.854 104.381 1.00 51.05 94 GLY H O 1
ATOM 9066 N N . SER H 1 106 ? 32.814 21.765 104.453 1.00 51.13 95 SER H N 1
ATOM 9067 C CA . SER H 1 106 ? 34.206 22.214 104.309 1.00 50.50 95 SER H CA 1
ATOM 9068 C C . SER H 1 106 ? 34.812 22.013 102.911 1.00 50.82 95 SER H C 1
ATOM 9069 O O . SER H 1 106 ? 35.975 22.387 102.678 1.00 51.30 95 SER H O 1
ATOM 9072 N N . ALA H 1 107 ? 34.055 21.414 101.991 1.00 50.64 96 ALA H N 1
ATOM 9073 C CA . ALA H 1 107 ? 34.472 21.359 100.571 1.00 50.76 96 ALA H CA 1
ATOM 9074 C C . ALA H 1 107 ? 34.665 22.752 99.979 1.00 51.26 96 ALA H C 1
ATOM 9075 O O . ALA H 1 107 ? 34.049 23.727 100.431 1.00 50.70 96 ALA H O 1
ATOM 9077 N N . GLY H 1 108 ? 35.540 22.833 98.974 1.00 52.29 97 GLY H N 1
ATOM 9078 C CA . GLY H 1 108 ? 35.714 24.047 98.192 1.00 53.44 97 GLY H CA 1
ATOM 9079 C C . GLY H 1 108 ? 37.081 24.620 98.427 1.00 54.53 97 GLY H C 1
ATOM 9080 O O . GLY H 1 108 ? 37.786 24.180 99.329 1.00 55.28 97 GLY H O 1
ATOM 9081 N N . GLU H 1 109 ? 37.463 25.602 97.612 1.00 55.16 98 GLU H N 1
ATOM 9082 C CA . GLU H 1 109 ? 38.782 26.201 97.706 1.00 55.47 98 GLU H CA 1
ATOM 9083 C C . GLU H 1 109 ? 38.646 27.715 97.709 1.00 55.46 98 GLU H C 1
ATOM 9084 O O . GLU H 1 109 ? 38.375 28.309 96.669 1.00 56.69 98 GLU H O 1
ATOM 9090 N N . PRO H 1 110 ? 38.797 28.359 98.883 1.00 55.11 99 PRO H N 1
ATOM 9091 C CA . PRO H 1 110 ? 39.043 27.809 100.235 1.00 54.52 99 PRO H CA 1
ATOM 9092 C C . PRO H 1 110 ? 37.859 27.043 100.819 1.00 53.94 99 PRO H C 1
ATOM 9093 O O . PRO H 1 110 ? 36.726 27.216 100.365 1.00 53.94 99 PRO H O 1
ATOM 9097 N N . SER H 1 111 ? 38.139 26.195 101.808 1.00 53.25 100 SER H N 1
ATOM 9098 C CA . SER H 1 111 ? 37.117 25.408 102.514 1.00 52.29 100 SER H CA 1
ATOM 9099 C C . SER H 1 111 ? 35.892 26.242 102.908 1.00 50.80 100 SER H C 1
ATOM 9100 O O . SER H 1 111 ? 36.020 27.335 103.450 1.00 50.19 100 SER H O 1
ATOM 9103 N N . GLY H 1 112 ? 34.710 25.727 102.600 1.00 49.38 101 GLY H N 1
ATOM 9104 C CA . GLY H 1 112 ? 33.475 26.431 102.901 1.00 48.63 101 GLY H CA 1
ATOM 9105 C C . GLY H 1 112 ? 32.819 27.155 101.731 1.00 47.99 101 GLY H C 1
ATOM 9106 O O . GLY H 1 112 ? 31.652 27.584 101.832 1.00 47.48 101 GLY H O 1
ATOM 9107 N N . THR H 1 113 ? 33.570 27.295 100.638 1.00 47.06 102 THR H N 1
ATOM 9108 C CA . THR H 1 113 ? 33.113 28.006 99.444 1.00 46.77 102 THR H CA 1
ATOM 9109 C C . THR H 1 113 ? 32.786 27.104 98.250 1.00 46.59 102 THR H C 1
ATOM 9110 O O . THR H 1 113 ? 32.777 27.571 97.138 1.00 46.56 102 THR H O 1
ATOM 9114 N N . TRP H 1 114 ? 32.495 25.827 98.482 1.00 46.53 103 TRP H N 1
ATOM 9115 C CA . TRP H 1 114 ? 32.059 24.913 97.428 1.00 46.68 103 TRP H CA 1
ATOM 9116 C C . TRP H 1 114 ? 31.098 25.501 96.364 1.00 46.69 103 TRP H C 1
ATOM 9117 O O . TRP H 1 114 ? 31.212 25.185 95.191 1.00 47.24 103 TRP H O 1
ATOM 9128 N N . LEU H 1 115 ? 30.145 26.323 96.790 1.00 46.68 104 LEU H N 1
ATOM 9129 C CA . LEU H 1 115 ? 29.094 26.860 95.932 1.00 46.38 104 LEU H CA 1
ATOM 9130 C C . LEU H 1 115 ? 29.549 28.053 95.074 1.00 46.89 104 LEU H C 1
ATOM 9131 O O . LEU H 1 115 ? 28.775 28.552 94.249 1.00 46.99 104 LEU H O 1
ATOM 9136 N N . ALA H 1 116 ? 30.788 28.506 95.271 1.00 47.14 105 ALA H N 1
ATOM 9137 C CA . ALA H 1 116 ? 31.309 29.697 94.578 1.00 47.81 105 ALA H CA 1
ATOM 9138 C C . ALA H 1 116 ? 31.236 29.722 93.037 1.00 48.42 105 ALA H C 1
ATOM 9139 O O . ALA H 1 116 ? 31.010 30.793 92.472 1.00 49.06 105 ALA H O 1
ATOM 9141 N N . PRO H 1 117 ? 31.429 28.575 92.349 1.00 48.65 106 PRO H N 1
ATOM 9142 C CA . PRO H 1 117 ? 31.294 28.621 90.886 1.00 48.93 106 PRO H CA 1
ATOM 9143 C C . PRO H 1 117 ? 29.853 28.743 90.388 1.00 48.86 106 PRO H C 1
ATOM 9144 O O . PRO H 1 117 ? 29.637 29.105 89.226 1.00 48.68 106 PRO H O 1
ATOM 9148 N N . VAL H 1 118 ? 28.887 28.436 91.257 1.00 48.56 107 VAL H N 1
ATOM 9149 C CA . VAL H 1 118 ? 27.476 28.712 90.979 1.00 48.31 107 VAL H CA 1
ATOM 9150 C C . VAL H 1 118 ? 27.323 30.221 90.806 1.00 48.70 107 VAL H C 1
ATOM 9151 O O . VAL H 1 118 ? 26.615 30.685 89.927 1.00 48.51 107 VAL H O 1
ATOM 9155 N N . LEU H 1 119 ? 28.032 30.982 91.629 1.00 49.24 108 LEU H N 1
ATOM 9156 C CA . LEU H 1 119 ? 28.028 32.427 91.507 1.00 49.64 108 LEU H CA 1
ATOM 9157 C C . LEU H 1 119 ? 28.635 32.892 90.202 1.00 50.50 108 LEU H C 1
ATOM 9158 O O . LEU H 1 119 ? 28.191 33.893 89.646 1.00 51.07 108 LEU H O 1
ATOM 9163 N N . GLU H 1 120 ? 29.652 32.178 89.718 1.00 51.28 109 GLU H N 1
ATOM 9164 C CA . GLU H 1 120 ? 30.279 32.524 88.437 1.00 51.59 109 GLU H CA 1
ATOM 9165 C C . GLU H 1 120 ? 29.280 32.420 87.299 1.00 50.56 109 GLU H C 1
ATOM 9166 O O . GLU H 1 120 ? 29.158 33.346 86.507 1.00 50.74 109 GLU H O 1
ATOM 9172 N N . GLY H 1 121 ? 28.570 31.298 87.244 1.00 49.62 110 GLY H N 1
ATOM 9173 C CA . GLY H 1 121 ? 27.571 31.051 86.226 1.00 49.08 110 GLY H CA 1
ATOM 9174 C C . GLY H 1 121 ? 26.402 31.998 86.351 1.00 49.10 110 GLY H C 1
ATOM 9175 O O . GLY H 1 121 ? 25.953 32.582 85.353 1.00 49.41 110 GLY H O 1
ATOM 9176 N N . LEU H 1 122 ? 25.935 32.170 87.587 1.00 48.78 111 LEU H N 1
ATOM 9177 C CA . LEU H 1 122 ? 24.776 32.989 87.895 1.00 48.26 111 LEU H CA 1
ATOM 9178 C C . LEU H 1 122 ? 25.001 34.439 87.519 1.00 48.30 111 LEU H C 1
ATOM 9179 O O . LEU H 1 122 ? 24.210 35.018 86.764 1.00 47.31 111 LEU H O 1
ATOM 9184 N N . TYR H 1 123 ? 26.079 35.029 88.030 1.00 48.95 112 TYR H N 1
ATOM 9185 C CA . TYR H 1 123 ? 26.373 36.406 87.678 1.00 49.92 112 TYR H CA 1
ATOM 9186 C C . TYR H 1 123 ? 26.706 36.546 86.196 1.00 50.84 112 TYR H C 1
ATOM 9187 O O . TYR H 1 123 ? 26.378 37.571 85.589 1.00 51.55 112 TYR H O 1
ATOM 9196 N N . GLY H 1 124 ? 27.323 35.516 85.613 1.00 51.01 113 GLY H N 1
ATOM 9197 C CA . GLY H 1 124 ? 27.654 35.521 84.192 1.00 51.79 113 GLY H CA 1
ATOM 9198 C C . GLY H 1 124 ? 26.434 35.682 83.299 1.00 52.24 113 GLY H C 1
ATOM 9199 O O . GLY H 1 124 ? 26.467 36.400 82.299 1.00 51.84 113 GLY H O 1
ATOM 9200 N N . ARG H 1 125 ? 25.360 35.003 83.684 1.00 52.83 114 ARG H N 1
ATOM 9201 C CA . ARG H 1 125 ? 24.066 35.079 83.019 1.00 53.55 114 ARG H CA 1
ATOM 9202 C C . ARG H 1 125 ? 23.316 36.400 83.269 1.00 53.52 114 ARG H C 1
ATOM 9203 O O . ARG H 1 125 ? 22.618 36.893 82.384 1.00 53.87 114 ARG H O 1
ATOM 9211 N N . TRP H 1 126 ? 23.453 36.973 84.467 1.00 53.40 115 TRP H N 1
ATOM 9212 C CA . TRP H 1 126 ? 22.726 38.205 84.828 1.00 52.36 115 TRP H CA 1
ATOM 9213 C C . TRP H 1 126 ? 23.291 39.426 84.118 1.00 52.90 115 TRP H C 1
ATOM 9214 O O . TRP H 1 126 ? 22.551 40.264 83.584 1.00 53.48 115 TRP H O 1
ATOM 9225 N N . VAL H 1 127 ? 24.615 39.496 84.130 1.00 52.93 116 VAL H N 1
ATOM 9226 C CA . VAL H 1 127 ? 25.409 40.537 83.515 1.00 53.05 116 VAL H CA 1
ATOM 9227 C C . VAL H 1 127 ? 25.203 40.565 81.995 1.00 53.35 116 VAL H C 1
ATOM 9228 O O . VAL H 1 127 ? 24.949 41.626 81.420 1.00 53.05 116 VAL H O 1
ATOM 9232 N N . THR H 1 128 ? 25.297 39.401 81.353 1.00 53.61 117 THR H N 1
ATOM 9233 C CA . THR H 1 128 ? 25.025 39.312 79.922 1.00 53.73 117 THR H CA 1
ATOM 9234 C C . THR H 1 128 ? 23.612 39.816 79.586 1.00 53.60 117 THR H C 1
ATOM 9235 O O . THR H 1 128 ? 23.437 40.540 78.598 1.00 53.93 117 THR H O 1
ATOM 9239 N N . SER H 1 129 ? 22.624 39.462 80.415 1.00 52.57 118 SER H N 1
ATOM 9240 C CA . SER H 1 129 ? 21.242 39.924 80.214 1.00 51.60 118 SER H CA 1
ATOM 9241 C C . SER H 1 129 ? 21.142 41.441 80.266 1.00 50.80 118 SER H C 1
ATOM 9242 O O . SER H 1 129 ? 20.137 42.012 79.898 1.00 50.76 118 SER H O 1
ATOM 9245 N N . GLN H 1 130 ? 22.214 42.080 80.708 1.00 50.34 119 GLN H N 1
ATOM 9246 C CA . GLN H 1 130 ? 22.236 43.508 81.002 1.00 49.83 119 GLN H CA 1
ATOM 9247 C C . GLN H 1 130 ? 23.289 44.216 80.108 1.00 49.91 119 GLN H C 1
ATOM 9248 O O . GLN H 1 130 ? 23.604 45.400 80.284 1.00 49.87 119 GLN H O 1
ATOM 9254 N N . ALA H 1 131 ? 23.814 43.472 79.144 1.00 49.86 120 ALA H N 1
ATOM 9255 C CA . ALA H 1 131 ? 24.932 43.916 78.309 1.00 50.40 120 ALA H CA 1
ATOM 9256 C C . ALA H 1 131 ? 24.594 44.994 77.272 1.00 50.42 120 ALA H C 1
ATOM 9257 O O . ALA H 1 131 ? 25.494 45.657 76.780 1.00 50.61 120 ALA H O 1
ATOM 9259 N N . GLY H 1 132 ? 23.310 45.157 76.951 1.00 50.57 121 GLY H N 1
ATOM 9260 C CA . GLY H 1 132 ? 22.872 46.032 75.854 1.00 51.48 121 GLY H CA 1
ATOM 9261 C C . GLY H 1 132 ? 23.406 45.606 74.485 1.00 51.56 121 GLY H C 1
ATOM 9262 O O . GLY H 1 132 ? 23.783 44.453 74.289 1.00 51.51 121 GLY H O 1
ATOM 9263 N N . ALA H 1 133 ? 23.478 46.550 73.553 1.00 51.98 122 ALA H N 1
ATOM 9264 C CA . ALA H 1 133 ? 23.941 46.256 72.183 1.00 52.39 122 ALA H CA 1
ATOM 9265 C C . ALA H 1 133 ? 25.449 45.977 72.057 1.00 52.73 122 ALA H C 1
ATOM 9266 O O . ALA H 1 133 ? 25.865 45.209 71.201 1.00 52.32 122 ALA H O 1
ATOM 9268 N N . PHE H 1 134 ? 26.249 46.566 72.942 1.00 53.92 123 PHE H N 1
ATOM 9269 C CA . PHE H 1 134 ? 27.699 46.654 72.741 1.00 55.22 123 PHE H CA 1
ATOM 9270 C C . PHE H 1 134 ? 28.587 45.800 73.651 1.00 56.00 123 PHE H C 1
ATOM 9271 O O . PHE H 1 134 ? 29.796 45.766 73.464 1.00 56.99 123 PHE H O 1
ATOM 9279 N N . GLY H 1 135 ? 28.006 45.115 74.627 1.00 56.80 124 GLY H N 1
ATOM 9280 C CA . GLY H 1 135 ? 28.800 44.412 75.619 1.00 57.37 124 GLY H CA 1
ATOM 9281 C C . GLY H 1 135 ? 28.857 42.908 75.475 1.00 58.04 124 GLY H C 1
ATOM 9282 O O . GLY H 1 135 ? 27.844 42.243 75.277 1.00 57.76 124 GLY H O 1
ATOM 9283 N N . ASP H 1 136 ? 30.066 42.375 75.600 1.00 59.08 125 ASP H N 1
ATOM 9284 C CA . ASP H 1 136 ? 30.308 40.941 75.539 1.00 59.80 125 ASP H CA 1
ATOM 9285 C C . ASP H 1 136 ? 31.226 40.577 76.705 1.00 59.36 125 ASP H C 1
ATOM 9286 O O . ASP H 1 136 ? 32.444 40.750 76.637 1.00 59.56 125 ASP H O 1
ATOM 9291 N N . TYR H 1 137 ? 30.628 40.096 77.786 1.00 59.16 126 TYR H N 1
ATOM 9292 C CA . TYR H 1 137 ? 31.347 39.982 79.060 1.00 58.99 126 TYR H CA 1
ATOM 9293 C C . TYR H 1 137 ? 31.483 38.569 79.558 1.00 58.49 126 TYR H C 1
ATOM 9294 O O . TYR H 1 137 ? 30.606 37.738 79.327 1.00 58.24 126 TYR H O 1
ATOM 9303 N N . VAL H 1 138 ? 32.602 38.297 80.224 1.00 58.38 127 VAL H N 1
ATOM 9304 C CA . VAL H 1 138 ? 32.704 37.094 81.062 1.00 58.49 127 VAL H CA 1
ATOM 9305 C C . VAL H 1 138 ? 32.953 37.456 82.535 1.00 58.12 127 VAL H C 1
ATOM 9306 O O . VAL H 1 138 ? 33.527 38.502 82.850 1.00 57.89 127 VAL H O 1
ATOM 9310 N N . VAL H 1 139 ? 32.496 36.589 83.426 1.00 58.39 128 VAL H N 1
ATOM 9311 C CA . VAL H 1 139 ? 32.693 36.765 84.861 1.00 58.32 128 VAL H CA 1
ATOM 9312 C C . VAL H 1 139 ? 33.623 35.649 85.339 1.00 59.18 128 VAL H C 1
ATOM 9313 O O . VAL H 1 139 ? 33.353 34.472 85.099 1.00 58.56 128 VAL H O 1
ATOM 9317 N N . THR H 1 140 ? 34.732 36.022 85.976 1.00 60.25 129 THR H N 1
ATOM 9318 C CA . THR H 1 140 ? 35.640 35.025 86.527 1.00 62.13 129 THR H CA 1
ATOM 9319 C C . THR H 1 140 ? 36.007 35.313 87.973 1.00 63.44 129 THR H C 1
ATOM 9320 O O . THR H 1 140 ? 36.219 36.466 88.368 1.00 62.97 129 THR H O 1
ATOM 9324 N N . ARG H 1 141 ? 36.050 34.239 88.755 1.00 65.63 130 ARG H N 1
ATOM 9325 C CA . ARG H 1 141 ? 36.374 34.312 90.166 1.00 67.85 130 ARG H CA 1
ATOM 9326 C C . ARG H 1 141 ? 37.836 34.637 90.365 1.00 70.22 130 ARG H C 1
ATOM 9327 O O . ARG H 1 141 ? 38.715 33.986 89.797 1.00 70.32 130 ARG H O 1
ATOM 9335 N N . ASP H 1 142 ? 38.076 35.654 91.180 1.00 73.15 131 ASP H N 1
ATOM 9336 C CA . ASP H 1 142 ? 39.417 36.074 91.491 1.00 76.29 131 ASP H CA 1
ATOM 9337 C C . ASP H 1 142 ? 39.779 35.673 92.920 1.00 78.21 131 ASP H C 1
ATOM 9338 O O . ASP H 1 142 ? 39.349 36.320 93.880 1.00 78.86 131 ASP H O 1
ATOM 9343 N N . VAL H 1 143 ? 40.578 34.616 93.060 1.00 80.35 132 VAL H N 1
ATOM 9344 C CA . VAL H 1 143 ? 40.941 34.126 94.390 1.00 82.45 132 VAL H CA 1
ATOM 9345 C C . VAL H 1 143 ? 42.136 34.849 95.015 1.00 83.84 132 VAL H C 1
ATOM 9346 O O . VAL H 1 143 ? 42.243 34.914 96.242 1.00 84.40 132 VAL H O 1
ATOM 9350 N N . ASP H 1 144 ? 43.024 35.400 94.188 1.00 85.40 133 ASP H N 1
ATOM 9351 C CA . ASP H 1 144 ? 44.189 36.102 94.730 1.00 86.79 133 ASP H CA 1
ATOM 9352 C C . ASP H 1 144 ? 43.872 37.501 95.268 1.00 87.54 133 ASP H C 1
ATOM 9353 O O . ASP H 1 144 ? 44.461 37.921 96.254 1.00 87.77 133 ASP H O 1
ATOM 9358 N N . ALA H 1 145 ? 42.928 38.205 94.646 1.00 88.65 134 ALA H N 1
ATOM 9359 C CA . ALA H 1 145 ? 42.471 39.501 95.171 1.00 89.64 134 ALA H CA 1
ATOM 9360 C C . ALA H 1 145 ? 41.621 39.316 96.431 1.00 90.21 134 ALA H C 1
ATOM 9361 O O . ALA H 1 145 ? 41.116 40.286 97.006 1.00 90.45 134 ALA H O 1
ATOM 9363 N N . GLU H 1 146 ? 41.473 38.060 96.846 1.00 90.91 135 GLU H N 1
ATOM 9364 C CA . GLU H 1 146 ? 40.911 37.726 98.148 1.00 91.54 135 GLU H CA 1
ATOM 9365 C C . GLU H 1 146 ? 42.035 37.724 99.205 1.00 91.82 135 GLU H C 1
ATOM 9366 O O . GLU H 1 146 ? 41.845 37.243 100.329 1.00 92.24 135 GLU H O 1
ATOM 9372 N N . ASP H 1 147 ? 43.196 38.280 98.839 1.00 91.94 136 ASP H N 1
ATOM 9373 C CA . ASP H 1 147 ? 44.344 38.389 99.751 1.00 91.90 136 ASP H CA 1
ATOM 9374 C C . ASP H 1 147 ? 44.683 39.827 100.165 1.00 91.60 136 ASP H C 1
ATOM 9375 O O . ASP H 1 147 ? 45.119 40.058 101.299 1.00 91.88 136 ASP H O 1
ATOM 9380 N N . LEU H 1 148 ? 44.505 40.786 99.251 1.00 90.93 137 LEU H N 1
ATOM 9381 C CA . LEU H 1 148 ? 44.710 42.200 99.587 1.00 90.19 137 LEU H CA 1
ATOM 9382 C C . LEU H 1 148 ? 43.511 42.743 100.356 1.00 89.25 137 LEU H C 1
ATOM 9383 O O . LEU H 1 148 ? 43.635 43.702 101.127 1.00 89.40 137 LEU H O 1
ATOM 9388 N N . ASN H 1 149 ? 42.354 42.124 100.119 1.00 87.89 138 ASN H N 1
ATOM 9389 C CA . ASN H 1 149 ? 41.152 42.342 100.922 1.00 86.29 138 ASN H CA 1
ATOM 9390 C C . ASN H 1 149 ? 41.205 41.576 102.242 1.00 84.74 138 ASN H C 1
ATOM 9391 O O . ASN H 1 149 ? 40.526 41.944 103.212 1.00 84.78 138 ASN H O 1
ATOM 9396 N N . ALA H 1 150 ? 42.001 40.503 102.266 1.00 82.54 139 ALA H N 1
ATOM 9397 C CA . ALA H 1 150 ? 41.929 39.498 103.327 1.00 80.22 139 ALA H CA 1
ATOM 9398 C C . ALA H 1 150 ? 40.464 39.316 103.735 1.00 78.44 139 ALA H C 1
ATOM 9399 O O . ALA H 1 150 ? 40.092 39.496 104.901 1.00 78.35 139 ALA H O 1
ATOM 9401 N N . VAL H 1 151 ? 39.637 38.982 102.745 1.00 75.70 140 VAL H N 1
ATOM 9402 C CA . VAL H 1 151 ? 38.195 38.911 102.940 1.00 72.82 140 VAL H CA 1
ATOM 9403 C C . VAL H 1 151 ? 37.794 37.711 103.794 1.00 70.51 140 VAL H C 1
ATOM 9404 O O . VAL H 1 151 ? 38.561 36.748 103.916 1.00 70.14 140 VAL H O 1
ATOM 9408 N N . PRO H 1 152 ? 36.593 37.787 104.400 1.00 68.19 141 PRO H N 1
ATOM 9409 C CA . PRO H 1 152 ? 35.962 36.674 105.084 1.00 66.17 141 PRO H CA 1
ATOM 9410 C C . PRO H 1 152 ? 35.799 35.478 104.164 1.00 64.62 141 PRO H C 1
ATOM 9411 O O . PRO H 1 152 ? 35.732 35.624 102.934 1.00 64.42 141 PRO H O 1
ATOM 9415 N N . ARG H 1 153 ? 35.716 34.304 104.778 1.00 62.68 142 ARG H N 1
ATOM 9416 C CA . ARG H 1 153 ? 35.668 33.026 104.083 1.00 60.87 142 ARG H CA 1
ATOM 9417 C C . ARG H 1 153 ? 34.523 32.918 103.048 1.00 59.24 142 ARG H C 1
ATOM 9418 O O . ARG H 1 153 ? 34.731 32.417 101.928 1.00 58.21 142 ARG H O 1
ATOM 9426 N N . GLN H 1 154 ? 33.335 33.386 103.438 1.00 56.93 143 GLN H N 1
ATOM 9427 C CA . GLN H 1 154 ? 32.152 33.306 102.592 1.00 55.46 143 GLN H CA 1
ATOM 9428 C C . GLN H 1 154 ? 31.941 34.539 101.691 1.00 54.96 143 GLN H C 1
ATOM 9429 O O . GLN H 1 154 ? 30.864 34.728 101.124 1.00 54.41 143 GLN H O 1
ATOM 9435 N N . THR H 1 155 ? 32.976 35.368 101.560 1.00 54.39 144 THR H N 1
ATOM 9436 C CA . THR H 1 155 ? 32.980 36.450 100.580 1.00 53.87 144 THR H CA 1
ATOM 9437 C C . THR H 1 155 ? 33.705 36.062 99.289 1.00 53.32 144 THR H C 1
ATOM 9438 O O . THR H 1 155 ? 34.869 35.653 99.309 1.00 53.51 144 THR H O 1
ATOM 9442 N N . ILE H 1 156 ? 33.001 36.204 98.171 1.00 52.68 145 ILE H N 1
ATOM 9443 C CA . ILE H 1 156 ? 33.549 35.867 96.867 1.00 51.67 145 ILE H CA 1
ATOM 9444 C C . ILE H 1 156 ? 33.749 37.122 96.049 1.00 51.48 145 ILE H C 1
ATOM 9445 O O . ILE H 1 156 ? 32.836 37.934 95.890 1.00 50.96 145 ILE H O 1
ATOM 9450 N N . ILE H 1 157 ? 34.964 37.265 95.538 1.00 51.42 146 ILE H N 1
ATOM 9451 C CA . ILE H 1 157 ? 35.297 38.337 94.637 1.00 51.63 146 ILE H CA 1
ATOM 9452 C C . ILE H 1 157 ? 35.445 37.801 93.206 1.00 51.91 146 ILE H C 1
ATOM 9453 O O . ILE H 1 157 ? 36.135 36.807 92.950 1.00 50.89 146 ILE H O 1
ATOM 9466 N N . TYR H 1 159 ? 35.406 39.233 88.823 1.00 54.93 148 TYR H N 1
ATOM 9467 C CA . TYR H 1 159 ? 35.565 40.365 87.911 1.00 56.12 148 TYR H CA 1
ATOM 9468 C C . TYR H 1 159 ? 34.773 40.140 86.647 1.00 56.91 148 TYR H C 1
ATOM 9469 O O . TYR H 1 159 ? 34.782 39.050 86.085 1.00 56.80 148 TYR H O 1
ATOM 9486 N N . ARG H 1 161 ? 34.706 41.174 82.871 1.00 62.37 150 ARG H N 1
ATOM 9487 C CA . ARG H 1 161 ? 35.595 41.745 81.846 1.00 64.20 150 ARG H CA 1
ATOM 9488 C C . ARG H 1 161 ? 35.054 41.517 80.450 1.00 65.03 150 ARG H C 1
ATOM 9489 O O . ARG H 1 161 ? 34.326 40.544 80.211 1.00 65.10 150 ARG H O 1
ATOM 9497 N N . VAL H 1 162 ? 35.436 42.405 79.529 1.00 66.03 151 VAL H N 1
ATOM 9498 C CA . VAL H 1 162 ? 35.183 42.199 78.096 1.00 67.70 151 VAL H CA 1
ATOM 9499 C C . VAL H 1 162 ? 35.807 40.859 77.664 1.00 69.04 151 VAL H C 1
ATOM 9500 O O . VAL H 1 162 ? 36.956 40.577 77.984 1.00 68.85 151 VAL H O 1
ATOM 9504 N N . ARG H 1 163 ? 35.036 40.034 76.964 1.00 71.40 152 ARG H N 1
ATOM 9505 C CA . ARG H 1 163 ? 35.544 38.780 76.403 1.00 74.38 152 ARG H CA 1
ATOM 9506 C C . ARG H 1 163 ? 36.561 39.072 75.297 1.00 76.37 152 ARG H C 1
ATOM 9507 O O . ARG H 1 163 ? 36.323 39.930 74.418 1.00 76.62 152 ARG H O 1
ATOM 9515 N N . SER H 1 164 ? 37.696 38.353 75.350 1.00 78.78 153 SER H N 1
ATOM 9516 C CA . SER H 1 164 ? 38.794 38.590 74.393 1.00 81.15 153 SER H CA 1
ATOM 9517 C C . SER H 1 164 ? 38.532 38.044 72.981 1.00 82.54 153 SER H C 1
ATOM 9518 O O . SER H 1 164 ? 38.714 38.765 71.991 1.00 83.00 153 SER H O 1
ATOM 9521 N N . SER H 1 165 ? 38.118 36.773 72.898 1.00 84.29 154 SER H N 1
ATOM 9522 C CA . SER H 1 165 ? 37.784 36.104 71.609 1.00 86.04 154 SER H CA 1
ATOM 9523 C C . SER H 1 165 ? 38.879 36.299 70.508 1.00 87.08 154 SER H C 1
ATOM 9524 O O . SER H 1 165 ? 38.659 37.053 69.480 1.00 87.35 154 SER H O 1
ATOM 9527 N N . ALA H 1 166 ? 40.056 35.624 70.753 1.00 88.37 155 ALA H N 1
ATOM 9528 C CA . ALA H 1 166 ? 41.218 35.912 69.877 1.00 89.45 155 ALA H CA 1
ATOM 9529 C C . ALA H 1 166 ? 41.858 34.674 69.236 1.00 90.20 155 ALA H C 1
ATOM 9530 O O . ALA H 1 166 ? 41.976 34.603 67.999 1.00 90.61 155 ALA H O 1
ATOM 9532 N N . THR H 1 167 ? 42.272 33.715 70.074 1.00 90.63 156 THR H N 1
ATOM 9533 C CA . THR H 1 167 ? 43.047 32.555 69.603 1.00 90.91 156 THR H CA 1
ATOM 9534 C C . THR H 1 167 ? 42.535 31.226 70.180 1.00 90.98 156 THR H C 1
ATOM 9535 O O . THR H 1 167 ? 42.968 30.144 69.766 1.00 91.03 156 THR H O 1
#

GO terms:
  GO:0042802 identical protein binding (F, IPI)

Secondary structure (DSSP, 8-state):
--S--HHHHHHHHHHHHHHHHHHHHHHHHHHHHH---------SSHHHHHHHHHHHHHHHT--EEEEEE-TTTS-EEEEEE-PPP-SS-TTTTT-TTHHHHHHHHHHHHHTSTTBS-SS--PPPHHHHTTTT--TT-B---BSS---/---------HHHHHHHHHHHHHHH-HHHHHHHHHHHHH---------SSHHHHHHHHHHHHHHHT--EEEEEEETTTTEEEEEEE-PPP-SS-TTTTT-TTHHHHHHHHHHHSTT-SS--S-B-----HHHHHHHT--TT-B---B-SS--/-----HHHHHHHHHHHHHHT-HHHHHHHHHHHHH---------SSHHHHHHHHHHHHHHHT--EEEEEEETTTTEEEEEEE-PPP-SS-TTTTT-TTHHHHHHHHHHHHTSSSTTSS-B-----TTHHHHTT--TT-B---B-----/-----HHHHHHHHHHHHHHHHHHHHHHHHHHHHH---------SSHHHHHHHHHHHHHHHT--EEEEEEETTTTEEEEEEE-PPP-SS-TTTTT-TTHHHHHHHHHHHHHTTSSBS-SS--PPPSSHHHHS---TT-B---B-S---/----SPPP-HHHHHHHHHHHHHHS-HHHHHHHHHHHHH---------SSHHHHHHHHHHHHHHHT--EEEEEEETTTTEEEEEEE-PPP-SS-TTTTT-TTHHHHHHHHHHHHHTT-TTT--B-----HHHHTTTT--TT-B---BS----/-----HHHHHHHHHHHHHHH-HHHHHHHHHHHHH---------SSHHHHHHHHHHHHHHHT--EEEEEEEETTTEEEEEEE-PPP-SS-TTTTT-TTHHHHHHHHHHHHHSSTTGGG-B-----STTTTTTT--TT-B---BS----/-PPP-HHHHHHHHHHHHHHS-HHHHHHHHHHHHH---------SSHHHHHHHHHHHHHHHT--EEEEEEETTTTEEEEEEE-PPP-SS-TTTTT-TTHHHHHHHHHHHHTTSTT--S-B-----HHHHHHTT--TT-B---BS----/--S--PPP-HHHHHHHHHHHHHHS-HHHHHHHHHHHHH---------SSHHHHHHHHHHHHHHHT--EEEEEEETTTTEEEEEEE-PPP-SS-TTTTT-TTHHHHHHHHHHHHHTT-TTT--B-----SGGGTTS---TT-B---B-----

B-factor: mean 61.32, std 13.69, range [34.75, 154.47]

Sequence (1188 aa):
KKPDFTLFLQTLSWEIDDQVGIEVRNELLREVGRGGTRIPPPCQTVDKLQIELNALLALIGWGTVTLELLSEDQSLRIVHENLPQVGSAGEPSGTWLAPVLEGLYGRWVTSQAGAFGDYVVTRDVDAEDLNAVPRQTIIYRVRSSATTIFEKKPDFTLFLQTLSWEIDDQVGIEVRNELLREVGRGGTRIPPPCQTVDKLQIELNALLALIGWGTVTLELLSEDQSLRIVHENLPQVGSAGEPSGTWLAPVLEGLYGRWVTSQAGAFGDYVVTRDVDAEDLNAVPRQTIIYRVRSSATKKPDFTLFLQTLSWEIDDQVGIEVRNELLREVGRGGTRIPPPCQTVDKLQIELNALLALIGWGTVTLELLSEDQSLRIVHENLPQVGSAGEPSGTWLAPVLEGLYGRWVTSQAGAFGDYVVTRDVDAEDLNAVPRQTIIYRVRSSATKKPDFTLFLQTLSWEIDDQVGIEVRNELLREVGRGGTRIPPPCQTVDKLQIELNALLALIGWGTVTLELLSEDQSLRIVHENLPQVGSAGEPSGTWLAPVLEGLYGRWVTSQAGAFGDYVVTRDVDAEDLNAVPRQTIIYRVRSSATTIFEKKPDFTLFLQTLSWEIDDQVGIEVRNELLREVGRGGTRIPPPCQTVDKLQIELNALLALIGWGTVTLELLSEDQSLRIVHENLPQVGSAGEPSGTWLAPVLEGLYGRWVTSQAGAFGDYVVTRDVDAEDLNAVPRQTIIYRVRSSATKKPDFTLFLQTLSWEIDDQVGIEVRNELLREVGRGGTRIPPPCQTVDKLQIELNALLALIGWGTVTLELLSEDQSLRIVHENLPQVGSAGEPSGTWLAPVLEGLYGRWVTSQAGAFGDYVVTRDVDAEDLNAVPRQTIIYRVRSSATKKPDFTLFLQTLSWEIDDQVGIEVRNELLREVGRGGTRIPPPCQTVDKLQIELNALLALIGWGTVTLELLSEDQSLRIVHENLPQVGSAGEPSGTWLAPVLEGLYGRWVTSQAGAFGDYVVTRDVDAEDLNAVPRQTIIYRVRSSATTIFEKKPDFTLFLQTLSWEIDDQVGIEVRNELLREVGRGGTRIPPPCQTVDKLQIELNALLALIGWGTVTLELLSEDQSLRIVHENLPQVGSAGEPSGTWLAPVLEGLYGRWVTSQAGAFGDYVVTRDVDAEDLNAVPRQTIIYRVRSSAT

InterPro domains:
  IPR022798 Cellulose synthase operon protein D, bacterial [PF03500] (13-122)
  IPR038470 Cellulose synthase subunit D superfamily [G3DSA:3.30.70.2590] (45-156)

Organism: Komagataeibacter xylinus (NCBI:txid28448)

CATH classification: 1.20.5.3790 (+1 more: 3.30.70.2590)

Solvent-accessible surface area: 53237 Å² total

Nearest PDB structures (foldseek):
  3a8e-assembly1_B-2  TM=9.162E-01  e=3.915E-23  Komagataeibacter xylinus
  3aj2-assembly1_C-2  TM=9.347E-01  e=9.749E-22  Komagataeibacter xylinus
  7zzq-assembly1_M  TM=9.287E-01  e=5.856E-21  Novacetimonas hansenii ATCC 23769
  7zzq-assembly1_D  TM=9.349E-01  e=1.575E-20  Novacetimonas hansenii ATCC 23769
  7zzq-assembly1_K  TM=9.262E-01  e=1.022E-20  Novacetimonas hansenii ATCC 23769